Protein AF-A0AAD7BZF3-F1 (afdb_monomer_lite)

Organism: NCBI:txid1738132

Radius of gyration: 37.81 Å; chains: 1; bounding box: 89×113×113 Å

pLDDT: mean 76.36, std 22.94, range [18.62, 97.56]

Sequence (1034 aa):
MAHFSSASSSTSCSMVSWRVVAWLEWTYPSQVNQIYIYTKYPTIARFTNFLSVRDLVRHGGVQRDGRMGRGSRFVIRHLFPTRFTHDLATDRGHESFALHPSMPFNTNSIRRISLDSAGLVALADLVTVAERAALTGTSWYTDVLLLAPGLHRQQDADKVNGGELPITGAMHSGYVFRIENQATVFWLQRLGRPGHLVDMRVGLPIPGTLPHPLISACLYAAGILCTVACFILLGIIHDWWAIAVLNMLVLARAINVIVFKRRAVVGWKGALEPGVQGDLLALLSQDRWIRLRGSVDDLKRVTAGQWLRDTEPVEGFAIAVATLLVYSAAALAANASTVGGLIIAVLLLVSAGLLGLSNAMMTEQHIAGRRLYQVDAPKWYNRRLEMAEEMIREHGGRRDWAVGMGLVLAAEPDIDDKSTIASPTVPPKSPQIFTLESANSETRVNKQRVHRGPYCIPSSVADQQVDDPTLLLAKLNEIFETDYTFGFSPSLKPILQDCISRGYDLGMVYGLLRSWWPTLSHSPSLRFHFDALRRADAEVRSRMIANRMVVEPMTPPRRVWDLYSNRVLPIWAFKTEFEGAEADADRVGRLFAVSHAWMYPAQRQDILTRINGGKWPVPLPKDSSLDDIRIELLNTGAEYAWLDVLCLRQKGGAESEEALRAKEWEVDVPTIGFVYAKCQNVVIYLNGLGRPFEETDSDLLSPRHWCNRAWTMQEWCFAVNMTFVGITQDSPVLKLSGGHHRNLAASGPPEEGFGQQLAKRLANRDVHTRYILIGAAEMSKRSAEGDVDKIAGMAYNFASFDQPAFYYEVPPGMEKTELVADAWLRFVRCLSPFSRGDLLFLFPAMGEGKFKWMPSWRQLLEDAQNLTTGGRTTSIQLDGEYGPATSAEQNQEEDYSCLAVLVPDCQLTGFDEATPSPSDTSPAPVRQGLVTFQANADKALTFAALAHHSQSIPNGTYHLLANLGHYNNTCRFWVVGHMDEEDRFHKISILQSANEWDEPNEELYEALDMEGCQYKDNRDGHITSSWVSRVKLA

Foldseek 3Di:
DDDDDDDDDDDDDDDDDDDDDDDDDDDDDDDDDDDDDDDDDPPPPPPDDDDDPDPPPPDDDDDDDDDDDDDDDDDDDDDDDDDDDDDDDDDDDDDDDDDDDDDDDPPPPLVPDLLLCLLVQLQPQDCLLLLVCLQALADDLLQLLLAARNLLCVLVNLCLLVPDWWWKFFLQPLDIDTQNASSLSNVLVVPFDAQWEFEKEKDFDDPPDDLFDPLLVVLLVVLSVLSVVLCVVCVVVVFVLLVLLSVLSSVLNNLSNVLQNVQQDQDDQDDDDPPAKTWMWTATPNRTIYIYIDHPVRVSSRGPDYRGHDGDPVSVVSSVSSVVSSSVSSVSLSVTDPVSSVSSSCSRVSSSVSSNVSSVRGQWGAHSSMIMHTDDDIGGDPDLLVVLVVSCVVSVNDCSSCCVVVSDPDDDPDPDDDDDDDDDDDPQDDADKDKFADPDCPQQFPLLGIDIDQLQDYPVQLQAQDLDLVVLVVSLCNSVVHDDDCVQQVQSSVVSNVCNVVRHGSLQSNLLCVQVVVPSNPDNHVPVVVVVLVVVLVVQLVPLDDPQWRQALLAAFQWKQQLRSLAIDGLSSHDDPDDDSVRRLVSLQLEAEEAEFDDDPVQWDFAQDCRHPSAATAIFGPPADPSSLSSSCVSVVRRMYDDCSRRQHDPDHDPVSVVVNQSCLSRRLLNPLSSLQRYQHYEYYFQGRRAAQADDPCSVLDLRGRLQALLNLSNQQHHNYYHYGNYGPRHDDQPQDDDDDDASDPPDPDDPDPNVVVSVSSGPRPLQQEEVLSVLLSLLSHHDPDLLSNLSSNQVRFFDRIGRRADPDAPPPGDPLRSLQVSVVSSLQRGALQHQVCQQFQLFAFDPDPFRRGHGSVSSNVCSNLSPPDPPPDGFAAPRQQGWHADPPDPDDGWTKHWWQKAFFKWKPFQAQFFPCDDPPDRTDKTKTKIWGDLDPVDIDIFIKTDSDRDGDDGDTWMKTWTLGAALRGRFKIFTFHADPVQATRTGGIIGTDDPPSHHPVVVCVSQVVPQSHDPPPPPDDPPGPRTDIGIGD

Structure (mmCIF, N/CA/C/O backbone):
data_AF-A0AAD7BZF3-F1
#
_entry.id   AF-A0AAD7BZF3-F1
#
loop_
_atom_site.group_PDB
_atom_site.id
_atom_site.type_symbol
_atom_site.label_atom_id
_atom_site.label_alt_id
_atom_site.label_comp_id
_atom_site.label_asym_id
_atom_site.label_entity_id
_atom_site.label_seq_id
_atom_site.pdbx_PDB_ins_code
_atom_site.Cartn_x
_atom_site.Cartn_y
_atom_site.Cartn_z
_atom_site.occupancy
_atom_site.B_iso_or_equiv
_atom_site.auth_seq_id
_atom_site.auth_comp_id
_atom_site.auth_asym_id
_atom_site.auth_atom_id
_atom_site.pdbx_PDB_model_num
ATOM 1 N N . MET A 1 1 ? -23.396 -70.011 34.076 1.00 29.70 1 MET A N 1
ATOM 2 C CA . MET A 1 1 ? -22.312 -70.998 33.861 1.00 29.70 1 MET A CA 1
ATOM 3 C C . MET A 1 1 ? -21.231 -70.317 33.034 1.00 29.70 1 MET A C 1
ATOM 5 O O . MET A 1 1 ? -21.597 -69.742 32.026 1.00 29.70 1 MET A O 1
ATOM 9 N N . ALA A 1 2 ? -19.943 -70.303 33.350 1.00 24.81 2 ALA A N 1
ATOM 10 C CA . ALA A 1 2 ? -19.179 -70.706 34.525 1.00 24.81 2 ALA A CA 1
ATOM 11 C C . ALA A 1 2 ? -17.746 -70.134 34.350 1.00 24.81 2 ALA A C 1
ATOM 13 O O . ALA A 1 2 ? -17.255 -70.135 33.229 1.00 24.81 2 ALA A O 1
ATOM 14 N N . HIS A 1 3 ? -17.161 -69.624 35.447 1.00 24.27 3 HIS A N 1
ATOM 15 C CA . HIS A 1 3 ? -15.788 -69.826 35.970 1.00 24.27 3 HIS A CA 1
ATOM 16 C C . HIS A 1 3 ? -14.575 -69.966 35.008 1.00 24.27 3 HIS A C 1
ATOM 18 O O . HIS A 1 3 ? -14.649 -70.704 34.042 1.00 24.27 3 HIS A O 1
ATOM 24 N N . PHE A 1 4 ? -13.355 -69.462 35.270 1.00 25.97 4 PHE A N 1
ATOM 25 C CA . PHE A 1 4 ? -12.718 -68.647 36.330 1.00 25.97 4 PHE A CA 1
ATOM 26 C C . PHE A 1 4 ? -11.224 -68.432 35.953 1.00 25.97 4 PHE A C 1
ATOM 28 O O . PHE A 1 4 ? -10.726 -69.120 35.066 1.00 25.97 4 PHE A O 1
ATOM 35 N N . SER A 1 5 ? -10.512 -67.638 36.776 1.00 24.64 5 SER A N 1
ATOM 36 C CA . SER A 1 5 ? -9.050 -67.652 37.057 1.00 24.64 5 SER A CA 1
ATOM 37 C C . SER A 1 5 ? -8.135 -66.822 36.131 1.00 24.64 5 SER A C 1
ATOM 39 O O . SER A 1 5 ? -8.007 -67.139 34.958 1.00 24.64 5 SER A O 1
ATOM 41 N N . SER A 1 6 ? -7.572 -65.681 36.577 1.00 23.80 6 SER A N 1
ATOM 42 C CA . SER A 1 6 ? -6.396 -65.470 37.483 1.00 23.80 6 SER A CA 1
ATOM 43 C C . SER A 1 6 ? -5.047 -65.779 36.786 1.00 23.80 6 SER A C 1
ATOM 45 O O . SER A 1 6 ? -5.008 -66.685 35.970 1.00 23.80 6 SER A O 1
ATOM 47 N N . ALA A 1 7 ? -3.904 -65.105 36.981 1.00 23.30 7 ALA A N 1
ATOM 48 C CA . ALA A 1 7 ? -3.418 -64.234 38.046 1.00 23.30 7 ALA A CA 1
ATOM 49 C C . ALA A 1 7 ? -2.134 -63.466 37.607 1.00 23.30 7 ALA A C 1
ATOM 51 O O . ALA A 1 7 ? -1.354 -63.967 36.808 1.00 23.30 7 ALA A O 1
ATOM 52 N N . SER A 1 8 ? -1.914 -62.291 38.216 1.00 21.98 8 SER A N 1
ATOM 53 C CA . SER A 1 8 ? -0.686 -61.854 38.928 1.00 21.98 8 SER A CA 1
ATOM 54 C C . SER A 1 8 ? 0.697 -61.814 38.247 1.00 21.98 8 SER A C 1
ATOM 56 O O . SER A 1 8 ? 1.226 -62.850 37.870 1.00 21.98 8 SER A O 1
ATOM 58 N N . SER A 1 9 ? 1.395 -60.670 38.349 1.00 22.27 9 SER A N 1
ATOM 59 C CA . SER A 1 9 ? 2.487 -60.484 39.334 1.00 22.27 9 SER A CA 1
ATOM 60 C C . SER A 1 9 ? 3.174 -59.111 39.221 1.00 22.27 9 SER A C 1
ATOM 62 O O . SER A 1 9 ? 3.523 -58.644 38.142 1.00 22.27 9 SER A O 1
ATOM 64 N N . SER A 1 10 ? 3.362 -58.512 40.390 1.00 21.17 10 SER A N 1
ATOM 65 C CA . SER A 1 10 ? 4.044 -57.275 40.772 1.00 21.17 10 SER A CA 1
ATOM 66 C C . SER A 1 10 ? 5.585 -57.321 40.707 1.00 21.17 10 SER A C 1
ATOM 68 O O . SER A 1 10 ? 6.168 -58.354 40.396 1.00 21.17 10 SER A O 1
ATOM 70 N N . THR A 1 11 ? 6.193 -56.215 41.181 1.00 21.89 11 THR A N 1
ATOM 71 C CA . THR A 1 11 ? 7.541 -55.999 41.779 1.00 21.89 11 THR A CA 1
ATOM 72 C C . THR A 1 11 ? 8.681 -55.581 40.829 1.00 21.89 11 THR A C 1
ATOM 74 O O . THR A 1 11 ? 9.038 -56.312 39.923 1.00 21.89 11 THR A O 1
ATOM 77 N N . SER A 1 12 ? 9.161 -54.323 40.872 1.00 20.89 12 SER A N 1
ATOM 78 C CA . SER A 1 12 ? 9.992 -53.639 41.902 1.00 20.89 12 SER A CA 1
ATOM 79 C C . SER A 1 12 ? 11.496 -53.816 41.654 1.00 20.89 12 SER A C 1
ATOM 81 O O . SER A 1 12 ? 11.980 -54.927 41.807 1.00 20.89 12 SER A O 1
ATOM 83 N N . CYS A 1 13 ? 12.241 -52.732 41.379 1.00 19.45 13 CYS A N 1
ATOM 84 C CA . CYS A 1 13 ? 13.271 -52.196 42.295 1.00 19.45 13 CYS A CA 1
ATOM 85 C C . CYS A 1 13 ? 14.126 -51.063 41.679 1.00 19.45 13 CYS A C 1
ATOM 87 O O . CYS A 1 13 ? 14.775 -51.229 40.654 1.00 19.45 13 CYS A O 1
ATOM 89 N N . SER A 1 14 ? 14.119 -49.925 42.379 1.00 20.55 14 SER A N 1
ATOM 90 C CA . SER A 1 14 ? 15.250 -49.066 42.786 1.00 20.55 14 SER A CA 1
ATOM 91 C C . SER A 1 14 ? 16.505 -48.858 41.900 1.00 20.55 14 SER A C 1
ATOM 93 O O . SER A 1 14 ? 17.366 -49.724 41.816 1.00 20.55 14 SER A O 1
ATOM 95 N N . MET A 1 15 ? 16.665 -47.598 41.462 1.00 21.59 15 MET A N 1
ATOM 96 C CA . MET A 1 15 ? 17.622 -46.580 41.971 1.00 21.59 15 MET A CA 1
ATOM 97 C C . MET A 1 15 ? 19.157 -46.699 41.752 1.00 21.59 15 MET A C 1
ATOM 99 O O . MET A 1 15 ? 19.751 -47.760 41.888 1.00 21.59 15 MET A O 1
ATOM 103 N N . VAL A 1 16 ? 19.763 -45.494 41.630 1.00 21.28 16 VAL A N 1
ATOM 104 C CA . VAL A 1 16 ? 21.182 -45.055 41.814 1.00 21.28 16 VAL A CA 1
ATOM 105 C C . VAL A 1 16 ? 21.992 -44.906 40.501 1.00 21.28 16 VAL A C 1
ATOM 107 O O . VAL A 1 16 ? 22.345 -45.891 39.875 1.00 21.28 16 VAL A O 1
ATOM 110 N N . SER A 1 17 ? 22.128 -43.699 39.914 1.00 21.42 17 SER A N 1
ATOM 111 C CA . SER A 1 17 ? 23.015 -42.530 40.209 1.00 21.42 17 SER A CA 1
ATOM 112 C C . SER A 1 17 ? 24.445 -42.643 39.643 1.00 21.42 17 SER A C 1
ATOM 114 O O . SER A 1 17 ? 25.141 -43.587 39.984 1.00 21.42 17 SER A O 1
ATOM 116 N N . TRP A 1 18 ? 24.910 -41.653 38.853 1.00 20.59 18 TRP A N 1
ATOM 117 C CA . TRP A 1 18 ? 25.930 -40.632 39.216 1.00 20.59 18 TRP A CA 1
ATOM 118 C C . TRP A 1 18 ? 26.355 -39.731 38.021 1.00 20.59 18 TRP A C 1
ATOM 120 O O . TRP A 1 18 ? 26.174 -40.071 36.859 1.00 20.59 18 TRP A O 1
ATOM 130 N N . ARG A 1 19 ? 26.867 -38.540 38.381 1.00 21.78 19 ARG A N 1
ATOM 131 C CA . ARG A 1 19 ? 27.217 -37.304 37.625 1.00 21.78 19 ARG A CA 1
ATOM 132 C C . ARG A 1 19 ? 28.603 -37.312 36.948 1.00 21.78 19 ARG A C 1
ATOM 134 O O . ARG A 1 19 ? 29.463 -37.987 37.492 1.00 21.78 19 ARG A O 1
ATOM 141 N N . VAL A 1 20 ? 28.870 -36.378 36.003 1.00 18.70 20 VAL A N 1
ATOM 142 C CA . VAL A 1 20 ? 30.159 -35.627 35.816 1.00 18.70 20 VAL A CA 1
ATOM 143 C C . VAL A 1 20 ? 29.917 -34.214 35.193 1.00 18.70 20 VAL A C 1
ATOM 145 O O . VAL A 1 20 ? 28.885 -33.992 34.569 1.00 18.70 20 VAL A O 1
ATOM 148 N N . VAL A 1 21 ? 30.849 -33.268 35.429 1.00 21.31 21 VAL A N 1
ATOM 149 C CA . VAL A 1 21 ? 30.883 -31.780 35.283 1.00 21.31 21 VAL A CA 1
ATOM 150 C C . VAL A 1 21 ? 32.101 -31.315 34.434 1.00 21.31 21 VAL A C 1
ATOM 152 O O . VAL A 1 21 ? 33.089 -32.040 34.478 1.00 21.31 21 VAL A O 1
ATOM 155 N N . ALA A 1 22 ? 32.083 -30.118 33.784 1.00 19.77 22 ALA A N 1
ATOM 156 C CA . ALA A 1 22 ? 33.195 -29.113 33.588 1.00 19.77 22 ALA A CA 1
ATOM 157 C C . ALA A 1 22 ? 32.885 -28.077 32.449 1.00 19.77 22 ALA A C 1
ATOM 159 O O . ALA A 1 22 ? 32.023 -28.386 31.635 1.00 19.77 22 ALA A O 1
ATOM 160 N N . TRP A 1 23 ? 33.617 -26.967 32.174 1.00 20.94 23 TRP A N 1
ATOM 161 C CA . TRP A 1 23 ? 33.969 -25.675 32.853 1.00 20.94 23 TRP A CA 1
ATOM 162 C C . TRP A 1 23 ? 34.624 -24.689 31.808 1.00 20.94 23 TRP A C 1
ATOM 164 O O . TRP A 1 23 ? 34.995 -25.179 30.745 1.00 20.94 23 TRP A O 1
ATOM 174 N N . LEU A 1 24 ? 34.847 -23.391 32.167 1.00 19.03 24 LEU A N 1
ATOM 175 C CA . LEU A 1 24 ? 35.695 -22.283 31.570 1.00 19.03 24 LEU A CA 1
ATOM 176 C C . LEU A 1 24 ? 35.046 -21.241 30.610 1.00 19.03 24 LEU A C 1
ATOM 178 O O . LEU A 1 24 ? 34.194 -21.612 29.816 1.00 19.03 24 LEU A O 1
ATOM 182 N N . GLU A 1 25 ? 35.511 -19.983 30.440 1.00 18.62 25 GLU A N 1
ATOM 183 C CA . GLU A 1 25 ? 35.887 -18.798 31.273 1.00 18.62 25 GLU A CA 1
ATOM 184 C C . GLU A 1 25 ? 36.027 -17.565 30.305 1.00 18.62 25 GLU A C 1
ATOM 186 O O . GLU A 1 25 ? 35.935 -17.735 29.093 1.00 18.62 25 GLU A O 1
ATOM 191 N N . TRP A 1 26 ? 36.183 -16.326 30.805 1.00 23.34 26 TRP A N 1
ATOM 192 C CA . TRP A 1 26 ? 35.785 -15.019 30.197 1.00 23.34 26 TRP A CA 1
ATOM 193 C C . TRP A 1 26 ? 36.932 -14.144 29.604 1.00 23.34 26 TRP A C 1
ATOM 195 O O . TRP A 1 26 ? 38.077 -14.324 30.002 1.00 23.34 26 TRP A O 1
ATOM 205 N N . THR A 1 27 ? 36.640 -13.124 28.761 1.00 19.58 27 THR A N 1
ATOM 206 C CA . THR A 1 27 ? 37.382 -11.819 28.656 1.00 19.58 27 THR A CA 1
ATOM 207 C C . THR A 1 27 ? 36.691 -10.769 27.737 1.00 19.58 27 THR A C 1
ATOM 209 O O . THR A 1 27 ? 36.125 -11.122 26.709 1.00 19.58 27 THR A O 1
ATOM 212 N N . TYR A 1 28 ? 36.766 -9.471 28.096 1.00 21.94 28 TYR A N 1
ATOM 213 C CA . TYR A 1 28 ? 36.298 -8.255 27.368 1.00 21.94 28 TYR A CA 1
ATOM 214 C C . TYR A 1 28 ? 37.461 -7.235 27.249 1.00 21.94 28 TYR A C 1
ATOM 216 O O . TYR A 1 28 ? 38.361 -7.297 28.092 1.00 21.94 28 TYR A O 1
ATOM 224 N N . PRO A 1 29 ? 37.453 -6.273 26.287 1.00 27.27 29 PRO A N 1
ATOM 225 C CA . PRO A 1 29 ? 37.155 -4.872 26.670 1.00 27.27 29 PRO A CA 1
ATOM 226 C C . PRO A 1 29 ? 36.466 -3.961 25.603 1.00 27.27 29 PRO A C 1
ATOM 228 O O . PRO A 1 29 ? 36.718 -4.052 24.410 1.00 27.27 29 PRO A O 1
ATOM 231 N N . SER A 1 30 ? 35.615 -3.047 26.102 1.00 24.06 30 SER A N 1
ATOM 232 C CA . SER A 1 30 ? 35.281 -1.659 25.671 1.00 24.06 30 SER A CA 1
ATOM 233 C C . SER A 1 30 ? 35.307 -1.207 24.189 1.00 24.06 30 SER A C 1
ATOM 235 O O . SER A 1 30 ? 36.383 -1.048 23.629 1.00 24.06 30 SER A O 1
ATOM 237 N N . GLN A 1 31 ? 34.158 -0.750 23.657 1.00 22.92 31 GLN A N 1
ATOM 238 C CA . GLN A 1 31 ? 33.909 0.631 23.173 1.00 22.92 31 GLN A CA 1
ATOM 239 C C . GLN A 1 31 ? 32.403 0.837 22.890 1.00 22.92 31 GLN A C 1
ATOM 241 O O . GLN A 1 31 ? 31.739 -0.020 22.315 1.00 22.92 31 GLN A O 1
ATOM 246 N N . VAL A 1 32 ? 31.866 1.975 23.335 1.00 25.55 32 VAL A N 1
ATOM 247 C CA . VAL A 1 32 ? 30.470 2.409 23.170 1.00 25.55 32 VAL A CA 1
ATOM 248 C C . VAL A 1 32 ? 30.395 3.343 21.964 1.00 25.55 32 VAL A C 1
ATOM 250 O O . VAL A 1 32 ? 31.042 4.381 21.980 1.00 25.55 32 VAL A O 1
ATOM 253 N N . ASN A 1 33 ? 29.565 3.012 20.973 1.00 22.19 33 ASN A N 1
ATOM 254 C CA . ASN A 1 33 ? 28.988 3.974 20.033 1.00 22.19 33 ASN A CA 1
ATOM 255 C C . ASN A 1 33 ? 27.493 3.660 19.888 1.00 22.19 33 ASN A C 1
ATOM 257 O O . ASN A 1 33 ? 27.106 2.534 19.583 1.00 22.19 33 ASN A O 1
ATOM 261 N N . GLN A 1 34 ? 26.656 4.656 20.182 1.00 22.39 34 GLN A N 1
ATOM 262 C CA . GLN A 1 34 ? 25.201 4.587 20.074 1.00 22.39 34 GLN A CA 1
ATOM 263 C C . GLN A 1 34 ? 24.784 4.476 18.601 1.00 22.39 34 GLN A C 1
ATOM 265 O O . GLN A 1 34 ? 25.079 5.363 17.806 1.00 22.39 34 GLN A O 1
ATOM 270 N N . ILE A 1 35 ? 24.053 3.415 18.257 1.00 20.89 35 ILE A N 1
ATOM 271 C CA . ILE A 1 35 ? 23.305 3.300 17.001 1.00 20.89 35 ILE A CA 1
ATOM 272 C C . ILE A 1 35 ? 21.841 3.601 17.330 1.00 20.89 35 ILE A C 1
ATOM 274 O O . ILE A 1 35 ? 21.212 2.879 18.103 1.00 20.89 35 ILE A O 1
ATOM 278 N N . TYR A 1 36 ? 21.303 4.675 16.755 1.00 20.88 36 TYR A N 1
ATOM 279 C CA . TYR A 1 36 ? 19.867 4.938 16.730 1.00 20.88 36 TYR A CA 1
ATOM 280 C C . TYR A 1 36 ? 19.230 4.071 15.639 1.00 20.88 36 TYR A C 1
ATOM 282 O O . TYR A 1 36 ? 19.552 4.227 14.463 1.00 20.88 36 TYR A O 1
ATOM 290 N N . ILE A 1 37 ? 18.319 3.171 16.016 1.00 22.36 37 ILE A N 1
ATOM 291 C CA . ILE A 1 37 ? 17.484 2.420 15.071 1.00 22.36 37 ILE A CA 1
ATOM 292 C C . ILE A 1 37 ? 16.123 3.115 15.002 1.00 22.36 37 ILE A C 1
ATOM 294 O O . ILE A 1 37 ? 15.344 3.071 15.951 1.00 22.36 37 ILE A O 1
ATOM 298 N N . TYR A 1 38 ? 15.843 3.761 13.871 1.00 21.84 38 TYR A N 1
ATOM 299 C CA . TYR A 1 38 ? 14.499 4.202 13.505 1.00 21.84 38 TYR A CA 1
ATOM 300 C C . TYR A 1 38 ? 13.721 3.008 12.940 1.00 21.84 38 TYR A C 1
ATOM 302 O O . TYR A 1 38 ? 14.052 2.508 11.865 1.00 21.84 38 TYR A O 1
ATOM 310 N N . THR A 1 39 ? 12.673 2.557 13.628 1.00 24.47 39 THR A N 1
ATOM 311 C CA . THR A 1 39 ? 11.725 1.575 13.088 1.00 24.47 39 THR A CA 1
ATOM 312 C C . THR A 1 39 ? 10.601 2.287 12.329 1.00 24.47 39 THR A C 1
ATOM 314 O O . THR A 1 39 ? 9.785 3.020 12.885 1.00 24.47 39 THR A O 1
ATOM 317 N N . LYS A 1 40 ? 10.582 2.082 11.009 1.00 24.36 40 LYS A N 1
ATOM 318 C CA . LYS A 1 40 ? 9.463 2.372 10.099 1.00 24.36 40 LYS A CA 1
ATOM 319 C C . LYS A 1 40 ? 8.480 1.190 10.239 1.00 24.36 40 LYS A C 1
ATOM 321 O O . LYS A 1 40 ? 8.954 0.064 10.206 1.00 24.36 40 LYS A O 1
ATOM 326 N N . TYR A 1 41 ? 7.173 1.455 10.385 1.00 23.59 41 TYR A N 1
ATOM 327 C CA . TYR A 1 41 ? 6.020 0.536 10.609 1.00 23.59 41 TYR A CA 1
ATOM 328 C C . TYR A 1 41 ? 5.518 0.402 12.076 1.00 23.59 41 TYR A C 1
ATOM 330 O O . TYR A 1 41 ? 6.186 -0.221 12.897 1.00 23.59 41 TYR A O 1
ATOM 338 N N . PRO A 1 42 ? 4.309 0.915 12.418 1.00 25.98 42 PRO A N 1
ATOM 339 C CA . PRO A 1 42 ? 3.747 0.850 13.780 1.00 25.98 42 PRO A CA 1
ATOM 340 C C . PRO A 1 42 ? 3.141 -0.500 14.209 1.00 25.98 42 PRO A C 1
ATOM 342 O O . PRO A 1 42 ? 2.686 -0.614 15.344 1.00 25.98 42 PRO A O 1
ATOM 345 N N . THR A 1 43 ? 3.103 -1.527 13.357 1.00 24.30 43 THR A N 1
ATOM 346 C CA . THR A 1 43 ? 2.381 -2.780 13.669 1.00 24.30 43 THR A CA 1
ATOM 347 C C . THR A 1 43 ? 3.260 -3.879 14.281 1.00 24.30 43 THR A C 1
ATOM 349 O O . THR A 1 43 ? 2.748 -4.909 14.710 1.00 24.30 43 THR A O 1
ATOM 352 N N . ILE A 1 44 ? 4.574 -3.660 14.405 1.00 25.86 44 ILE A N 1
ATOM 353 C CA . ILE A 1 44 ? 5.521 -4.615 15.011 1.00 25.86 44 ILE A CA 1
ATOM 354 C C . ILE A 1 44 ? 6.230 -3.945 16.196 1.00 25.86 44 ILE A C 1
ATOM 356 O O . ILE A 1 44 ? 7.439 -3.755 16.220 1.00 25.86 44 ILE A O 1
ATOM 360 N N . ALA A 1 45 ? 5.441 -3.556 17.199 1.00 25.41 45 ALA A N 1
ATOM 361 C CA . ALA A 1 45 ? 5.929 -3.120 18.512 1.00 25.41 45 ALA A CA 1
ATOM 362 C C . ALA A 1 45 ? 5.346 -3.962 19.665 1.00 25.41 45 ALA A C 1
ATOM 364 O O . ALA A 1 45 ? 5.416 -3.562 20.823 1.00 25.41 45 ALA A O 1
ATOM 365 N N . ARG A 1 46 ? 4.763 -5.140 19.379 1.00 26.34 46 ARG A N 1
ATOM 366 C CA . ARG A 1 46 ? 4.107 -5.984 20.399 1.00 26.34 46 ARG A CA 1
ATOM 367 C C . ARG A 1 46 ? 4.884 -7.215 20.881 1.00 26.34 46 ARG A C 1
ATOM 369 O O . ARG A 1 46 ? 4.332 -7.938 21.704 1.00 26.34 46 ARG A O 1
ATOM 376 N N . PHE A 1 47 ? 6.143 -7.434 20.477 1.00 24.58 47 PHE A N 1
ATOM 377 C CA . PHE A 1 47 ? 6.910 -8.596 20.973 1.00 24.58 47 PHE A CA 1
ATOM 378 C C . PHE A 1 47 ? 8.407 -8.405 21.269 1.00 24.58 47 PHE A C 1
ATOM 380 O O . PHE A 1 47 ? 9.135 -9.385 21.391 1.00 24.58 47 PHE A O 1
ATOM 387 N N . THR A 1 48 ? 8.876 -7.179 21.495 1.00 26.33 48 THR A N 1
ATOM 388 C CA . THR A 1 48 ? 10.231 -6.955 22.030 1.00 26.33 48 THR A CA 1
ATOM 389 C C . THR A 1 48 ? 10.228 -5.824 23.047 1.00 26.33 48 THR A C 1
ATOM 391 O O . THR A 1 48 ? 10.481 -4.678 22.702 1.00 26.33 48 THR A O 1
ATOM 394 N N . ASN A 1 49 ? 9.915 -6.158 24.298 1.00 24.42 49 ASN A N 1
ATOM 395 C CA . ASN A 1 49 ? 10.346 -5.411 25.481 1.00 24.42 49 ASN A CA 1
ATOM 396 C C . ASN A 1 49 ? 10.310 -6.348 26.695 1.00 24.42 49 ASN A C 1
ATOM 398 O O . ASN A 1 49 ? 9.428 -6.278 27.538 1.00 24.42 49 ASN A O 1
ATOM 402 N N . PHE A 1 50 ? 11.284 -7.251 26.768 1.00 22.69 50 PHE A N 1
ATOM 403 C CA . PHE A 1 50 ? 11.761 -7.773 28.044 1.00 22.69 50 PHE A CA 1
ATOM 404 C C . PHE A 1 50 ? 13.285 -7.832 27.976 1.00 22.69 50 PHE A C 1
ATOM 406 O O . PHE A 1 50 ? 13.840 -8.357 27.015 1.00 22.69 50 PHE A O 1
ATOM 413 N N . LEU A 1 51 ? 13.912 -7.290 29.024 1.00 26.25 51 LEU A N 1
ATOM 414 C CA . LEU A 1 51 ? 15.351 -7.108 29.267 1.00 26.25 51 LEU A CA 1
ATOM 415 C C . LEU A 1 51 ? 15.946 -5.772 28.791 1.00 26.25 51 LEU A C 1
ATOM 417 O O . LEU A 1 51 ? 16.843 -5.712 27.955 1.00 26.25 51 LEU A O 1
ATOM 421 N N . SER A 1 52 ? 15.516 -4.689 29.445 1.00 23.17 52 SER A N 1
ATOM 422 C CA . SER A 1 52 ? 16.360 -3.508 29.654 1.00 23.17 52 SER A CA 1
ATOM 423 C C . SER A 1 52 ? 17.086 -3.642 30.998 1.00 23.17 52 SER A C 1
ATOM 425 O O . SER A 1 52 ? 16.470 -3.776 32.053 1.00 23.17 52 SER A O 1
ATOM 427 N N . VAL A 1 53 ? 18.417 -3.614 30.946 1.00 27.53 53 VAL A N 1
ATOM 428 C CA . VAL A 1 53 ? 19.382 -3.769 32.051 1.00 27.53 53 VAL A CA 1
ATOM 429 C C . VAL A 1 53 ? 19.485 -2.476 32.884 1.00 27.53 53 VAL A C 1
ATOM 431 O O . VAL A 1 53 ? 20.567 -1.941 33.106 1.00 27.53 53 VAL A O 1
ATOM 434 N N . ARG A 1 54 ? 18.357 -1.913 33.338 1.00 24.94 54 ARG A N 1
ATOM 435 C CA . ARG A 1 54 ? 18.357 -0.629 34.072 1.00 24.94 54 ARG A CA 1
ATOM 436 C C . ARG A 1 54 ? 17.766 -0.641 35.482 1.00 24.94 54 ARG A C 1
ATOM 438 O O . ARG A 1 54 ? 17.942 0.352 36.180 1.00 24.94 54 ARG A O 1
ATOM 445 N N . ASP A 1 55 ? 17.254 -1.780 35.948 1.00 27.89 55 ASP A N 1
ATOM 446 C CA . ASP A 1 55 ? 16.650 -1.905 37.287 1.00 27.89 55 ASP A CA 1
ATOM 447 C C . ASP A 1 55 ? 17.508 -2.657 38.325 1.00 27.89 55 ASP A C 1
ATOM 449 O O . ASP A 1 55 ? 17.025 -3.007 39.397 1.00 27.89 55 ASP A O 1
ATOM 453 N N . LEU A 1 56 ? 18.810 -2.858 38.072 1.00 26.41 56 LEU A N 1
ATOM 454 C CA . LEU A 1 56 ? 19.723 -3.512 39.032 1.00 26.41 56 LEU A CA 1
ATOM 455 C C . LEU A 1 56 ? 20.878 -2.622 39.540 1.00 26.41 56 LEU A C 1
ATOM 457 O O . LEU A 1 56 ? 21.923 -3.142 39.920 1.00 26.41 56 LEU A O 1
ATOM 461 N N . VAL A 1 57 ? 20.739 -1.286 39.535 1.00 28.64 57 VAL A N 1
ATOM 462 C CA . VAL A 1 57 ? 21.800 -0.365 40.036 1.00 28.64 57 VAL A CA 1
ATOM 463 C C . VAL A 1 57 ? 21.285 0.730 40.993 1.00 28.64 57 VAL A C 1
ATOM 465 O O . VAL A 1 57 ? 22.001 1.664 41.336 1.00 28.64 57 VAL A O 1
ATOM 468 N N . ARG A 1 58 ? 20.068 0.624 41.534 1.00 29.42 58 ARG A N 1
ATOM 469 C CA . ARG A 1 58 ? 19.602 1.546 42.589 1.00 29.42 58 ARG A CA 1
ATOM 470 C C . ARG A 1 58 ? 19.104 0.803 43.819 1.00 29.42 58 ARG A C 1
ATOM 472 O O . ARG A 1 58 ? 17.930 0.869 44.116 1.00 29.42 58 ARG A O 1
ATOM 479 N N . HIS A 1 59 ? 20.001 0.112 44.519 1.00 27.17 59 HIS A N 1
ATOM 480 C CA . HIS A 1 59 ? 19.967 -0.076 45.978 1.00 27.17 59 HIS A CA 1
ATOM 481 C C . HIS A 1 59 ? 21.256 -0.791 46.417 1.00 27.17 59 HIS A C 1
ATOM 483 O O . HIS A 1 59 ? 21.467 -1.948 46.073 1.00 27.17 59 HIS A O 1
ATOM 489 N N . GLY A 1 60 ? 22.117 -0.107 47.179 1.00 25.44 60 GLY A N 1
ATOM 490 C CA . GLY A 1 60 ? 23.269 -0.726 47.848 1.00 25.44 60 GLY A CA 1
ATOM 491 C C . GLY A 1 60 ? 24.514 0.157 47.883 1.00 25.44 60 GLY A C 1
ATOM 492 O O . GLY A 1 60 ? 25.358 0.087 46.996 1.00 25.44 60 GLY A O 1
ATOM 493 N N . GLY A 1 61 ? 24.619 0.995 48.915 1.00 24.78 61 GLY A N 1
ATOM 494 C CA . GLY A 1 61 ? 25.800 1.802 49.203 1.00 24.78 61 GLY A CA 1
ATOM 495 C C . GLY A 1 61 ? 26.989 0.987 49.736 1.00 24.78 61 GLY A C 1
ATOM 496 O O . GLY A 1 61 ? 26.827 0.043 50.498 1.00 24.78 61 GLY A O 1
ATOM 497 N N . VAL A 1 62 ? 28.175 1.400 49.286 1.00 24.80 62 VAL A N 1
ATOM 498 C CA . VAL A 1 62 ? 29.504 1.448 49.931 1.00 24.80 62 VAL A CA 1
ATOM 499 C C . VAL A 1 62 ? 29.730 0.635 51.227 1.00 24.80 62 VAL A C 1
ATOM 501 O O . VAL A 1 62 ? 29.241 1.031 52.276 1.00 24.80 62 VAL A O 1
ATOM 504 N N . GLN A 1 63 ? 30.647 -0.348 51.200 1.00 23.38 63 GLN A N 1
ATOM 505 C CA . GLN A 1 63 ? 31.921 -0.310 51.958 1.00 23.38 63 GLN A CA 1
ATOM 506 C C . GLN A 1 63 ? 32.855 -1.489 51.618 1.00 23.38 63 GLN A C 1
ATOM 508 O O . GLN A 1 63 ? 32.437 -2.635 51.484 1.00 23.38 63 GLN A O 1
ATOM 513 N N . ARG A 1 64 ? 34.146 -1.165 51.470 1.00 25.66 64 ARG A N 1
ATOM 514 C CA . ARG A 1 64 ? 35.287 -2.088 51.364 1.00 25.66 64 ARG A CA 1
ATOM 515 C C . ARG A 1 64 ? 35.517 -2.787 52.708 1.00 25.66 64 ARG A C 1
ATOM 517 O O . ARG A 1 64 ? 35.610 -2.075 53.697 1.00 25.66 64 ARG A O 1
ATOM 524 N N . ASP A 1 65 ? 35.760 -4.101 52.706 1.00 23.64 65 ASP A N 1
ATOM 525 C CA . ASP A 1 65 ? 36.976 -4.644 53.332 1.00 23.64 65 ASP A CA 1
ATOM 526 C C . ASP A 1 65 ? 37.261 -6.128 53.026 1.00 23.64 65 ASP A C 1
ATOM 528 O O . ASP A 1 65 ? 36.397 -6.994 53.080 1.00 23.64 65 ASP A O 1
ATOM 532 N N . GLY A 1 66 ? 38.533 -6.377 52.703 1.00 24.53 66 GLY A N 1
ATOM 533 C CA . GLY A 1 66 ? 39.378 -7.475 53.179 1.00 24.53 66 GLY A CA 1
ATOM 534 C C . GLY A 1 66 ? 38.903 -8.938 53.245 1.00 24.53 66 GLY A C 1
ATOM 535 O O . GLY A 1 66 ? 38.250 -9.349 54.192 1.00 24.53 66 GLY A O 1
ATOM 536 N N . ARG A 1 67 ? 39.597 -9.746 52.427 1.00 24.05 67 ARG A N 1
ATOM 537 C CA . ARG A 1 67 ? 40.150 -11.096 52.703 1.00 24.05 67 ARG A CA 1
ATOM 538 C C . ARG A 1 67 ? 39.353 -12.341 52.290 1.00 24.05 67 ARG A C 1
ATOM 540 O O . ARG A 1 67 ? 38.177 -12.531 52.560 1.00 24.05 67 ARG A O 1
ATOM 547 N N . MET A 1 68 ? 40.137 -13.224 51.666 1.00 25.34 68 MET A N 1
ATOM 548 C CA . MET A 1 68 ? 39.876 -14.607 51.276 1.00 25.34 68 MET A CA 1
ATOM 549 C C . MET A 1 68 ? 39.186 -15.446 52.359 1.00 25.34 68 MET A C 1
ATOM 551 O O . MET A 1 68 ? 39.592 -15.423 53.519 1.00 25.34 68 MET A O 1
ATOM 555 N N . GLY A 1 69 ? 38.274 -16.325 51.940 1.00 23.58 69 GLY A N 1
ATOM 556 C CA . GLY A 1 69 ? 37.780 -17.415 52.777 1.00 23.58 69 GLY A CA 1
ATOM 557 C C . GLY A 1 69 ? 36.812 -18.331 52.036 1.00 23.58 69 GLY A C 1
ATOM 558 O O . GLY A 1 69 ? 35.874 -17.877 51.399 1.00 23.58 69 GLY A O 1
ATOM 559 N N . ARG A 1 70 ? 37.079 -19.635 52.096 1.00 23.94 70 ARG A N 1
ATOM 560 C CA . ARG A 1 70 ? 36.372 -20.731 51.419 1.00 23.94 70 ARG A CA 1
ATOM 561 C C . ARG A 1 70 ? 34.879 -20.821 51.764 1.00 23.94 70 ARG A C 1
ATOM 563 O O . ARG A 1 70 ? 34.511 -20.689 52.920 1.00 23.94 70 ARG A O 1
ATOM 570 N N . GLY A 1 71 ? 34.100 -21.218 50.753 1.00 25.47 71 GLY A N 1
ATOM 571 C CA . GLY A 1 71 ? 32.961 -22.146 50.793 1.00 25.47 71 GLY A CA 1
ATOM 572 C C . GLY A 1 71 ? 31.928 -22.020 51.914 1.00 25.47 71 GLY A C 1
ATOM 573 O O . GLY A 1 71 ? 32.206 -22.374 53.051 1.00 25.47 71 GLY A O 1
ATOM 574 N N . SER A 1 72 ? 30.678 -21.714 51.554 1.00 23.42 72 SER A N 1
ATOM 575 C CA . SER A 1 72 ? 29.485 -22.184 52.276 1.00 23.42 72 SER A CA 1
ATOM 576 C C . SER A 1 72 ? 28.232 -22.094 51.402 1.00 23.42 72 SER A C 1
ATOM 578 O O . SER A 1 72 ? 28.012 -21.115 50.697 1.00 23.42 72 SER A O 1
ATOM 580 N N . ARG A 1 73 ? 27.424 -23.160 51.449 1.00 21.70 73 ARG A N 1
ATOM 581 C CA . ARG A 1 73 ? 26.066 -23.260 50.894 1.00 21.70 73 ARG A CA 1
ATOM 582 C C . ARG A 1 73 ? 25.117 -22.380 51.712 1.00 21.70 73 ARG A C 1
ATOM 584 O O . ARG A 1 73 ? 25.192 -22.431 52.935 1.00 21.70 73 ARG A O 1
ATOM 591 N N . PHE A 1 74 ? 24.159 -21.715 51.068 1.00 20.94 74 PHE A N 1
ATOM 592 C CA . PHE A 1 74 ? 22.958 -21.217 51.743 1.00 20.94 74 PHE A CA 1
ATOM 593 C C . PHE A 1 74 ? 21.691 -21.751 51.071 1.00 20.94 74 PHE A C 1
ATOM 595 O O . PHE A 1 74 ? 21.498 -21.642 49.864 1.00 20.94 74 PHE A O 1
ATOM 602 N N . VAL A 1 75 ? 20.865 -22.380 51.905 1.00 22.19 75 VAL A N 1
ATOM 603 C CA . VAL A 1 75 ? 19.497 -22.844 51.666 1.00 22.19 75 VAL A CA 1
ATOM 604 C C . VAL A 1 75 ? 18.578 -21.784 52.265 1.00 22.19 75 VAL A C 1
ATOM 606 O O . VAL A 1 75 ? 18.810 -21.388 53.405 1.00 22.19 75 VAL A O 1
ATOM 609 N N . ILE A 1 76 ? 17.522 -21.364 51.563 1.00 21.47 76 ILE A N 1
ATOM 610 C CA . ILE A 1 76 ? 16.443 -20.570 52.167 1.00 21.47 76 ILE A CA 1
ATOM 611 C C . ILE A 1 76 ? 15.103 -21.262 51.909 1.00 21.47 76 ILE A C 1
ATOM 613 O O . ILE A 1 76 ? 14.680 -21.459 50.773 1.00 21.47 76 ILE A O 1
ATOM 617 N N . ARG A 1 77 ? 14.486 -21.673 53.022 1.00 21.25 77 ARG A N 1
ATOM 618 C CA . ARG A 1 77 ? 13.115 -22.173 53.165 1.00 21.25 77 ARG A CA 1
ATOM 619 C C . ARG A 1 77 ? 12.131 -21.001 53.277 1.00 21.25 77 ARG A C 1
ATOM 621 O O . ARG A 1 77 ? 12.482 -19.941 53.780 1.00 21.25 77 ARG A O 1
ATOM 628 N N . HIS A 1 78 ? 10.898 -21.277 52.857 1.00 24.39 78 HIS A N 1
ATOM 629 C CA . HIS A 1 78 ? 9.676 -20.476 52.976 1.00 24.39 78 HIS A CA 1
ATOM 630 C C . HIS A 1 78 ? 9.420 -19.802 54.329 1.00 24.39 78 HIS A C 1
ATOM 632 O O . HIS A 1 78 ? 9.687 -20.406 55.365 1.00 24.39 78 HIS A O 1
ATOM 638 N N . LEU A 1 79 ? 8.698 -18.673 54.283 1.00 22.45 79 LEU A N 1
ATOM 639 C CA . LEU A 1 79 ? 7.753 -18.233 55.315 1.00 22.45 79 LEU A CA 1
ATOM 640 C C . LEU A 1 79 ? 6.543 -17.520 54.667 1.00 22.45 79 LEU A C 1
ATOM 642 O O . LEU A 1 79 ? 6.678 -16.427 54.131 1.00 22.45 79 LEU A O 1
ATOM 646 N N . PHE A 1 80 ? 5.368 -18.151 54.753 1.00 21.03 80 PHE A N 1
ATOM 647 C CA . PHE A 1 80 ? 4.055 -17.492 54.839 1.00 21.03 80 PHE A CA 1
ATOM 648 C C . PHE A 1 80 ? 3.630 -17.495 56.322 1.00 21.03 80 PHE A C 1
ATOM 650 O O . PHE A 1 80 ? 4.021 -18.418 57.047 1.00 21.03 80 PHE A O 1
ATOM 657 N N . PRO A 1 81 ? 2.821 -16.531 56.796 1.00 26.91 81 PRO A N 1
ATOM 658 C CA . PRO A 1 81 ? 2.294 -16.537 58.154 1.00 26.91 81 PRO A CA 1
ATOM 659 C C . PRO A 1 81 ? 0.901 -17.186 58.204 1.00 26.91 81 PRO A C 1
ATOM 661 O O . PRO A 1 81 ? 0.091 -16.983 57.305 1.00 26.91 81 PRO A O 1
ATOM 664 N N . THR A 1 82 ? 0.592 -17.927 59.272 1.00 24.30 82 THR A N 1
ATOM 665 C CA . THR A 1 82 ? -0.423 -17.571 60.297 1.00 24.30 82 THR A CA 1
ATOM 666 C C . THR A 1 82 ? -0.800 -18.772 61.181 1.00 24.30 82 THR A C 1
ATOM 668 O O . THR A 1 82 ? -0.731 -19.931 60.783 1.00 24.30 82 THR A O 1
ATOM 671 N N . ARG A 1 83 ? -1.106 -18.460 62.445 1.00 23.31 83 ARG A N 1
ATOM 672 C CA . ARG A 1 83 ? -1.362 -19.353 63.584 1.00 23.31 83 ARG A CA 1
ATOM 673 C C . ARG A 1 83 ? -2.870 -19.532 63.833 1.00 23.31 83 ARG A C 1
ATOM 675 O O . ARG A 1 83 ? -3.565 -18.532 63.749 1.00 23.31 83 ARG A O 1
ATOM 682 N N . PHE A 1 84 ? -3.236 -20.756 64.265 1.00 24.44 84 PHE A N 1
ATOM 683 C CA . PHE A 1 84 ? -4.163 -21.182 65.353 1.00 24.44 84 PHE A CA 1
ATOM 684 C C . PHE A 1 84 ? -5.597 -20.586 65.436 1.00 24.44 84 PHE A C 1
ATOM 686 O O . PHE A 1 84 ? -5.809 -19.443 65.078 1.00 24.44 84 PHE A O 1
ATOM 693 N N . THR A 1 85 ? -6.646 -21.274 65.913 1.00 25.73 85 THR A N 1
ATOM 694 C CA . THR A 1 85 ? -6.793 -22.289 66.987 1.00 25.73 85 THR A CA 1
ATOM 695 C C . THR A 1 85 ? -8.024 -23.199 66.763 1.00 25.73 85 THR A C 1
ATOM 697 O O . THR A 1 85 ? -8.964 -22.841 66.062 1.00 25.73 85 THR A O 1
ATOM 700 N N . HIS A 1 86 ? -7.997 -24.363 67.424 1.00 25.39 86 HIS A N 1
ATOM 701 C CA . HIS A 1 86 ? -9.047 -25.381 67.615 1.00 25.39 86 HIS A CA 1
ATOM 702 C C . HIS A 1 86 ? -9.669 -25.256 69.027 1.00 25.39 86 HIS A C 1
ATOM 704 O O . HIS A 1 86 ? -8.989 -24.717 69.893 1.00 25.39 86 HIS A O 1
ATOM 710 N N . ASP A 1 87 ? -10.856 -25.844 69.266 1.00 24.19 87 ASP A N 1
ATOM 711 C CA . ASP A 1 87 ? -11.279 -26.501 70.536 1.00 24.19 87 ASP A CA 1
ATOM 712 C C . ASP A 1 87 ? -12.558 -27.359 70.291 1.00 24.19 87 ASP A C 1
ATOM 714 O O . ASP A 1 87 ? -13.460 -26.896 69.600 1.00 24.19 87 ASP A O 1
ATOM 718 N N . LEU A 1 88 ? -12.531 -28.695 70.516 1.00 25.66 88 LEU A N 1
ATOM 719 C CA . LEU A 1 88 ? -13.019 -29.499 71.683 1.00 25.66 88 LEU A CA 1
ATOM 720 C C . LEU A 1 88 ? -14.544 -29.822 71.604 1.00 25.66 88 LEU A C 1
ATOM 722 O O . LEU A 1 88 ? -15.316 -28.942 71.267 1.00 25.66 88 LEU A O 1
ATOM 726 N N . ALA A 1 89 ? -15.103 -31.020 71.873 1.00 24.98 89 ALA A N 1
ATOM 727 C CA . ALA A 1 89 ? -14.655 -32.223 72.587 1.00 24.98 89 ALA A CA 1
ATOM 728 C C . ALA A 1 89 ? -15.527 -33.494 72.286 1.00 24.98 89 ALA A C 1
ATOM 730 O O . ALA A 1 89 ? -16.713 -33.376 71.998 1.00 24.98 89 ALA A O 1
ATOM 731 N N . THR A 1 90 ? -14.887 -34.678 72.387 1.00 25.88 90 THR A N 1
ATOM 732 C CA . THR A 1 90 ? -15.263 -36.000 72.997 1.00 25.88 90 THR A CA 1
ATOM 733 C C . THR A 1 90 ? -16.717 -36.533 73.051 1.00 25.88 90 THR A C 1
ATOM 735 O O . THR A 1 90 ? -17.583 -35.844 73.568 1.00 25.88 90 THR A O 1
ATOM 738 N N . ASP A 1 91 ? -16.962 -37.838 72.791 1.00 24.44 91 ASP A N 1
ATOM 739 C CA . ASP A 1 91 ? -16.815 -38.977 73.742 1.00 24.44 91 ASP A CA 1
ATOM 740 C C . ASP A 1 91 ? -17.088 -40.381 73.102 1.00 24.44 91 ASP A C 1
ATOM 742 O O . ASP A 1 91 ? -17.544 -40.486 71.966 1.00 24.44 91 ASP A O 1
ATOM 746 N N . ARG A 1 92 ? -16.715 -41.435 73.848 1.00 25.52 92 ARG A N 1
ATOM 747 C CA . ARG A 1 92 ? -16.373 -42.854 73.555 1.00 25.52 92 ARG A CA 1
ATOM 748 C C . ARG A 1 92 ? -17.511 -43.856 73.245 1.00 25.52 92 ARG A C 1
ATOM 750 O O . ARG A 1 92 ? -18.630 -43.697 73.711 1.00 25.52 92 ARG A O 1
ATOM 757 N N . GLY A 1 93 ? -17.124 -45.027 72.699 1.00 24.80 93 GLY A N 1
ATOM 758 C CA . GLY A 1 93 ? -17.724 -46.338 73.044 1.00 24.80 93 GLY A CA 1
ATOM 759 C C . GLY A 1 93 ? -17.663 -47.428 71.957 1.00 24.80 93 GLY A C 1
ATOM 760 O O . GLY A 1 93 ? -18.226 -47.250 70.891 1.00 24.80 93 GLY A O 1
ATOM 761 N N . HIS A 1 94 ? -16.982 -48.547 72.232 1.00 24.89 94 HIS A N 1
ATOM 762 C CA . HIS A 1 94 ? -16.619 -49.669 71.338 1.00 24.89 94 HIS A CA 1
ATOM 763 C C . HIS A 1 94 ? -17.756 -50.674 71.012 1.00 24.89 94 HIS A C 1
ATOM 765 O O . HIS A 1 94 ? -18.528 -50.985 71.908 1.00 24.89 94 HIS A O 1
ATOM 771 N N . GLU A 1 95 ? -17.768 -51.274 69.799 1.00 25.72 95 GLU A N 1
ATOM 772 C CA . GLU A 1 95 ? -17.520 -52.723 69.532 1.00 25.72 95 GLU A CA 1
ATOM 773 C C . GLU A 1 95 ? -17.749 -53.169 68.048 1.00 25.72 95 GLU A C 1
ATOM 775 O O . GLU A 1 95 ? -18.818 -52.996 67.476 1.00 25.72 95 GLU A O 1
ATOM 780 N N . SER A 1 96 ? -16.702 -53.786 67.469 1.00 23.12 96 SER A N 1
ATOM 781 C CA . SER A 1 96 ? -16.649 -54.983 66.584 1.00 23.12 96 SER A CA 1
ATOM 782 C C . SER A 1 96 ? -17.322 -55.089 65.185 1.00 23.12 96 SER A C 1
ATOM 784 O O . SER A 1 96 ? -18.427 -55.593 65.040 1.00 23.12 96 SER A O 1
ATOM 786 N N . PHE A 1 97 ? -16.506 -54.819 64.148 1.00 23.64 97 PHE A N 1
ATOM 787 C CA . PHE A 1 97 ? -16.261 -55.570 62.885 1.00 23.64 97 PHE A CA 1
ATOM 788 C C . PHE A 1 97 ? -17.399 -56.027 61.928 1.00 23.64 97 PHE A C 1
ATOM 790 O O . PHE A 1 97 ? -17.939 -57.122 62.054 1.00 23.64 97 PHE A O 1
ATOM 797 N N . ALA A 1 98 ? -17.531 -55.304 60.801 1.00 25.72 98 ALA A N 1
ATOM 798 C CA . ALA A 1 98 ? -17.672 -55.852 59.438 1.00 25.72 98 ALA A CA 1
ATOM 799 C C . ALA A 1 98 ? -17.162 -54.819 58.399 1.00 25.72 98 ALA A C 1
ATOM 801 O O . ALA A 1 98 ? -17.490 -53.639 58.477 1.00 25.72 98 ALA A O 1
ATOM 802 N N . LEU A 1 99 ? -16.306 -55.253 57.467 1.00 28.92 99 LEU A N 1
ATOM 803 C CA . LEU A 1 99 ? -15.526 -54.428 56.528 1.00 28.92 99 LEU A CA 1
ATOM 804 C C . LEU A 1 99 ? -16.276 -54.146 55.212 1.00 28.92 99 LEU A C 1
ATOM 806 O O . LEU A 1 99 ? -16.562 -55.092 54.485 1.00 28.92 99 LEU A O 1
ATOM 810 N N . HIS A 1 100 ? -16.498 -52.865 54.881 1.00 25.78 100 HIS A N 1
ATOM 811 C CA . HIS A 1 100 ? -16.599 -52.295 53.518 1.00 25.78 100 HIS A CA 1
ATOM 812 C C . HIS A 1 100 ? -16.704 -50.740 53.584 1.00 25.78 100 HIS A C 1
ATOM 814 O O . HIS A 1 100 ? -16.960 -50.210 54.661 1.00 25.78 100 HIS A O 1
ATOM 820 N N . PRO A 1 101 ? -16.468 -49.982 52.491 1.00 43.47 101 PRO A N 1
ATOM 821 C CA . PRO A 1 101 ? -15.180 -49.414 52.071 1.00 43.47 101 PRO A CA 1
ATOM 822 C C . PRO A 1 101 ? -15.127 -47.868 52.148 1.00 43.47 101 PRO A C 1
ATOM 824 O O . PRO A 1 101 ? -16.130 -47.226 51.879 1.00 43.47 101 PRO A O 1
ATOM 827 N N . SER A 1 102 ? -13.951 -47.268 52.393 1.00 27.17 102 SER A N 1
ATOM 828 C CA . SER A 1 102 ? -13.535 -45.943 51.862 1.00 27.17 102 SER A CA 1
ATOM 829 C C . SER A 1 102 ? -12.327 -45.392 52.630 1.00 27.17 102 SER A C 1
ATOM 831 O O . SER A 1 102 ? -12.401 -45.232 53.846 1.00 27.17 102 SER A O 1
ATOM 833 N N . MET A 1 103 ? -11.251 -45.020 51.930 1.00 26.30 103 MET A N 1
ATOM 834 C CA . MET A 1 103 ? -10.333 -43.981 52.416 1.00 26.30 103 MET A CA 1
ATOM 835 C C . MET A 1 103 ? -10.687 -42.655 51.725 1.00 26.30 103 MET A C 1
ATOM 837 O O . MET A 1 103 ? -10.826 -42.648 50.500 1.00 26.30 103 MET A O 1
ATOM 841 N N . PRO A 1 104 ? -10.826 -41.541 52.464 1.00 32.41 104 PRO A N 1
ATOM 842 C CA . PRO A 1 104 ? -11.214 -40.261 51.897 1.00 32.41 104 PRO A CA 1
ATOM 843 C C . PRO A 1 104 ? -9.978 -39.510 51.387 1.00 32.41 104 PRO A C 1
ATOM 845 O O . PRO A 1 104 ? -9.089 -39.144 52.156 1.00 32.41 104 PRO A O 1
ATOM 848 N N . PHE A 1 105 ? -9.937 -39.224 50.085 1.00 30.73 105 PHE A N 1
ATOM 849 C CA . PHE A 1 105 ? -9.144 -38.102 49.590 1.00 30.73 105 PHE A CA 1
ATOM 850 C C . PHE A 1 105 ? -9.780 -36.816 50.128 1.00 30.73 105 PHE A C 1
ATOM 852 O O . PHE A 1 105 ? -10.969 -36.573 49.939 1.00 30.73 105 PHE A O 1
ATOM 859 N N . ASN A 1 106 ? -8.997 -36.019 50.849 1.00 26.81 106 ASN A N 1
ATOM 860 C CA . ASN A 1 106 ? -9.445 -34.780 51.475 1.00 26.81 106 ASN A CA 1
ATOM 861 C C . ASN A 1 106 ? -9.822 -33.752 50.384 1.00 26.81 106 ASN A C 1
ATOM 863 O O . ASN A 1 106 ? -8.952 -33.175 49.737 1.00 26.81 106 ASN A O 1
ATOM 867 N N . THR A 1 107 ? -11.121 -33.560 50.145 1.00 31.33 107 THR A N 1
ATOM 868 C CA . THR A 1 107 ? -11.707 -32.787 49.030 1.00 31.33 107 THR A CA 1
ATOM 869 C C . THR A 1 107 ? -11.850 -31.283 49.298 1.00 31.33 107 THR A C 1
ATOM 871 O O . THR A 1 107 ? -12.302 -30.543 48.424 1.00 31.33 107 THR A O 1
ATOM 874 N N . ASN A 1 108 ? -11.435 -30.784 50.466 1.00 31.19 108 ASN A N 1
ATOM 875 C CA . ASN A 1 108 ? -11.723 -29.402 50.869 1.00 31.19 108 ASN A CA 1
ATOM 876 C C . ASN A 1 108 ? -10.679 -28.349 50.447 1.00 31.19 108 ASN A C 1
ATOM 878 O O . ASN A 1 108 ? -10.952 -27.159 50.579 1.00 31.19 108 ASN A O 1
ATOM 882 N N . SER A 1 109 ? -9.530 -28.732 49.880 1.00 34.09 109 SER A N 1
ATOM 883 C CA . SER A 1 109 ? -8.506 -27.781 49.400 1.00 34.09 109 SER A CA 1
ATOM 884 C C . SER A 1 109 ? -8.568 -27.467 47.896 1.00 34.09 109 SER A C 1
ATOM 886 O O . SER A 1 109 ? -7.867 -26.568 47.443 1.00 34.09 109 SER A O 1
ATOM 888 N N . ILE A 1 110 ? -9.426 -28.147 47.123 1.00 43.72 110 ILE A N 1
ATOM 889 C CA . ILE A 1 110 ? -9.526 -27.987 45.652 1.00 43.72 110 ILE A CA 1
ATOM 890 C C . ILE A 1 110 ? -10.767 -27.161 45.237 1.00 43.72 110 ILE A C 1
ATOM 892 O O . ILE A 1 110 ? -10.941 -26.821 44.074 1.00 43.72 110 ILE A O 1
ATOM 896 N N . ARG A 1 111 ? -11.615 -26.730 46.182 1.00 32.59 111 ARG A N 1
ATOM 897 C CA . ARG A 1 111 ? -12.856 -25.979 45.884 1.00 32.59 111 ARG A CA 1
ATOM 898 C C . ARG A 1 111 ? -12.678 -24.513 45.441 1.00 32.59 111 ARG A C 1
ATOM 900 O O . ARG A 1 111 ? -13.681 -23.862 45.178 1.00 32.59 111 ARG A O 1
ATOM 907 N N . ARG A 1 112 ? -11.453 -23.976 45.354 1.00 35.91 112 ARG A N 1
ATOM 908 C CA . ARG A 1 112 ? -11.194 -22.573 44.941 1.00 35.91 112 ARG A CA 1
ATOM 909 C C . ARG A 1 112 ? -10.623 -22.393 43.530 1.00 35.91 112 ARG A C 1
ATOM 911 O O . ARG A 1 112 ? -10.306 -21.270 43.163 1.00 35.91 112 ARG A O 1
ATOM 918 N N . ILE A 1 113 ? -10.514 -23.458 42.737 1.00 42.50 113 ILE A N 1
ATOM 919 C CA . ILE A 1 113 ? -10.129 -23.366 41.323 1.00 42.50 113 ILE A CA 1
ATOM 920 C C . ILE A 1 113 ? -11.318 -23.886 40.510 1.00 42.50 113 ILE A C 1
ATOM 922 O O . ILE A 1 113 ? -11.503 -25.098 40.412 1.00 42.50 113 ILE A O 1
ATOM 926 N N . SER A 1 114 ? -12.162 -22.999 39.971 1.00 41.06 114 SER A N 1
ATOM 927 C CA . SER A 1 114 ? -13.155 -23.417 38.975 1.00 41.06 114 SER A CA 1
ATOM 928 C C . SER A 1 114 ? -12.398 -23.840 37.714 1.00 41.06 114 SER A C 1
ATOM 930 O O . SER A 1 114 ? -11.721 -23.045 37.067 1.00 41.06 114 SER A O 1
ATOM 932 N N . LEU A 1 115 ? -12.424 -25.136 37.415 1.00 52.16 115 LEU A N 1
ATOM 933 C CA . LEU A 1 115 ? -11.624 -25.776 36.369 1.00 52.16 115 LEU A CA 1
ATOM 934 C C . LEU A 1 115 ? -12.309 -25.705 34.989 1.00 52.16 115 LEU A C 1
ATOM 936 O O . LEU A 1 115 ? -12.388 -26.704 34.284 1.00 52.16 115 LEU A O 1
ATOM 940 N N . ASP A 1 116 ? -12.705 -24.499 34.567 1.00 54.66 116 ASP A N 1
ATOM 941 C CA . ASP A 1 116 ? -12.963 -24.177 33.143 1.00 54.66 116 ASP A CA 1
ATOM 942 C C . ASP A 1 116 ? -11.668 -24.233 32.296 1.00 54.66 116 ASP A C 1
ATOM 944 O O . ASP A 1 116 ? -11.671 -24.166 31.067 1.00 54.66 116 ASP A O 1
ATOM 948 N N . SER A 1 117 ? -10.516 -24.390 32.952 1.00 58.12 117 SER A N 1
ATOM 949 C CA . SER A 1 117 ? -9.185 -24.297 32.360 1.00 58.12 117 SER A CA 1
ATOM 950 C C . SER A 1 117 ? -8.746 -25.514 31.543 1.00 58.12 117 SER A C 1
ATOM 952 O O . SER A 1 117 ? -7.895 -25.363 30.673 1.00 58.12 117 SER A O 1
ATOM 954 N N . ALA A 1 118 ? -9.310 -26.710 31.748 1.00 60.72 118 ALA A N 1
ATOM 955 C CA . ALA A 1 118 ? -8.907 -27.897 30.980 1.00 60.72 118 ALA A CA 1
ATOM 956 C C . ALA A 1 118 ? -9.269 -27.780 29.488 1.00 60.72 118 ALA A C 1
ATOM 958 O O . ALA A 1 118 ? -8.465 -28.140 28.625 1.00 60.72 118 ALA A O 1
ATOM 959 N N . GLY A 1 119 ? -10.447 -27.216 29.193 1.00 64.12 119 GLY A N 1
ATOM 960 C CA . GLY A 1 119 ? -10.862 -26.882 27.832 1.00 64.12 119 GLY A CA 1
ATOM 961 C C . GLY A 1 119 ? -9.980 -25.793 27.221 1.00 64.12 119 GLY A C 1
ATOM 962 O O . GLY A 1 119 ? -9.487 -25.962 26.110 1.00 64.12 119 GLY A O 1
ATOM 963 N N . LEU A 1 120 ? -9.680 -24.733 27.980 1.00 68.75 120 LEU A N 1
ATOM 964 C CA . LEU A 1 120 ? -8.791 -23.645 27.548 1.00 68.75 120 LEU A CA 1
ATOM 965 C C . LEU A 1 120 ? -7.361 -24.124 27.244 1.00 68.75 120 LEU A C 1
ATOM 967 O O . LEU A 1 120 ? -6.762 -23.688 26.266 1.00 68.75 120 LEU A O 1
ATOM 971 N N . VAL A 1 121 ? -6.823 -25.067 28.026 1.00 75.25 121 VAL A N 1
ATOM 972 C CA . VAL A 1 121 ? -5.502 -25.665 27.765 1.00 75.25 121 VAL A CA 1
ATOM 973 C C . VAL A 1 121 ? -5.493 -26.434 26.440 1.00 75.25 121 VAL A C 1
ATOM 975 O O . VAL A 1 121 ? -4.503 -26.366 25.717 1.00 75.25 121 VAL A O 1
ATOM 978 N N . ALA A 1 122 ? -6.579 -27.126 26.074 1.00 70.75 122 ALA A N 1
ATOM 979 C CA . ALA A 1 122 ? -6.683 -27.798 24.774 1.00 70.75 122 ALA A CA 1
ATOM 980 C C . ALA A 1 122 ? -6.725 -26.810 23.591 1.00 70.75 122 ALA A C 1
ATOM 982 O O . ALA A 1 122 ? -6.273 -27.151 22.494 1.00 70.75 122 ALA A O 1
ATOM 983 N N . LEU A 1 123 ? -7.224 -25.590 23.827 1.00 76.69 123 LEU A N 1
ATOM 984 C CA . LEU A 1 123 ? -7.262 -24.492 22.856 1.00 76.69 123 LEU A CA 1
ATOM 985 C C . LEU A 1 123 ? -5.952 -23.707 22.757 1.00 76.69 123 LEU A C 1
ATOM 987 O O . LEU A 1 123 ? -5.815 -22.897 21.843 1.00 76.69 123 LEU A O 1
ATOM 991 N N . ALA A 1 124 ? -4.990 -23.935 23.657 1.00 82.56 124 ALA A N 1
ATOM 992 C CA . ALA A 1 124 ? -3.727 -23.215 23.613 1.00 82.56 124 ALA A CA 1
ATOM 993 C C . ALA A 1 124 ? -2.978 -23.508 22.302 1.00 82.56 124 ALA A C 1
ATOM 995 O O . ALA A 1 124 ? -2.769 -24.660 21.908 1.00 82.56 124 ALA A O 1
ATOM 996 N N . ASP A 1 125 ? -2.581 -22.430 21.633 1.00 78.75 125 ASP A N 1
ATOM 997 C CA . ASP A 1 125 ? -2.099 -22.438 20.257 1.00 78.75 125 ASP A CA 1
ATOM 998 C C . ASP A 1 125 ? -0.593 -22.746 20.178 1.00 78.75 125 ASP A C 1
ATOM 1000 O O . ASP A 1 125 ? 0.236 -21.897 19.850 1.00 78.75 125 ASP A O 1
ATOM 1004 N N . LEU A 1 126 ? -0.208 -23.964 20.576 1.00 86.19 126 LEU A N 1
ATOM 1005 C CA . LEU A 1 126 ? 1.193 -24.392 20.603 1.00 86.19 126 LEU A CA 1
ATOM 1006 C C . LEU A 1 126 ? 1.630 -25.026 19.273 1.00 86.19 126 LEU A C 1
ATOM 1008 O O . LEU A 1 126 ? 0.982 -25.919 18.732 1.00 86.19 126 LEU A O 1
ATOM 1012 N N . VAL A 1 127 ? 2.811 -24.634 18.789 1.00 89.44 127 VAL A N 1
ATOM 1013 C CA . VAL A 1 127 ? 3.403 -25.143 17.534 1.00 89.44 127 VAL A CA 1
ATOM 1014 C C . VAL A 1 127 ? 4.158 -26.472 17.683 1.00 89.44 127 VAL A C 1
ATOM 1016 O O . VAL A 1 127 ? 4.559 -27.063 16.684 1.00 89.44 127 VAL A O 1
ATOM 1019 N N . THR A 1 128 ? 4.321 -26.993 18.904 1.00 90.38 128 THR A N 1
ATOM 1020 C CA . THR A 1 128 ? 5.163 -28.171 19.224 1.00 90.38 128 THR A CA 1
ATOM 1021 C C . THR A 1 128 ? 4.829 -29.417 18.396 1.00 90.38 128 THR A C 1
ATOM 1023 O O . THR A 1 128 ? 5.710 -30.196 18.016 1.00 90.38 128 THR A O 1
ATOM 1026 N N . VAL A 1 129 ? 3.549 -29.602 18.083 1.00 91.00 129 VAL A N 1
ATOM 1027 C CA . VAL A 1 129 ? 3.038 -30.679 17.231 1.00 91.00 129 VAL A CA 1
ATOM 1028 C C . VAL A 1 129 ? 3.452 -30.501 15.766 1.00 91.00 129 VAL A C 1
ATOM 1030 O O . VAL A 1 129 ? 3.861 -31.472 15.126 1.00 91.00 129 VAL A O 1
ATOM 1033 N N . ALA A 1 130 ? 3.347 -29.281 15.235 1.00 92.25 130 ALA A N 1
ATOM 1034 C CA . ALA A 1 130 ? 3.738 -28.956 13.865 1.00 92.25 130 ALA A CA 1
ATOM 1035 C C . ALA A 1 130 ? 5.263 -29.063 13.692 1.00 92.25 130 ALA A C 1
ATOM 1037 O O . ALA A 1 130 ? 5.739 -29.668 12.731 1.00 92.25 130 ALA A O 1
ATOM 1038 N N . GLU A 1 131 ? 6.033 -28.592 14.678 1.00 92.62 131 GLU A N 1
ATOM 1039 C CA . GLU A 1 131 ? 7.492 -28.753 14.723 1.00 92.62 131 GLU A CA 1
ATOM 1040 C C . GLU A 1 131 ? 7.904 -30.230 14.698 1.00 92.62 131 GLU A C 1
ATOM 1042 O O . GLU A 1 131 ? 8.804 -30.614 13.950 1.00 92.62 131 GLU A O 1
ATOM 1047 N N . ARG A 1 132 ? 7.227 -31.091 15.475 1.00 91.50 132 ARG A N 1
ATOM 1048 C CA . ARG A 1 132 ? 7.494 -32.540 15.466 1.00 91.50 132 ARG A CA 1
ATOM 1049 C C . ARG A 1 132 ? 7.292 -33.127 14.071 1.00 91.50 132 ARG A C 1
ATOM 1051 O O . ARG A 1 132 ? 8.114 -33.930 13.618 1.00 91.50 132 ARG A O 1
ATOM 1058 N N . ALA A 1 133 ? 6.212 -32.736 13.401 1.00 91.38 133 ALA A N 1
ATOM 1059 C CA . ALA A 1 133 ? 5.896 -33.198 12.057 1.00 91.38 133 ALA A CA 1
ATOM 1060 C C . ALA A 1 133 ? 6.955 -32.741 11.034 1.00 91.38 133 ALA A C 1
ATOM 1062 O O . ALA A 1 133 ? 7.377 -33.543 10.204 1.00 91.38 133 ALA A O 1
ATOM 1063 N N . ALA A 1 134 ? 7.468 -31.512 11.148 1.00 92.31 134 ALA A N 1
ATOM 1064 C CA . ALA A 1 134 ? 8.559 -31.005 10.308 1.00 92.31 134 ALA A CA 1
ATOM 1065 C C . ALA A 1 134 ? 9.913 -31.701 10.573 1.00 92.31 134 ALA A C 1
ATOM 1067 O O . ALA A 1 134 ? 10.679 -31.959 9.643 1.00 92.31 134 ALA A O 1
ATOM 1068 N N . LEU A 1 135 ? 10.217 -32.060 11.827 1.00 91.00 135 LEU A N 1
ATOM 1069 C CA . LEU A 1 135 ? 11.457 -32.771 12.188 1.00 91.00 135 LEU A CA 1
ATOM 1070 C C . LEU A 1 135 ? 11.483 -34.229 11.711 1.00 91.00 135 LEU A C 1
ATOM 1072 O O . LEU A 1 135 ? 12.554 -34.785 11.459 1.00 91.00 135 LEU A O 1
ATOM 1076 N N . THR A 1 136 ? 10.316 -34.864 11.638 1.00 87.94 136 THR A N 1
ATOM 1077 C CA . THR A 1 136 ? 10.175 -36.282 11.268 1.00 87.94 136 THR A CA 1
ATOM 1078 C C . THR A 1 136 ? 9.722 -36.490 9.824 1.00 87.94 136 THR A C 1
ATOM 1080 O O . THR A 1 136 ? 9.814 -37.610 9.317 1.00 87.94 136 THR A O 1
ATOM 1083 N N . GLY A 1 137 ? 9.226 -35.438 9.162 1.00 86.31 137 GLY A N 1
ATOM 1084 C CA . GLY A 1 137 ? 8.778 -35.443 7.769 1.00 86.31 137 GLY A CA 1
ATOM 1085 C C . GLY A 1 137 ? 7.531 -36.294 7.506 1.00 86.31 137 GLY A C 1
ATOM 1086 O O . GLY A 1 137 ? 7.131 -36.450 6.356 1.00 86.31 137 GLY A O 1
ATOM 1087 N N . THR A 1 138 ? 6.932 -36.889 8.543 1.00 84.00 138 THR A N 1
ATOM 1088 C CA . THR A 1 138 ? 5.743 -37.749 8.471 1.00 84.00 138 THR A CA 1
ATOM 1089 C C . THR A 1 138 ? 5.107 -37.896 9.862 1.00 84.00 138 THR A C 1
ATOM 1091 O O . THR A 1 138 ? 5.526 -37.256 10.821 1.00 84.00 138 THR A O 1
ATOM 1094 N N . SER A 1 139 ? 4.079 -38.733 10.002 1.00 83.62 139 SER A N 1
ATOM 1095 C CA . SER A 1 139 ? 3.469 -39.058 11.299 1.00 83.62 139 SER A CA 1
ATOM 1096 C C . SER A 1 139 ? 3.266 -40.563 11.455 1.00 83.62 139 SER A C 1
ATOM 1098 O O . SER A 1 139 ? 2.987 -41.284 10.491 1.00 83.62 139 SER A O 1
ATOM 1100 N N . TRP A 1 140 ? 3.404 -41.073 12.674 1.00 84.81 140 TRP A N 1
ATOM 1101 C CA . TRP A 1 140 ? 3.135 -42.474 12.999 1.00 84.81 140 TRP A CA 1
ATOM 1102 C C . TRP A 1 140 ? 1.685 -42.632 13.465 1.00 84.81 140 TRP A C 1
ATOM 1104 O O . TRP A 1 140 ? 1.075 -41.703 13.979 1.00 84.81 140 TRP A O 1
ATOM 1114 N N . TYR A 1 141 ? 1.088 -43.813 13.276 1.00 85.06 141 TYR A N 1
ATOM 1115 C CA . TYR A 1 141 ? -0.298 -44.036 13.725 1.00 85.06 141 TYR A CA 1
ATOM 1116 C C . TYR A 1 141 ? -0.434 -44.000 15.254 1.00 85.06 141 TYR A C 1
ATOM 1118 O O . TYR A 1 141 ? -1.508 -43.739 15.779 1.00 85.06 141 TYR A O 1
ATOM 1126 N N . THR A 1 142 ? 0.667 -44.204 15.974 1.00 85.81 142 THR A N 1
ATOM 1127 C CA . THR A 1 142 ? 0.740 -44.041 17.429 1.00 85.81 142 THR A CA 1
ATOM 1128 C C . THR A 1 142 ? 0.616 -42.581 17.877 1.00 85.81 142 THR A C 1
ATOM 1130 O O . THR A 1 142 ? 0.282 -42.333 19.031 1.00 85.81 142 THR A O 1
ATOM 1133 N N . ASP A 1 143 ? 0.813 -41.611 16.973 1.00 87.81 143 ASP A N 1
ATOM 1134 C CA . ASP A 1 143 ? 0.739 -40.166 17.256 1.00 87.81 143 ASP A CA 1
ATOM 1135 C C . ASP A 1 143 ? -0.689 -39.716 17.595 1.00 87.81 143 ASP A C 1
ATOM 1137 O O . ASP A 1 143 ? -0.889 -38.620 18.119 1.00 87.81 143 ASP A O 1
ATOM 1141 N N . VAL A 1 144 ? -1.672 -40.581 17.322 1.00 93.12 144 VAL A N 1
ATOM 1142 C CA . VAL A 1 144 ? -3.080 -40.433 17.705 1.00 93.12 144 VAL A CA 1
ATOM 1143 C C . VAL A 1 144 ? -3.255 -40.360 19.223 1.00 93.12 144 VAL A C 1
ATOM 1145 O O . VAL A 1 144 ? -4.136 -39.656 19.706 1.00 93.12 144 VAL A O 1
ATOM 1148 N N . LEU A 1 145 ? -2.388 -41.042 19.977 1.00 92.81 145 LEU A N 1
ATOM 1149 C CA . LEU A 1 145 ? -2.418 -41.051 21.440 1.00 92.81 145 LEU A CA 1
ATOM 1150 C C . LEU A 1 145 ? -1.498 -40.003 22.071 1.00 92.81 145 LEU A C 1
ATOM 1152 O O . LEU A 1 145 ? -1.510 -39.855 23.289 1.00 92.81 145 LEU A O 1
ATOM 1156 N N . LEU A 1 146 ? -0.709 -39.267 21.286 1.00 91.88 146 LEU A N 1
ATOM 1157 C CA . LEU A 1 146 ? 0.098 -38.174 21.815 1.00 91.88 146 LEU A CA 1
ATOM 1158 C C . LEU A 1 146 ? -0.685 -36.863 21.711 1.00 91.88 146 LEU A C 1
ATOM 1160 O O . LEU A 1 146 ? -0.673 -36.191 20.678 1.00 91.88 146 LEU A O 1
ATOM 1164 N N . LEU A 1 147 ? -1.384 -36.527 22.793 1.00 92.62 147 LEU A N 1
ATOM 1165 C CA . LEU A 1 147 ? -2.221 -35.336 22.878 1.00 92.62 147 LEU A CA 1
ATOM 1166 C C . LEU A 1 147 ? -1.427 -34.182 23.478 1.00 92.62 147 LEU A C 1
ATOM 1168 O O . LEU A 1 147 ? -0.956 -34.273 24.603 1.00 92.62 147 LEU A O 1
ATOM 1172 N N . ALA A 1 148 ? -1.315 -33.082 22.747 1.00 91.06 148 ALA A N 1
ATOM 1173 C CA . ALA A 1 148 ? -0.751 -31.834 23.240 1.00 91.06 148 ALA A CA 1
ATOM 1174 C C . ALA A 1 148 ? -1.628 -30.666 22.760 1.00 91.06 148 ALA A C 1
ATOM 1176 O O . ALA A 1 148 ? -2.314 -30.808 21.741 1.00 91.06 148 ALA A O 1
ATOM 1177 N N . PRO A 1 149 ? -1.625 -29.519 23.456 1.00 88.88 149 PRO A N 1
ATOM 1178 C CA . PRO A 1 149 ? -2.224 -28.294 22.945 1.00 88.88 149 PRO A CA 1
ATOM 1179 C C . PRO A 1 149 ? -1.712 -27.964 21.539 1.00 88.88 149 PRO A C 1
ATOM 1181 O O . PRO A 1 149 ? -0.572 -28.285 21.198 1.00 88.88 149 PRO A O 1
ATOM 1184 N N . GLY A 1 150 ? -2.569 -27.370 20.710 1.00 83.88 150 GLY A N 1
ATOM 1185 C CA . GLY A 1 150 ? -2.263 -27.129 19.298 1.00 83.88 150 GLY A CA 1
ATOM 1186 C C . GLY A 1 150 ? -2.330 -28.384 18.418 1.00 83.88 150 GLY A C 1
ATOM 1187 O O . GLY A 1 150 ? -1.813 -28.386 17.304 1.00 83.88 150 GLY A O 1
ATOM 1188 N N . LEU A 1 151 ? -2.993 -29.466 18.857 1.00 87.06 151 LEU A N 1
ATOM 1189 C CA . LEU A 1 151 ? -3.125 -30.699 18.059 1.00 87.06 151 LEU A CA 1
ATOM 1190 C C . LEU A 1 151 ? -3.779 -30.495 16.680 1.00 87.06 151 LEU A C 1
ATOM 1192 O O . LEU A 1 151 ? -3.526 -31.291 15.775 1.00 87.06 151 LEU A O 1
ATOM 1196 N N . HIS A 1 152 ? -4.583 -29.437 16.522 1.00 82.44 152 HIS A N 1
ATOM 1197 C CA . HIS A 1 152 ? -5.217 -29.037 15.263 1.00 82.44 152 HIS A CA 1
ATOM 1198 C C . HIS A 1 152 ? -4.252 -28.294 14.317 1.00 82.44 152 HIS A C 1
ATOM 1200 O O . HIS A 1 152 ? -4.467 -28.288 13.108 1.00 82.44 152 HIS A O 1
ATOM 1206 N N . ARG A 1 153 ? -3.135 -27.754 14.831 1.00 83.12 153 ARG A N 1
ATOM 1207 C CA . ARG A 1 153 ? -2.090 -27.079 14.043 1.00 83.12 153 ARG A CA 1
ATOM 1208 C C . ARG A 1 153 ? -1.162 -28.024 13.281 1.00 83.12 153 ARG A C 1
ATOM 1210 O O . ARG A 1 153 ? -0.281 -27.562 12.568 1.00 83.12 153 ARG A O 1
ATOM 1217 N N . GLN A 1 154 ? -1.316 -29.345 13.399 1.00 88.81 154 GLN A N 1
ATOM 1218 C CA . GLN A 1 154 ? -0.438 -30.300 12.702 1.00 88.81 154 GLN A CA 1
ATOM 1219 C C . GLN A 1 154 ? -0.369 -30.050 11.185 1.00 88.81 154 GLN A C 1
ATOM 1221 O O . GLN A 1 154 ? 0.657 -30.313 10.563 1.00 88.81 154 GLN A O 1
ATOM 1226 N N . GLN A 1 155 ? -1.451 -29.531 10.598 1.00 89.88 155 GLN A N 1
ATOM 1227 C CA . GLN A 1 155 ? -1.532 -29.223 9.170 1.00 89.88 155 GLN A CA 1
ATOM 1228 C C . GLN A 1 155 ? -0.758 -27.969 8.753 1.00 89.88 155 GLN A C 1
ATOM 1230 O O . GLN A 1 155 ? -0.499 -27.840 7.561 1.00 89.88 155 GLN A O 1
ATOM 1235 N N . ASP A 1 156 ? -0.372 -27.110 9.706 1.00 89.06 156 ASP A N 1
ATOM 1236 C CA . ASP A 1 156 ? 0.445 -25.903 9.505 1.00 89.06 156 ASP A CA 1
ATOM 1237 C C . ASP A 1 156 ? 1.958 -26.200 9.560 1.00 89.06 156 ASP A C 1
ATOM 1239 O O . ASP A 1 156 ? 2.778 -25.295 9.724 1.00 89.06 156 ASP A O 1
ATOM 1243 N N . ALA A 1 157 ? 2.369 -27.470 9.466 1.00 90.38 157 ALA A N 1
ATOM 1244 C CA . ALA A 1 157 ? 3.786 -27.836 9.467 1.00 90.38 157 ALA A CA 1
ATOM 1245 C C . ALA A 1 157 ? 4.557 -27.234 8.274 1.00 90.38 157 ALA A C 1
ATOM 1247 O O . ALA A 1 157 ? 5.771 -27.096 8.328 1.00 90.38 157 ALA A O 1
ATOM 1248 N N . ASP A 1 158 ? 3.880 -26.846 7.199 1.00 87.69 158 ASP A N 1
ATOM 1249 C CA . ASP A 1 158 ? 4.453 -26.097 6.078 1.00 87.69 158 ASP A CA 1
ATOM 1250 C C . ASP A 1 158 ? 4.809 -24.641 6.431 1.00 87.69 158 ASP A C 1
ATOM 1252 O O . ASP A 1 158 ? 5.618 -24.038 5.734 1.00 87.69 158 ASP A O 1
ATOM 1256 N N . LYS A 1 159 ? 4.275 -24.092 7.530 1.00 90.00 159 LYS A N 1
ATOM 1257 C CA . LYS A 1 159 ? 4.504 -22.704 7.974 1.00 90.00 159 LYS A CA 1
ATOM 1258 C C . LYS A 1 159 ? 5.609 -22.558 9.025 1.00 90.00 159 LYS A C 1
ATOM 1260 O O . LYS A 1 159 ? 5.928 -21.435 9.416 1.00 90.00 159 LYS A O 1
ATOM 1265 N N . VAL A 1 160 ? 6.213 -23.657 9.496 1.00 90.19 160 VAL A N 1
ATOM 1266 C CA . VAL A 1 160 ? 7.187 -23.611 10.610 1.00 90.19 160 VAL A CA 1
ATOM 1267 C C . VAL A 1 160 ? 8.478 -22.851 10.282 1.00 90.19 160 VAL A C 1
ATOM 1269 O O . VAL A 1 160 ? 9.191 -22.451 11.194 1.00 90.19 160 VAL A O 1
ATOM 1272 N N . ASN A 1 161 ? 8.776 -22.611 9.002 1.00 91.62 161 ASN A N 1
ATOM 1273 C CA . ASN A 1 161 ? 9.930 -21.821 8.561 1.00 91.62 161 ASN A CA 1
ATOM 1274 C C . ASN A 1 161 ? 9.719 -20.299 8.667 1.00 91.62 161 ASN A C 1
ATOM 1276 O O . ASN A 1 161 ? 10.631 -19.540 8.331 1.00 91.62 161 ASN A O 1
ATOM 1280 N N . GLY A 1 162 ? 8.525 -19.832 9.054 1.00 88.81 162 GLY A N 1
ATOM 1281 C CA . GLY A 1 162 ? 8.212 -18.402 9.147 1.00 88.81 162 GLY A CA 1
ATOM 1282 C C . GLY A 1 162 ? 8.252 -17.667 7.802 1.00 88.81 162 GLY A C 1
ATOM 1283 O O . GLY A 1 162 ? 8.466 -16.459 7.781 1.00 88.81 162 GLY A O 1
ATOM 1284 N N . GLY A 1 163 ? 8.094 -18.388 6.683 1.00 88.94 163 GLY A N 1
ATOM 1285 C CA . GLY A 1 163 ? 8.148 -17.826 5.328 1.00 88.94 163 GLY A CA 1
ATOM 1286 C C . GLY A 1 163 ? 9.557 -17.615 4.759 1.00 88.94 163 GLY A C 1
ATOM 1287 O O . GLY A 1 163 ? 9.690 -17.132 3.639 1.00 88.94 163 GLY A O 1
ATOM 1288 N N . GLU A 1 164 ? 10.616 -17.990 5.483 1.00 92.31 164 GLU A N 1
ATOM 1289 C CA . GLU A 1 164 ? 11.991 -17.863 4.993 1.00 92.31 164 GLU A CA 1
ATOM 1290 C C . GLU A 1 164 ? 12.307 -18.907 3.904 1.00 92.31 164 GLU A C 1
ATOM 1292 O O . GLU A 1 164 ? 12.039 -20.097 4.083 1.00 92.31 164 GLU A O 1
ATOM 1297 N N . LEU A 1 165 ? 12.920 -18.470 2.797 1.00 93.19 165 LEU A N 1
ATOM 1298 C CA . LEU A 1 165 ? 13.393 -19.318 1.693 1.00 93.19 165 LEU A CA 1
ATOM 1299 C C . LEU A 1 165 ? 14.871 -18.990 1.377 1.00 93.19 165 LEU A C 1
ATOM 1301 O O . LEU A 1 165 ? 15.140 -18.111 0.552 1.00 93.19 165 LEU A O 1
ATOM 1305 N N . PRO A 1 166 ? 15.837 -19.655 2.044 1.00 94.50 166 PRO A N 1
ATOM 1306 C CA . PRO A 1 166 ? 17.263 -19.325 1.982 1.00 94.50 166 PRO A CA 1
ATOM 1307 C C . PRO A 1 166 ? 17.841 -19.393 0.567 1.00 94.50 166 PRO A C 1
ATOM 1309 O O . PRO A 1 166 ? 17.690 -20.408 -0.124 1.00 94.50 166 PRO A O 1
ATOM 1312 N N . ILE A 1 167 ? 18.566 -18.346 0.162 1.00 93.94 167 ILE A N 1
ATOM 1313 C CA . ILE A 1 167 ? 19.362 -18.366 -1.071 1.00 93.94 167 ILE A CA 1
ATOM 1314 C C . ILE A 1 167 ? 20.510 -19.360 -0.909 1.00 93.94 167 ILE A C 1
ATOM 1316 O O . ILE A 1 167 ? 21.194 -19.386 0.115 1.00 93.94 167 ILE A O 1
ATOM 1320 N N . THR A 1 168 ? 20.695 -20.205 -1.914 1.00 95.06 168 THR A N 1
ATOM 1321 C CA . THR A 1 168 ? 21.615 -21.334 -1.878 1.00 95.06 168 THR A CA 1
ATOM 1322 C C . THR A 1 168 ? 22.400 -21.419 -3.174 1.00 95.06 168 THR A C 1
ATOM 1324 O O . THR A 1 168 ? 21.819 -21.505 -4.253 1.00 95.06 168 THR A O 1
ATOM 1327 N N . GLY A 1 169 ? 23.724 -21.402 -3.066 1.00 94.25 169 GLY A N 1
ATOM 1328 C CA . GLY A 1 169 ? 24.638 -21.561 -4.190 1.00 94.25 169 GLY A CA 1
ATOM 1329 C C . GLY A 1 169 ? 25.229 -22.959 -4.208 1.00 94.25 169 GLY A C 1
ATOM 1330 O O . GLY A 1 169 ? 25.773 -23.428 -3.208 1.00 94.25 169 GLY A O 1
ATOM 1331 N N . ALA A 1 170 ? 25.144 -23.625 -5.353 1.00 93.12 170 ALA A N 1
ATOM 1332 C CA . ALA A 1 170 ? 25.848 -24.868 -5.612 1.00 93.12 170 ALA A CA 1
ATOM 1333 C C . ALA A 1 170 ? 27.299 -24.559 -5.995 1.00 93.12 170 ALA A C 1
ATOM 1335 O O . ALA A 1 170 ? 27.585 -24.140 -7.119 1.00 93.12 170 ALA A O 1
ATOM 1336 N N . MET A 1 171 ? 28.226 -24.796 -5.067 1.00 91.44 171 MET A N 1
ATOM 1337 C CA . MET A 1 171 ? 29.624 -24.370 -5.202 1.00 91.44 171 MET A CA 1
ATOM 1338 C C . MET A 1 171 ? 30.369 -25.107 -6.328 1.00 91.44 171 MET A C 1
ATOM 1340 O O . MET A 1 171 ? 31.319 -24.581 -6.901 1.00 91.44 171 MET A O 1
ATOM 1344 N N . HIS A 1 172 ? 29.900 -26.300 -6.710 1.00 86.38 172 HIS A N 1
ATOM 1345 C CA . HIS A 1 172 ? 30.466 -27.065 -7.824 1.00 86.38 172 HIS A CA 1
ATOM 1346 C C . HIS A 1 172 ? 29.931 -26.681 -9.204 1.00 86.38 172 HIS A C 1
ATOM 1348 O O . HIS A 1 172 ? 30.664 -26.851 -10.176 1.00 86.38 172 HIS A O 1
ATOM 1354 N N . SER A 1 173 ? 28.687 -26.207 -9.323 1.00 83.94 173 SER A N 1
ATOM 1355 C CA . SER A 1 173 ? 28.053 -25.939 -10.625 1.00 83.94 173 SER A CA 1
ATOM 1356 C C . SER A 1 173 ? 27.885 -24.455 -10.941 1.00 83.94 173 SER A C 1
ATOM 1358 O O . SER A 1 173 ? 27.719 -24.121 -12.112 1.00 83.94 173 SER A O 1
ATOM 1360 N N . GLY A 1 174 ? 27.946 -23.576 -9.937 1.00 83.94 174 GLY A N 1
ATOM 1361 C CA . GLY A 1 174 ? 27.671 -22.145 -10.090 1.00 83.94 174 GLY A CA 1
ATOM 1362 C C . GLY A 1 174 ? 26.188 -21.781 -9.969 1.00 83.94 174 GLY A C 1
ATOM 1363 O O . GLY A 1 174 ? 25.847 -20.602 -9.954 1.00 83.94 174 GLY A O 1
ATOM 1364 N N . TYR A 1 175 ? 25.290 -22.770 -9.888 1.00 86.75 175 TYR A N 1
ATOM 1365 C CA . TYR A 1 175 ? 23.846 -22.537 -9.887 1.00 86.75 175 TYR A CA 1
ATOM 1366 C C . TYR A 1 175 ? 23.365 -21.981 -8.544 1.00 86.75 175 TYR A C 1
ATOM 1368 O O . TYR A 1 175 ? 23.708 -22.518 -7.491 1.00 86.75 175 TYR A O 1
ATOM 1376 N N . VAL A 1 176 ? 22.538 -20.937 -8.579 1.00 90.69 176 VAL A N 1
ATOM 1377 C CA . VAL A 1 176 ? 21.962 -20.303 -7.387 1.00 90.69 176 VAL A CA 1
ATOM 1378 C C . VAL A 1 176 ? 20.445 -20.468 -7.414 1.00 90.69 176 VAL A C 1
ATOM 1380 O O . VAL A 1 176 ? 19.801 -20.179 -8.419 1.00 90.69 176 VAL A O 1
ATOM 1383 N N . PHE A 1 177 ? 19.877 -20.956 -6.315 1.00 92.75 177 PHE A N 1
ATOM 1384 C CA . PHE A 1 177 ? 18.449 -21.241 -6.159 1.00 92.75 177 PHE A CA 1
ATOM 1385 C C . PHE A 1 177 ? 18.008 -21.028 -4.707 1.00 92.75 177 PHE A C 1
ATOM 1387 O O . PHE A 1 177 ? 18.819 -20.677 -3.853 1.00 92.75 177 PHE A O 1
ATOM 1394 N N . ARG A 1 178 ? 16.721 -21.215 -4.403 1.00 93.56 178 ARG A N 1
ATOM 1395 C CA . ARG A 1 178 ? 16.194 -21.139 -3.031 1.00 93.56 178 ARG A CA 1
ATOM 1396 C C . ARG A 1 178 ? 15.828 -22.527 -2.515 1.00 93.56 178 ARG A C 1
ATOM 1398 O O . ARG A 1 178 ? 15.335 -23.356 -3.275 1.00 93.56 178 ARG A O 1
ATOM 1405 N N . ILE A 1 179 ? 16.055 -22.782 -1.227 1.00 94.06 179 ILE A N 1
ATOM 1406 C CA . ILE A 1 179 ? 15.550 -24.001 -0.578 1.00 94.06 179 ILE A CA 1
ATOM 1407 C C . ILE A 1 179 ? 14.051 -23.817 -0.340 1.00 94.06 179 ILE A C 1
ATOM 1409 O O . ILE A 1 179 ? 13.650 -23.017 0.500 1.00 94.06 179 ILE A O 1
ATOM 1413 N N . GLU A 1 180 ? 13.236 -24.558 -1.087 1.00 90.75 180 GLU A N 1
ATOM 1414 C CA . GLU A 1 180 ? 11.769 -24.473 -1.053 1.00 90.75 180 GLU A CA 1
ATOM 1415 C C . GLU A 1 180 ? 11.142 -25.383 0.007 1.00 90.75 180 GLU A C 1
ATOM 1417 O O . GLU A 1 180 ? 10.016 -25.155 0.444 1.00 90.75 180 GLU A O 1
ATOM 1422 N N . ASN A 1 181 ? 11.864 -26.418 0.439 1.00 92.81 181 ASN A N 1
ATOM 1423 C CA . ASN A 1 181 ? 11.376 -27.343 1.452 1.00 92.81 181 ASN A CA 1
ATOM 1424 C C . ASN A 1 181 ? 11.356 -26.680 2.841 1.00 92.81 181 ASN A C 1
ATOM 1426 O O . ASN A 1 181 ? 12.381 -26.587 3.521 1.00 92.81 181 ASN A O 1
ATOM 1430 N N . GLN A 1 182 ? 10.166 -26.273 3.283 1.00 93.31 182 GLN A N 1
ATOM 1431 C CA . GLN A 1 182 ? 9.958 -25.509 4.514 1.00 93.31 182 GLN A CA 1
ATOM 1432 C C . GLN A 1 182 ? 10.404 -26.258 5.776 1.00 93.31 182 GLN A C 1
ATOM 1434 O O . GLN A 1 182 ? 10.990 -25.657 6.674 1.00 93.31 182 GLN A O 1
ATOM 1439 N N . ALA A 1 183 ? 10.198 -27.575 5.848 1.00 93.38 183 ALA A N 1
ATOM 1440 C CA . ALA A 1 183 ? 10.668 -28.359 6.987 1.00 93.38 183 ALA A CA 1
ATOM 1441 C C . ALA A 1 183 ? 12.200 -28.407 7.045 1.00 93.38 183 ALA A C 1
ATOM 1443 O O . ALA A 1 183 ? 12.776 -28.313 8.130 1.00 93.38 183 ALA A O 1
ATOM 1444 N N . THR A 1 184 ? 12.876 -28.508 5.898 1.00 94.62 184 THR A N 1
ATOM 1445 C CA . THR A 1 184 ? 14.340 -28.409 5.845 1.00 94.62 184 THR A CA 1
ATOM 1446 C C . THR A 1 184 ? 14.800 -27.032 6.306 1.00 94.62 184 THR A C 1
ATOM 1448 O O . THR A 1 184 ? 15.669 -26.954 7.167 1.00 94.62 184 THR A O 1
ATOM 1451 N N . VAL A 1 185 ? 14.180 -25.945 5.833 1.00 95.19 185 VAL A N 1
ATOM 1452 C CA . VAL A 1 185 ? 14.523 -24.584 6.288 1.00 95.19 185 VAL A CA 1
ATOM 1453 C C . VAL A 1 185 ? 14.369 -24.436 7.803 1.00 95.19 185 VAL A C 1
ATOM 1455 O O . VAL A 1 185 ? 15.283 -23.927 8.448 1.00 95.19 185 VAL A O 1
ATOM 1458 N N . PHE A 1 186 ? 13.282 -24.945 8.390 1.00 95.00 186 PHE A N 1
ATOM 1459 C CA . PHE A 1 186 ? 13.083 -24.942 9.844 1.00 95.00 186 PHE A CA 1
ATOM 1460 C C . PHE A 1 186 ? 14.231 -25.633 10.599 1.00 95.00 186 PHE A C 1
ATOM 1462 O O . PHE A 1 186 ? 14.727 -25.130 11.610 1.00 95.00 186 PHE A O 1
ATOM 1469 N N . TRP A 1 187 ? 14.714 -26.766 10.086 1.00 94.56 187 TRP A N 1
ATOM 1470 C CA . TRP A 1 187 ? 15.863 -27.458 10.668 1.00 94.56 187 TRP A CA 1
ATOM 1471 C C . TRP A 1 187 ? 17.166 -26.656 10.541 1.00 94.56 187 TRP A C 1
ATOM 1473 O O . TRP A 1 187 ? 17.927 -26.558 11.506 1.00 94.56 187 TRP A O 1
ATOM 1483 N N . LEU A 1 188 ? 17.397 -26.019 9.390 1.00 95.19 188 LEU A N 1
ATOM 1484 C CA . LEU A 1 188 ? 18.556 -25.148 9.163 1.00 95.19 188 LEU A CA 1
ATOM 1485 C C . LEU A 1 188 ? 18.536 -23.919 10.086 1.00 95.19 188 LEU A C 1
ATOM 1487 O O . LEU A 1 188 ? 19.562 -23.581 10.675 1.00 95.19 188 LEU A O 1
ATOM 1491 N N . GLN A 1 189 ? 17.373 -23.287 10.277 1.00 94.62 189 GLN A N 1
ATOM 1492 C CA . GLN A 1 189 ? 17.190 -22.162 11.204 1.00 94.62 189 GLN A CA 1
ATOM 1493 C C . GLN A 1 189 ? 17.541 -22.560 12.638 1.00 94.62 189 GLN A C 1
ATOM 1495 O O . GLN A 1 189 ? 18.174 -21.790 13.362 1.00 94.62 189 GLN A O 1
ATOM 1500 N N . ARG A 1 190 ? 17.153 -23.770 13.044 1.00 91.62 190 ARG A N 1
ATOM 1501 C CA . ARG A 1 190 ? 17.411 -24.286 14.387 1.00 91.62 190 ARG A CA 1
ATOM 1502 C C . ARG A 1 190 ? 18.894 -24.553 14.660 1.00 91.62 190 ARG A C 1
ATOM 1504 O O . ARG A 1 190 ? 19.333 -24.390 15.796 1.00 91.62 190 ARG A O 1
ATOM 1511 N N . LEU A 1 191 ? 19.652 -24.982 13.654 1.00 90.81 191 LEU A N 1
ATOM 1512 C CA . LEU A 1 191 ? 21.084 -25.271 13.796 1.00 90.81 191 LEU A CA 1
ATOM 1513 C C . LEU A 1 191 ? 21.972 -24.045 13.558 1.00 90.81 191 LEU A C 1
ATOM 1515 O O . LEU A 1 191 ? 23.051 -23.944 14.147 1.00 90.81 191 LEU A O 1
ATOM 1519 N N . GLY A 1 192 ? 21.529 -23.118 12.708 1.00 89.69 192 GLY A N 1
ATOM 1520 C CA . GLY A 1 192 ? 22.286 -21.931 12.337 1.00 89.69 192 GLY A CA 1
ATOM 1521 C C . GLY A 1 192 ? 22.577 -21.023 13.531 1.00 89.69 192 GLY A C 1
ATOM 1522 O O . GLY A 1 192 ? 21.690 -20.695 14.319 1.00 89.69 192 GLY A O 1
ATOM 1523 N N . ARG A 1 193 ? 23.826 -20.563 13.632 1.00 91.06 193 ARG A N 1
ATOM 1524 C CA . ARG A 1 193 ? 24.266 -19.568 14.620 1.00 91.06 193 ARG A CA 1
ATOM 1525 C C . ARG A 1 193 ? 24.800 -18.336 13.891 1.00 91.06 193 ARG A C 1
ATOM 1527 O O . ARG A 1 193 ? 25.547 -18.520 12.930 1.00 91.06 193 ARG A O 1
ATOM 1534 N N . PRO A 1 194 ? 24.440 -17.109 14.306 1.00 91.75 194 PRO A N 1
ATOM 1535 C CA . PRO A 1 194 ? 24.932 -15.898 13.655 1.00 91.75 194 PRO A CA 1
ATOM 1536 C C . PRO A 1 194 ? 26.463 -15.882 13.569 1.00 91.75 194 PRO A C 1
ATOM 1538 O O . PRO A 1 194 ? 27.147 -16.207 14.545 1.00 91.75 194 PRO A O 1
ATOM 1541 N N . GLY A 1 195 ? 26.998 -15.558 12.392 1.00 90.56 195 GLY A N 1
ATOM 1542 C CA . GLY A 1 195 ? 28.438 -15.494 12.119 1.00 90.56 195 GLY A CA 1
ATOM 1543 C C . GLY A 1 195 ? 29.169 -16.842 12.127 1.00 90.56 195 GLY A C 1
ATOM 1544 O O . GLY A 1 195 ? 30.399 -16.858 12.166 1.00 90.56 195 GLY A O 1
ATOM 1545 N N . HIS A 1 196 ? 28.448 -17.969 12.130 1.00 94.06 196 HIS A N 1
ATOM 1546 C CA . HIS A 1 196 ? 29.046 -19.300 12.046 1.00 94.06 196 HIS A CA 1
ATOM 1547 C C . HIS A 1 196 ? 28.620 -20.029 10.769 1.00 94.06 196 HIS A C 1
ATOM 1549 O O . HIS A 1 196 ? 27.459 -19.965 10.363 1.00 94.06 196 HIS A O 1
ATOM 1555 N N . LEU A 1 197 ? 29.557 -20.787 10.197 1.00 96.00 197 LEU A N 1
ATOM 1556 C CA . LEU A 1 197 ? 29.301 -21.804 9.185 1.00 96.00 197 LEU A CA 1
ATOM 1557 C C . LEU A 1 197 ? 29.047 -23.149 9.874 1.00 96.00 197 LEU A C 1
ATOM 1559 O O . LEU A 1 197 ? 29.891 -23.633 10.632 1.00 96.00 197 LEU A O 1
ATOM 1563 N N . VAL A 1 198 ? 27.884 -23.748 9.628 1.00 95.94 198 VAL A N 1
ATOM 1564 C CA . VAL A 1 198 ? 27.539 -25.086 10.127 1.00 95.94 198 VAL A CA 1
ATOM 1565 C C . VAL A 1 198 ? 27.630 -26.093 8.988 1.00 95.94 198 VAL A C 1
ATOM 1567 O O . VAL A 1 198 ? 26.936 -25.960 7.982 1.00 95.94 198 VAL A O 1
ATOM 1570 N N . ASP A 1 199 ? 28.440 -27.131 9.178 1.00 94.38 199 ASP A N 1
ATOM 1571 C CA . ASP A 1 199 ? 28.620 -28.202 8.201 1.00 94.38 199 ASP A CA 1
ATOM 1572 C C . ASP A 1 199 ? 27.638 -29.353 8.443 1.00 94.38 199 ASP A C 1
ATOM 1574 O O . ASP A 1 199 ? 27.610 -29.984 9.507 1.00 94.38 199 ASP A O 1
ATOM 1578 N N . MET A 1 200 ? 26.855 -29.668 7.415 1.00 93.94 200 MET A N 1
ATOM 1579 C CA . MET A 1 200 ? 25.802 -30.675 7.454 1.00 93.94 200 MET A CA 1
ATOM 1580 C C . MET A 1 200 ? 25.922 -31.675 6.305 1.00 93.94 200 MET A C 1
ATOM 1582 O O . MET A 1 200 ? 26.380 -31.352 5.205 1.00 93.94 200 MET A O 1
ATOM 1586 N N . ARG A 1 201 ? 25.474 -32.910 6.555 1.00 94.00 201 ARG A N 1
ATOM 1587 C CA . ARG A 1 201 ? 25.393 -33.967 5.542 1.00 94.00 201 ARG A CA 1
ATOM 1588 C C . ARG A 1 201 ? 23.982 -34.499 5.375 1.00 94.00 201 ARG A C 1
ATOM 1590 O O . ARG A 1 201 ? 23.242 -34.659 6.346 1.00 94.00 201 ARG A O 1
ATOM 1597 N N . VAL A 1 202 ? 23.656 -34.814 4.126 1.00 94.06 202 VAL A N 1
ATOM 1598 C CA . VAL A 1 202 ? 22.431 -35.497 3.716 1.00 94.06 202 VAL A CA 1
ATOM 1599 C C . VAL A 1 202 ? 22.785 -36.913 3.292 1.00 94.06 202 VAL A C 1
ATOM 1601 O O . VAL A 1 202 ? 23.707 -37.123 2.503 1.00 94.06 202 VAL A O 1
ATOM 1604 N N . GLY A 1 203 ? 22.058 -37.897 3.812 1.00 90.44 203 GLY A N 1
ATOM 1605 C CA . GLY A 1 203 ? 22.287 -39.287 3.438 1.00 90.44 203 GLY A CA 1
ATOM 1606 C C . GLY A 1 203 ? 21.112 -40.205 3.725 1.00 90.44 203 GLY A C 1
ATOM 1607 O O . GLY A 1 203 ? 20.051 -39.790 4.201 1.00 90.44 203 GLY A O 1
ATOM 1608 N N . LEU A 1 204 ? 21.317 -41.486 3.428 1.00 85.75 204 LEU A N 1
ATOM 1609 C CA . LEU A 1 204 ? 20.363 -42.535 3.759 1.00 85.75 204 LEU A CA 1
ATOM 1610 C C . LEU A 1 204 ? 20.308 -42.769 5.281 1.00 85.75 204 LEU A C 1
ATOM 1612 O O . LEU A 1 204 ? 21.330 -42.603 5.963 1.00 85.75 204 LEU A O 1
ATOM 1616 N N . PRO A 1 205 ? 19.139 -43.161 5.822 1.00 78.81 205 PRO A N 1
ATOM 1617 C CA . PRO A 1 205 ? 19.035 -43.618 7.203 1.00 78.81 205 PRO A CA 1
ATOM 1618 C C . PRO A 1 205 ? 19.928 -44.847 7.416 1.00 78.81 205 PRO A C 1
ATOM 1620 O O . PRO A 1 205 ? 20.027 -45.694 6.527 1.00 78.81 205 PRO A O 1
ATOM 1623 N N . ILE A 1 206 ? 20.559 -44.970 8.586 1.00 74.44 206 ILE A N 1
ATOM 1624 C CA . ILE A 1 206 ? 21.337 -46.170 8.922 1.00 74.44 206 ILE A CA 1
ATOM 1625 C C . ILE A 1 206 ? 20.353 -47.311 9.244 1.00 74.44 206 ILE A C 1
ATOM 1627 O O . ILE A 1 206 ? 19.522 -47.159 10.144 1.00 74.44 206 ILE A O 1
ATOM 1631 N N . PRO A 1 207 ? 20.417 -48.459 8.543 1.00 57.25 207 PRO A N 1
ATOM 1632 C CA . PRO A 1 207 ? 19.575 -49.608 8.858 1.00 57.25 207 PRO A CA 1
ATOM 1633 C C . PRO A 1 207 ? 19.873 -50.137 10.269 1.00 57.25 207 PRO A C 1
ATOM 1635 O O . PRO A 1 207 ? 21.023 -50.410 10.601 1.00 57.25 207 PRO A O 1
ATOM 1638 N N . GLY A 1 208 ? 18.838 -50.313 11.095 1.00 54.44 208 GLY A N 1
ATOM 1639 C CA . GLY A 1 208 ? 18.947 -50.961 12.411 1.00 54.44 208 GLY A CA 1
ATOM 1640 C C . GLY A 1 208 ? 19.266 -50.044 13.599 1.00 54.44 208 GLY A C 1
ATOM 1641 O O . GLY A 1 208 ? 19.215 -50.506 14.736 1.00 54.44 208 GLY A O 1
ATOM 1642 N N . THR A 1 209 ? 19.531 -48.753 13.386 1.00 56.62 209 THR A N 1
ATOM 1643 C CA . THR A 1 209 ? 19.632 -47.767 14.476 1.00 56.62 209 THR A CA 1
ATOM 1644 C C . THR A 1 209 ? 18.296 -47.069 14.694 1.00 56.62 209 THR A C 1
ATOM 1646 O O . THR A 1 209 ? 17.633 -46.692 13.726 1.00 56.62 209 THR A O 1
ATOM 1649 N N . LEU A 1 210 ? 17.907 -46.860 15.957 1.00 57.00 210 LEU A N 1
ATOM 1650 C CA . LEU A 1 210 ? 16.767 -46.001 16.277 1.00 57.00 210 LEU A CA 1
ATOM 1651 C C . LEU A 1 210 ? 17.012 -44.613 15.651 1.00 57.00 210 LEU A C 1
ATOM 1653 O O . LEU A 1 210 ? 18.064 -44.028 15.902 1.00 57.00 210 LEU A O 1
ATOM 1657 N N . PRO A 1 211 ? 16.069 -44.071 14.859 1.00 54.31 211 PRO A N 1
ATOM 1658 C CA . PRO A 1 211 ? 16.241 -42.804 14.134 1.00 54.31 211 PRO A CA 1
ATOM 1659 C C . PRO A 1 211 ? 16.329 -41.575 15.056 1.00 54.31 211 PRO A C 1
ATOM 1661 O O . PRO A 1 211 ? 16.484 -40.446 14.595 1.00 54.31 211 PRO A O 1
ATOM 1664 N N . HIS A 1 212 ? 16.200 -41.775 16.368 1.00 64.56 212 HIS A N 1
ATOM 1665 C CA . HIS A 1 212 ? 16.202 -40.732 17.380 1.00 64.56 212 HIS A CA 1
ATOM 1666 C C . HIS A 1 212 ? 17.105 -41.141 18.546 1.00 64.56 212 HIS A C 1
ATOM 1668 O O . HIS A 1 212 ? 17.185 -42.334 18.862 1.00 64.56 212 HIS A O 1
ATOM 1674 N N . PRO A 1 213 ? 17.724 -40.177 19.249 1.00 73.12 213 PRO A N 1
ATOM 1675 C CA . PRO A 1 213 ? 18.390 -40.451 20.514 1.00 73.12 213 PRO A CA 1
ATOM 1676 C C . PRO A 1 213 ? 17.442 -41.193 21.463 1.00 73.12 213 PRO A C 1
ATOM 1678 O O . PRO A 1 213 ? 16.271 -40.823 21.572 1.00 73.12 213 PRO A O 1
ATOM 1681 N N . LEU A 1 214 ? 17.942 -42.213 22.173 1.00 77.31 214 LEU A N 1
ATOM 1682 C CA . LEU A 1 214 ? 17.141 -43.062 23.071 1.00 77.31 214 LEU A CA 1
ATOM 1683 C C . LEU A 1 214 ? 16.264 -42.232 24.024 1.00 77.31 214 LEU A C 1
ATOM 1685 O O . LEU A 1 214 ? 15.101 -42.550 24.244 1.00 77.31 214 LEU A O 1
ATOM 1689 N N . ILE A 1 215 ? 16.799 -41.115 24.522 1.00 80.75 215 ILE A N 1
ATOM 1690 C CA . ILE A 1 215 ? 16.092 -40.177 25.400 1.00 80.75 215 ILE A CA 1
ATOM 1691 C C . ILE A 1 215 ? 14.881 -39.544 24.696 1.00 80.75 215 ILE A C 1
ATOM 1693 O O . ILE A 1 215 ? 13.797 -39.508 25.273 1.00 80.75 215 ILE A O 1
ATOM 1697 N N . SER A 1 216 ? 15.030 -39.088 23.446 1.00 84.56 216 SER A N 1
ATOM 1698 C CA . SER A 1 216 ? 13.931 -38.506 22.659 1.00 84.56 216 SER A CA 1
ATOM 1699 C C . SER A 1 216 ? 12.813 -39.529 22.431 1.00 84.56 216 SER A C 1
ATOM 1701 O O . SER A 1 216 ? 11.638 -39.196 22.607 1.00 84.56 216 SER A O 1
ATOM 1703 N N . ALA A 1 217 ? 13.173 -40.786 22.139 1.00 83.75 217 ALA A N 1
ATOM 1704 C CA . ALA A 1 217 ? 12.225 -41.889 21.981 1.00 83.75 217 ALA A CA 1
ATOM 1705 C C . ALA A 1 217 ? 11.509 -42.250 23.298 1.00 83.75 217 ALA A C 1
ATOM 1707 O O . ALA A 1 217 ? 10.294 -42.445 23.296 1.00 83.75 217 ALA A O 1
ATOM 1708 N N . CYS A 1 218 ? 12.223 -42.279 24.428 1.00 88.38 218 CYS A N 1
ATOM 1709 C CA . CYS A 1 218 ? 11.634 -42.530 25.747 1.00 88.38 218 CYS A CA 1
ATOM 1710 C C . CYS A 1 218 ? 10.651 -41.428 26.165 1.00 88.38 218 CYS A C 1
ATOM 1712 O O . CYS A 1 218 ? 9.564 -41.739 26.642 1.00 88.38 218 CYS A O 1
ATOM 1714 N N . LEU A 1 219 ? 11.001 -40.152 25.960 1.00 89.31 219 LEU A N 1
ATOM 1715 C CA . LEU A 1 219 ? 10.111 -39.016 26.242 1.00 89.31 219 LEU A CA 1
ATOM 1716 C C . LEU A 1 219 ? 8.842 -39.070 25.383 1.00 89.31 219 LEU A C 1
ATOM 1718 O O . LEU A 1 219 ? 7.743 -38.821 25.875 1.00 89.31 219 LEU A O 1
ATOM 1722 N N . TYR A 1 220 ? 8.993 -39.451 24.113 1.00 87.44 220 TYR A N 1
ATOM 1723 C CA . TYR A 1 220 ? 7.878 -39.631 23.189 1.00 87.44 220 TYR A CA 1
ATOM 1724 C C . TYR A 1 220 ? 6.940 -40.765 23.627 1.00 87.44 220 TYR A C 1
ATOM 1726 O O . TYR A 1 220 ? 5.726 -40.580 23.727 1.00 87.44 220 TYR A O 1
ATOM 1734 N N . ALA A 1 221 ? 7.508 -41.931 23.953 1.00 89.81 221 ALA A N 1
ATOM 1735 C CA . ALA A 1 221 ? 6.758 -43.078 24.455 1.00 89.81 221 ALA A CA 1
ATOM 1736 C C . ALA A 1 221 ? 6.063 -42.773 25.791 1.00 89.81 221 ALA A C 1
ATOM 1738 O O . ALA A 1 221 ? 4.922 -43.185 25.990 1.00 89.81 221 ALA A O 1
ATOM 1739 N N . ALA A 1 222 ? 6.706 -42.006 26.678 1.00 92.94 222 ALA A N 1
ATOM 1740 C CA . ALA A 1 222 ? 6.111 -41.570 27.937 1.00 92.94 222 ALA A CA 1
ATOM 1741 C C . ALA A 1 222 ? 4.834 -40.744 27.713 1.00 92.94 222 ALA A C 1
ATOM 1743 O O . ALA A 1 222 ? 3.838 -41.003 28.379 1.00 92.94 222 ALA A O 1
ATOM 1744 N N . GLY A 1 223 ? 4.819 -39.828 26.736 1.00 92.44 223 GLY A N 1
ATOM 1745 C CA . GLY A 1 223 ? 3.618 -39.054 26.397 1.00 92.44 223 GLY A CA 1
ATOM 1746 C C . GLY A 1 223 ? 2.444 -39.928 25.935 1.00 92.44 223 GLY A C 1
ATOM 1747 O O . GLY A 1 223 ? 1.317 -39.742 26.387 1.00 92.44 223 GLY A O 1
ATOM 1748 N N . ILE A 1 224 ? 2.708 -40.950 25.113 1.00 93.31 224 ILE A N 1
ATOM 1749 C CA . ILE A 1 224 ? 1.684 -41.928 24.694 1.00 93.31 224 ILE A CA 1
ATOM 1750 C C . ILE A 1 224 ? 1.150 -42.712 25.902 1.00 93.31 224 ILE A C 1
ATOM 1752 O O . ILE A 1 224 ? -0.062 -42.881 26.058 1.00 93.31 224 ILE A O 1
ATOM 1756 N N . LEU A 1 225 ? 2.048 -43.178 26.776 1.00 94.56 225 LEU A N 1
ATOM 1757 C CA . LEU A 1 225 ? 1.678 -43.916 27.985 1.00 94.56 225 LEU A CA 1
ATOM 1758 C C . LEU A 1 225 ? 0.869 -43.053 28.963 1.00 94.56 225 LEU A C 1
ATOM 1760 O O . LEU A 1 225 ? -0.045 -43.574 29.601 1.00 94.56 225 LEU A O 1
ATOM 1764 N N . CYS A 1 226 ? 1.139 -41.746 29.049 1.00 94.69 226 CYS A N 1
ATOM 1765 C CA . CYS A 1 226 ? 0.351 -40.813 29.856 1.00 94.69 226 CYS A CA 1
ATOM 1766 C C . CYS A 1 226 ? -1.117 -40.769 29.410 1.00 94.69 226 CYS A C 1
ATOM 1768 O O . CYS A 1 226 ? -2.003 -40.821 30.263 1.00 94.69 226 CYS A O 1
ATOM 1770 N N . THR A 1 227 ? -1.399 -40.744 28.104 1.00 95.12 227 THR A N 1
ATOM 1771 C CA . THR A 1 227 ? -2.781 -40.759 27.590 1.00 95.12 227 THR A CA 1
ATOM 1772 C C . THR A 1 227 ? -3.500 -42.057 27.946 1.00 95.12 227 THR A C 1
ATOM 1774 O O . THR A 1 227 ? -4.641 -42.027 28.409 1.00 95.12 227 THR A O 1
ATOM 1777 N N . VAL A 1 228 ? -2.824 -43.204 27.806 1.00 95.31 228 VAL A N 1
ATOM 1778 C CA . VAL A 1 228 ? -3.376 -44.514 28.198 1.00 95.31 228 VAL A CA 1
ATOM 1779 C C . VAL A 1 228 ? -3.655 -44.561 29.703 1.00 95.31 228 VAL A C 1
ATOM 1781 O O . VAL A 1 228 ? -4.730 -44.993 30.118 1.00 95.31 228 VAL A O 1
ATOM 1784 N N . ALA A 1 229 ? -2.727 -44.065 30.526 1.00 94.88 229 ALA A N 1
ATOM 1785 C CA . ALA A 1 229 ? -2.914 -43.972 31.970 1.00 94.88 229 ALA A CA 1
ATOM 1786 C C . ALA A 1 229 ? -4.113 -43.080 32.336 1.00 94.88 229 ALA A C 1
ATOM 1788 O O . ALA A 1 229 ? -4.878 -43.432 33.230 1.00 94.88 229 ALA A O 1
ATOM 1789 N N . CYS A 1 230 ? -4.331 -41.975 31.616 1.00 95.31 230 CYS A N 1
ATOM 1790 C CA . CYS A 1 230 ? -5.484 -41.103 31.839 1.00 95.31 230 CYS A CA 1
ATOM 1791 C C . CYS A 1 230 ? -6.811 -41.794 31.510 1.00 95.31 230 CYS A C 1
ATOM 1793 O O . CYS A 1 230 ? -7.737 -41.688 32.306 1.00 95.31 230 CYS A O 1
ATOM 1795 N N . PHE A 1 231 ? -6.908 -42.570 30.423 1.00 96.38 231 PHE A N 1
ATOM 1796 C CA . PHE A 1 231 ? -8.109 -43.377 30.153 1.00 96.38 231 PHE A CA 1
ATOM 1797 C C . PHE A 1 231 ? -8.423 -44.355 31.292 1.00 96.38 231 PHE A C 1
ATOM 1799 O O . PHE A 1 231 ? -9.578 -44.476 31.697 1.00 96.38 231 PHE A O 1
ATOM 1806 N N . ILE A 1 232 ? -7.398 -45.022 31.836 1.00 95.06 232 ILE A N 1
ATOM 1807 C CA . ILE A 1 232 ? -7.557 -45.953 32.962 1.00 95.06 232 ILE A CA 1
ATOM 1808 C C . ILE A 1 232 ? -8.036 -45.203 34.212 1.00 95.06 232 ILE A C 1
ATOM 1810 O O . ILE A 1 232 ? -9.007 -45.620 34.839 1.00 95.06 232 ILE A O 1
ATOM 1814 N N . LEU A 1 233 ? -7.397 -44.081 34.556 1.00 93.38 233 LEU A N 1
ATOM 1815 C CA . LEU A 1 233 ? -7.755 -43.275 35.727 1.00 93.38 233 LEU A CA 1
ATOM 1816 C C . LEU A 1 233 ? -9.178 -42.712 35.628 1.00 93.38 233 LEU A C 1
ATOM 1818 O O . LEU A 1 233 ? -9.936 -42.827 36.588 1.00 93.38 233 LEU A O 1
ATOM 1822 N N . LEU A 1 234 ? -9.557 -42.162 34.469 1.00 94.88 234 LEU A N 1
ATOM 1823 C CA . LEU A 1 234 ? -10.902 -41.638 34.219 1.00 94.88 234 LEU A CA 1
ATOM 1824 C C . LEU A 1 234 ? -11.970 -42.744 34.271 1.00 94.88 234 LEU A C 1
ATOM 1826 O O . LEU A 1 234 ? -13.059 -42.528 34.799 1.00 94.88 234 LEU A O 1
ATOM 1830 N N . GLY A 1 235 ? -11.639 -43.947 33.786 1.00 92.50 235 GLY A N 1
ATOM 1831 C CA . GLY A 1 235 ? -12.497 -45.129 33.889 1.00 92.50 235 GLY A CA 1
ATOM 1832 C C . GLY A 1 235 ? -12.719 -45.589 35.331 1.00 92.50 235 GLY A C 1
ATOM 1833 O O . GLY A 1 235 ? -13.843 -45.929 35.689 1.00 92.50 235 GLY A O 1
ATOM 1834 N N . ILE A 1 236 ? -11.677 -45.545 36.171 1.00 94.38 236 ILE A N 1
ATOM 1835 C CA . ILE A 1 236 ? -11.758 -45.906 37.598 1.00 94.38 236 ILE A CA 1
ATOM 1836 C C . ILE A 1 236 ? -12.645 -44.925 38.375 1.00 94.38 236 ILE A C 1
ATOM 1838 O O . ILE A 1 236 ? -13.403 -45.352 39.241 1.00 94.38 236 ILE A O 1
ATOM 1842 N N . ILE A 1 237 ? -12.575 -43.622 38.075 1.00 91.75 237 ILE A N 1
ATOM 1843 C CA . ILE A 1 237 ? -13.432 -42.611 38.723 1.00 91.75 237 ILE A CA 1
ATOM 1844 C C . ILE A 1 237 ? -14.838 -42.520 38.104 1.00 91.75 237 ILE A C 1
ATOM 1846 O O . ILE A 1 237 ? -15.649 -41.727 38.573 1.00 91.75 237 ILE A O 1
ATOM 1850 N N . HIS A 1 238 ? -15.126 -43.321 37.070 1.00 92.19 238 HIS A N 1
ATOM 1851 C CA . HIS A 1 238 ? -16.395 -43.344 36.336 1.00 92.19 238 HIS A CA 1
ATOM 1852 C C . HIS A 1 238 ? -16.835 -41.973 35.776 1.00 92.19 238 HIS A C 1
ATOM 1854 O O . HIS A 1 238 ? -18.030 -41.689 35.677 1.00 92.19 238 HIS A O 1
ATOM 1860 N N . ASP A 1 239 ? -15.881 -41.127 35.373 1.00 92.06 239 ASP A N 1
ATOM 1861 C CA . ASP A 1 239 ? -16.164 -39.817 34.773 1.00 92.06 239 ASP A CA 1
ATOM 1862 C C . ASP A 1 239 ? -16.344 -39.938 33.252 1.00 92.06 239 ASP A C 1
ATOM 1864 O O . ASP A 1 239 ? -15.416 -39.757 32.458 1.00 92.06 239 ASP A O 1
ATOM 1868 N N . TRP A 1 240 ? -17.564 -40.285 32.837 1.00 92.88 240 TRP A N 1
ATOM 1869 C CA . TRP A 1 240 ? -17.905 -40.506 31.429 1.00 92.88 240 TRP A CA 1
ATOM 1870 C C . TRP A 1 240 ? -17.800 -39.245 30.567 1.00 92.88 240 TRP A C 1
ATOM 1872 O O . TRP A 1 240 ? -17.467 -39.353 29.386 1.00 92.88 240 TRP A O 1
ATOM 1882 N N . TRP A 1 241 ? -18.029 -38.059 31.142 1.00 92.38 241 TRP A N 1
ATOM 1883 C CA . TRP A 1 241 ? -17.866 -36.790 30.431 1.00 92.38 241 TRP A CA 1
ATOM 1884 C C . TRP A 1 241 ? -16.393 -36.519 30.126 1.00 92.38 241 TRP A C 1
ATOM 1886 O O . TRP A 1 241 ? -16.056 -36.233 28.977 1.00 92.38 241 TRP A O 1
ATOM 1896 N N . ALA A 1 242 ? -15.495 -36.712 31.098 1.00 91.12 242 ALA A N 1
ATOM 1897 C CA . ALA A 1 242 ? -14.054 -36.611 30.864 1.00 91.12 242 ALA A CA 1
ATOM 1898 C C . ALA A 1 242 ? -13.563 -37.640 29.826 1.00 91.12 242 ALA A C 1
ATOM 1900 O O . ALA A 1 242 ? -12.759 -37.309 28.953 1.00 91.12 242 ALA A O 1
ATOM 1901 N N . ILE A 1 243 ? -14.076 -38.877 29.864 1.00 94.81 243 ILE A N 1
ATOM 1902 C CA . ILE A 1 243 ? -13.765 -39.902 28.851 1.00 94.81 243 ILE A CA 1
ATOM 1903 C C . ILE A 1 243 ? -14.253 -39.470 27.462 1.00 94.81 243 ILE A C 1
ATOM 1905 O O . ILE A 1 243 ? -13.531 -39.660 26.482 1.00 94.81 243 ILE A O 1
ATOM 1909 N N . ALA A 1 244 ? -15.452 -38.892 27.349 1.00 93.25 244 ALA A N 1
ATOM 1910 C CA . ALA A 1 244 ? -15.985 -38.401 26.079 1.00 93.25 244 ALA A CA 1
ATOM 1911 C C . ALA A 1 244 ? -15.122 -37.266 25.505 1.00 93.25 244 ALA A C 1
ATOM 1913 O O . ALA A 1 244 ? -14.727 -37.332 24.340 1.00 93.25 244 ALA A O 1
ATOM 1914 N N . VAL A 1 245 ? -14.748 -36.286 26.334 1.00 93.06 245 VAL A N 1
ATOM 1915 C CA . VAL A 1 245 ? -13.838 -35.187 25.965 1.00 93.06 245 VAL A CA 1
ATOM 1916 C C . VAL A 1 245 ? -12.488 -35.733 25.494 1.00 93.06 245 VAL A C 1
ATOM 1918 O O . VAL A 1 245 ? -12.006 -35.357 24.425 1.00 93.06 245 VAL A O 1
ATOM 1921 N N . LEU A 1 246 ? -11.900 -36.681 26.230 1.00 94.38 246 LEU A N 1
ATOM 1922 C CA . LEU A 1 246 ? -10.629 -37.299 25.849 1.00 94.38 246 LEU A CA 1
ATOM 1923 C C . LEU A 1 246 ? -10.736 -38.056 24.512 1.00 94.38 246 LEU A C 1
ATOM 1925 O O . LEU A 1 246 ? -9.851 -37.930 23.667 1.00 94.38 246 LEU A O 1
ATOM 1929 N N . ASN A 1 247 ? -11.835 -38.781 24.269 1.00 95.06 247 ASN A N 1
ATOM 1930 C CA . ASN A 1 247 ? -12.090 -39.440 22.982 1.00 95.06 247 ASN A CA 1
ATOM 1931 C C . ASN A 1 247 ? -12.239 -38.442 21.825 1.00 95.06 247 ASN A C 1
ATOM 1933 O O . ASN A 1 247 ? -11.739 -38.717 20.736 1.00 95.06 247 ASN A O 1
ATOM 1937 N N . MET A 1 248 ? -12.874 -37.284 22.039 1.00 94.69 248 MET A N 1
ATOM 1938 C CA . MET A 1 248 ? -12.967 -36.236 21.014 1.00 94.69 248 MET A CA 1
ATOM 1939 C C . MET A 1 248 ? -11.585 -35.705 20.623 1.00 94.69 248 MET A C 1
ATOM 1941 O O . MET A 1 248 ? -11.302 -35.574 19.432 1.00 94.69 248 MET A O 1
ATOM 1945 N N . LEU A 1 249 ? -10.698 -35.471 21.597 1.00 94.31 249 LEU A N 1
ATOM 1946 C CA . LEU A 1 249 ? -9.320 -35.037 21.335 1.00 94.31 249 LEU A CA 1
ATOM 1947 C C . LEU A 1 249 ? -8.516 -36.111 20.582 1.00 94.31 249 LEU A C 1
ATOM 1949 O O . LEU A 1 249 ? -7.804 -35.789 19.631 1.00 94.31 249 LEU A O 1
ATOM 1953 N N . VAL A 1 250 ? -8.668 -37.389 20.952 1.00 96.00 250 VAL A N 1
ATOM 1954 C CA . VAL A 1 250 ? -8.048 -38.524 20.241 1.00 96.00 250 VAL A CA 1
ATOM 1955 C C . VAL A 1 250 ? -8.587 -38.652 18.815 1.00 96.00 250 VAL A C 1
ATOM 1957 O O . VAL A 1 250 ? -7.808 -38.856 17.886 1.00 96.00 250 VAL A O 1
ATOM 1960 N N . LEU A 1 251 ? -9.894 -38.489 18.602 1.00 95.38 251 LEU A N 1
ATOM 1961 C CA . LEU A 1 251 ? -10.502 -38.541 17.272 1.00 95.38 251 LEU A CA 1
ATOM 1962 C C . LEU A 1 251 ? -10.038 -37.372 16.393 1.00 95.38 251 LEU A C 1
ATOM 1964 O O . LEU A 1 251 ? -9.638 -37.586 15.248 1.00 95.38 251 LEU A O 1
ATOM 1968 N N . ALA A 1 252 ? -10.015 -36.152 16.935 1.00 94.38 252 ALA A N 1
ATOM 1969 C CA . ALA A 1 252 ? -9.470 -34.981 16.252 1.00 94.38 252 ALA A CA 1
ATOM 1970 C C . ALA A 1 252 ? -7.996 -35.191 15.867 1.00 94.38 252 ALA A C 1
ATOM 1972 O O . ALA A 1 252 ? -7.574 -34.852 14.756 1.00 94.38 252 ALA A O 1
ATOM 1973 N N . ARG A 1 253 ? -7.210 -35.814 16.756 1.00 93.75 253 ARG A N 1
ATOM 1974 C CA . ARG A 1 253 ? -5.821 -36.195 16.486 1.00 93.75 253 ARG A CA 1
ATOM 1975 C C . ARG A 1 253 ? -5.723 -37.265 15.397 1.00 93.75 253 ARG A C 1
ATOM 1977 O O . ARG A 1 253 ? -4.883 -37.139 14.511 1.00 93.75 253 ARG A O 1
ATOM 1984 N N . ALA A 1 254 ? -6.589 -38.276 15.418 1.00 94.62 254 ALA A N 1
ATOM 1985 C CA . ALA A 1 254 ? -6.638 -39.333 14.411 1.00 94.62 254 ALA A CA 1
ATOM 1986 C C . ALA A 1 254 ? -6.900 -38.785 13.008 1.00 94.62 254 ALA A C 1
ATOM 1988 O O . ALA A 1 254 ? -6.157 -39.109 12.081 1.00 94.62 254 ALA A O 1
ATOM 1989 N N . ILE A 1 255 ? -7.900 -37.912 12.861 1.00 94.19 255 ILE A N 1
ATOM 1990 C CA . ILE A 1 255 ? -8.223 -37.275 11.579 1.00 94.19 255 ILE A CA 1
ATOM 1991 C C . ILE A 1 255 ? -7.018 -36.476 11.070 1.00 94.19 255 ILE A C 1
ATOM 1993 O O . ILE A 1 255 ? -6.591 -36.674 9.931 1.00 94.19 255 ILE A O 1
ATOM 1997 N N . ASN A 1 256 ? -6.413 -35.644 11.925 1.00 93.12 256 ASN A N 1
ATOM 1998 C CA . ASN A 1 256 ? -5.237 -34.856 11.556 1.00 93.12 256 ASN A CA 1
ATOM 1999 C C . ASN A 1 256 ? -4.040 -35.728 11.149 1.00 93.12 256 ASN A C 1
ATOM 2001 O O . ASN A 1 256 ? -3.429 -35.463 10.117 1.00 93.12 256 ASN A O 1
ATOM 2005 N N . VAL A 1 257 ? -3.738 -36.802 11.885 1.00 93.00 257 VAL A N 1
ATOM 2006 C CA . VAL A 1 257 ? -2.651 -37.738 11.546 1.00 93.00 257 VAL A CA 1
ATOM 2007 C C . VAL A 1 257 ? -2.912 -38.434 10.208 1.00 93.00 257 VAL A C 1
ATOM 2009 O O . VAL A 1 257 ? -1.997 -38.555 9.394 1.00 93.00 257 VAL A O 1
ATOM 2012 N N . ILE A 1 258 ? -4.147 -38.873 9.947 1.00 92.50 258 ILE A N 1
ATOM 2013 C CA . ILE A 1 258 ? -4.512 -39.544 8.690 1.00 92.50 258 ILE A CA 1
ATOM 2014 C C . ILE A 1 258 ? -4.366 -38.586 7.503 1.00 92.50 258 ILE A C 1
ATOM 2016 O O . ILE A 1 258 ? -3.710 -38.937 6.521 1.00 92.50 258 ILE A O 1
ATOM 2020 N N . VAL A 1 259 ? -4.932 -37.379 7.597 1.00 92.44 259 VAL A N 1
ATOM 2021 C CA . VAL A 1 259 ? -4.837 -36.366 6.532 1.00 92.44 259 VAL A CA 1
ATOM 2022 C C . VAL A 1 259 ? -3.384 -35.948 6.315 1.00 92.44 259 VAL A C 1
ATOM 2024 O O . VAL A 1 259 ? -2.914 -35.916 5.179 1.00 92.44 259 VAL A O 1
ATOM 2027 N N . PHE A 1 260 ? -2.629 -35.730 7.394 1.00 92.06 260 PHE A N 1
ATOM 2028 C CA . PHE A 1 260 ? -1.219 -35.358 7.305 1.00 92.06 260 PHE A CA 1
ATOM 2029 C C . PHE A 1 260 ? -0.393 -36.421 6.568 1.00 92.06 260 PHE A C 1
ATOM 2031 O O . PHE A 1 260 ? 0.361 -36.096 5.654 1.00 92.06 260 PHE A O 1
ATOM 2038 N N . LYS A 1 261 ? -0.580 -37.709 6.891 1.00 90.88 261 LYS A N 1
ATOM 2039 C CA . LYS A 1 261 ? 0.114 -38.806 6.192 1.00 90.88 261 LYS A CA 1
ATOM 2040 C C . LYS A 1 261 ? -0.246 -38.891 4.709 1.00 90.88 261 LYS A C 1
ATOM 2042 O O . LYS A 1 261 ? 0.622 -39.242 3.917 1.00 90.88 261 LYS A O 1
ATOM 2047 N N . ARG A 1 262 ? -1.487 -38.572 4.320 1.00 90.00 262 ARG A N 1
ATOM 2048 C CA . ARG A 1 262 ? -1.898 -38.520 2.903 1.00 90.00 262 ARG A CA 1
ATOM 2049 C C . ARG A 1 262 ? -1.260 -37.352 2.148 1.00 90.00 262 ARG A C 1
ATOM 2051 O O . ARG A 1 262 ? -1.001 -37.477 0.953 1.00 90.00 262 ARG A O 1
ATOM 2058 N N . ARG A 1 263 ? -0.995 -36.236 2.832 1.00 91.38 263 ARG A N 1
ATOM 2059 C CA . ARG A 1 263 ? -0.345 -35.044 2.263 1.00 91.38 263 ARG A CA 1
ATOM 2060 C C . ARG A 1 263 ? 1.183 -35.151 2.217 1.00 91.38 263 ARG A C 1
ATOM 2062 O O . ARG A 1 263 ? 1.793 -34.592 1.309 1.00 91.38 263 ARG A O 1
ATOM 2069 N N . ALA A 1 264 ? 1.797 -35.865 3.162 1.00 87.62 264 ALA A N 1
ATOM 2070 C CA . ALA A 1 264 ? 3.248 -36.032 3.298 1.00 87.62 264 ALA A CA 1
ATOM 2071 C C . ALA A 1 264 ? 3.824 -37.068 2.307 1.00 87.62 264 ALA A C 1
ATOM 2073 O O . ALA A 1 264 ? 4.466 -38.047 2.696 1.00 87.62 264 ALA A O 1
ATOM 2074 N N . VAL A 1 265 ? 3.564 -36.869 1.013 1.00 81.81 265 VAL A N 1
ATOM 2075 C CA . VAL A 1 265 ? 4.061 -37.710 -0.084 1.00 81.81 265 VAL A CA 1
ATOM 2076 C C . VAL A 1 265 ? 5.204 -37.021 -0.823 1.00 81.81 265 VAL A C 1
ATOM 2078 O O . VAL A 1 265 ? 5.181 -35.816 -1.066 1.00 81.81 265 VAL A O 1
ATOM 2081 N N . VAL A 1 266 ? 6.219 -37.795 -1.209 1.00 77.81 266 VAL A N 1
ATOM 2082 C CA . VAL A 1 266 ? 7.356 -37.268 -1.974 1.00 77.81 266 VAL A CA 1
ATOM 2083 C C . VAL A 1 266 ? 6.923 -37.078 -3.428 1.00 77.81 266 VAL A C 1
ATOM 2085 O O . VAL A 1 266 ? 6.787 -38.048 -4.169 1.00 77.81 266 VAL A O 1
ATOM 2088 N N . GLY A 1 267 ? 6.684 -35.824 -3.814 1.00 76.00 267 GLY A N 1
ATOM 2089 C CA . GLY A 1 267 ? 6.412 -35.436 -5.199 1.00 76.00 267 GLY A CA 1
ATOM 2090 C C . GLY A 1 267 ? 7.658 -35.463 -6.093 1.00 76.00 267 GLY A C 1
ATOM 2091 O O . GLY A 1 267 ? 8.717 -35.963 -5.715 1.00 76.00 267 GLY A O 1
ATOM 2092 N N . TRP A 1 268 ? 7.542 -34.893 -7.292 1.00 79.31 268 TRP A N 1
ATOM 2093 C CA . TRP A 1 268 ? 8.669 -34.735 -8.215 1.00 79.31 268 TRP A CA 1
ATOM 2094 C C . TRP A 1 268 ? 9.728 -33.761 -7.660 1.00 79.31 268 TRP A C 1
ATOM 2096 O O . TRP A 1 268 ? 9.380 -32.737 -7.075 1.00 79.31 268 TRP A O 1
ATOM 2106 N N . LYS A 1 269 ? 11.020 -34.087 -7.825 1.00 82.06 269 LYS A N 1
ATOM 2107 C CA . LYS A 1 269 ? 12.169 -33.343 -7.255 1.00 82.06 269 LYS A CA 1
ATOM 2108 C C . LYS A 1 269 ? 13.263 -33.037 -8.293 1.00 82.06 269 LYS A C 1
ATOM 2110 O O . LYS A 1 269 ? 14.434 -32.911 -7.949 1.00 82.06 269 LYS A O 1
ATOM 2115 N N . GLY A 1 270 ? 12.884 -32.935 -9.568 1.00 79.44 270 GLY A N 1
ATOM 2116 C CA . GLY A 1 270 ? 13.813 -32.738 -10.686 1.00 79.44 270 GLY A CA 1
ATOM 2117 C C . GLY A 1 270 ? 14.277 -34.041 -11.347 1.00 79.44 270 GLY A C 1
ATOM 2118 O O . GLY A 1 270 ? 13.848 -35.136 -10.981 1.00 79.44 270 GLY A O 1
ATOM 2119 N N . ALA A 1 271 ? 15.138 -33.912 -12.362 1.00 81.25 271 ALA A N 1
ATOM 2120 C CA . ALA A 1 271 ? 15.755 -35.047 -13.049 1.00 81.25 271 ALA A CA 1
ATOM 2121 C C . ALA A 1 271 ? 16.783 -35.754 -12.147 1.00 81.25 271 ALA A C 1
ATOM 2123 O O . ALA A 1 271 ? 17.486 -35.091 -11.377 1.00 81.25 271 ALA A O 1
ATOM 2124 N N . LEU A 1 272 ? 16.854 -37.086 -12.257 1.00 83.62 272 LEU A N 1
ATOM 2125 C CA . LEU A 1 272 ? 17.814 -37.918 -11.526 1.00 83.62 272 LEU A CA 1
ATOM 2126 C C . LEU A 1 272 ? 19.232 -37.706 -12.068 1.00 83.62 272 LEU A C 1
ATOM 2128 O O . LEU A 1 272 ? 19.452 -37.776 -13.276 1.00 83.62 272 LEU A O 1
ATOM 2132 N N . GLU A 1 273 ? 20.185 -37.505 -11.164 1.00 85.44 273 GLU A N 1
ATOM 2133 C CA . GLU A 1 273 ? 21.612 -37.323 -11.443 1.00 85.44 273 GLU A CA 1
ATOM 2134 C C . GLU A 1 273 ? 22.443 -38.299 -10.586 1.00 85.44 273 GLU A C 1
ATOM 2136 O O . GLU A 1 273 ? 23.125 -37.900 -9.632 1.00 85.44 273 GLU A O 1
ATOM 2141 N N . PRO A 1 274 ? 22.385 -39.607 -10.896 1.0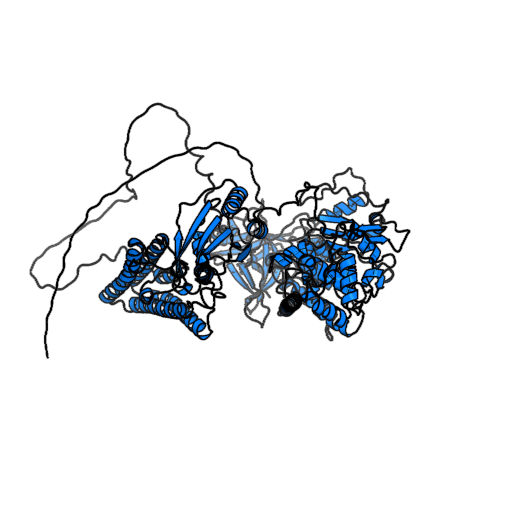0 81.62 274 PRO A N 1
ATOM 2142 C CA . PRO A 1 274 ? 22.970 -40.635 -10.050 1.00 81.62 274 PRO A CA 1
ATOM 2143 C C . PRO A 1 274 ? 24.497 -40.513 -9.979 1.00 81.62 274 PRO A C 1
ATOM 2145 O O . PRO A 1 274 ? 25.183 -40.409 -10.994 1.00 81.62 274 PRO A O 1
ATOM 2148 N N . GLY A 1 275 ? 25.039 -40.583 -8.761 1.00 80.62 275 GLY A N 1
ATOM 2149 C CA . GLY A 1 275 ? 26.485 -40.612 -8.505 1.00 80.62 275 GLY A CA 1
ATOM 2150 C C . GLY A 1 275 ? 27.168 -39.245 -8.399 1.00 80.62 275 GLY A C 1
ATOM 2151 O O . GLY A 1 275 ? 28.338 -39.195 -8.021 1.00 80.62 275 GLY A O 1
ATOM 2152 N N . VAL A 1 276 ? 26.463 -38.139 -8.655 1.00 88.62 276 VAL A N 1
ATOM 2153 C CA . VAL A 1 276 ? 27.020 -36.783 -8.523 1.00 88.62 276 VAL A CA 1
ATOM 2154 C C . VAL A 1 276 ? 26.975 -36.335 -7.059 1.00 88.62 276 VAL A C 1
ATOM 2156 O O . VAL A 1 276 ? 25.943 -36.461 -6.398 1.00 88.62 276 VAL A O 1
ATOM 2159 N N . GLN A 1 277 ? 28.088 -35.812 -6.538 1.00 91.81 277 GLN A N 1
ATOM 2160 C CA . GLN A 1 277 ? 28.139 -35.180 -5.214 1.00 91.81 277 GLN A CA 1
ATOM 2161 C C . GLN A 1 277 ? 27.868 -33.680 -5.341 1.00 91.81 277 GLN A C 1
ATOM 2163 O O . GLN A 1 277 ? 28.411 -33.018 -6.223 1.00 91.81 277 GLN A O 1
ATOM 2168 N N . GLY A 1 278 ? 27.019 -33.157 -4.464 1.00 91.12 278 GLY A N 1
ATOM 2169 C CA . GLY A 1 278 ? 26.713 -31.740 -4.355 1.00 91.12 278 GLY A CA 1
ATOM 2170 C C . GLY A 1 278 ? 27.278 -31.146 -3.069 1.00 91.12 278 GLY A C 1
ATOM 2171 O O . GLY A 1 278 ? 27.321 -31.800 -2.023 1.00 91.12 278 GLY A O 1
ATOM 2172 N N . ASP A 1 279 ? 27.675 -29.883 -3.169 1.00 94.88 279 ASP A N 1
ATOM 2173 C CA . ASP A 1 279 ? 28.085 -29.045 -2.048 1.00 94.88 279 ASP A CA 1
ATOM 2174 C C . ASP A 1 279 ? 27.381 -27.694 -2.201 1.00 94.88 279 ASP A C 1
ATOM 2176 O O . ASP A 1 279 ? 27.547 -26.997 -3.210 1.00 94.88 279 ASP A O 1
ATOM 2180 N N . LEU A 1 280 ? 26.496 -27.395 -1.255 1.00 96.25 280 LEU A N 1
ATOM 2181 C CA . LEU A 1 280 ? 25.603 -26.246 -1.290 1.00 96.25 280 LEU A CA 1
ATOM 2182 C C . LEU A 1 280 ? 25.916 -25.324 -0.116 1.00 96.25 280 LEU A C 1
ATOM 2184 O O . LEU A 1 280 ? 25.949 -25.784 1.024 1.00 96.25 280 LEU A O 1
ATOM 2188 N N . LEU A 1 281 ? 26.053 -24.026 -0.370 1.00 96.56 281 LEU A N 1
ATOM 2189 C CA . LEU A 1 281 ? 26.085 -23.011 0.679 1.00 96.56 281 LEU A CA 1
ATOM 2190 C C . LEU A 1 281 ? 24.732 -22.304 0.738 1.00 96.56 281 LEU A C 1
ATOM 2192 O O . LEU A 1 281 ? 24.349 -21.661 -0.233 1.00 96.56 281 LEU A O 1
ATOM 2196 N N . ALA A 1 282 ? 24.033 -22.402 1.866 1.00 96.50 282 ALA A N 1
ATOM 2197 C CA . ALA A 1 282 ? 22.764 -21.732 2.128 1.00 96.50 282 ALA A CA 1
ATOM 2198 C C . ALA A 1 282 ? 22.955 -20.554 3.097 1.00 96.50 282 ALA A C 1
ATOM 2200 O O . ALA A 1 282 ? 23.550 -20.710 4.169 1.00 96.50 282 ALA A O 1
ATOM 2201 N N . LEU A 1 283 ? 22.422 -19.384 2.735 1.00 95.50 283 LEU A N 1
ATOM 2202 C CA . LEU A 1 283 ? 22.427 -18.181 3.570 1.00 95.50 283 LEU A CA 1
ATOM 2203 C C . LEU A 1 283 ? 21.041 -17.968 4.171 1.00 95.50 283 LEU A C 1
ATOM 2205 O O . LEU A 1 283 ? 20.071 -17.734 3.448 1.00 95.50 283 LEU A O 1
ATOM 2209 N N . LEU A 1 284 ? 20.972 -18.028 5.495 1.00 94.69 284 LEU A N 1
ATOM 2210 C CA . LEU A 1 284 ? 19.770 -17.748 6.261 1.00 94.69 284 LEU A CA 1
ATOM 2211 C C . LEU A 1 284 ? 19.808 -16.329 6.842 1.00 94.69 284 LEU A C 1
ATOM 2213 O O . LEU A 1 284 ? 20.859 -15.691 6.966 1.00 94.69 284 LEU A O 1
ATOM 2217 N N . SER A 1 285 ? 18.637 -15.858 7.255 1.00 91.06 285 SER A N 1
ATOM 2218 C CA . SER A 1 285 ? 18.428 -14.643 8.029 1.00 91.06 285 SER A CA 1
ATOM 2219 C C . SER A 1 285 ? 19.348 -14.596 9.257 1.00 91.06 285 SER A C 1
ATOM 2221 O O . SER A 1 285 ? 19.690 -15.627 9.843 1.00 91.06 285 SER A O 1
ATOM 2223 N N . GLN A 1 286 ? 19.724 -13.381 9.672 1.00 90.25 286 GLN A N 1
ATOM 2224 C CA . GLN A 1 286 ? 20.625 -13.129 10.810 1.00 90.25 286 GLN A CA 1
ATOM 2225 C C . GLN A 1 286 ? 22.066 -13.644 10.617 1.00 90.25 286 GLN A C 1
ATOM 2227 O O . GLN A 1 286 ? 22.709 -14.049 11.583 1.00 90.25 286 GLN A O 1
ATOM 2232 N N . ASP A 1 287 ? 22.581 -13.635 9.381 1.00 89.31 287 ASP A N 1
ATOM 2233 C CA . ASP A 1 287 ? 23.964 -14.043 9.074 1.00 89.31 287 ASP A CA 1
ATOM 2234 C C . ASP A 1 287 ? 24.308 -15.466 9.546 1.00 89.31 287 ASP A C 1
ATOM 2236 O O . ASP A 1 287 ? 25.393 -15.745 10.058 1.00 89.31 287 ASP A O 1
ATOM 2240 N N . ARG A 1 288 ? 23.354 -16.386 9.385 1.00 94.50 288 ARG A N 1
ATOM 2241 C CA . ARG A 1 288 ? 23.532 -17.814 9.662 1.00 94.50 288 ARG A CA 1
ATOM 2242 C C . ARG A 1 288 ? 23.872 -18.527 8.357 1.00 94.50 288 ARG A C 1
ATOM 2244 O O . ARG A 1 288 ? 23.121 -18.410 7.389 1.00 94.50 288 ARG A O 1
ATOM 2251 N N . TRP A 1 289 ? 24.974 -19.271 8.317 1.00 95.88 289 TRP A N 1
ATOM 2252 C CA . TRP A 1 289 ? 25.431 -19.925 7.088 1.00 95.88 289 TRP A CA 1
ATOM 2253 C C . TRP A 1 289 ? 25.500 -21.434 7.279 1.00 95.88 289 TRP A C 1
ATOM 2255 O O . TRP A 1 289 ? 26.032 -21.920 8.279 1.00 95.88 289 TRP A O 1
ATOM 2265 N N . ILE A 1 290 ? 24.964 -22.184 6.320 1.00 96.62 290 ILE A N 1
ATOM 2266 C CA . ILE A 1 290 ? 24.953 -23.646 6.372 1.00 96.62 290 ILE A CA 1
ATOM 2267 C C . ILE A 1 290 ? 25.566 -24.208 5.098 1.00 96.62 290 ILE A C 1
ATOM 2269 O O . ILE A 1 290 ? 25.170 -23.829 3.998 1.00 96.62 290 ILE A O 1
ATOM 2273 N N . ARG A 1 291 ? 26.479 -25.164 5.249 1.00 95.75 291 ARG A N 1
ATOM 2274 C CA . ARG A 1 291 ? 27.019 -25.957 4.148 1.00 95.75 291 ARG A CA 1
ATOM 2275 C C . ARG A 1 291 ? 26.367 -27.336 4.140 1.00 95.75 291 ARG A C 1
ATOM 2277 O O . ARG A 1 291 ? 26.515 -28.101 5.093 1.00 95.75 291 ARG A O 1
ATOM 2284 N N . LEU A 1 292 ? 25.645 -27.666 3.075 1.00 95.56 292 LEU A N 1
ATOM 2285 C CA . LEU A 1 292 ? 24.951 -28.942 2.896 1.00 95.56 292 LEU A CA 1
ATOM 2286 C C . LEU A 1 292 ? 25.677 -29.803 1.861 1.00 95.56 292 LEU A C 1
ATOM 2288 O O . LEU A 1 292 ? 25.755 -29.443 0.688 1.00 95.56 292 LEU A O 1
ATOM 2292 N N . ARG A 1 293 ? 26.155 -30.974 2.295 1.00 94.44 293 ARG A N 1
ATOM 2293 C CA . ARG A 1 293 ? 26.886 -31.940 1.459 1.00 94.44 293 ARG A CA 1
ATOM 2294 C C . ARG A 1 293 ? 26.131 -33.257 1.319 1.00 94.44 293 ARG A C 1
ATOM 2296 O O . ARG A 1 293 ? 25.542 -33.745 2.282 1.00 94.44 293 ARG A O 1
ATOM 2303 N N . GLY A 1 294 ? 26.188 -33.875 0.148 1.00 94.00 294 GLY A N 1
ATOM 2304 C CA . GLY A 1 294 ? 25.583 -35.187 -0.099 1.00 94.00 294 GLY A CA 1
ATOM 2305 C C . GLY A 1 294 ? 25.500 -35.504 -1.586 1.00 94.00 294 GLY A C 1
ATOM 2306 O O . GLY A 1 294 ? 26.007 -34.749 -2.411 1.00 94.00 294 GLY A O 1
ATOM 2307 N N . SER A 1 295 ? 24.832 -36.598 -1.951 1.00 92.88 295 SER A N 1
ATOM 2308 C CA . SER A 1 295 ? 24.522 -36.826 -3.366 1.00 92.88 295 SER A CA 1
ATOM 2309 C C . SER A 1 295 ? 23.535 -35.762 -3.866 1.00 92.88 295 SER A C 1
ATOM 2311 O O . SER A 1 295 ? 22.661 -35.324 -3.115 1.00 92.88 295 SER A O 1
ATOM 2313 N N . VAL A 1 296 ? 23.654 -35.337 -5.126 1.00 91.12 296 VAL A N 1
ATOM 2314 C CA . VAL A 1 296 ? 22.768 -34.316 -5.717 1.00 91.12 296 VAL A CA 1
ATOM 2315 C C . VAL A 1 296 ? 21.303 -34.748 -5.645 1.00 91.12 296 VAL A C 1
ATOM 2317 O O . VAL A 1 296 ? 20.444 -33.933 -5.317 1.00 91.12 296 VAL A O 1
ATOM 2320 N N . ASP A 1 297 ? 21.012 -36.031 -5.863 1.00 89.19 297 ASP A N 1
ATOM 2321 C CA . ASP A 1 297 ? 19.655 -36.576 -5.751 1.00 89.19 297 ASP A CA 1
ATOM 2322 C C . ASP A 1 297 ? 19.105 -36.505 -4.320 1.00 89.19 297 ASP A C 1
ATOM 2324 O O . ASP A 1 297 ? 17.929 -36.188 -4.117 1.00 89.19 297 ASP A O 1
ATOM 2328 N N . ASP A 1 298 ? 19.938 -36.774 -3.313 1.00 91.94 298 ASP A N 1
ATOM 2329 C CA . ASP A 1 298 ? 19.520 -36.679 -1.914 1.00 91.94 298 ASP A CA 1
ATOM 2330 C C . ASP A 1 298 ? 19.341 -35.219 -1.490 1.00 91.94 298 ASP A C 1
ATOM 2332 O O . ASP A 1 298 ? 18.367 -34.905 -0.806 1.00 91.94 298 ASP A O 1
ATOM 2336 N N . LEU A 1 299 ? 20.223 -34.324 -1.948 1.00 93.06 299 LEU A N 1
ATOM 2337 C CA . LEU A 1 299 ? 20.102 -32.883 -1.738 1.00 93.06 299 LEU A CA 1
ATOM 2338 C C . LEU A 1 299 ? 18.805 -32.358 -2.358 1.00 93.06 299 LEU A C 1
ATOM 2340 O O . LEU A 1 299 ? 18.005 -31.764 -1.645 1.00 93.06 299 LEU A O 1
ATOM 2344 N N . LYS A 1 300 ? 18.523 -32.667 -3.630 1.00 91.00 300 LYS A N 1
ATOM 2345 C CA . LYS A 1 300 ? 17.269 -32.291 -4.306 1.00 91.00 300 LYS A CA 1
ATOM 2346 C C . LYS A 1 300 ? 16.031 -32.775 -3.556 1.00 91.00 300 LYS A C 1
ATOM 2348 O O . LYS A 1 300 ? 15.072 -32.023 -3.415 1.00 91.00 300 LYS A O 1
ATOM 2353 N N . ARG A 1 301 ? 16.036 -34.007 -3.030 1.00 89.56 301 ARG A N 1
ATOM 2354 C CA . ARG A 1 301 ? 14.899 -34.544 -2.255 1.00 89.56 301 ARG A CA 1
ATOM 2355 C C . ARG A 1 301 ? 14.598 -33.734 -1.002 1.00 89.56 301 ARG A C 1
ATOM 2357 O O . ARG A 1 301 ? 13.428 -33.613 -0.640 1.00 89.56 301 ARG A O 1
ATOM 2364 N N . VAL A 1 302 ? 15.631 -33.217 -0.339 1.00 92.38 302 VAL A N 1
ATOM 2365 C CA . VAL A 1 302 ? 15.473 -32.468 0.910 1.00 92.38 302 VAL A CA 1
ATOM 2366 C C . VAL A 1 302 ? 15.388 -30.961 0.691 1.00 92.38 302 VAL A C 1
ATOM 2368 O O . VAL A 1 302 ? 14.859 -30.290 1.565 1.00 92.38 302 VAL A O 1
ATOM 2371 N N . THR A 1 303 ? 15.831 -30.409 -0.442 1.00 92.56 303 THR A N 1
ATOM 2372 C CA . THR A 1 303 ? 15.821 -28.954 -0.676 1.00 92.56 303 THR A CA 1
ATOM 2373 C C . THR A 1 303 ? 14.778 -28.466 -1.679 1.00 92.56 303 THR A C 1
ATOM 2375 O O . THR A 1 303 ? 14.274 -27.357 -1.507 1.00 92.56 303 THR A O 1
ATOM 2378 N N . ALA A 1 304 ? 14.436 -29.254 -2.703 1.00 87.94 304 ALA A N 1
ATOM 2379 C CA . ALA A 1 304 ? 13.596 -28.802 -3.812 1.00 87.94 304 ALA A CA 1
ATOM 2380 C C . ALA A 1 304 ? 12.104 -29.058 -3.566 1.00 87.94 304 ALA A C 1
ATOM 2382 O O . ALA A 1 304 ? 11.737 -30.120 -3.055 1.00 87.94 304 ALA A O 1
ATOM 2383 N N . GLY A 1 305 ? 11.240 -28.141 -4.013 1.00 82.94 305 GLY A N 1
ATOM 2384 C CA . GLY A 1 305 ? 9.784 -28.263 -3.988 1.00 82.94 305 GLY A CA 1
ATOM 2385 C C . GLY A 1 305 ? 9.161 -28.347 -2.593 1.00 82.94 305 GLY A C 1
ATOM 2386 O O . GLY A 1 305 ? 9.818 -28.614 -1.585 1.00 82.94 305 GLY A O 1
ATOM 2387 N N . GLN A 1 306 ? 7.836 -28.239 -2.553 1.00 80.12 306 GLN A N 1
ATOM 2388 C CA . GLN A 1 306 ? 7.059 -28.459 -1.334 1.00 80.12 306 GLN A CA 1
ATOM 2389 C C . GLN A 1 306 ? 7.229 -29.901 -0.816 1.00 80.12 306 GLN A C 1
ATOM 2391 O O . GLN A 1 306 ? 7.299 -30.864 -1.591 1.00 80.12 306 GLN A O 1
ATOM 2396 N N . TRP A 1 307 ? 7.332 -30.060 0.504 1.00 87.56 307 TRP A N 1
ATOM 2397 C CA . TRP A 1 307 ? 7.425 -31.372 1.166 1.00 87.56 307 TRP A CA 1
ATOM 2398 C C . TRP A 1 307 ? 6.068 -31.902 1.644 1.00 87.56 307 TRP A C 1
ATOM 2400 O O . TRP A 1 307 ? 5.916 -33.107 1.843 1.00 87.56 307 TRP A O 1
ATOM 2410 N N . LEU A 1 308 ? 5.095 -31.004 1.803 1.00 89.56 308 LEU A N 1
ATOM 2411 C CA . LEU A 1 308 ? 3.718 -31.293 2.169 1.00 89.56 308 LEU A CA 1
ATOM 2412 C C . LEU A 1 308 ? 2.816 -30.765 1.051 1.00 89.56 308 LEU A C 1
ATOM 2414 O O . LEU A 1 308 ? 2.896 -29.591 0.706 1.00 89.56 308 LEU A O 1
ATOM 2418 N N . ARG A 1 309 ? 1.987 -31.632 0.465 1.00 89.69 309 ARG A N 1
ATOM 2419 C CA . ARG A 1 309 ? 1.061 -31.260 -0.616 1.00 89.69 309 ARG A CA 1
ATOM 2420 C C . ARG A 1 309 ? -0.037 -30.318 -0.104 1.00 89.69 309 ARG A C 1
ATOM 2422 O O . ARG A 1 309 ? -0.484 -30.470 1.037 1.00 89.69 309 ARG A O 1
ATOM 2429 N N . ASP A 1 310 ? -0.528 -29.419 -0.954 1.00 87.69 310 ASP A N 1
ATOM 2430 C CA . ASP A 1 310 ? -1.731 -28.621 -0.677 1.00 87.69 310 ASP A CA 1
ATOM 2431 C C . ASP A 1 310 ? -2.942 -29.504 -0.347 1.00 87.69 310 ASP A C 1
ATOM 2433 O O . ASP A 1 310 ? -3.067 -30.628 -0.831 1.00 87.69 310 ASP A O 1
ATOM 2437 N N . THR A 1 311 ? -3.833 -29.012 0.505 1.00 88.31 311 THR A N 1
ATOM 2438 C CA . THR A 1 311 ? -4.996 -29.758 1.006 1.00 88.31 311 THR A CA 1
ATOM 2439 C C . THR A 1 311 ? -6.095 -29.871 -0.061 1.00 88.31 311 THR A C 1
ATOM 2441 O O . THR A 1 311 ? -6.497 -28.863 -0.636 1.00 88.31 311 THR A O 1
ATOM 2444 N N . GLU A 1 312 ? -6.642 -31.071 -0.306 1.00 91.06 312 GLU A N 1
ATOM 2445 C CA . GLU A 1 312 ? -7.835 -31.223 -1.167 1.00 91.06 312 GLU A CA 1
ATOM 2446 C C . GLU A 1 312 ? -9.116 -30.776 -0.443 1.00 91.06 312 GLU A C 1
ATOM 2448 O O . GLU A 1 312 ? -9.176 -30.860 0.782 1.00 91.06 312 GLU A O 1
ATOM 2453 N N . PRO A 1 313 ? -10.202 -30.404 -1.147 1.00 90.50 313 PRO A N 1
ATOM 2454 C CA . PRO A 1 313 ? -11.441 -29.957 -0.500 1.00 90.50 313 PRO A CA 1
ATOM 2455 C C . PRO A 1 313 ? -12.010 -30.932 0.548 1.00 90.50 313 PRO A C 1
ATOM 2457 O O . PRO A 1 313 ? -12.431 -30.511 1.624 1.00 90.50 313 PRO A O 1
ATOM 2460 N N . VAL A 1 314 ? -11.975 -32.245 0.277 1.00 90.56 314 VAL A N 1
ATOM 2461 C CA . VAL A 1 314 ? -12.455 -33.281 1.216 1.00 90.56 314 VAL A CA 1
ATOM 2462 C C . VAL A 1 314 ? -11.555 -33.379 2.449 1.00 90.56 314 VAL A C 1
ATOM 2464 O O . VAL A 1 314 ? -12.034 -33.541 3.571 1.00 90.56 314 VAL A O 1
ATOM 2467 N N . GLU A 1 315 ? -10.243 -33.257 2.252 1.00 91.50 315 GLU A N 1
ATOM 2468 C CA . GLU A 1 315 ? -9.266 -33.229 3.340 1.00 91.50 315 GLU A CA 1
ATOM 2469 C C . GLU A 1 315 ? -9.427 -31.952 4.177 1.00 91.50 315 GLU A C 1
ATOM 2471 O O . GLU A 1 315 ? -9.375 -32.018 5.402 1.00 91.50 315 GLU A O 1
ATOM 2476 N N . GLY A 1 316 ? -9.714 -30.815 3.536 1.00 91.38 316 GLY A N 1
ATOM 2477 C CA . GLY A 1 316 ? -10.007 -29.540 4.188 1.00 91.38 316 GLY A CA 1
ATOM 2478 C C . GLY A 1 316 ? -11.256 -29.613 5.062 1.00 91.38 316 GLY A C 1
ATOM 2479 O O . GLY A 1 316 ? -11.225 -29.171 6.209 1.00 91.38 316 GLY A O 1
ATOM 2480 N N . PHE A 1 317 ? -12.321 -30.258 4.576 1.00 91.50 317 PHE A N 1
ATOM 2481 C CA . PHE A 1 317 ? -13.512 -30.529 5.382 1.00 91.50 317 PHE A CA 1
ATOM 2482 C C . PHE A 1 317 ? -13.194 -31.423 6.589 1.00 91.50 317 PHE A C 1
ATOM 2484 O O . PHE A 1 317 ? -13.609 -31.119 7.705 1.00 91.50 317 PHE A O 1
ATOM 2491 N N . ALA A 1 318 ? -12.410 -32.490 6.403 1.00 92.06 318 ALA A N 1
ATOM 2492 C CA . ALA A 1 318 ? -11.999 -33.361 7.506 1.00 92.06 318 ALA A CA 1
ATOM 2493 C C . ALA A 1 318 ? -11.164 -32.610 8.563 1.00 92.06 318 ALA A C 1
ATOM 2495 O O . ALA A 1 318 ? -11.377 -32.803 9.760 1.00 92.06 318 ALA A O 1
ATOM 2496 N N . ILE A 1 319 ? -10.261 -31.719 8.139 1.00 93.00 319 ILE A N 1
ATOM 2497 C CA . ILE A 1 319 ? -9.489 -30.852 9.043 1.00 93.00 319 ILE A CA 1
ATOM 2498 C C . ILE A 1 319 ? -10.422 -29.906 9.806 1.00 93.00 319 ILE A C 1
ATOM 2500 O O . ILE A 1 319 ? -10.302 -29.801 11.024 1.00 93.00 319 ILE A O 1
ATOM 2504 N N . ALA A 1 320 ? -11.388 -29.275 9.132 1.00 92.88 320 ALA A N 1
ATOM 2505 C CA . ALA A 1 320 ? -12.370 -28.410 9.785 1.00 92.88 320 ALA A CA 1
ATOM 2506 C C . ALA A 1 320 ? -13.199 -29.172 10.835 1.00 92.88 320 ALA A C 1
ATOM 2508 O O . ALA A 1 320 ? -13.365 -28.686 11.953 1.00 92.88 320 ALA A O 1
ATOM 2509 N N . VAL A 1 321 ? -13.640 -30.398 10.526 1.00 94.06 321 VAL A N 1
ATOM 2510 C CA . VAL A 1 321 ? -14.322 -31.286 11.485 1.00 94.06 321 VAL A CA 1
ATOM 2511 C C . VAL A 1 321 ? -13.421 -31.605 12.680 1.00 94.06 321 VAL A C 1
ATOM 2513 O O . VAL A 1 321 ? -13.874 -31.535 13.820 1.00 94.06 321 VAL A O 1
ATOM 2516 N N . ALA A 1 322 ? -12.143 -31.914 12.452 1.00 93.25 322 ALA A N 1
ATOM 2517 C CA . ALA A 1 322 ? -11.195 -32.170 13.533 1.00 93.25 322 ALA A CA 1
ATOM 2518 C C . ALA A 1 322 ? -11.007 -30.944 14.441 1.00 93.25 322 ALA A C 1
ATOM 2520 O O . ALA A 1 322 ? -10.973 -31.088 15.660 1.00 93.25 322 ALA A O 1
ATOM 2521 N N . THR A 1 323 ? -10.935 -29.739 13.874 1.00 92.06 323 THR A N 1
ATOM 2522 C CA . THR A 1 323 ? -10.837 -28.489 14.641 1.00 92.06 323 THR A CA 1
ATOM 2523 C C . THR A 1 323 ? -12.117 -28.215 15.439 1.00 92.06 323 THR A C 1
ATOM 2525 O O . THR A 1 323 ? -12.045 -27.911 16.629 1.00 92.06 323 THR A O 1
ATOM 2528 N N . LEU A 1 324 ? -13.295 -28.417 14.838 1.00 93.25 324 LEU A N 1
ATOM 2529 C CA . LEU A 1 324 ? -14.583 -28.310 15.534 1.00 93.25 324 LEU A CA 1
ATOM 2530 C C . LEU A 1 324 ? -14.709 -29.315 16.686 1.00 93.25 324 LEU A C 1
ATOM 2532 O O . LEU A 1 324 ? -15.269 -28.970 17.726 1.00 93.25 324 LEU A O 1
ATOM 2536 N N . LEU A 1 325 ? -14.161 -30.528 16.547 1.00 92.88 325 LEU A N 1
ATOM 2537 C CA . LEU A 1 325 ? -14.104 -31.511 17.635 1.00 92.88 325 LEU A CA 1
ATOM 2538 C C . LEU A 1 325 ? -13.258 -31.017 18.816 1.00 92.88 325 LEU A C 1
ATOM 2540 O O . LEU A 1 325 ? -13.634 -31.270 19.957 1.00 92.88 325 LEU A O 1
ATOM 2544 N N . VAL A 1 326 ? -12.163 -30.285 18.577 1.00 91.38 326 VAL A N 1
ATOM 2545 C CA . VAL A 1 326 ? -11.356 -29.683 19.657 1.00 91.38 326 VAL A CA 1
ATOM 2546 C C . VAL A 1 326 ? -12.138 -28.586 20.381 1.00 91.38 326 VAL A C 1
ATOM 2548 O O . VAL A 1 326 ? -12.179 -28.588 21.611 1.00 91.38 326 VAL A O 1
ATOM 2551 N N . TYR A 1 327 ? -12.811 -27.693 19.648 1.00 90.19 327 TYR A N 1
ATOM 2552 C CA . TYR A 1 327 ? -13.662 -26.662 20.259 1.00 90.19 327 TYR A CA 1
ATOM 2553 C C . TYR A 1 327 ? -14.840 -27.270 21.029 1.00 90.19 327 TYR A C 1
ATOM 2555 O O . TYR A 1 327 ? -15.138 -26.849 22.145 1.00 90.19 327 TYR A O 1
ATOM 2563 N N . SER A 1 328 ? -15.461 -28.315 20.478 1.00 88.75 328 SER A N 1
ATOM 2564 C CA . SER A 1 328 ? -16.544 -29.049 21.142 1.00 88.75 328 SER A CA 1
ATOM 2565 C C . SER A 1 328 ? -16.056 -29.748 22.412 1.00 88.75 328 SER A C 1
ATOM 2567 O O . SER A 1 328 ? -16.741 -29.713 23.431 1.00 88.75 328 SER A O 1
ATOM 2569 N N . ALA A 1 329 ? -14.855 -30.336 22.386 1.00 89.88 329 ALA A N 1
ATOM 2570 C CA . ALA A 1 329 ? -14.229 -30.944 23.557 1.00 89.88 329 ALA A CA 1
ATOM 2571 C C . ALA A 1 329 ? -13.975 -29.908 24.663 1.00 89.88 329 ALA A C 1
ATOM 2573 O O . ALA A 1 329 ? -14.229 -30.196 25.830 1.00 89.88 329 ALA A O 1
ATOM 2574 N N . ALA A 1 330 ? -13.535 -28.696 24.305 1.00 88.00 330 ALA A N 1
ATOM 2575 C CA . ALA A 1 330 ? -13.351 -27.606 25.259 1.00 88.00 330 ALA A CA 1
ATOM 2576 C C . ALA A 1 330 ? -14.682 -27.144 25.878 1.00 88.00 330 ALA A C 1
ATOM 2578 O O . ALA A 1 330 ? -14.757 -26.992 27.093 1.00 88.00 330 ALA A O 1
ATOM 2579 N N . ALA A 1 331 ? -15.739 -26.998 25.073 1.00 86.06 331 ALA A N 1
ATOM 2580 C CA . ALA A 1 331 ? -17.068 -26.614 25.557 1.00 86.06 331 ALA A CA 1
ATOM 2581 C C . ALA A 1 331 ? -17.700 -27.683 26.468 1.00 86.06 331 ALA A C 1
ATOM 2583 O O . ALA A 1 331 ? -18.314 -27.366 27.484 1.00 86.06 331 ALA A O 1
ATOM 2584 N N . LEU A 1 332 ? -17.531 -28.966 26.133 1.00 85.50 332 LEU A N 1
ATOM 2585 C CA . LEU A 1 332 ? -18.075 -30.078 26.917 1.00 85.50 332 LEU A CA 1
ATOM 2586 C C . LEU A 1 332 ? -17.242 -30.411 28.162 1.00 85.50 332 LEU A C 1
ATOM 2588 O O . LEU A 1 332 ? -17.747 -31.109 29.043 1.00 85.50 332 LEU A O 1
ATOM 2592 N N . ALA A 1 333 ? -16.010 -29.899 28.269 1.00 85.56 333 ALA A N 1
ATOM 2593 C CA . ALA A 1 333 ? -15.144 -30.108 29.429 1.00 85.56 333 ALA A CA 1
ATOM 2594 C C . ALA A 1 333 ? -15.746 -29.563 30.734 1.00 85.56 333 ALA A C 1
ATOM 2596 O O . ALA A 1 333 ? -15.484 -30.138 31.787 1.00 85.56 333 ALA A O 1
ATOM 2597 N N . ALA A 1 334 ? -16.606 -28.539 30.670 1.00 81.00 334 ALA A N 1
ATOM 2598 C CA . ALA A 1 334 ? -17.312 -28.000 31.837 1.00 81.00 334 ALA A CA 1
ATOM 2599 C C . ALA A 1 334 ? -18.269 -29.015 32.502 1.00 81.00 334 ALA A C 1
ATOM 2601 O O . ALA A 1 334 ? -18.582 -28.886 33.683 1.00 81.00 334 ALA A O 1
ATOM 2602 N N . ASN A 1 335 ? -18.710 -30.048 31.768 1.00 84.56 335 ASN A N 1
ATOM 2603 C CA . ASN A 1 335 ? -19.556 -31.120 32.308 1.00 84.56 335 ASN A CA 1
ATOM 2604 C C . ASN A 1 335 ? -18.753 -32.239 32.997 1.00 84.56 335 ASN A C 1
ATOM 2606 O O . ASN A 1 335 ? -19.341 -33.094 33.663 1.00 84.56 335 ASN A O 1
ATOM 2610 N N . ALA A 1 336 ? -17.429 -32.274 32.818 1.00 86.56 336 ALA A N 1
ATOM 2611 C CA . ALA A 1 336 ? -16.565 -33.238 33.488 1.00 86.56 336 ALA A CA 1
ATOM 2612 C C . ALA A 1 336 ? -16.404 -32.889 34.974 1.00 86.56 336 ALA A C 1
ATOM 2614 O O . ALA A 1 336 ? -16.503 -31.730 35.383 1.00 86.56 336 ALA A O 1
ATOM 2615 N N . SER A 1 337 ? -16.110 -33.889 35.806 1.00 87.19 337 SER A N 1
ATOM 2616 C CA . SER A 1 337 ? -15.792 -33.617 37.207 1.00 87.19 337 SER A CA 1
ATOM 2617 C C . SER A 1 337 ? -14.520 -32.772 37.314 1.00 87.19 337 SER A C 1
ATOM 2619 O O . SER A 1 337 ? -13.623 -32.856 36.476 1.00 87.19 337 SER A O 1
ATOM 2621 N N . THR A 1 338 ? -14.380 -32.003 38.397 1.00 85.25 338 THR A N 1
ATOM 2622 C CA . THR A 1 338 ? -13.165 -31.211 38.667 1.00 85.25 338 THR A CA 1
ATOM 2623 C C . THR A 1 338 ? -11.896 -32.072 38.629 1.00 85.25 338 THR A C 1
ATOM 2625 O O . THR A 1 338 ? -10.860 -31.638 38.130 1.00 85.25 338 THR A O 1
ATOM 2628 N N . VAL A 1 339 ? -11.980 -33.314 39.121 1.00 86.25 339 VAL A N 1
ATOM 2629 C CA . VAL A 1 339 ? -10.867 -34.275 39.096 1.00 86.25 339 VAL A CA 1
ATOM 2630 C C . VAL A 1 339 ? -10.584 -34.743 37.666 1.00 86.25 339 VAL A C 1
ATOM 2632 O O . VAL A 1 339 ? -9.424 -34.772 37.261 1.00 86.25 339 VAL A O 1
ATOM 2635 N N . GLY A 1 340 ? -11.619 -35.058 36.883 1.00 87.69 340 GLY A N 1
ATOM 2636 C CA . GLY A 1 340 ? -11.484 -35.463 35.482 1.00 87.69 340 GLY A CA 1
ATOM 2637 C C . GLY A 1 340 ? -10.903 -34.361 34.594 1.00 87.69 340 GLY A C 1
ATOM 2638 O O . GLY A 1 340 ? -9.956 -34.608 33.845 1.00 87.69 340 GLY A O 1
ATOM 2639 N N . GLY A 1 341 ? -11.389 -33.126 34.742 1.00 88.00 341 GLY A N 1
ATOM 2640 C CA . GLY A 1 341 ? -10.837 -31.947 34.070 1.00 88.00 341 GLY A CA 1
ATOM 2641 C C . GLY A 1 341 ? -9.368 -31.707 34.429 1.00 88.00 341 GLY A C 1
ATOM 2642 O O . GLY A 1 341 ? -8.546 -31.492 33.538 1.00 88.00 341 GLY A O 1
ATOM 2643 N N . LEU A 1 342 ? -8.998 -31.834 35.711 1.00 88.88 342 LEU A N 1
ATOM 2644 C CA . LEU A 1 342 ? -7.603 -31.711 36.150 1.00 88.88 342 LEU A CA 1
ATOM 2645 C C . LEU A 1 342 ? -6.704 -32.787 35.519 1.00 88.88 342 LEU A C 1
ATOM 2647 O O . LEU A 1 342 ? -5.603 -32.468 35.075 1.00 88.88 342 LEU A O 1
ATOM 2651 N N . ILE A 1 343 ? -7.164 -34.041 35.441 1.00 91.69 343 ILE A N 1
ATOM 2652 C CA . ILE A 1 343 ? -6.418 -35.137 34.799 1.00 91.69 343 ILE A CA 1
ATOM 2653 C C . ILE A 1 343 ? -6.134 -34.805 33.326 1.00 91.69 343 ILE A C 1
ATOM 2655 O O . ILE A 1 343 ? -4.994 -34.947 32.883 1.00 91.69 343 ILE A O 1
ATOM 2659 N N . ILE A 1 344 ? -7.131 -34.311 32.582 1.00 91.75 344 ILE A N 1
ATOM 2660 C CA . ILE A 1 344 ? -6.970 -33.925 31.168 1.00 91.75 344 ILE A CA 1
ATOM 2661 C C . ILE A 1 344 ? -6.033 -32.718 31.025 1.00 91.75 344 ILE A C 1
ATOM 2663 O O . ILE A 1 344 ? -5.138 -32.736 30.180 1.00 91.75 344 ILE A O 1
ATOM 2667 N N . ALA A 1 345 ? -6.181 -31.689 31.863 1.00 90.31 345 ALA A N 1
ATOM 2668 C CA . ALA A 1 345 ? -5.308 -30.514 31.834 1.00 90.31 345 ALA A CA 1
ATOM 2669 C C . ALA A 1 345 ? -3.839 -30.889 32.098 1.00 90.31 345 ALA A C 1
ATOM 2671 O O . ALA A 1 345 ? -2.943 -30.474 31.361 1.00 90.31 345 ALA A O 1
ATOM 2672 N N . VAL A 1 346 ? -3.589 -31.724 33.114 1.00 91.75 346 VAL A N 1
ATOM 2673 C CA . VAL A 1 346 ? -2.247 -32.225 33.440 1.00 91.75 346 VAL A CA 1
ATOM 2674 C C . VAL A 1 346 ? -1.697 -33.078 32.301 1.00 91.75 346 VAL A C 1
ATOM 2676 O O . VAL A 1 346 ? -0.539 -32.895 31.932 1.00 91.75 346 VAL A O 1
ATOM 2679 N N . LEU A 1 347 ? -2.510 -33.956 31.701 1.00 93.88 347 LEU A N 1
ATOM 2680 C CA . LEU A 1 347 ? -2.106 -34.745 30.537 1.00 93.88 347 LEU A CA 1
ATOM 2681 C C . LEU A 1 347 ? -1.607 -33.850 29.401 1.00 93.88 347 LEU A C 1
ATOM 2683 O O . LEU A 1 347 ? -0.520 -34.094 28.879 1.00 93.88 347 LEU A O 1
ATOM 2687 N N . LEU A 1 348 ? -2.378 -32.824 29.031 1.00 92.62 348 LEU A N 1
ATOM 2688 C CA . LEU A 1 348 ? -2.041 -31.926 27.927 1.00 92.62 348 LEU A CA 1
ATOM 2689 C C . LEU A 1 348 ? -0.767 -31.123 28.218 1.00 92.62 348 LEU A C 1
ATOM 2691 O O . LEU A 1 348 ? 0.117 -31.064 27.365 1.00 92.62 348 LEU A O 1
ATOM 2695 N N . LEU A 1 349 ? -0.623 -30.564 29.424 1.00 91.00 349 LEU A N 1
ATOM 2696 C CA . LEU A 1 349 ? 0.566 -29.794 29.813 1.00 91.00 349 LEU A CA 1
ATOM 2697 C C . LEU A 1 349 ? 1.827 -30.665 29.890 1.00 91.00 349 LEU A C 1
ATOM 2699 O O . LEU A 1 349 ? 2.874 -30.293 29.356 1.00 91.00 349 LEU A O 1
ATOM 2703 N N . VAL A 1 350 ? 1.734 -31.841 30.519 1.00 93.38 350 VAL A N 1
ATOM 2704 C CA . VAL A 1 350 ? 2.860 -32.779 30.631 1.00 93.38 350 VAL A CA 1
ATOM 2705 C C . VAL A 1 350 ? 3.255 -33.291 29.251 1.00 93.38 350 VAL A C 1
ATOM 2707 O O . VAL A 1 350 ? 4.438 -33.288 28.920 1.00 93.38 350 VAL A O 1
ATOM 2710 N N . SER A 1 351 ? 2.288 -33.660 28.411 1.00 93.56 351 SER A N 1
ATOM 2711 C CA . SER A 1 351 ? 2.560 -34.131 27.051 1.00 93.56 351 SER A CA 1
ATOM 2712 C C . SER A 1 351 ? 3.164 -33.037 26.171 1.00 93.56 351 SER A C 1
ATOM 2714 O O . SER A 1 351 ? 4.081 -33.329 25.406 1.00 93.56 351 SER A O 1
ATOM 2716 N N . ALA A 1 352 ? 2.739 -31.775 26.318 1.00 92.19 352 ALA A N 1
ATOM 2717 C CA . ALA A 1 352 ? 3.361 -30.636 25.642 1.00 92.19 352 ALA A CA 1
ATOM 2718 C C . ALA A 1 352 ? 4.835 -30.472 26.038 1.00 92.19 352 ALA A C 1
ATOM 2720 O O . ALA A 1 352 ? 5.694 -30.320 25.169 1.00 92.19 352 ALA A O 1
ATOM 2721 N N . GLY A 1 353 ? 5.135 -30.554 27.339 1.00 92.12 353 GLY A N 1
ATOM 2722 C CA . GLY A 1 353 ? 6.501 -30.480 27.860 1.00 92.12 353 GLY A CA 1
ATOM 2723 C C . GLY A 1 353 ? 7.373 -31.654 27.408 1.00 92.12 353 GLY A C 1
ATOM 2724 O O . GLY A 1 353 ? 8.500 -31.447 26.958 1.00 92.12 353 GLY A O 1
ATOM 2725 N N . LEU A 1 354 ? 6.846 -32.883 27.463 1.00 93.19 354 LEU A N 1
ATOM 2726 C CA . LEU A 1 354 ? 7.534 -34.090 26.993 1.00 93.19 354 LEU A CA 1
ATOM 2727 C C . LEU A 1 354 ? 7.811 -34.034 25.487 1.00 93.19 354 LEU A C 1
ATOM 2729 O O . LEU A 1 354 ? 8.921 -34.357 25.063 1.00 93.19 354 LEU A O 1
ATOM 2733 N N . LEU A 1 355 ? 6.837 -33.593 24.684 1.00 92.38 355 LEU A N 1
ATOM 2734 C CA . LEU A 1 355 ? 6.986 -33.443 23.238 1.00 92.38 355 LEU A CA 1
ATOM 2735 C C . LEU A 1 355 ? 7.970 -32.322 22.887 1.00 92.38 355 LEU A C 1
ATOM 2737 O O . LEU A 1 355 ? 8.856 -32.537 22.065 1.00 92.38 355 LEU A O 1
ATOM 2741 N N . GLY A 1 356 ? 7.876 -31.163 23.543 1.00 91.19 356 GLY A N 1
ATOM 2742 C CA . GLY A 1 356 ? 8.817 -30.056 23.362 1.00 91.19 356 GLY A CA 1
ATOM 2743 C C . GLY A 1 356 ? 10.254 -30.453 23.712 1.00 91.19 356 GLY A C 1
ATOM 2744 O O . GLY A 1 356 ? 11.173 -30.206 22.931 1.00 91.19 356 GLY A O 1
ATOM 2745 N N . LEU A 1 357 ? 10.457 -31.159 24.830 1.00 91.19 357 LEU A N 1
ATOM 2746 C CA . LEU A 1 357 ? 11.773 -31.676 25.213 1.00 91.19 357 LEU A CA 1
ATOM 2747 C C . LEU A 1 357 ? 12.259 -32.767 24.246 1.00 91.19 357 LEU A C 1
ATOM 2749 O O . LEU A 1 357 ? 13.424 -32.766 23.853 1.00 91.19 357 LEU A O 1
ATOM 2753 N N . SER A 1 358 ? 11.373 -33.666 23.808 1.00 90.62 358 SER A N 1
ATOM 2754 C CA . SER A 1 358 ? 11.684 -34.683 22.796 1.00 90.62 358 SER A CA 1
ATOM 2755 C C . SER A 1 358 ? 12.128 -34.044 21.476 1.00 90.62 358 SER A C 1
ATOM 2757 O O . SER A 1 358 ? 13.139 -34.471 20.912 1.00 90.62 358 SER A O 1
ATOM 2759 N N . ASN A 1 359 ? 11.439 -32.985 21.029 1.00 92.06 359 ASN A N 1
ATOM 2760 C CA . ASN A 1 359 ? 11.804 -32.183 19.862 1.00 92.06 359 ASN A CA 1
ATOM 2761 C C . ASN A 1 359 ? 13.158 -31.506 20.064 1.00 92.06 359 ASN A C 1
ATOM 2763 O O . ASN A 1 359 ? 13.992 -31.573 19.165 1.00 92.06 359 ASN A O 1
ATOM 2767 N N . ALA A 1 360 ? 13.407 -30.880 21.219 1.00 89.12 360 ALA A N 1
ATOM 2768 C CA . ALA A 1 360 ? 14.663 -30.193 21.542 1.00 89.12 360 ALA A CA 1
ATOM 2769 C C . ALA A 1 360 ? 15.882 -31.136 21.545 1.00 89.12 360 ALA A C 1
ATOM 2771 O O . ALA A 1 360 ? 16.982 -30.729 21.179 1.00 89.12 360 ALA A O 1
ATOM 2772 N N . MET A 1 361 ? 15.676 -32.409 21.888 1.00 86.75 361 MET A N 1
ATOM 2773 C CA . MET A 1 361 ? 16.723 -33.436 21.902 1.00 86.75 361 MET A CA 1
ATOM 2774 C C . MET A 1 361 ? 16.973 -34.096 20.536 1.00 86.75 361 MET A C 1
ATOM 2776 O O . MET A 1 361 ? 17.861 -34.937 20.430 1.00 86.75 361 MET A O 1
ATOM 2780 N N . MET A 1 362 ? 16.212 -33.758 19.490 1.00 85.31 362 MET A N 1
ATOM 2781 C CA . MET A 1 362 ? 16.471 -34.255 18.134 1.00 85.31 362 MET A CA 1
ATOM 2782 C C . MET A 1 362 ? 17.802 -33.707 17.604 1.00 85.31 362 MET A C 1
ATOM 2784 O O . MET A 1 362 ? 17.988 -32.493 17.541 1.00 85.31 362 MET A O 1
ATOM 2788 N N . THR A 1 363 ? 18.704 -34.607 17.203 1.00 84.50 363 THR A N 1
ATOM 2789 C CA . THR A 1 363 ? 20.020 -34.289 16.614 1.00 84.50 363 THR A CA 1
ATOM 2790 C C . THR A 1 363 ? 20.064 -34.477 15.099 1.00 84.50 363 THR A C 1
ATOM 2792 O O . THR A 1 363 ? 21.003 -34.026 14.451 1.00 84.50 363 THR A O 1
ATOM 2795 N N . GLU A 1 364 ? 19.056 -35.141 14.532 1.00 88.50 364 GLU A N 1
ATOM 2796 C CA . GLU A 1 364 ? 18.931 -35.402 13.100 1.00 88.50 364 GLU A CA 1
ATOM 2797 C C . GLU A 1 364 ? 17.492 -35.119 12.655 1.00 88.50 364 GLU A C 1
ATOM 2799 O O . GLU A 1 364 ? 16.537 -35.515 13.333 1.00 88.50 364 GLU A O 1
ATOM 2804 N N . GLN A 1 365 ? 17.330 -34.484 11.495 1.00 91.75 365 GLN A N 1
ATOM 2805 C CA . GLN A 1 365 ? 16.036 -34.379 10.824 1.00 91.75 365 GLN A CA 1
ATOM 2806 C C . GLN A 1 365 ? 15.868 -35.539 9.853 1.00 91.75 365 GLN A C 1
ATOM 2808 O O . GLN A 1 365 ? 16.801 -35.889 9.133 1.00 91.75 365 GLN A O 1
ATOM 2813 N N . HIS A 1 366 ? 14.660 -36.090 9.789 1.00 89.31 366 HIS A N 1
ATOM 2814 C CA . HIS A 1 366 ? 14.289 -37.094 8.802 1.00 89.31 366 HIS A CA 1
ATOM 2815 C C . HIS A 1 366 ? 13.233 -36.511 7.864 1.00 89.31 366 HIS A C 1
ATOM 2817 O O . HIS A 1 366 ? 12.178 -36.087 8.316 1.00 89.31 366 HIS A O 1
ATOM 2823 N N . ILE A 1 367 ? 13.505 -36.472 6.560 1.00 89.75 367 ILE A N 1
ATOM 2824 C CA . ILE A 1 367 ? 12.569 -35.937 5.563 1.00 89.75 367 ILE A CA 1
ATOM 2825 C C . ILE A 1 367 ? 12.765 -36.616 4.210 1.00 89.75 367 ILE A C 1
ATOM 2827 O O . ILE A 1 367 ? 13.887 -36.938 3.826 1.00 89.75 367 ILE A O 1
ATOM 2831 N N . ALA A 1 368 ? 11.669 -36.895 3.496 1.00 86.06 368 ALA A N 1
ATOM 2832 C CA . ALA A 1 368 ? 11.683 -37.560 2.185 1.00 86.06 368 ALA A CA 1
ATOM 2833 C C . ALA A 1 368 ? 12.521 -38.866 2.132 1.00 86.06 368 ALA A C 1
ATOM 2835 O O . ALA A 1 368 ? 13.137 -39.199 1.115 1.00 86.06 368 ALA A O 1
ATOM 2836 N N . GLY A 1 369 ? 12.567 -39.614 3.243 1.00 85.25 369 GLY A N 1
ATOM 2837 C CA . GLY A 1 369 ? 13.365 -40.841 3.367 1.00 85.25 369 GLY A CA 1
ATOM 2838 C C . GLY A 1 369 ? 14.881 -40.606 3.423 1.00 85.25 369 GLY A C 1
ATOM 2839 O O . GLY A 1 369 ? 15.650 -41.500 3.060 1.00 85.25 369 GLY A O 1
ATOM 2840 N N . ARG A 1 370 ? 15.313 -39.407 3.824 1.00 90.62 370 ARG A N 1
ATOM 2841 C CA . ARG A 1 370 ? 16.705 -38.999 4.046 1.00 90.62 370 ARG A CA 1
ATOM 2842 C C . ARG A 1 370 ? 16.879 -38.452 5.448 1.00 90.62 370 ARG A C 1
ATOM 2844 O O . ARG A 1 370 ? 15.913 -38.000 6.058 1.00 90.62 370 ARG A O 1
ATOM 2851 N N . ARG A 1 371 ? 18.116 -38.486 5.934 1.00 91.06 371 ARG A N 1
ATOM 2852 C CA . ARG A 1 371 ? 18.510 -37.853 7.192 1.00 91.06 371 ARG A CA 1
ATOM 2853 C C . ARG A 1 371 ? 19.436 -36.669 6.939 1.00 91.06 371 ARG A C 1
ATOM 2855 O O . ARG A 1 371 ? 20.316 -36.759 6.082 1.00 91.06 371 ARG A O 1
ATOM 2862 N N . LEU A 1 372 ? 19.237 -35.594 7.697 1.00 93.00 372 LEU A N 1
ATOM 2863 C CA . LEU A 1 372 ? 20.110 -34.426 7.754 1.00 93.00 372 LEU A CA 1
ATOM 2864 C C . LEU A 1 372 ? 20.713 -34.336 9.151 1.00 93.00 372 LEU A C 1
ATOM 2866 O O . LEU A 1 372 ? 19.980 -34.244 10.138 1.00 93.00 372 LEU A O 1
ATOM 2870 N N . TYR A 1 373 ? 22.038 -34.319 9.231 1.00 91.12 373 TYR A N 1
ATOM 2871 C CA . TYR A 1 373 ? 22.760 -34.269 10.499 1.00 91.12 373 TYR A CA 1
ATOM 2872 C C . TYR A 1 373 ? 23.990 -33.366 10.399 1.00 91.12 373 TYR A C 1
ATOM 2874 O O . TYR A 1 373 ? 24.585 -33.205 9.329 1.00 91.12 373 TYR A O 1
ATOM 2882 N N . GLN A 1 374 ? 24.350 -32.756 11.524 1.00 91.19 374 GLN A N 1
ATOM 2883 C CA . GLN A 1 374 ? 25.549 -31.935 11.647 1.00 91.19 374 GLN A CA 1
ATOM 2884 C C . GLN A 1 374 ? 26.786 -32.835 11.758 1.00 91.19 374 GLN A C 1
ATOM 2886 O O . GLN A 1 374 ? 26.767 -33.822 12.493 1.00 91.19 374 GLN A O 1
ATOM 2891 N N . VAL A 1 375 ? 27.845 -32.508 11.017 1.00 87.25 375 VAL A N 1
ATOM 2892 C CA . VAL A 1 375 ? 29.091 -33.297 10.997 1.00 87.25 375 VAL A CA 1
ATOM 2893 C C . VAL A 1 375 ? 30.123 -32.709 11.945 1.00 87.25 375 VAL A C 1
ATOM 2895 O O . VAL A 1 375 ? 30.670 -33.428 12.776 1.00 87.25 375 VAL A O 1
ATOM 2898 N N . ASP A 1 376 ? 30.343 -31.401 11.834 1.00 84.50 376 ASP A N 1
ATOM 2899 C CA . ASP A 1 376 ? 31.419 -30.693 12.518 1.00 84.50 376 ASP A CA 1
ATOM 2900 C C . ASP A 1 376 ? 30.861 -29.585 13.416 1.00 84.50 376 ASP A C 1
ATOM 2902 O O . ASP A 1 376 ? 29.730 -29.117 13.242 1.00 84.50 376 ASP A O 1
ATOM 2906 N N . ALA A 1 377 ? 31.648 -29.157 14.405 1.00 86.62 377 ALA A N 1
ATOM 2907 C CA . ALA A 1 377 ? 31.278 -28.025 15.248 1.00 86.62 377 ALA A CA 1
ATOM 2908 C C . ALA A 1 377 ? 31.153 -26.737 14.403 1.00 86.62 377 ALA A C 1
ATOM 2910 O O . ALA A 1 377 ? 31.926 -26.563 13.460 1.00 86.62 377 ALA A O 1
ATOM 2911 N N . PRO A 1 378 ? 30.219 -25.816 14.725 1.00 93.25 378 PRO A N 1
ATOM 2912 C CA . PRO A 1 378 ? 30.053 -24.581 13.963 1.00 93.25 378 PRO A CA 1
ATOM 2913 C C . PRO A 1 378 ? 31.346 -23.762 13.956 1.00 93.25 378 PRO A C 1
ATOM 2915 O O . PRO A 1 378 ? 31.896 -23.472 15.021 1.00 93.25 378 PRO A O 1
ATOM 2918 N N . LYS A 1 379 ? 31.811 -23.362 12.773 1.00 95.00 379 LYS A N 1
ATOM 2919 C CA . LYS A 1 379 ? 33.033 -22.572 12.607 1.00 95.00 379 LYS A CA 1
ATOM 2920 C C . LYS A 1 379 ? 32.702 -21.085 12.558 1.00 95.00 379 LYS A C 1
ATOM 2922 O O . LYS A 1 379 ? 31.900 -20.665 11.733 1.00 95.00 379 LYS A O 1
ATOM 2927 N N . TRP A 1 380 ? 33.308 -20.297 13.439 1.00 94.19 380 TRP A N 1
ATOM 2928 C CA . TRP A 1 380 ? 33.087 -18.852 13.517 1.00 94.19 380 TRP A CA 1
ATOM 2929 C C . TRP A 1 380 ? 33.956 -18.065 12.526 1.00 94.19 380 TRP A C 1
ATOM 2931 O O . TRP A 1 380 ? 35.106 -18.440 12.291 1.00 94.19 380 TRP A O 1
ATOM 2941 N N . TYR A 1 381 ? 33.427 -16.953 12.007 1.00 93.00 381 TYR A N 1
ATOM 2942 C CA . TYR A 1 381 ? 34.146 -16.003 11.151 1.00 93.00 381 TYR A CA 1
ATOM 2943 C C . TYR A 1 381 ? 33.910 -14.557 11.597 1.00 93.00 381 TYR A C 1
ATOM 2945 O O . TYR A 1 381 ? 32.801 -14.200 11.997 1.00 93.00 381 TYR A O 1
ATOM 2953 N N . ASN A 1 382 ? 34.922 -13.695 11.443 1.00 87.12 382 ASN A N 1
ATOM 2954 C CA . ASN A 1 382 ? 34.777 -12.264 11.740 1.00 87.12 382 ASN A CA 1
ATOM 2955 C C . ASN A 1 382 ? 33.899 -11.553 10.706 1.00 87.12 382 ASN A C 1
ATOM 2957 O O . ASN A 1 382 ? 33.189 -10.600 11.026 1.00 87.12 382 ASN A O 1
ATOM 2961 N N . ARG A 1 383 ? 34.005 -11.969 9.439 1.00 85.50 383 ARG A N 1
ATOM 2962 C CA . ARG A 1 383 ? 33.349 -11.328 8.296 1.00 85.50 383 ARG A CA 1
ATOM 2963 C C . ARG A 1 383 ? 32.763 -12.373 7.359 1.00 85.50 383 ARG A C 1
ATOM 2965 O O . ARG A 1 383 ? 33.393 -13.390 7.084 1.00 85.50 383 ARG A O 1
ATOM 2972 N N . ARG A 1 384 ? 31.603 -12.059 6.773 1.00 88.25 384 ARG A N 1
ATOM 2973 C CA . ARG A 1 384 ? 30.971 -12.875 5.720 1.00 88.25 384 ARG A CA 1
ATOM 2974 C C . ARG A 1 384 ? 31.910 -13.114 4.528 1.00 88.25 384 ARG A C 1
ATOM 2976 O O . ARG A 1 384 ? 31.922 -14.205 3.969 1.00 88.25 384 ARG A O 1
ATOM 2983 N N . LEU A 1 385 ? 32.724 -12.110 4.186 1.00 90.25 385 LEU A N 1
ATOM 2984 C CA . LEU A 1 385 ? 33.709 -12.191 3.105 1.00 90.25 385 LEU A CA 1
ATOM 2985 C C . LEU A 1 385 ? 34.785 -13.260 3.366 1.00 90.25 385 LEU A C 1
ATOM 2987 O O . LEU A 1 385 ? 35.112 -14.005 2.454 1.00 90.25 385 LEU A O 1
ATOM 2991 N N . GLU A 1 386 ? 35.281 -13.390 4.601 1.00 91.56 386 GLU A N 1
ATOM 2992 C CA . GLU A 1 386 ? 36.305 -14.392 4.953 1.00 91.56 386 GLU A CA 1
ATOM 2993 C C . GLU A 1 386 ? 35.781 -15.821 4.756 1.00 91.56 386 GLU A C 1
ATOM 2995 O O . GLU A 1 386 ? 36.485 -16.680 4.224 1.00 91.56 386 GLU A O 1
ATOM 3000 N N . MET A 1 387 ? 34.521 -16.060 5.139 1.00 94.19 387 MET A N 1
ATOM 3001 C CA . MET A 1 387 ? 33.845 -17.337 4.905 1.00 94.19 387 MET A CA 1
ATOM 3002 C C . MET A 1 387 ? 33.708 -17.621 3.407 1.00 94.19 387 MET A C 1
ATOM 3004 O O . MET A 1 387 ? 34.071 -18.705 2.950 1.00 94.19 387 MET A O 1
ATOM 3008 N N . ALA A 1 388 ? 33.257 -16.635 2.626 1.00 92.56 388 ALA A N 1
ATOM 3009 C CA . ALA A 1 388 ? 33.120 -16.780 1.181 1.00 92.56 388 ALA A CA 1
ATOM 3010 C C . ALA A 1 388 ? 34.471 -17.056 0.495 1.00 92.56 388 ALA A C 1
ATOM 3012 O O . ALA A 1 388 ? 34.563 -17.962 -0.329 1.00 92.56 388 ALA A O 1
ATOM 3013 N N . GLU A 1 389 ? 35.532 -16.330 0.855 1.00 92.00 389 GLU A N 1
ATOM 3014 C CA . GLU A 1 389 ? 36.884 -16.524 0.316 1.00 92.00 389 GLU A CA 1
ATOM 3015 C C . GLU A 1 389 ? 37.464 -17.901 0.648 1.00 92.00 389 GLU A C 1
ATOM 3017 O O . GLU A 1 389 ? 38.131 -18.506 -0.194 1.00 92.00 389 GLU A O 1
ATOM 3022 N N . GLU A 1 390 ? 37.207 -18.420 1.851 1.00 93.38 390 GLU A N 1
ATOM 3023 C CA . GLU A 1 390 ? 37.589 -19.784 2.212 1.00 93.38 390 GLU A CA 1
ATOM 3024 C C . GLU A 1 390 ? 36.860 -20.816 1.348 1.00 93.38 390 GLU A C 1
ATOM 3026 O O . GLU A 1 390 ? 37.512 -21.677 0.757 1.00 93.38 390 GLU A O 1
ATOM 3031 N N . MET A 1 391 ? 35.540 -20.687 1.197 1.00 94.31 391 MET A N 1
ATOM 3032 C CA . MET A 1 391 ? 34.746 -21.594 0.364 1.00 94.31 391 MET A CA 1
ATOM 3033 C C . MET A 1 391 ? 35.156 -21.530 -1.115 1.00 94.31 391 MET A C 1
ATOM 3035 O O . MET A 1 391 ? 35.249 -22.565 -1.772 1.00 94.31 391 MET A O 1
ATOM 3039 N N . ILE A 1 392 ? 35.479 -20.343 -1.640 1.00 92.38 392 ILE A N 1
ATOM 3040 C CA . ILE A 1 392 ? 36.022 -20.169 -2.998 1.00 92.38 392 ILE A CA 1
ATOM 3041 C C . ILE A 1 392 ? 37.352 -20.920 -3.147 1.00 92.38 392 ILE A C 1
ATOM 3043 O O . ILE A 1 392 ? 37.573 -21.606 -4.148 1.00 92.38 392 ILE A O 1
ATOM 3047 N N . ARG A 1 393 ? 38.240 -20.811 -2.152 1.00 91.44 393 ARG A N 1
ATOM 3048 C CA . ARG A 1 393 ? 39.550 -21.479 -2.159 1.00 91.44 393 ARG A CA 1
ATOM 3049 C C . ARG A 1 393 ? 39.409 -23.000 -2.157 1.00 91.44 393 ARG A C 1
ATOM 3051 O O . ARG A 1 393 ? 40.126 -23.669 -2.895 1.00 91.44 393 ARG A O 1
ATOM 3058 N N . GLU A 1 394 ? 38.472 -23.536 -1.377 1.00 90.56 394 GLU A N 1
ATOM 3059 C CA . GLU A 1 394 ? 38.195 -24.977 -1.325 1.00 90.56 394 GLU A CA 1
ATOM 3060 C C . GLU A 1 394 ? 37.644 -25.540 -2.644 1.00 90.56 394 GLU A C 1
ATOM 3062 O O . GLU A 1 394 ? 37.890 -26.702 -2.960 1.00 90.56 394 GLU A O 1
ATOM 3067 N N . HIS A 1 395 ? 36.958 -24.721 -3.447 1.00 89.88 395 HIS A N 1
ATOM 3068 C CA . HIS A 1 395 ? 36.350 -25.130 -4.720 1.00 89.88 395 HIS A CA 1
ATOM 3069 C C . HIS A 1 395 ? 37.165 -24.679 -5.943 1.00 89.88 395 HIS A C 1
ATOM 3071 O O . HIS A 1 395 ? 36.611 -24.328 -6.986 1.00 89.88 395 HIS A O 1
ATOM 3077 N N . GLY A 1 396 ? 38.497 -24.680 -5.829 1.00 82.50 396 GLY A N 1
ATOM 3078 C CA . GLY A 1 396 ? 39.402 -24.438 -6.960 1.00 82.50 396 GLY A CA 1
ATOM 3079 C C . GLY A 1 396 ? 39.399 -22.998 -7.480 1.00 82.50 396 GLY A C 1
ATOM 3080 O O . GLY A 1 396 ? 39.700 -22.773 -8.648 1.00 82.50 396 GLY A O 1
ATOM 3081 N N . GLY A 1 397 ? 39.035 -22.023 -6.640 1.00 83.25 397 GLY A N 1
ATOM 3082 C CA . GLY A 1 397 ? 38.994 -20.605 -7.010 1.00 83.25 397 GLY A CA 1
ATOM 3083 C C . GLY A 1 397 ? 37.730 -20.189 -7.766 1.00 83.25 397 GLY A C 1
ATOM 3084 O O . GLY A 1 397 ? 37.633 -19.047 -8.211 1.00 83.25 397 GLY A O 1
ATOM 3085 N N . ARG A 1 398 ? 36.747 -21.085 -7.906 1.00 83.88 398 ARG A N 1
ATOM 3086 C CA . ARG A 1 398 ? 35.485 -20.800 -8.591 1.00 83.88 398 ARG A CA 1
ATOM 3087 C C . ARG A 1 398 ? 34.646 -19.787 -7.796 1.00 83.88 398 ARG A C 1
ATOM 3089 O O . ARG A 1 398 ? 34.343 -20.014 -6.626 1.00 83.88 398 ARG A O 1
ATOM 3096 N N . ARG A 1 399 ? 34.270 -18.673 -8.440 1.00 87.56 399 ARG A N 1
ATOM 3097 C CA . ARG A 1 399 ? 33.611 -17.506 -7.810 1.00 87.56 399 ARG A CA 1
ATOM 3098 C C . ARG A 1 399 ? 32.186 -17.217 -8.290 1.00 87.56 399 ARG A C 1
ATOM 3100 O O . ARG A 1 399 ? 31.515 -16.390 -7.687 1.00 87.56 399 ARG A O 1
ATOM 3107 N N . ASP A 1 400 ? 31.723 -17.874 -9.347 1.00 87.38 400 ASP A N 1
ATOM 3108 C CA . ASP A 1 400 ? 30.422 -17.619 -9.987 1.00 87.38 400 ASP A CA 1
ATOM 3109 C C . ASP A 1 400 ? 29.228 -17.767 -9.029 1.00 87.38 400 ASP A C 1
ATOM 3111 O O . ASP A 1 400 ? 28.389 -16.870 -8.956 1.00 87.38 400 ASP A O 1
ATOM 3115 N N . TRP A 1 401 ? 29.192 -18.833 -8.226 1.00 91.00 401 TRP A N 1
ATOM 3116 C CA . TRP A 1 401 ? 28.168 -19.030 -7.195 1.00 91.00 401 TRP A CA 1
ATOM 3117 C C . TRP A 1 401 ? 28.210 -17.920 -6.132 1.00 91.00 401 TRP A C 1
ATOM 3119 O O . TRP A 1 401 ? 27.166 -17.439 -5.702 1.00 91.00 401 TRP A O 1
ATOM 3129 N N . ALA A 1 402 ? 29.403 -17.470 -5.731 1.00 88.81 402 ALA A N 1
ATOM 3130 C CA . ALA A 1 402 ? 29.572 -16.450 -4.699 1.00 88.81 402 ALA A CA 1
ATOM 3131 C C . ALA A 1 402 ? 29.155 -15.059 -5.204 1.00 88.81 402 ALA A C 1
ATOM 3133 O O . ALA A 1 402 ? 28.540 -14.300 -4.456 1.00 88.81 402 ALA A O 1
ATOM 3134 N N . VAL A 1 403 ? 29.428 -14.743 -6.476 1.00 88.75 403 VAL A N 1
ATOM 3135 C CA . VAL A 1 403 ? 28.938 -13.523 -7.140 1.00 88.75 403 VAL A CA 1
ATOM 3136 C C . VAL A 1 403 ? 27.415 -13.569 -7.278 1.00 88.75 403 VAL A C 1
ATOM 3138 O O . VAL A 1 403 ? 26.742 -12.619 -6.888 1.00 88.75 403 VAL A O 1
ATOM 3141 N N . GLY A 1 404 ? 26.852 -14.689 -7.749 1.00 84.00 404 GLY A N 1
ATOM 3142 C CA . GLY A 1 404 ? 25.400 -14.861 -7.894 1.00 84.00 404 GLY A CA 1
ATOM 3143 C C . GLY A 1 404 ? 24.629 -14.803 -6.569 1.00 84.00 404 GLY A C 1
ATOM 3144 O O . GLY A 1 404 ? 23.460 -14.431 -6.551 1.00 84.00 404 GLY A O 1
ATOM 3145 N N . MET A 1 405 ? 25.285 -15.127 -5.451 1.00 86.88 405 MET A N 1
ATOM 3146 C CA . MET A 1 405 ? 24.739 -14.980 -4.097 1.00 86.88 405 MET A CA 1
ATOM 3147 C C . MET A 1 405 ? 25.002 -13.604 -3.458 1.00 86.88 405 MET A C 1
ATOM 3149 O O . MET A 1 405 ? 24.583 -13.382 -2.323 1.00 86.88 405 MET A O 1
ATOM 3153 N N . GLY A 1 406 ? 25.719 -12.697 -4.132 1.00 86.25 406 GLY A N 1
ATOM 3154 C CA . GLY A 1 406 ? 26.088 -11.384 -3.588 1.00 86.25 406 GLY A CA 1
ATOM 3155 C C . GLY A 1 406 ? 27.097 -11.439 -2.431 1.00 86.25 406 GLY A C 1
ATOM 3156 O O . GLY A 1 406 ? 27.118 -10.545 -1.587 1.00 86.25 406 GLY A O 1
ATOM 3157 N N . LEU A 1 407 ? 27.910 -12.498 -2.347 1.00 85.94 407 LEU A N 1
ATOM 3158 C CA . LEU A 1 407 ? 28.931 -12.681 -1.306 1.00 85.94 407 LEU A CA 1
ATOM 3159 C C . LEU A 1 407 ? 30.257 -11.989 -1.638 1.00 85.94 407 LEU A C 1
ATOM 3161 O O . LEU A 1 407 ? 30.977 -11.580 -0.728 1.00 85.94 407 LEU A O 1
ATOM 3165 N N . VAL A 1 408 ? 30.580 -11.874 -2.927 1.00 86.94 408 VAL A N 1
ATOM 3166 C CA . VAL A 1 408 ? 31.792 -11.225 -3.445 1.00 86.94 408 VAL A CA 1
ATOM 3167 C C . VAL A 1 408 ? 31.447 -10.397 -4.680 1.00 86.94 408 VAL A C 1
ATOM 3169 O O . VAL A 1 408 ? 30.513 -10.727 -5.410 1.00 86.94 408 VAL A O 1
ATOM 3172 N N . LEU A 1 409 ? 32.206 -9.329 -4.926 1.00 79.06 409 LEU A N 1
ATOM 3173 C CA . LEU A 1 409 ? 32.086 -8.558 -6.162 1.00 79.06 409 LEU A CA 1
ATOM 3174 C C . LEU A 1 409 ? 32.621 -9.376 -7.344 1.00 79.06 409 LEU A C 1
ATOM 3176 O O . LEU A 1 409 ? 33.545 -10.182 -7.188 1.00 79.06 409 LEU A O 1
ATOM 3180 N N . ALA A 1 410 ? 32.046 -9.159 -8.529 1.00 72.50 410 ALA A N 1
ATOM 3181 C CA . ALA A 1 410 ? 32.662 -9.629 -9.762 1.00 72.50 410 ALA A CA 1
ATOM 3182 C C . ALA A 1 410 ? 34.068 -9.020 -9.858 1.00 72.50 410 ALA A C 1
ATOM 3184 O O . ALA A 1 410 ? 34.250 -7.843 -9.548 1.00 72.50 410 ALA A O 1
ATOM 3185 N N . ALA A 1 411 ? 35.063 -9.828 -10.226 1.00 58.81 411 ALA A N 1
ATOM 3186 C CA . ALA A 1 411 ? 36.405 -9.304 -10.434 1.00 58.81 411 ALA A CA 1
ATOM 3187 C C . ALA A 1 411 ? 36.350 -8.231 -11.532 1.00 58.81 411 ALA A C 1
ATOM 3189 O O . ALA A 1 411 ? 35.778 -8.477 -12.598 1.00 58.81 411 ALA A O 1
ATOM 3190 N N . GLU A 1 412 ? 36.921 -7.056 -11.266 1.00 43.12 412 GLU A N 1
ATOM 3191 C CA . GLU A 1 412 ? 37.252 -6.116 -12.334 1.00 43.12 412 GLU A CA 1
ATOM 3192 C C . GLU A 1 412 ? 38.192 -6.838 -13.313 1.00 43.12 412 GLU A C 1
ATOM 3194 O O . GLU A 1 412 ? 39.041 -7.618 -12.871 1.00 43.12 412 GLU A O 1
ATOM 3199 N N . PRO A 1 413 ? 38.030 -6.663 -14.635 1.00 40.66 413 PRO A N 1
ATOM 3200 C CA . PRO A 1 413 ? 38.973 -7.237 -15.579 1.00 40.66 413 PRO A CA 1
ATOM 3201 C C . PRO A 1 413 ? 40.354 -6.635 -15.300 1.00 40.66 413 PRO A C 1
ATOM 3203 O O . PRO A 1 413 ? 40.527 -5.424 -15.429 1.00 40.66 413 PRO A O 1
ATOM 3206 N N . ASP A 1 414 ? 41.309 -7.478 -14.898 1.00 34.47 414 ASP A N 1
ATOM 3207 C CA . ASP A 1 414 ? 42.699 -7.085 -14.670 1.00 34.47 414 ASP A CA 1
ATOM 3208 C C . ASP A 1 414 ? 43.240 -6.379 -15.922 1.00 34.47 414 ASP A C 1
ATOM 3210 O O . ASP A 1 414 ? 43.434 -6.974 -16.987 1.00 34.47 414 ASP A O 1
ATOM 3214 N N . ILE A 1 415 ? 43.464 -5.073 -15.785 1.00 38.47 415 ILE A N 1
ATOM 3215 C CA . ILE A 1 415 ? 44.194 -4.245 -16.738 1.00 38.47 415 ILE A CA 1
ATOM 3216 C C . ILE A 1 415 ? 45.674 -4.512 -16.479 1.00 38.47 415 ILE A C 1
ATOM 3218 O O . ILE A 1 415 ? 46.309 -3.728 -15.793 1.00 38.47 415 ILE A O 1
ATOM 3222 N N . ASP A 1 416 ? 46.193 -5.643 -16.953 1.00 36.81 416 ASP A N 1
ATOM 3223 C CA . ASP A 1 416 ? 47.621 -5.843 -17.231 1.00 36.81 416 ASP A CA 1
ATOM 3224 C C . ASP A 1 416 ? 47.860 -7.258 -17.777 1.00 36.81 416 ASP A C 1
ATOM 3226 O O . ASP A 1 416 ? 48.278 -8.159 -17.060 1.00 36.81 416 ASP A O 1
ATOM 3230 N N . ASP A 1 417 ? 47.646 -7.457 -19.081 1.00 32.34 417 ASP A N 1
ATOM 3231 C CA . ASP A 1 417 ? 48.605 -8.259 -19.846 1.00 32.34 417 ASP A CA 1
ATOM 3232 C C . ASP A 1 417 ? 48.571 -7.906 -21.341 1.00 32.34 417 ASP A C 1
ATOM 3234 O O . ASP A 1 417 ? 47.656 -8.241 -22.100 1.00 32.34 417 ASP A O 1
ATOM 3238 N N . LYS A 1 418 ? 49.598 -7.178 -21.782 1.00 40.34 418 LYS A N 1
ATOM 3239 C CA . LYS A 1 418 ? 49.902 -6.974 -23.198 1.00 40.34 418 LYS A CA 1
ATOM 3240 C C . LYS A 1 418 ? 50.710 -8.174 -23.683 1.00 40.34 418 LYS A C 1
ATOM 3242 O O . LYS A 1 418 ? 51.932 -8.109 -23.651 1.00 40.34 418 LYS A O 1
ATOM 3247 N N . SER A 1 419 ? 50.067 -9.204 -24.233 1.00 32.44 419 SER A N 1
ATOM 3248 C CA . SER A 1 419 ? 50.596 -9.911 -25.415 1.00 32.44 419 SER A CA 1
ATOM 3249 C C . SER A 1 419 ? 49.649 -10.991 -25.961 1.00 32.44 419 SER A C 1
ATOM 3251 O O . SER A 1 419 ? 49.345 -11.977 -25.311 1.00 32.44 419 SER A O 1
ATOM 3253 N N . THR A 1 420 ? 49.281 -10.809 -27.232 1.00 32.69 420 THR A N 1
ATOM 3254 C CA . THR A 1 420 ? 49.027 -11.852 -28.246 1.00 32.69 420 THR A CA 1
ATOM 3255 C C . THR A 1 420 ? 47.955 -12.919 -27.960 1.00 32.69 420 THR A C 1
ATOM 3257 O O . THR A 1 420 ? 48.212 -13.921 -27.312 1.00 32.69 420 THR A O 1
ATOM 3260 N N . ILE A 1 421 ? 46.798 -12.806 -28.623 1.00 32.72 421 ILE A N 1
ATOM 3261 C CA . ILE A 1 421 ? 46.396 -13.630 -29.785 1.00 32.72 421 ILE A CA 1
ATOM 3262 C C . ILE A 1 421 ? 45.091 -13.041 -30.343 1.00 32.72 421 ILE A C 1
ATOM 3264 O O . ILE A 1 421 ? 44.147 -12.745 -29.618 1.00 32.72 421 ILE A O 1
ATOM 3268 N N . ALA A 1 422 ? 45.078 -12.817 -31.654 1.00 35.19 422 ALA A N 1
ATOM 3269 C CA . ALA A 1 422 ? 44.004 -12.158 -32.374 1.00 35.19 422 ALA A CA 1
ATOM 3270 C C . ALA A 1 422 ? 42.673 -12.928 -32.300 1.00 35.19 422 ALA A C 1
ATOM 3272 O O . ALA A 1 422 ? 42.571 -14.081 -32.712 1.00 35.19 422 ALA A O 1
ATOM 3273 N N . SER A 1 423 ? 41.628 -12.234 -31.864 1.00 27.05 423 SER A N 1
ATOM 3274 C CA . SER A 1 423 ? 40.236 -12.434 -32.275 1.00 27.05 423 SER A CA 1
ATOM 3275 C C . SER A 1 423 ? 39.582 -11.045 -32.264 1.00 27.05 423 SER A C 1
ATOM 3277 O O . SER A 1 423 ? 39.873 -10.264 -31.359 1.00 27.05 423 SER A O 1
ATOM 3279 N N . PRO A 1 424 ? 38.816 -10.650 -33.294 1.00 35.25 424 PRO A N 1
ATOM 3280 C CA . PRO A 1 424 ? 38.544 -9.242 -33.555 1.00 35.25 424 PRO A CA 1
ATOM 3281 C C . PRO A 1 424 ? 37.450 -8.717 -32.619 1.00 35.25 424 PRO A C 1
ATOM 3283 O O . PRO A 1 424 ? 36.268 -8.791 -32.934 1.00 35.25 424 PRO A O 1
ATOM 3286 N N . THR A 1 425 ? 37.830 -8.162 -31.472 1.00 34.47 425 THR A N 1
ATOM 3287 C CA . THR A 1 425 ? 36.936 -7.328 -30.661 1.00 34.47 425 THR A CA 1
ATOM 3288 C C . THR A 1 425 ? 37.009 -5.889 -31.152 1.00 34.47 425 THR A C 1
ATOM 3290 O O . THR A 1 425 ? 38.030 -5.212 -31.024 1.00 34.47 425 THR A O 1
ATOM 3293 N N . VAL A 1 426 ? 35.903 -5.447 -31.748 1.00 32.91 426 VAL A N 1
ATOM 3294 C CA . VAL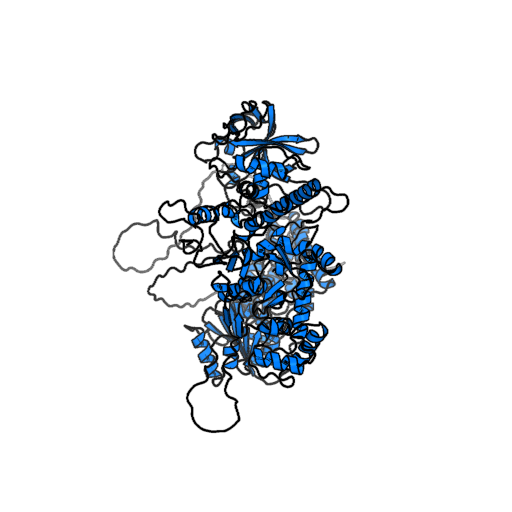 A 1 426 ? 35.582 -4.044 -32.026 1.00 32.91 426 VAL A CA 1
ATOM 3295 C C . VAL A 1 426 ? 35.750 -3.238 -30.723 1.00 32.91 426 VAL A C 1
ATOM 3297 O O . VAL A 1 426 ? 35.320 -3.719 -29.674 1.00 32.91 426 VAL A O 1
ATOM 3300 N N . PRO A 1 427 ? 36.384 -2.050 -30.740 1.00 34.53 427 PRO A N 1
ATOM 3301 C CA . PRO A 1 427 ? 36.539 -1.238 -29.534 1.00 34.53 427 PRO A CA 1
ATOM 3302 C C . PRO A 1 427 ? 35.162 -0.842 -28.966 1.00 34.53 427 PRO A C 1
ATOM 3304 O O . PRO A 1 427 ? 34.242 -0.603 -29.757 1.00 34.53 427 PRO A O 1
ATOM 3307 N N . PRO A 1 428 ? 34.998 -0.747 -27.630 1.00 42.34 428 PRO A N 1
ATOM 3308 C CA . PRO A 1 428 ? 33.747 -0.293 -27.033 1.00 42.34 428 PRO A CA 1
ATOM 3309 C C . PRO A 1 428 ? 33.435 1.111 -27.555 1.00 42.34 428 PRO A C 1
ATOM 3311 O O . PRO A 1 428 ? 34.262 2.022 -27.464 1.00 42.34 428 PRO A O 1
ATOM 3314 N N . LYS A 1 429 ? 32.264 1.267 -28.180 1.00 55.06 429 LYS A N 1
ATOM 3315 C CA . LYS A 1 429 ? 31.791 2.566 -28.664 1.00 55.06 429 LYS A CA 1
ATOM 3316 C C . LYS A 1 429 ? 31.582 3.477 -27.452 1.00 55.06 429 LYS A C 1
ATOM 3318 O O . LYS A 1 429 ? 30.986 3.054 -26.470 1.00 55.06 429 LYS A O 1
ATOM 3323 N N . SER A 1 430 ? 32.087 4.710 -27.513 1.00 55.75 430 SER A N 1
ATOM 3324 C CA . SER A 1 430 ? 31.756 5.736 -26.519 1.00 55.75 430 SER A CA 1
ATOM 3325 C C . SER A 1 430 ? 30.245 5.971 -26.503 1.00 55.75 430 SER A C 1
ATOM 3327 O O . SER A 1 430 ? 29.658 6.003 -27.591 1.00 55.75 430 SER A O 1
ATOM 3329 N N . PRO A 1 431 ? 29.634 6.189 -25.326 1.00 65.81 431 PRO A N 1
ATOM 3330 C CA . PRO A 1 431 ? 28.193 6.222 -25.253 1.00 65.81 431 PRO A CA 1
ATOM 3331 C C . PRO A 1 431 ? 27.571 7.374 -26.035 1.00 65.81 431 PRO A C 1
ATOM 3333 O O . PRO A 1 431 ? 28.069 8.506 -26.002 1.00 65.81 431 PRO A O 1
ATOM 3336 N N . GLN A 1 432 ? 26.488 7.091 -26.759 1.00 81.50 432 GLN A N 1
ATOM 3337 C CA . GLN A 1 432 ? 25.774 8.079 -27.558 1.00 81.50 432 GLN A CA 1
ATOM 3338 C C . GLN A 1 432 ? 25.062 9.059 -26.623 1.00 81.50 432 GLN A C 1
ATOM 3340 O O . GLN A 1 432 ? 24.089 8.730 -25.945 1.00 81.50 432 GLN A O 1
ATOM 3345 N N . ILE A 1 433 ? 25.539 10.304 -26.606 1.00 87.94 433 ILE A N 1
ATOM 3346 C CA . ILE A 1 433 ? 24.916 11.383 -25.837 1.00 87.94 433 ILE A CA 1
ATOM 3347 C C . ILE A 1 433 ? 23.828 12.029 -26.691 1.00 87.94 433 ILE A C 1
ATOM 3349 O O . ILE A 1 433 ? 24.110 12.622 -27.735 1.00 87.94 433 ILE A O 1
ATOM 3353 N N . PHE A 1 434 ? 22.587 11.966 -26.220 1.00 91.06 434 PHE A N 1
ATOM 3354 C CA . PHE A 1 434 ? 21.475 12.684 -26.830 1.00 91.06 434 PHE A CA 1
ATOM 3355 C C . PHE A 1 434 ? 21.388 14.100 -26.255 1.00 91.06 434 PHE A C 1
ATOM 3357 O O . PHE A 1 434 ? 21.618 14.318 -25.064 1.00 91.06 434 PHE A O 1
ATOM 3364 N N . THR A 1 435 ? 21.068 15.072 -27.112 1.00 93.06 435 THR A N 1
ATOM 3365 C CA . THR A 1 435 ? 20.816 16.463 -26.712 1.00 93.06 435 THR A CA 1
ATOM 3366 C C . THR A 1 435 ? 19.345 16.779 -26.949 1.00 93.06 435 THR A C 1
ATOM 3368 O O . THR A 1 435 ? 18.841 16.593 -28.055 1.00 93.06 435 THR A O 1
ATOM 3371 N N . LEU A 1 436 ? 18.669 17.235 -25.899 1.00 94.50 436 LEU A N 1
ATOM 3372 C CA . LEU A 1 436 ? 17.302 17.742 -25.933 1.00 94.50 436 LEU A CA 1
ATOM 3373 C C . LEU A 1 436 ? 17.369 19.255 -25.757 1.00 94.50 436 LEU A C 1
ATOM 3375 O O . LEU A 1 436 ? 18.009 19.719 -24.815 1.00 94.50 436 LEU A O 1
ATOM 3379 N N . GLU A 1 437 ? 16.725 20.007 -26.639 1.00 91.88 437 GLU A N 1
ATOM 3380 C CA . GLU A 1 437 ? 16.698 21.469 -26.598 1.00 91.88 437 GLU A CA 1
ATOM 3381 C C . GLU A 1 437 ? 15.254 21.948 -26.524 1.00 91.88 437 GLU A C 1
ATOM 3383 O O . GLU A 1 437 ? 14.358 21.330 -27.106 1.00 91.88 437 GLU A O 1
ATOM 3388 N N . SER A 1 438 ? 15.037 23.038 -25.791 1.00 87.19 438 SER A N 1
ATOM 3389 C CA . SER A 1 438 ? 13.727 23.675 -25.713 1.00 87.19 438 SER A CA 1
ATOM 3390 C C . SER A 1 438 ? 13.263 24.110 -27.100 1.00 87.19 438 SER A C 1
ATOM 3392 O O . SER A 1 438 ? 14.027 24.702 -27.867 1.00 87.19 438 SER A O 1
ATOM 3394 N N . ALA A 1 439 ? 11.982 23.889 -27.394 1.00 75.94 439 ALA A N 1
ATOM 3395 C CA . ALA A 1 439 ? 11.355 24.458 -28.586 1.00 75.94 439 ALA A CA 1
ATOM 3396 C C . ALA A 1 439 ? 11.246 25.994 -28.498 1.00 75.94 439 ALA A C 1
ATOM 3398 O O . ALA A 1 439 ? 11.108 26.666 -29.520 1.00 75.94 439 ALA A O 1
ATOM 3399 N N . ASN A 1 440 ? 11.328 26.550 -27.284 1.00 79.50 440 ASN A N 1
ATOM 3400 C CA . ASN A 1 440 ? 11.343 27.977 -27.018 1.00 79.50 440 ASN A CA 1
ATOM 3401 C C . ASN A 1 440 ? 12.761 28.439 -26.643 1.00 79.50 440 ASN A C 1
ATOM 3403 O O . ASN A 1 440 ? 13.159 28.427 -25.475 1.00 79.50 440 ASN A O 1
ATOM 3407 N N . SER A 1 441 ? 13.514 28.923 -27.633 1.00 68.00 441 SER A N 1
ATOM 3408 C CA . SER A 1 441 ? 14.872 29.452 -27.434 1.00 68.00 441 SER A CA 1
ATOM 3409 C C . SER A 1 441 ? 14.947 30.639 -26.463 1.00 68.00 441 SER A C 1
ATOM 3411 O O . SER A 1 441 ? 16.029 30.957 -25.973 1.00 68.00 441 SER A O 1
ATOM 3413 N N . GLU A 1 442 ? 13.817 31.287 -26.167 1.00 75.50 442 GLU A N 1
ATOM 3414 C CA . GLU A 1 442 ? 13.706 32.422 -25.246 1.00 75.50 442 GLU A CA 1
ATOM 3415 C C . GLU A 1 442 ? 13.221 32.014 -23.843 1.00 75.50 442 GLU A C 1
ATOM 3417 O O . GLU A 1 442 ? 12.887 32.879 -23.030 1.00 75.50 442 GLU A O 1
ATOM 3422 N N . THR A 1 443 ? 13.180 30.713 -23.512 1.00 82.94 443 THR A N 1
ATOM 3423 C CA . THR A 1 443 ? 12.724 30.287 -22.182 1.00 82.94 443 THR A CA 1
ATOM 3424 C C . THR A 1 443 ? 13.553 30.923 -21.055 1.00 82.94 443 THR A C 1
ATOM 3426 O O . THR A 1 443 ? 14.791 30.835 -20.980 1.00 82.94 443 THR A O 1
ATOM 3429 N N . ARG A 1 444 ? 12.834 31.582 -20.138 1.00 85.19 444 ARG A N 1
ATOM 3430 C CA . ARG A 1 444 ? 13.392 32.223 -18.938 1.00 85.19 444 ARG A CA 1
ATOM 3431 C C . ARG A 1 444 ? 13.746 31.204 -17.852 1.00 85.19 444 ARG A C 1
ATOM 3433 O O . ARG A 1 444 ? 14.537 31.520 -16.965 1.00 85.19 444 ARG A O 1
ATOM 3440 N N . VAL A 1 445 ? 13.206 29.985 -17.930 1.00 89.19 445 VAL A N 1
ATOM 3441 C CA . VAL A 1 445 ? 13.473 28.910 -16.969 1.00 89.19 445 VAL A CA 1
ATOM 3442 C C . VAL A 1 445 ? 14.786 28.224 -17.327 1.00 89.19 445 VAL A C 1
ATOM 3444 O O . VAL A 1 445 ? 14.907 27.534 -18.339 1.00 89.19 445 VAL A O 1
ATOM 3447 N N . ASN A 1 446 ? 15.797 28.388 -16.474 1.00 85.88 446 ASN A N 1
ATOM 3448 C CA . ASN A 1 446 ? 17.168 27.976 -16.794 1.00 85.88 446 ASN A CA 1
ATOM 3449 C C . ASN A 1 446 ? 17.288 26.467 -17.064 1.00 85.88 446 ASN A C 1
ATOM 3451 O O . ASN A 1 446 ? 18.007 26.056 -17.974 1.00 85.88 446 ASN A O 1
ATOM 3455 N N . LYS A 1 447 ? 16.565 25.644 -16.294 1.00 90.62 447 LYS A N 1
ATOM 3456 C CA . LYS A 1 447 ? 16.602 24.180 -16.410 1.00 90.62 447 LYS A CA 1
ATOM 3457 C C . LYS A 1 447 ? 15.793 23.617 -17.581 1.00 90.62 447 LYS A C 1
ATOM 3459 O O . LYS A 1 447 ? 15.930 22.429 -17.834 1.00 90.62 447 LYS A O 1
ATOM 3464 N N . GLN A 1 448 ? 15.014 24.426 -18.301 1.00 93.69 448 GLN A N 1
ATOM 3465 C CA . GLN A 1 448 ? 14.248 23.981 -19.476 1.00 93.69 448 GLN A CA 1
ATOM 3466 C C . GLN A 1 448 ? 15.046 24.058 -20.785 1.00 93.69 448 GLN A C 1
ATOM 3468 O O . GLN A 1 448 ? 14.638 23.479 -21.781 1.00 93.69 448 GLN A O 1
ATOM 3473 N N . ARG A 1 449 ? 16.185 24.763 -20.809 1.00 90.81 449 ARG A N 1
ATOM 3474 C CA . ARG A 1 449 ? 16.882 25.118 -22.059 1.00 90.81 449 ARG A CA 1
ATOM 3475 C C . ARG A 1 449 ? 17.469 23.926 -22.804 1.00 90.81 449 ARG A C 1
ATOM 3477 O O . ARG A 1 449 ? 17.292 23.808 -24.012 1.00 90.81 449 ARG A O 1
ATOM 3484 N N . VAL A 1 450 ? 18.227 23.095 -22.095 1.00 93.81 450 VAL A N 1
ATOM 3485 C CA . VAL A 1 450 ? 18.958 21.978 -22.692 1.00 93.81 450 VAL A CA 1
ATOM 3486 C C . VAL A 1 450 ? 19.165 20.866 -21.674 1.00 93.81 450 VAL A C 1
ATOM 3488 O O . VAL A 1 450 ? 19.458 21.128 -20.507 1.00 93.81 450 VAL A O 1
ATOM 3491 N N . HIS A 1 451 ? 19.053 19.622 -22.122 1.00 95.19 451 HIS A N 1
ATOM 3492 C CA . HIS A 1 451 ? 19.494 18.445 -21.383 1.00 95.19 451 HIS A CA 1
ATOM 3493 C C . HIS A 1 451 ? 20.412 17.599 -22.265 1.00 95.19 451 HIS A C 1
ATOM 3495 O O . HIS A 1 451 ? 20.164 17.427 -23.459 1.00 95.19 451 HIS A O 1
ATOM 3501 N N . ARG A 1 452 ? 21.481 17.067 -21.669 1.00 94.00 452 ARG A N 1
ATOM 3502 C CA . ARG A 1 452 ? 22.419 16.153 -22.324 1.00 94.00 452 ARG A CA 1
ATOM 3503 C C . ARG A 1 452 ? 22.593 14.925 -21.455 1.00 94.00 452 ARG A C 1
ATOM 3505 O O . ARG A 1 452 ? 23.076 15.041 -20.332 1.00 94.00 452 ARG A O 1
ATOM 3512 N N . GLY A 1 453 ? 22.226 13.770 -21.989 1.00 89.81 453 GLY A N 1
ATOM 3513 C CA . GLY A 1 453 ? 22.290 12.514 -21.258 1.00 89.81 453 GLY A CA 1
ATOM 3514 C C . GLY A 1 453 ? 22.378 11.320 -22.202 1.00 89.81 453 GLY A C 1
ATOM 3515 O O . GLY A 1 453 ? 21.861 11.385 -23.324 1.00 89.81 453 GLY A O 1
ATOM 3516 N N . PRO A 1 454 ? 23.049 10.234 -21.786 1.00 89.19 454 PRO A N 1
ATOM 3517 C CA . PRO A 1 454 ? 22.970 8.978 -22.512 1.00 89.19 454 PRO A CA 1
ATOM 3518 C C . PRO A 1 454 ? 21.537 8.441 -22.433 1.00 89.19 454 PRO A C 1
ATOM 3520 O O . PRO A 1 454 ? 20.824 8.697 -21.463 1.00 89.19 454 PRO A O 1
ATOM 3523 N N . TYR A 1 455 ? 21.109 7.700 -23.453 1.00 90.69 455 TYR A N 1
ATOM 3524 C CA . TYR A 1 455 ? 19.812 7.008 -23.494 1.00 90.69 455 TYR A CA 1
ATOM 3525 C C . TYR A 1 455 ? 18.540 7.900 -23.506 1.00 90.69 455 TYR A C 1
ATOM 3527 O O . TYR A 1 455 ? 17.450 7.399 -23.774 1.00 90.69 455 TYR A O 1
ATOM 3535 N N . CYS A 1 456 ? 18.642 9.215 -23.286 1.00 93.75 456 CYS A N 1
ATOM 3536 C CA . CYS A 1 456 ? 17.519 10.163 -23.327 1.00 93.75 456 CYS A CA 1
ATOM 3537 C C . CYS A 1 456 ? 17.101 10.509 -24.769 1.00 93.75 456 CYS A C 1
ATOM 3539 O O . CYS A 1 456 ? 17.460 11.565 -25.293 1.00 93.75 456 CYS A O 1
ATOM 3541 N N . ILE A 1 457 ? 16.332 9.640 -25.428 1.00 95.06 457 ILE A N 1
ATOM 3542 C CA . ILE A 1 457 ? 16.011 9.811 -26.852 1.00 95.06 457 ILE A CA 1
ATOM 3543 C C . ILE A 1 457 ? 15.155 11.073 -27.132 1.00 95.06 457 ILE A C 1
ATOM 3545 O O . ILE A 1 457 ? 14.192 11.354 -26.404 1.00 95.06 457 ILE A O 1
ATOM 3549 N N . PRO A 1 458 ? 15.453 11.848 -28.196 1.00 94.75 458 PRO A N 1
ATOM 3550 C CA . PRO A 1 458 ? 14.620 12.972 -28.627 1.00 94.75 458 PRO A CA 1
ATOM 3551 C C . PRO A 1 458 ? 13.211 12.543 -29.040 1.00 94.75 458 PRO A C 1
ATOM 3553 O O . PRO A 1 458 ? 13.018 11.428 -29.525 1.00 94.75 458 PRO A O 1
ATOM 3556 N N . SER A 1 459 ? 12.231 13.446 -28.929 1.00 93.31 459 SER A N 1
ATOM 3557 C CA . SER A 1 459 ? 10.837 13.176 -29.325 1.00 93.31 459 SER A CA 1
ATOM 3558 C C . SER A 1 459 ? 10.732 12.740 -30.794 1.00 93.31 459 SER A C 1
ATOM 3560 O O . SER A 1 459 ? 10.033 11.783 -31.102 1.00 93.31 459 SER A O 1
ATOM 3562 N N . SER A 1 460 ? 11.540 13.321 -31.690 1.00 93.50 460 SER A N 1
ATOM 3563 C CA . SER A 1 460 ? 11.625 12.915 -33.104 1.00 93.50 460 SER A CA 1
ATOM 3564 C C . SER A 1 460 ? 12.142 11.487 -33.331 1.00 93.50 460 SER A C 1
ATOM 3566 O O . SER A 1 460 ? 11.864 10.893 -34.372 1.00 93.50 460 SER A O 1
ATOM 3568 N N . VAL A 1 461 ? 12.900 10.930 -32.382 1.00 94.81 461 VAL A N 1
ATOM 3569 C CA . VAL A 1 461 ? 13.357 9.533 -32.398 1.00 94.81 461 VAL A CA 1
ATOM 3570 C C . VAL A 1 461 ? 12.298 8.631 -31.772 1.00 94.81 461 VAL A C 1
ATOM 3572 O O . VAL A 1 461 ? 11.931 7.625 -32.373 1.00 94.81 461 VAL A O 1
ATOM 3575 N N . ALA A 1 462 ? 11.757 9.018 -30.614 1.00 96.06 462 ALA A N 1
ATOM 3576 C CA . ALA A 1 462 ? 10.697 8.283 -29.925 1.00 96.06 462 ALA A CA 1
ATOM 3577 C C . ALA A 1 462 ? 9.446 8.092 -30.803 1.00 96.06 462 ALA A C 1
ATOM 3579 O O . ALA A 1 462 ? 8.843 7.023 -30.805 1.00 96.06 462 ALA A O 1
ATOM 3580 N N . ASP A 1 463 ? 9.092 9.104 -31.595 1.00 96.31 463 ASP A N 1
ATOM 3581 C CA . ASP A 1 463 ? 7.897 9.137 -32.441 1.00 96.31 463 ASP A CA 1
ATOM 3582 C C . ASP A 1 463 ? 7.995 8.279 -33.717 1.00 96.31 463 ASP A C 1
ATOM 3584 O O . ASP A 1 463 ? 7.024 8.209 -34.479 1.00 96.31 463 ASP A O 1
ATOM 3588 N N . GLN A 1 464 ? 9.142 7.647 -33.984 1.00 96.25 464 GLN A N 1
ATOM 3589 C CA . GLN A 1 464 ? 9.343 6.826 -35.178 1.00 96.25 464 GLN A CA 1
ATOM 3590 C C . GLN A 1 464 ? 8.547 5.524 -35.093 1.00 96.25 464 GLN A C 1
ATOM 3592 O O . GLN A 1 464 ? 8.679 4.766 -34.134 1.00 96.25 464 GLN A O 1
ATOM 3597 N N . GLN A 1 465 ? 7.775 5.231 -36.138 1.00 95.31 465 GLN A N 1
ATOM 3598 C CA . GLN A 1 465 ? 7.183 3.910 -36.343 1.00 95.31 465 GLN A CA 1
ATOM 3599 C C . GLN A 1 465 ? 8.173 3.012 -37.085 1.00 95.31 465 GLN A C 1
ATOM 3601 O O . GLN A 1 465 ? 8.828 3.451 -38.034 1.00 95.31 465 GLN A O 1
ATOM 3606 N N . VAL A 1 466 ? 8.316 1.771 -36.623 1.00 95.00 466 VAL A N 1
ATOM 3607 C CA . VAL A 1 466 ? 9.270 0.804 -37.176 1.00 95.00 466 VAL A CA 1
ATOM 3608 C C . VAL A 1 466 ? 8.581 -0.548 -37.303 1.00 95.00 466 VAL A C 1
ATOM 3610 O O . VAL A 1 466 ? 8.460 -1.279 -36.325 1.00 95.00 466 VAL A O 1
ATOM 3613 N N . ASP A 1 467 ? 8.163 -0.888 -38.520 1.00 93.75 467 ASP A N 1
ATOM 3614 C CA . ASP A 1 467 ? 7.340 -2.078 -38.782 1.00 93.75 467 ASP A CA 1
ATOM 3615 C C . ASP A 1 467 ? 8.155 -3.363 -39.018 1.00 93.75 467 ASP A C 1
ATOM 3617 O O . ASP A 1 467 ? 7.592 -4.454 -39.116 1.00 93.75 467 ASP A O 1
ATOM 3621 N N . ASP A 1 468 ? 9.486 -3.258 -39.102 1.00 94.88 468 ASP A N 1
ATOM 3622 C CA . ASP A 1 468 ? 10.380 -4.407 -39.254 1.00 94.88 468 ASP A CA 1
ATOM 3623 C C . ASP A 1 468 ? 11.096 -4.732 -37.927 1.00 94.88 468 ASP A C 1
ATOM 3625 O O . ASP A 1 468 ? 11.813 -3.883 -37.387 1.00 94.88 468 ASP A O 1
ATOM 3629 N N . PRO A 1 469 ? 10.966 -5.963 -37.391 1.00 93.88 469 PRO A N 1
ATOM 3630 C CA . PRO A 1 469 ? 11.556 -6.327 -36.105 1.00 93.88 469 PRO A CA 1
ATOM 3631 C C . PRO A 1 469 ? 13.090 -6.317 -36.121 1.00 93.88 469 PRO A C 1
ATOM 3633 O O . PRO A 1 469 ? 13.701 -6.082 -35.080 1.00 93.88 469 PRO A O 1
ATOM 3636 N N . THR A 1 470 ? 13.728 -6.559 -37.269 1.00 94.38 470 THR A N 1
ATOM 3637 C CA . THR A 1 470 ? 15.195 -6.538 -37.401 1.00 94.38 470 THR A CA 1
ATOM 3638 C C . THR A 1 470 ? 15.713 -5.106 -37.347 1.00 94.38 470 THR A C 1
ATOM 3640 O O . THR A 1 470 ? 16.667 -4.825 -36.623 1.00 94.38 470 THR A O 1
ATOM 3643 N N . LEU A 1 471 ? 15.053 -4.185 -38.053 1.00 95.00 471 LEU A N 1
ATOM 3644 C CA . LEU A 1 471 ? 15.351 -2.755 -38.007 1.00 95.00 471 LEU A CA 1
ATOM 3645 C C . LEU A 1 471 ? 15.072 -2.167 -36.619 1.00 95.00 471 LEU A C 1
ATOM 3647 O O . LEU A 1 471 ? 15.856 -1.357 -36.126 1.00 95.00 471 LEU A O 1
ATOM 3651 N N . LEU A 1 472 ? 13.987 -2.598 -35.972 1.00 95.94 472 LEU A N 1
ATOM 3652 C CA . LEU A 1 472 ? 13.655 -2.200 -34.606 1.00 95.94 472 LEU A CA 1
ATOM 3653 C C . LEU A 1 472 ? 14.728 -2.666 -33.616 1.00 95.94 472 LEU A C 1
ATOM 3655 O O . LEU A 1 472 ? 15.202 -1.862 -32.817 1.00 95.94 472 LEU A O 1
ATOM 3659 N N . LEU A 1 473 ? 15.175 -3.924 -33.708 1.00 94.88 473 LEU A N 1
ATOM 3660 C CA . LEU A 1 473 ? 16.284 -4.426 -32.895 1.00 94.88 473 LEU A CA 1
ATOM 3661 C C . LEU A 1 473 ? 17.575 -3.643 -33.156 1.00 94.88 473 LEU A C 1
ATOM 3663 O O . LEU A 1 473 ? 18.261 -3.291 -32.204 1.00 94.88 473 LEU A O 1
ATOM 3667 N N . ALA A 1 474 ? 17.888 -3.327 -34.415 1.00 94.38 474 ALA A N 1
ATOM 3668 C CA . ALA A 1 474 ? 19.074 -2.545 -34.761 1.00 94.38 474 ALA A CA 1
ATOM 3669 C C . ALA A 1 474 ? 19.048 -1.142 -34.132 1.00 94.38 474 ALA A C 1
ATOM 3671 O O . ALA A 1 474 ? 20.048 -0.716 -33.563 1.00 94.38 474 ALA A O 1
ATOM 3672 N N . LYS A 1 475 ? 17.897 -0.459 -34.163 1.00 94.69 475 LYS A N 1
ATOM 3673 C CA . LYS A 1 475 ? 17.709 0.847 -33.508 1.00 94.69 475 LYS A CA 1
ATOM 3674 C C . LYS A 1 475 ? 17.823 0.758 -31.987 1.00 94.69 475 LYS A C 1
ATOM 3676 O O . LYS A 1 475 ? 18.441 1.617 -31.373 1.00 94.69 475 LYS A O 1
ATOM 3681 N N . LEU A 1 476 ? 17.252 -0.276 -31.368 1.00 94.38 476 LEU A N 1
ATOM 3682 C CA . LEU A 1 476 ? 17.376 -0.483 -29.921 1.00 94.38 476 LEU A CA 1
ATOM 3683 C C . LEU A 1 476 ? 18.825 -0.793 -29.527 1.00 94.38 476 LEU A C 1
ATOM 3685 O O . LEU A 1 476 ? 19.326 -0.217 -28.571 1.00 94.38 476 LEU A O 1
ATOM 3689 N N . ASN A 1 477 ? 19.514 -1.639 -30.290 1.00 92.50 477 ASN A N 1
ATOM 3690 C CA . ASN A 1 477 ? 20.937 -1.925 -30.121 1.00 92.50 477 ASN A CA 1
ATOM 3691 C C . ASN A 1 477 ? 21.804 -0.670 -30.263 1.00 92.50 477 ASN A C 1
ATOM 3693 O O . ASN A 1 477 ? 22.766 -0.521 -29.520 1.00 92.50 477 ASN A O 1
ATOM 3697 N N . GLU A 1 478 ? 21.464 0.230 -31.189 1.00 91.75 478 GLU A N 1
ATOM 3698 C CA . GLU A 1 478 ? 22.128 1.528 -31.333 1.00 91.75 478 GLU A CA 1
ATOM 3699 C C . GLU A 1 478 ? 21.935 2.390 -30.080 1.00 91.75 478 GLU A C 1
ATOM 3701 O O . GLU A 1 478 ? 22.920 2.861 -29.523 1.00 91.75 478 GLU A O 1
ATOM 3706 N N . ILE A 1 479 ? 20.695 2.520 -29.591 1.00 91.94 479 ILE A N 1
ATOM 3707 C CA . ILE A 1 479 ? 20.378 3.325 -28.401 1.00 91.94 479 ILE A CA 1
ATOM 3708 C C . ILE A 1 479 ? 21.018 2.740 -27.135 1.00 91.94 479 ILE A C 1
ATOM 3710 O O . ILE A 1 479 ? 21.556 3.489 -26.329 1.00 91.94 479 ILE A O 1
ATOM 3714 N N . PHE A 1 480 ? 20.929 1.423 -26.929 1.00 90.81 480 PHE A N 1
ATOM 3715 C CA . PHE A 1 480 ? 21.455 0.734 -25.744 1.00 90.81 480 PHE A CA 1
ATOM 3716 C C . PHE A 1 480 ? 22.930 0.346 -25.856 1.00 90.81 480 PHE A C 1
ATOM 3718 O O . PHE A 1 480 ? 23.465 -0.228 -24.913 1.00 90.81 480 PHE A O 1
ATOM 3725 N N . GLU A 1 481 ? 23.557 0.595 -27.005 1.00 88.69 481 GLU A N 1
ATOM 3726 C CA . GLU A 1 481 ? 24.951 0.239 -27.290 1.00 88.69 481 GLU A CA 1
ATOM 3727 C C . GLU A 1 481 ? 25.240 -1.257 -27.102 1.00 88.69 481 GLU A C 1
ATOM 3729 O O . GLU A 1 481 ? 26.252 -1.672 -26.541 1.00 88.69 481 GLU A O 1
ATOM 3734 N N . THR A 1 482 ? 24.328 -2.086 -27.603 1.00 89.31 482 THR A N 1
ATOM 3735 C CA . THR A 1 482 ? 24.407 -3.553 -27.536 1.00 89.31 482 THR A CA 1
ATOM 3736 C C . THR A 1 482 ? 24.454 -4.158 -28.935 1.00 89.31 482 THR A C 1
ATOM 3738 O O . THR A 1 482 ? 24.229 -3.483 -29.937 1.00 89.31 482 THR A O 1
ATOM 3741 N N . ASP A 1 483 ? 24.765 -5.445 -29.026 1.00 87.69 483 ASP A N 1
ATOM 3742 C CA . ASP A 1 483 ? 24.893 -6.198 -30.276 1.00 87.69 483 ASP A CA 1
ATOM 3743 C C . ASP A 1 483 ? 23.962 -7.419 -30.312 1.00 87.69 483 ASP A C 1
ATOM 3745 O O . ASP A 1 483 ? 24.235 -8.412 -30.992 1.00 87.69 483 ASP A O 1
ATOM 3749 N N . TYR A 1 484 ? 22.827 -7.352 -29.603 1.00 87.19 484 TYR A N 1
ATOM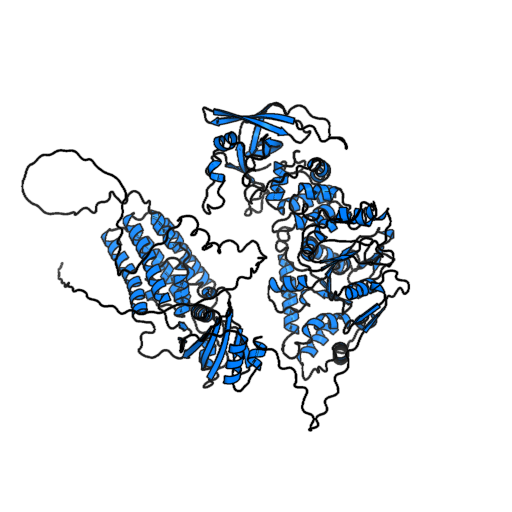 3750 C CA . TYR A 1 484 ? 21.893 -8.468 -29.546 1.00 87.19 484 TYR A CA 1
ATOM 3751 C C . TYR A 1 484 ? 21.431 -8.886 -30.939 1.00 87.19 484 TYR A C 1
ATOM 3753 O O . TYR A 1 484 ? 21.050 -8.073 -31.782 1.00 87.19 484 TYR A O 1
ATOM 3761 N N . THR A 1 485 ? 21.397 -10.195 -31.156 1.00 88.38 485 THR A N 1
ATOM 3762 C CA . THR A 1 485 ? 20.849 -10.804 -32.365 1.00 88.38 485 THR A CA 1
ATOM 3763 C C . THR A 1 485 ? 19.725 -11.754 -31.987 1.00 88.38 485 THR A C 1
ATOM 3765 O O . THR A 1 485 ? 19.700 -12.310 -30.889 1.00 88.38 485 THR A O 1
ATOM 3768 N N . PHE A 1 486 ? 18.809 -12.016 -32.920 1.00 87.81 486 PHE A N 1
ATOM 3769 C CA . PHE A 1 486 ? 17.769 -13.026 -32.703 1.00 87.81 486 PHE A CA 1
ATOM 3770 C C . PHE A 1 486 ? 18.320 -14.452 -32.556 1.00 87.81 486 PHE A C 1
ATOM 3772 O O . PHE A 1 486 ? 17.600 -15.322 -32.075 1.00 87.81 486 PHE A O 1
ATOM 3779 N N . GLY A 1 487 ? 19.570 -14.702 -32.963 1.00 79.69 487 GLY A N 1
ATOM 3780 C CA . GLY A 1 487 ? 20.238 -15.984 -32.738 1.00 79.69 487 GLY A CA 1
ATOM 3781 C C . GLY A 1 487 ? 20.675 -16.166 -31.284 1.00 79.69 487 GLY A C 1
ATOM 3782 O O . GLY A 1 487 ? 20.460 -17.231 -30.716 1.00 79.69 487 GLY A O 1
ATOM 3783 N N . PHE A 1 488 ? 21.246 -15.120 -30.678 1.00 76.56 488 PHE A N 1
ATOM 3784 C CA . PHE A 1 488 ? 21.706 -15.144 -29.285 1.00 76.56 488 PHE A CA 1
ATOM 3785 C C . PHE A 1 488 ? 20.562 -14.950 -28.277 1.00 76.56 488 PHE A C 1
ATOM 3787 O O . PHE A 1 488 ? 20.544 -15.599 -27.235 1.00 76.56 488 PHE A O 1
ATOM 3794 N N . SER A 1 489 ? 19.565 -14.130 -28.625 1.00 76.56 489 SER A N 1
ATOM 3795 C CA . SER A 1 489 ? 18.393 -13.837 -27.787 1.00 76.56 489 SER A CA 1
ATOM 3796 C C . SER A 1 489 ? 17.083 -14.131 -28.541 1.00 76.56 489 SER A C 1
ATOM 3798 O O . SER A 1 489 ? 16.388 -13.200 -28.967 1.00 76.56 489 SER A O 1
ATOM 3800 N N . PRO A 1 490 ? 16.692 -15.412 -28.716 1.00 78.88 490 PRO A N 1
ATOM 3801 C CA . PRO A 1 490 ? 15.515 -15.789 -29.510 1.00 78.88 490 PRO A CA 1
ATOM 3802 C C . PRO A 1 490 ? 14.188 -15.220 -28.990 1.00 78.88 490 PRO A C 1
ATOM 3804 O O . PRO A 1 490 ? 13.250 -15.025 -29.763 1.00 78.88 490 PRO A O 1
ATOM 3807 N N . SER A 1 491 ? 14.107 -14.918 -27.690 1.00 76.38 491 SER A N 1
ATOM 3808 C CA . SER A 1 491 ? 12.925 -14.347 -27.033 1.00 76.38 491 SER A CA 1
ATOM 3809 C C . SER A 1 491 ? 12.602 -12.917 -27.483 1.00 76.38 491 SER A C 1
ATOM 3811 O O . SER A 1 491 ? 11.448 -12.503 -27.376 1.00 76.38 491 SER A O 1
ATOM 3813 N N . LEU A 1 492 ? 13.568 -12.175 -28.039 1.00 85.12 492 LEU A N 1
ATOM 3814 C CA . LEU A 1 492 ? 13.363 -10.797 -28.497 1.00 85.12 492 LEU A CA 1
ATOM 3815 C C . LEU A 1 492 ? 12.462 -10.709 -29.727 1.00 85.12 492 LEU A C 1
ATOM 3817 O O . LEU A 1 492 ? 11.605 -9.832 -29.796 1.00 85.12 492 LEU A O 1
ATOM 3821 N N . LYS A 1 493 ? 12.608 -11.628 -30.686 1.00 87.75 493 LYS A N 1
ATOM 3822 C CA . LYS A 1 493 ? 11.837 -11.597 -31.936 1.00 87.75 493 LYS A CA 1
ATOM 3823 C C . LYS A 1 493 ? 10.317 -11.580 -31.709 1.00 87.75 493 LYS A C 1
ATOM 3825 O O . LYS A 1 493 ? 9.676 -10.663 -32.221 1.00 87.75 493 LYS A O 1
ATOM 3830 N N . PRO A 1 494 ? 9.724 -12.509 -30.932 1.00 87.12 494 PRO A N 1
ATOM 3831 C CA . PRO A 1 494 ? 8.285 -12.486 -30.688 1.00 87.12 494 PRO A CA 1
ATOM 3832 C C . PRO A 1 494 ? 7.830 -11.270 -29.870 1.00 87.12 494 PRO A C 1
ATOM 3834 O O . PRO A 1 494 ? 6.692 -10.845 -30.034 1.00 87.12 494 PRO A O 1
ATOM 3837 N N . ILE A 1 495 ? 8.682 -10.694 -29.012 1.00 88.12 495 ILE A N 1
ATOM 3838 C CA . ILE A 1 495 ? 8.354 -9.480 -28.243 1.00 88.12 495 ILE A CA 1
ATOM 3839 C C . ILE A 1 495 ? 8.274 -8.268 -29.168 1.00 88.12 495 ILE A C 1
ATOM 3841 O O . ILE A 1 495 ? 7.285 -7.542 -29.140 1.00 88.12 495 ILE A O 1
ATOM 3845 N N . LEU A 1 496 ? 9.283 -8.075 -30.019 1.00 92.12 496 LEU A N 1
ATOM 3846 C CA . LEU A 1 496 ? 9.300 -6.970 -30.975 1.00 92.12 496 LEU A CA 1
ATOM 3847 C C . LEU A 1 496 ? 8.145 -7.087 -31.978 1.00 92.12 496 LEU A C 1
ATOM 3849 O O . LEU A 1 496 ? 7.498 -6.091 -32.277 1.00 92.12 496 LEU A O 1
ATOM 3853 N N . GLN A 1 497 ? 7.820 -8.303 -32.426 1.00 92.44 497 GLN A N 1
ATOM 3854 C CA . GLN A 1 497 ? 6.641 -8.549 -33.264 1.00 92.44 497 GLN A CA 1
ATOM 3855 C C . GLN A 1 497 ? 5.322 -8.219 -32.545 1.00 92.44 497 GLN A C 1
ATOM 3857 O O . GLN A 1 497 ? 4.434 -7.629 -33.157 1.00 92.44 497 GLN A O 1
ATOM 3862 N N . ASP A 1 498 ? 5.189 -8.561 -31.257 1.00 89.56 498 ASP A N 1
ATOM 3863 C CA . ASP A 1 498 ? 4.013 -8.204 -30.450 1.00 89.56 498 ASP A CA 1
ATOM 3864 C C . ASP A 1 498 ? 3.875 -6.678 -30.330 1.00 89.56 498 ASP A C 1
ATOM 3866 O O . ASP A 1 498 ? 2.796 -6.141 -30.575 1.00 89.56 498 ASP A O 1
ATOM 3870 N N . CYS A 1 499 ? 4.972 -5.966 -30.057 1.00 91.81 499 CYS A N 1
ATOM 3871 C CA . CYS A 1 499 ? 4.999 -4.503 -30.015 1.00 91.81 499 CYS A CA 1
ATOM 3872 C C . CYS A 1 499 ? 4.566 -3.864 -31.344 1.00 91.81 499 CYS A C 1
ATOM 3874 O O . CYS A 1 499 ? 3.704 -2.985 -31.341 1.00 91.81 499 CYS A O 1
ATOM 3876 N N . ILE A 1 500 ? 5.104 -4.342 -32.470 1.00 94.44 500 ILE A N 1
ATOM 3877 C CA . ILE A 1 500 ? 4.739 -3.864 -33.814 1.00 94.44 500 ILE A CA 1
ATOM 3878 C C . ILE A 1 500 ? 3.250 -4.107 -34.080 1.00 94.44 500 ILE A C 1
ATOM 3880 O O . ILE A 1 500 ? 2.540 -3.203 -34.509 1.00 94.44 500 ILE A O 1
ATOM 3884 N N . SER A 1 501 ? 2.735 -5.295 -33.742 1.00 94.06 501 SER A N 1
ATOM 3885 C CA . SER A 1 501 ? 1.313 -5.621 -33.934 1.00 94.06 501 SER A CA 1
ATOM 3886 C C . SER A 1 501 ? 0.361 -4.726 -33.129 1.00 94.06 501 SER A C 1
ATOM 3888 O O . SER A 1 501 ? -0.796 -4.555 -33.508 1.00 94.06 501 SER A O 1
ATOM 3890 N N . ARG A 1 502 ? 0.847 -4.134 -32.031 1.00 90.44 502 ARG A N 1
ATOM 3891 C CA . ARG A 1 502 ? 0.109 -3.175 -31.194 1.00 90.44 502 ARG A CA 1
ATOM 3892 C C . ARG A 1 502 ? 0.261 -1.724 -31.662 1.00 90.44 502 ARG A C 1
ATOM 3894 O O . ARG A 1 502 ? -0.303 -0.838 -31.024 1.00 90.44 502 ARG A O 1
ATOM 3901 N N . GLY A 1 503 ? 1.015 -1.478 -32.735 1.00 93.00 503 GLY A N 1
ATOM 3902 C CA . GLY A 1 503 ? 1.287 -0.142 -33.268 1.00 93.00 503 GLY A CA 1
ATOM 3903 C C . GLY A 1 503 ? 2.182 0.709 -32.364 1.00 93.00 503 GLY A C 1
ATOM 3904 O O . GLY A 1 503 ? 2.072 1.936 -32.374 1.00 93.00 503 GLY A O 1
ATOM 3905 N N . TYR A 1 504 ? 3.017 0.079 -31.532 1.00 94.94 504 TYR A N 1
ATOM 3906 C CA . TYR A 1 504 ? 3.919 0.801 -30.637 1.00 94.94 504 TYR A CA 1
ATOM 3907 C C . TYR A 1 504 ? 5.047 1.466 -31.424 1.00 94.94 504 TYR A C 1
ATOM 3909 O O . TYR A 1 504 ? 5.781 0.799 -32.148 1.00 94.94 504 TYR A O 1
ATOM 3917 N N . ASP A 1 505 ? 5.204 2.773 -31.220 1.00 96.62 505 ASP A N 1
ATOM 3918 C CA . ASP A 1 505 ? 6.356 3.513 -31.724 1.00 96.62 505 ASP A CA 1
ATOM 3919 C C . ASP A 1 505 ? 7.652 3.140 -30.985 1.00 96.62 505 ASP A C 1
ATOM 3921 O O . ASP A 1 505 ? 7.644 2.468 -29.946 1.00 96.62 505 ASP A O 1
ATOM 3925 N N . LEU A 1 506 ? 8.787 3.582 -31.532 1.00 97.25 506 LEU A N 1
ATOM 3926 C CA . LEU A 1 506 ? 10.112 3.282 -30.996 1.00 97.25 506 LEU A CA 1
ATOM 3927 C C . LEU A 1 506 ? 10.240 3.692 -29.527 1.00 97.25 506 LEU A C 1
ATOM 3929 O O . LEU A 1 506 ? 10.812 2.935 -28.747 1.00 97.25 506 LEU A O 1
ATOM 3933 N N . GLY A 1 507 ? 9.691 4.846 -29.141 1.00 96.94 507 GLY A N 1
ATOM 3934 C CA . GLY A 1 507 ? 9.701 5.325 -27.762 1.00 96.94 507 GLY A CA 1
ATOM 3935 C C . GLY A 1 507 ? 8.996 4.359 -26.819 1.00 96.94 507 GLY A C 1
ATOM 3936 O O . GLY A 1 507 ? 9.552 3.990 -25.787 1.00 96.94 507 GLY A O 1
ATOM 3937 N N . MET A 1 508 ? 7.807 3.881 -27.188 1.00 96.56 508 MET A N 1
ATOM 3938 C CA . MET A 1 508 ? 7.039 2.953 -26.358 1.00 96.56 508 MET A CA 1
ATOM 3939 C C . MET A 1 508 ? 7.766 1.614 -26.202 1.00 96.56 508 MET A C 1
ATOM 3941 O O . MET A 1 508 ? 7.837 1.072 -25.098 1.00 96.56 508 MET A O 1
ATOM 3945 N N . VAL A 1 509 ? 8.355 1.093 -27.283 1.00 95.69 509 VAL A N 1
ATOM 3946 C CA . VAL A 1 509 ? 9.141 -0.150 -27.235 1.00 95.69 509 VAL A CA 1
ATOM 3947 C C . VAL A 1 509 ? 10.403 0.024 -26.393 1.00 95.69 509 VAL A C 1
ATOM 3949 O O . VAL A 1 509 ? 10.686 -0.810 -25.532 1.00 95.69 509 VAL A O 1
ATOM 3952 N N . TYR A 1 510 ? 11.135 1.115 -26.613 1.00 95.75 510 TYR A N 1
ATOM 3953 C CA . TYR A 1 510 ? 12.334 1.458 -25.861 1.00 95.75 510 TYR A CA 1
ATOM 3954 C C . TYR A 1 510 ? 12.028 1.578 -24.362 1.00 95.75 510 TYR A C 1
ATOM 3956 O O . TYR A 1 510 ? 12.669 0.901 -23.562 1.00 95.75 510 TYR A O 1
ATOM 3964 N N . GLY A 1 511 ? 10.998 2.339 -23.981 1.00 94.62 511 GLY A N 1
ATOM 3965 C CA . GLY A 1 511 ? 10.593 2.524 -22.585 1.00 94.62 511 GLY A CA 1
ATOM 3966 C C . GLY A 1 511 ? 10.180 1.220 -21.896 1.00 94.62 511 GLY A C 1
ATOM 3967 O O . GLY A 1 511 ? 10.638 0.938 -20.790 1.00 94.62 511 GLY A O 1
ATOM 3968 N N . LEU A 1 512 ? 9.382 0.372 -22.562 1.00 92.31 512 LEU A N 1
ATOM 3969 C CA . LEU A 1 512 ? 8.968 -0.931 -22.019 1.00 92.31 512 LEU A CA 1
ATOM 3970 C C . LEU A 1 512 ? 10.146 -1.882 -21.774 1.00 92.31 512 LEU A C 1
ATOM 3972 O O . LEU A 1 512 ? 10.095 -2.699 -20.855 1.00 92.31 512 LEU A O 1
ATOM 3976 N N . LEU A 1 513 ? 11.186 -1.813 -22.606 1.00 91.12 513 LEU A N 1
ATOM 3977 C CA . LEU A 1 513 ? 12.325 -2.724 -22.532 1.00 91.12 513 LEU A CA 1
ATOM 3978 C C . LEU A 1 513 ? 13.506 -2.153 -21.741 1.00 91.12 513 LEU A C 1
ATOM 3980 O O . LEU A 1 513 ? 14.329 -2.941 -21.280 1.00 91.12 513 LEU A O 1
ATOM 3984 N N . ARG A 1 514 ? 13.577 -0.835 -21.515 1.00 91.00 514 ARG A N 1
ATOM 3985 C CA . ARG A 1 514 ? 14.721 -0.134 -20.902 1.00 91.00 514 ARG A CA 1
ATOM 3986 C C . ARG A 1 514 ? 15.206 -0.764 -19.607 1.00 91.00 514 ARG A C 1
ATOM 3988 O O . ARG A 1 514 ? 16.375 -1.126 -19.509 1.00 91.00 514 ARG A O 1
ATOM 3995 N N . SER A 1 515 ? 14.323 -0.966 -18.632 1.00 87.44 515 SER A N 1
ATOM 3996 C CA . SER A 1 515 ? 14.721 -1.552 -17.344 1.00 87.44 515 SER A CA 1
ATOM 3997 C C . SER A 1 515 ? 15.020 -3.055 -17.411 1.00 87.44 515 SER A C 1
ATOM 3999 O O . SER A 1 515 ? 15.601 -3.616 -16.485 1.00 87.44 515 SER A O 1
ATOM 4001 N N . TRP A 1 516 ? 14.607 -3.729 -18.485 1.00 85.81 516 TRP A N 1
ATOM 4002 C CA . TRP A 1 516 ? 14.748 -5.177 -18.670 1.00 85.81 516 TRP A CA 1
ATOM 4003 C C . TRP A 1 516 ? 15.933 -5.547 -19.565 1.00 85.81 516 TRP A C 1
ATOM 4005 O O . TRP A 1 516 ? 16.426 -6.676 -19.477 1.00 85.81 516 TRP A O 1
ATOM 4015 N N . TRP A 1 517 ? 16.407 -4.595 -20.377 1.00 87.00 517 TRP A N 1
ATOM 4016 C CA . TRP A 1 517 ? 17.410 -4.773 -21.426 1.00 87.00 517 TRP A CA 1
ATOM 4017 C C . TRP A 1 517 ? 18.703 -5.463 -20.962 1.00 87.00 517 TRP A C 1
ATOM 4019 O O . TRP A 1 517 ? 19.136 -6.406 -21.633 1.00 87.00 517 TRP A O 1
ATOM 4029 N N . PRO A 1 518 ? 19.283 -5.118 -19.790 1.00 81.50 518 PRO A N 1
ATOM 4030 C CA . PRO A 1 518 ? 20.509 -5.765 -19.310 1.00 81.50 518 PRO A CA 1
ATOM 4031 C C . PRO A 1 518 ? 20.342 -7.249 -18.951 1.00 81.50 518 PRO A C 1
ATOM 4033 O O . PRO A 1 518 ? 21.322 -7.971 -18.837 1.00 81.50 518 PRO A O 1
ATOM 4036 N N . THR A 1 519 ? 19.107 -7.723 -18.753 1.00 74.31 519 THR A N 1
ATOM 4037 C CA . THR A 1 519 ? 18.819 -9.093 -18.282 1.00 74.31 519 THR A CA 1
ATOM 4038 C C . THR A 1 519 ? 18.200 -10.008 -19.333 1.00 74.31 519 THR A C 1
ATOM 4040 O O . THR A 1 519 ? 17.775 -11.122 -19.023 1.00 74.31 519 THR A O 1
ATOM 4043 N N . LEU A 1 520 ? 18.157 -9.559 -20.587 1.00 70.94 520 LEU A N 1
ATOM 4044 C CA . LEU A 1 520 ? 17.553 -10.302 -21.693 1.00 70.94 520 LEU A CA 1
ATOM 4045 C C . LEU A 1 520 ? 18.303 -11.592 -22.052 1.00 70.94 520 LEU A C 1
ATOM 4047 O O . LEU A 1 520 ? 17.666 -12.550 -22.482 1.00 70.94 520 LEU A O 1
ATOM 4051 N N . SER A 1 521 ? 19.616 -11.652 -21.819 1.00 57.16 521 SER A N 1
ATOM 4052 C CA . SER A 1 521 ? 20.459 -12.834 -22.064 1.00 57.16 521 SER A CA 1
ATOM 4053 C C . SER A 1 521 ? 20.144 -14.031 -21.152 1.00 57.16 521 SER A C 1
ATOM 4055 O O . SER A 1 521 ? 20.516 -15.158 -21.473 1.00 57.16 521 SER A O 1
ATOM 4057 N N . HIS A 1 522 ? 19.443 -13.815 -20.031 1.00 53.44 522 HIS A N 1
ATOM 4058 C CA . HIS A 1 522 ? 19.215 -14.826 -18.988 1.00 53.44 522 HIS A CA 1
ATOM 4059 C C . HIS A 1 522 ? 17.741 -15.211 -18.778 1.00 53.44 522 HIS A C 1
ATOM 4061 O O . HIS A 1 522 ? 17.453 -16.046 -17.923 1.00 53.44 522 HIS A O 1
ATOM 4067 N N . SER A 1 523 ? 16.794 -14.629 -19.528 1.00 53.28 523 SER A N 1
ATOM 4068 C CA . SER A 1 523 ? 15.353 -14.826 -19.301 1.00 53.28 523 SER A CA 1
ATOM 4069 C C . SER A 1 523 ? 14.656 -15.476 -20.506 1.00 53.28 523 SER A C 1
ATOM 4071 O O . SER A 1 523 ? 14.351 -14.793 -21.491 1.00 53.28 523 SER A O 1
ATOM 4073 N N . PRO A 1 524 ? 14.343 -16.789 -20.456 1.00 50.91 524 PRO A N 1
ATOM 4074 C CA . PRO A 1 524 ? 13.765 -17.504 -21.596 1.00 50.91 524 PRO A CA 1
ATOM 4075 C C . PRO A 1 524 ? 12.324 -17.106 -21.974 1.00 50.91 524 PRO A C 1
ATOM 4077 O O . PRO A 1 524 ? 11.790 -17.658 -22.932 1.00 50.91 524 PRO A O 1
ATOM 4080 N N . SER A 1 525 ? 11.649 -16.187 -21.262 1.00 67.81 525 SER A N 1
ATOM 4081 C CA . SER A 1 525 ? 10.222 -15.906 -21.524 1.00 67.81 525 SER A CA 1
ATOM 4082 C C . SER A 1 525 ? 9.700 -14.516 -21.104 1.00 67.81 525 SER A C 1
ATOM 4084 O O . SER A 1 525 ? 8.583 -14.396 -20.602 1.00 67.81 525 SER A O 1
ATOM 4086 N N . LEU A 1 526 ? 10.440 -13.429 -21.369 1.00 73.25 526 LEU A N 1
ATOM 4087 C CA . LEU A 1 526 ? 10.016 -12.058 -21.004 1.00 73.25 526 LEU A CA 1
ATOM 4088 C C . LEU A 1 526 ? 8.608 -11.668 -21.518 1.00 73.25 526 LEU A C 1
ATOM 4090 O O . LEU A 1 526 ? 7.874 -10.968 -20.824 1.00 73.25 526 LEU A O 1
ATOM 4094 N N . ARG A 1 527 ? 8.172 -12.184 -22.678 1.00 76.81 527 ARG A N 1
ATOM 4095 C CA . ARG A 1 527 ? 6.795 -11.992 -23.179 1.00 76.81 527 ARG A CA 1
ATOM 4096 C C . ARG A 1 527 ? 5.735 -12.518 -22.204 1.00 76.81 527 ARG A C 1
ATOM 4098 O O . ARG A 1 527 ? 4.809 -11.795 -21.853 1.00 76.81 527 ARG A O 1
ATOM 4105 N N . PHE A 1 528 ? 5.898 -13.759 -21.740 1.00 79.06 528 PHE A N 1
ATOM 4106 C CA . PHE A 1 528 ? 4.984 -14.373 -20.775 1.00 79.06 528 PHE A CA 1
ATOM 4107 C C . PHE A 1 528 ? 5.002 -13.627 -19.442 1.00 79.06 528 PHE A C 1
ATOM 4109 O O . PHE A 1 528 ? 3.962 -13.488 -18.801 1.00 79.06 528 PHE A O 1
ATOM 4116 N N . HIS A 1 529 ? 6.166 -13.103 -19.053 1.00 80.56 529 HIS A N 1
ATOM 4117 C CA . HIS A 1 529 ? 6.298 -12.274 -17.863 1.00 80.56 529 HIS A CA 1
ATOM 4118 C C . HIS A 1 529 ? 5.511 -10.959 -17.984 1.00 80.56 529 HIS A C 1
ATOM 4120 O O . HIS A 1 529 ? 4.733 -10.638 -17.090 1.00 80.56 529 HIS A O 1
ATOM 4126 N N . PHE A 1 530 ? 5.612 -10.238 -19.106 1.00 84.75 530 PHE A N 1
ATOM 4127 C CA . PHE A 1 530 ? 4.806 -9.032 -19.347 1.00 84.75 530 PHE A CA 1
ATOM 4128 C C . PHE A 1 530 ? 3.302 -9.326 -19.359 1.00 84.75 530 PHE A C 1
ATOM 4130 O O . PHE A 1 530 ? 2.519 -8.558 -18.802 1.00 84.75 530 PHE A O 1
ATOM 4137 N N . ASP A 1 531 ? 2.883 -10.451 -19.941 1.00 84.62 531 ASP A N 1
ATOM 4138 C CA . ASP A 1 531 ? 1.477 -10.863 -19.923 1.00 84.62 531 ASP A CA 1
ATOM 4139 C C . ASP A 1 531 ? 0.997 -11.263 -18.520 1.00 84.62 531 ASP A C 1
ATOM 4141 O O . ASP A 1 531 ? -0.173 -11.062 -18.189 1.00 84.62 531 ASP A O 1
ATOM 4145 N N . ALA A 1 532 ? 1.870 -11.824 -17.680 1.00 85.06 532 ALA A N 1
ATOM 4146 C CA . ALA A 1 532 ? 1.572 -12.097 -16.277 1.00 85.06 532 ALA A CA 1
ATOM 4147 C C . ALA A 1 532 ? 1.439 -10.797 -15.469 1.00 85.06 532 ALA A C 1
ATOM 4149 O O . ALA A 1 532 ? 0.434 -10.617 -14.790 1.00 85.06 532 ALA A O 1
ATOM 4150 N N . LEU A 1 533 ? 2.385 -9.863 -15.613 1.00 85.69 533 LEU A N 1
ATOM 4151 C CA . LEU A 1 533 ? 2.351 -8.555 -14.950 1.00 85.69 533 LEU A CA 1
ATOM 4152 C C . LEU A 1 533 ? 1.109 -7.743 -15.336 1.00 85.69 533 LEU A C 1
ATOM 4154 O O . LEU A 1 533 ? 0.443 -7.180 -14.472 1.00 85.69 533 LEU A O 1
ATOM 4158 N N . ARG A 1 534 ? 0.753 -7.730 -16.627 1.00 88.00 534 ARG A N 1
ATOM 4159 C CA . ARG A 1 534 ? -0.453 -7.048 -17.115 1.00 88.00 534 ARG A CA 1
ATOM 4160 C C . ARG A 1 534 ? -1.729 -7.651 -16.530 1.00 88.00 534 ARG A C 1
ATOM 4162 O O . ARG A 1 534 ? -2.643 -6.906 -16.192 1.00 88.00 534 ARG A O 1
ATOM 4169 N N . ARG A 1 535 ? -1.804 -8.984 -16.432 1.00 87.81 535 ARG A N 1
ATOM 4170 C CA . ARG A 1 535 ? -2.949 -9.674 -15.818 1.00 87.81 535 ARG A CA 1
ATOM 4171 C C . ARG A 1 535 ? -3.033 -9.399 -14.322 1.00 87.81 535 ARG A C 1
ATOM 4173 O O . ARG A 1 535 ? -4.121 -9.097 -13.856 1.00 87.81 535 ARG A O 1
ATOM 4180 N N . ALA A 1 536 ? -1.906 -9.437 -13.615 1.00 85.81 536 ALA A N 1
ATOM 4181 C CA . ALA A 1 536 ? -1.849 -9.148 -12.187 1.00 85.81 536 ALA A CA 1
ATOM 4182 C C . ALA A 1 536 ? -2.304 -7.712 -11.875 1.00 85.81 536 ALA A C 1
ATOM 4184 O O . ALA A 1 536 ? -3.158 -7.523 -11.016 1.00 85.81 536 ALA A O 1
ATOM 4185 N N . ASP A 1 537 ? -1.811 -6.710 -12.616 1.00 88.12 537 ASP A N 1
ATOM 4186 C CA . ASP A 1 537 ? -2.264 -5.320 -12.453 1.00 88.12 537 ASP A CA 1
ATOM 4187 C C . ASP A 1 537 ? -3.766 -5.184 -12.757 1.00 88.12 537 ASP A C 1
ATOM 4189 O O . ASP A 1 537 ? -4.504 -4.598 -11.969 1.00 88.12 537 ASP A O 1
ATOM 4193 N N . ALA A 1 538 ? -4.257 -5.792 -13.843 1.00 87.75 538 ALA A N 1
ATOM 4194 C CA . ALA A 1 538 ? -5.682 -5.763 -14.176 1.00 87.75 538 ALA A CA 1
ATOM 4195 C C . ALA A 1 538 ? -6.564 -6.427 -13.100 1.00 87.75 538 ALA A C 1
ATOM 4197 O O . ALA A 1 538 ? -7.623 -5.893 -12.767 1.00 87.75 538 ALA A O 1
ATOM 4198 N N . GLU A 1 539 ? -6.127 -7.559 -12.544 1.00 88.62 539 GLU A N 1
ATOM 4199 C CA . GLU A 1 539 ? -6.829 -8.282 -11.483 1.00 88.62 539 GLU A CA 1
ATOM 4200 C C . GLU A 1 539 ? -6.914 -7.444 -10.207 1.00 88.62 539 GLU A C 1
ATOM 4202 O O . GLU A 1 539 ? -8.018 -7.253 -9.692 1.00 88.62 539 GLU A O 1
ATOM 4207 N N . VAL A 1 540 ? -5.792 -6.863 -9.760 1.00 84.62 540 VAL A N 1
ATOM 4208 C CA . VAL A 1 540 ? -5.761 -5.952 -8.605 1.00 84.62 540 VAL A CA 1
ATOM 4209 C C . VAL A 1 540 ? -6.758 -4.816 -8.820 1.00 84.62 540 VAL A C 1
ATOM 4211 O O . VAL A 1 540 ? -7.676 -4.656 -8.022 1.00 84.62 540 VAL A O 1
ATOM 4214 N N . ARG A 1 541 ? -6.695 -4.096 -9.949 1.00 87.19 541 ARG A N 1
ATOM 4215 C CA . ARG A 1 541 ? -7.630 -2.982 -10.217 1.00 87.19 541 ARG A CA 1
ATOM 4216 C C . ARG A 1 541 ? -9.091 -3.411 -10.284 1.00 87.19 541 ARG A C 1
ATOM 4218 O O . ARG A 1 541 ? -9.956 -2.612 -9.945 1.00 87.19 541 ARG A O 1
ATOM 4225 N N . SER A 1 542 ? -9.376 -4.638 -10.718 1.00 84.56 542 SER A N 1
ATOM 4226 C CA . SER A 1 542 ? -10.752 -5.136 -10.828 1.00 84.56 542 SER A CA 1
ATOM 4227 C C . SER A 1 542 ? -11.408 -5.431 -9.477 1.00 84.56 542 SER A C 1
ATOM 4229 O O . SER A 1 542 ? -12.624 -5.307 -9.363 1.00 84.56 542 SER A O 1
ATOM 4231 N N . ARG A 1 543 ? -10.619 -5.777 -8.452 1.00 85.25 543 ARG A N 1
ATOM 4232 C CA . ARG A 1 543 ? -11.112 -6.088 -7.098 1.00 85.25 543 ARG A CA 1
ATOM 4233 C C . ARG A 1 543 ? -11.003 -4.919 -6.113 1.00 85.25 543 ARG A C 1
ATOM 4235 O O . ARG A 1 543 ? -11.453 -5.044 -4.981 1.00 85.25 543 ARG A O 1
ATOM 4242 N N . MET A 1 544 ? -10.419 -3.794 -6.535 1.00 83.94 544 MET A N 1
ATOM 4243 C CA . MET A 1 544 ? -10.190 -2.626 -5.676 1.00 83.94 544 MET A CA 1
ATOM 4244 C C . MET A 1 544 ? -11.467 -1.937 -5.210 1.00 83.94 544 MET A C 1
ATOM 4246 O O . MET A 1 544 ? -11.434 -1.293 -4.166 1.00 83.94 544 MET A O 1
ATOM 4250 N N . ILE A 1 545 ? -12.561 -2.034 -5.968 1.00 81.62 545 ILE A N 1
ATOM 4251 C CA . ILE A 1 545 ? -13.822 -1.379 -5.621 1.00 81.62 545 ILE A CA 1
ATOM 4252 C C . ILE A 1 545 ? -14.785 -2.409 -5.041 1.00 81.62 545 ILE A C 1
ATOM 4254 O O . ILE A 1 545 ? -15.240 -3.312 -5.742 1.00 81.62 545 ILE A O 1
ATOM 4258 N N . ALA A 1 546 ? -15.171 -2.211 -3.785 1.00 78.50 546 ALA A N 1
ATOM 4259 C CA . ALA A 1 546 ? -16.268 -2.926 -3.146 1.00 78.50 546 ALA A CA 1
ATOM 4260 C C . ALA A 1 546 ? -17.249 -1.904 -2.568 1.00 78.50 546 ALA A C 1
ATOM 4262 O O . ALA A 1 546 ? -16.848 -0.983 -1.862 1.00 78.50 546 ALA A O 1
ATOM 4263 N N . ASN A 1 547 ? -18.541 -2.029 -2.889 1.00 74.44 547 ASN A N 1
ATOM 4264 C CA . ASN A 1 547 ? -19.587 -1.123 -2.395 1.00 74.44 547 ASN A CA 1
ATOM 4265 C C . ASN A 1 547 ? -19.273 0.378 -2.604 1.00 74.44 547 ASN A C 1
ATOM 4267 O O . ASN A 1 547 ? -19.611 1.208 -1.760 1.00 74.44 547 ASN A O 1
ATOM 4271 N N . ARG A 1 548 ? -18.636 0.730 -3.736 1.00 78.56 548 ARG A N 1
ATOM 4272 C CA . ARG A 1 548 ? -18.175 2.099 -4.066 1.00 78.56 548 ARG A CA 1
ATOM 4273 C C . ARG A 1 548 ? -17.160 2.676 -3.060 1.00 78.56 548 ARG A C 1
ATOM 4275 O O . ARG A 1 548 ? -17.138 3.880 -2.805 1.00 78.56 548 ARG A O 1
ATOM 4282 N N . MET A 1 549 ? -16.326 1.818 -2.488 1.00 83.88 549 MET A N 1
ATOM 4283 C CA . MET A 1 549 ? -15.151 2.184 -1.701 1.00 83.88 549 MET A CA 1
ATOM 4284 C C . MET A 1 549 ? -13.934 1.476 -2.283 1.00 83.88 549 MET A C 1
ATOM 4286 O O . MET A 1 549 ? -14.037 0.344 -2.759 1.00 83.88 549 MET A O 1
ATOM 4290 N N . VAL A 1 550 ? -12.790 2.147 -2.239 1.00 85.31 550 VAL A N 1
ATOM 4291 C CA . VAL A 1 550 ? -11.499 1.573 -2.598 1.00 85.31 550 VAL A CA 1
ATOM 4292 C C . VAL A 1 550 ? -10.930 0.864 -1.370 1.00 85.31 550 VAL A C 1
ATOM 4294 O O . VAL A 1 550 ? -10.491 1.531 -0.435 1.00 85.31 550 VAL A O 1
ATOM 4297 N N . VAL A 1 551 ? -10.939 -0.472 -1.384 1.00 84.00 551 VAL A N 1
ATOM 4298 C CA . VAL A 1 551 ? -10.522 -1.327 -0.249 1.00 84.00 551 VAL A CA 1
ATOM 4299 C C . VAL A 1 551 ? -9.027 -1.672 -0.241 1.00 84.00 551 VAL A C 1
ATOM 4301 O O . VAL A 1 551 ? -8.498 -2.173 0.745 1.00 84.00 551 VAL A O 1
ATOM 4304 N N . GLU A 1 552 ? -8.310 -1.377 -1.330 1.00 80.81 552 GLU A N 1
ATOM 4305 C CA . GLU A 1 552 ? -6.845 -1.512 -1.417 1.00 80.81 552 GLU A CA 1
ATOM 4306 C C . GLU A 1 552 ? -6.189 -0.155 -1.770 1.00 80.81 552 GLU A C 1
ATOM 4308 O O . GLU A 1 552 ? -5.581 -0.008 -2.834 1.00 80.81 552 GLU A O 1
ATOM 4313 N N . PRO A 1 553 ? -6.281 0.887 -0.917 1.00 78.06 553 PRO A N 1
ATOM 4314 C CA . PRO A 1 553 ? -5.855 2.246 -1.283 1.00 78.06 553 PRO A CA 1
ATOM 4315 C C . PRO A 1 553 ? -4.336 2.438 -1.397 1.00 78.06 553 PRO A C 1
ATOM 4317 O O . PRO A 1 553 ? -3.879 3.496 -1.820 1.00 78.06 553 PRO A O 1
ATOM 4320 N N . MET A 1 554 ? -3.550 1.418 -1.043 1.00 80.38 554 MET A N 1
ATOM 4321 C CA . MET A 1 554 ? -2.084 1.411 -1.132 1.00 80.38 554 MET A CA 1
ATOM 4322 C C . MET A 1 554 ? -1.577 0.906 -2.493 1.00 80.38 554 MET A C 1
ATOM 4324 O O . MET A 1 554 ? -0.464 0.394 -2.597 1.00 80.38 554 MET A O 1
ATOM 4328 N N . THR A 1 555 ? -2.406 1.010 -3.530 1.00 83.38 555 THR A N 1
ATOM 4329 C CA . THR A 1 555 ? -2.074 0.558 -4.884 1.00 83.38 555 THR A CA 1
ATOM 4330 C C . THR A 1 555 ? -1.251 1.630 -5.610 1.00 83.38 555 THR A C 1
ATOM 4332 O O . THR A 1 555 ? -1.604 2.811 -5.557 1.00 83.38 555 THR A O 1
ATOM 4335 N N . PRO A 1 556 ? -0.165 1.267 -6.317 1.00 88.31 556 PRO A N 1
ATOM 4336 C CA . PRO A 1 556 ? 0.655 2.226 -7.056 1.00 88.31 556 PRO A CA 1
ATOM 4337 C C . PRO A 1 556 ? -0.112 2.874 -8.229 1.00 88.31 556 PRO A C 1
ATOM 4339 O O . PRO A 1 556 ? -1.137 2.348 -8.681 1.00 88.31 556 PRO A O 1
ATOM 4342 N N . PRO A 1 557 ? 0.372 3.998 -8.794 1.00 92.38 557 PRO A N 1
ATOM 4343 C CA . PRO A 1 557 ? -0.307 4.647 -9.914 1.00 92.38 557 PRO A CA 1
ATOM 4344 C C . PRO A 1 557 ? -0.399 3.708 -11.122 1.00 92.38 557 PRO A C 1
ATOM 4346 O O . PRO A 1 557 ? 0.491 2.902 -11.355 1.00 92.38 557 PRO A O 1
ATOM 4349 N N . ARG A 1 558 ? -1.466 3.812 -11.928 1.00 93.00 558 ARG A N 1
ATOM 4350 C CA . ARG A 1 558 ? -1.647 2.952 -13.122 1.00 93.00 558 ARG A CA 1
ATOM 4351 C C . ARG A 1 558 ? -0.536 3.139 -14.151 1.00 93.00 558 ARG A C 1
ATOM 4353 O O . ARG A 1 558 ? -0.139 2.212 -14.856 1.00 93.00 558 ARG A O 1
ATOM 4360 N N . ARG A 1 559 ? -0.108 4.388 -14.284 1.00 94.50 559 ARG A N 1
ATOM 4361 C CA . ARG A 1 559 ? 0.707 4.906 -15.374 1.00 94.50 559 ARG A CA 1
ATOM 4362 C C . ARG A 1 559 ? 1.707 5.909 -14.843 1.00 94.50 559 ARG A C 1
ATOM 4364 O O . ARG A 1 559 ? 1.449 6.570 -13.840 1.00 94.50 559 ARG A O 1
ATOM 4371 N N . VAL A 1 560 ? 2.813 6.016 -15.554 1.00 95.75 560 VAL A N 1
ATOM 4372 C CA . VAL A 1 560 ? 3.990 6.799 -15.191 1.00 95.75 560 VAL A CA 1
ATOM 4373 C C . VAL A 1 560 ? 4.660 7.288 -16.461 1.00 95.75 560 VAL A C 1
ATOM 4375 O O . VAL A 1 560 ? 4.675 6.589 -17.471 1.00 95.75 560 VAL A O 1
ATOM 4378 N N . TRP A 1 561 ? 5.200 8.495 -16.429 1.00 97.44 561 TRP A N 1
ATOM 4379 C CA . TRP A 1 561 ? 5.917 9.077 -17.550 1.00 97.44 561 TRP A CA 1
ATOM 4380 C C . TRP A 1 561 ? 7.395 8.712 -17.453 1.00 97.44 561 TRP A C 1
ATOM 4382 O O . TRP A 1 561 ? 8.091 9.155 -16.540 1.00 97.44 561 TRP A O 1
ATOM 4392 N N . ASP A 1 562 ? 7.873 7.895 -18.387 1.00 97.06 562 ASP A N 1
ATOM 4393 C CA . ASP A 1 562 ? 9.300 7.644 -18.555 1.00 97.06 562 ASP A CA 1
ATOM 4394 C C . ASP A 1 562 ? 9.918 8.784 -19.364 1.00 97.06 562 ASP A C 1
ATOM 4396 O O . ASP A 1 562 ? 9.664 8.946 -20.563 1.00 97.06 562 ASP A O 1
ATOM 4400 N N . LEU A 1 563 ? 10.732 9.592 -18.687 1.00 97.19 563 LEU A N 1
ATOM 4401 C CA . LEU A 1 563 ? 11.350 10.779 -19.265 1.00 97.19 563 LEU A CA 1
ATOM 4402 C C . LEU A 1 563 ? 12.446 10.408 -20.267 1.00 97.19 563 LEU A C 1
ATOM 4404 O O . LEU A 1 563 ? 12.815 11.242 -21.087 1.00 97.19 563 LEU A O 1
ATOM 4408 N N . TYR A 1 564 ? 12.947 9.171 -20.263 1.00 96.00 564 TYR A N 1
ATOM 4409 C CA . TYR A 1 564 ? 13.965 8.729 -21.218 1.00 96.00 564 TYR A CA 1
ATOM 4410 C C . TYR A 1 564 ? 13.336 8.403 -22.571 1.00 96.00 564 TYR A C 1
ATOM 4412 O O . TYR A 1 564 ? 13.820 8.880 -23.594 1.00 96.00 564 TYR A O 1
ATOM 4420 N N . SER A 1 565 ? 12.221 7.667 -22.580 1.00 96.00 565 SER A N 1
ATOM 4421 C CA . SER A 1 565 ? 11.463 7.345 -23.799 1.00 96.00 565 SER A CA 1
ATOM 4422 C C . SER A 1 565 ? 10.490 8.431 -24.260 1.00 96.00 565 SER A C 1
ATOM 4424 O O . SER A 1 565 ? 10.016 8.386 -25.394 1.00 96.00 565 SER A O 1
ATOM 4426 N N . ASN A 1 566 ? 10.170 9.391 -23.391 1.00 96.81 566 ASN A N 1
ATOM 4427 C CA . ASN A 1 566 ? 9.066 10.334 -23.563 1.00 96.81 566 ASN A CA 1
ATOM 4428 C C . ASN A 1 566 ? 7.708 9.646 -23.777 1.00 96.81 566 ASN A C 1
ATOM 4430 O O . ASN A 1 566 ? 6.930 10.038 -24.654 1.00 96.81 566 ASN A O 1
ATOM 4434 N N . ARG A 1 567 ? 7.426 8.589 -23.009 1.00 97.56 567 ARG A N 1
ATOM 4435 C CA . ARG A 1 567 ? 6.164 7.843 -23.091 1.00 97.56 567 ARG A CA 1
ATOM 4436 C C . ARG A 1 567 ? 5.562 7.567 -21.728 1.00 97.56 567 ARG A C 1
ATOM 4438 O O . ARG A 1 567 ? 6.261 7.374 -20.737 1.00 97.56 567 ARG A O 1
ATOM 4445 N N . VAL A 1 568 ? 4.236 7.528 -21.697 1.00 97.50 568 VAL A N 1
ATOM 4446 C CA . VAL A 1 568 ? 3.473 7.040 -20.554 1.00 97.50 568 VAL A CA 1
ATOM 4447 C C . VAL A 1 568 ? 3.458 5.518 -20.598 1.00 97.50 568 VAL A C 1
ATOM 4449 O O . VAL A 1 568 ? 2.849 4.909 -21.479 1.00 97.50 568 VAL A O 1
ATOM 4452 N N . LEU A 1 569 ? 4.113 4.909 -19.620 1.00 95.69 569 LEU A N 1
ATOM 4453 C CA . LEU A 1 569 ? 4.209 3.470 -19.447 1.00 95.69 569 LEU A CA 1
ATOM 4454 C C . LEU A 1 569 ? 3.261 3.004 -18.335 1.00 95.69 569 LEU A C 1
ATOM 4456 O O . LEU A 1 569 ? 2.947 3.774 -17.423 1.00 95.69 569 LEU A O 1
ATOM 4460 N N . PRO A 1 570 ? 2.795 1.747 -18.371 1.00 93.81 570 PRO A N 1
ATOM 4461 C CA . PRO A 1 570 ? 2.171 1.139 -17.205 1.00 93.81 570 PRO A CA 1
ATOM 4462 C C . PRO A 1 570 ? 3.210 0.929 -16.095 1.00 93.81 570 PRO A C 1
ATOM 4464 O O . PRO A 1 570 ? 4.364 0.611 -16.378 1.00 93.81 570 PRO A O 1
ATOM 4467 N N . ILE A 1 571 ? 2.805 1.046 -14.829 1.00 90.19 571 ILE A N 1
ATOM 4468 C CA . ILE A 1 571 ? 3.742 0.982 -13.690 1.00 90.19 571 ILE A CA 1
ATOM 4469 C C . ILE A 1 571 ? 4.521 -0.335 -13.609 1.00 90.19 571 ILE A C 1
ATOM 4471 O O . ILE A 1 571 ? 5.690 -0.352 -13.231 1.00 90.19 571 ILE A O 1
ATOM 4475 N N . TRP A 1 572 ? 3.911 -1.448 -14.025 1.00 88.12 572 TRP A N 1
ATOM 4476 C CA . TRP A 1 572 ? 4.566 -2.754 -14.014 1.00 88.12 572 TRP A CA 1
ATOM 4477 C C . TRP A 1 572 ? 5.723 -2.864 -15.013 1.00 88.12 572 TRP A C 1
ATOM 4479 O O . TRP A 1 572 ? 6.530 -3.785 -14.891 1.00 88.12 572 TRP A O 1
ATOM 4489 N N . ALA A 1 573 ? 5.845 -1.934 -15.973 1.00 87.88 573 ALA A N 1
ATOM 4490 C CA . ALA A 1 573 ? 6.995 -1.876 -16.873 1.00 87.88 573 ALA A CA 1
ATOM 4491 C C . ALA A 1 573 ? 8.302 -1.615 -16.110 1.00 87.88 573 ALA A C 1
ATOM 4493 O O . ALA A 1 573 ? 9.375 -1.922 -16.618 1.00 87.88 573 ALA A O 1
ATOM 4494 N N . PHE A 1 574 ? 8.217 -1.108 -14.876 1.00 83.38 574 PHE A N 1
ATOM 4495 C CA . PHE A 1 574 ? 9.363 -0.805 -14.038 1.00 83.38 574 PHE A CA 1
ATOM 4496 C C . PHE A 1 574 ? 9.861 -2.100 -13.409 1.00 83.38 574 PHE A C 1
ATOM 4498 O O . PHE A 1 574 ? 9.195 -2.696 -12.549 1.00 83.38 574 PHE A O 1
ATOM 4505 N N . LYS A 1 575 ? 11.039 -2.546 -13.848 1.00 78.12 575 LYS A N 1
ATOM 4506 C CA . LYS A 1 575 ? 11.692 -3.706 -13.248 1.00 78.12 575 LYS A CA 1
ATOM 4507 C C . LYS A 1 575 ? 12.060 -3.409 -11.792 1.00 78.12 575 LYS A C 1
ATOM 4509 O O . LYS A 1 575 ? 12.638 -2.368 -11.489 1.00 78.12 575 LYS A O 1
ATOM 4514 N N . THR A 1 576 ? 11.761 -4.359 -10.919 1.00 72.00 576 THR A N 1
ATOM 4515 C CA . THR A 1 576 ? 12.135 -4.353 -9.505 1.00 72.00 576 THR A CA 1
ATOM 4516 C C . THR A 1 576 ? 12.644 -5.741 -9.126 1.00 72.00 576 THR A C 1
ATOM 4518 O O . THR A 1 576 ? 12.311 -6.729 -9.782 1.00 72.00 576 THR A O 1
ATOM 4521 N N . GLU A 1 577 ? 13.531 -5.792 -8.138 1.00 65.31 577 GLU A N 1
ATOM 4522 C CA . GLU A 1 577 ? 14.134 -7.031 -7.628 1.00 65.31 577 GLU A CA 1
ATOM 4523 C C . GLU A 1 577 ? 13.286 -7.668 -6.515 1.00 65.31 577 GLU A C 1
ATOM 4525 O O . GLU A 1 577 ? 13.558 -8.791 -6.092 1.00 65.31 577 GLU A O 1
ATOM 4530 N N . PHE A 1 578 ? 12.251 -6.954 -6.061 1.00 66.12 578 PHE A N 1
ATOM 4531 C CA . PHE A 1 578 ? 11.333 -7.358 -5.002 1.00 66.12 578 PHE A CA 1
ATOM 4532 C C . PHE A 1 578 ? 10.016 -7.895 -5.583 1.00 66.12 578 PHE A C 1
ATOM 4534 O O . PHE A 1 578 ? 9.660 -7.617 -6.729 1.00 66.12 578 PHE A O 1
ATOM 4541 N N . GLU A 1 579 ? 9.261 -8.642 -4.778 1.00 60.56 579 GLU A N 1
ATOM 4542 C CA . GLU A 1 579 ? 7.937 -9.167 -5.135 1.00 60.56 579 GLU A CA 1
ATOM 4543 C C . GLU A 1 579 ? 6.867 -8.647 -4.158 1.00 60.56 579 GLU A C 1
ATOM 4545 O O . GLU A 1 579 ? 7.161 -8.288 -3.017 1.00 60.56 579 GLU A O 1
ATOM 4550 N N . GLY A 1 580 ? 5.607 -8.586 -4.600 1.00 66.38 580 GLY A N 1
ATOM 4551 C CA . GLY A 1 580 ? 4.483 -8.146 -3.764 1.00 66.38 580 GLY A CA 1
ATOM 4552 C C . GLY A 1 580 ? 4.548 -6.668 -3.351 1.00 66.38 580 GLY A C 1
ATOM 4553 O O . GLY A 1 580 ? 4.976 -5.814 -4.120 1.00 66.38 580 GLY A O 1
ATOM 4554 N N . ALA A 1 581 ? 4.116 -6.349 -2.127 1.00 62.44 581 ALA A N 1
ATOM 4555 C CA . ALA A 1 581 ? 3.996 -4.964 -1.651 1.00 62.44 581 ALA A CA 1
ATOM 4556 C C . ALA A 1 581 ? 5.338 -4.202 -1.575 1.00 62.44 581 ALA A C 1
ATOM 4558 O O . ALA A 1 581 ? 5.366 -2.975 -1.684 1.00 62.44 581 ALA A O 1
ATOM 4559 N N . GLU A 1 582 ? 6.457 -4.913 -1.408 1.00 68.81 582 GLU A N 1
ATOM 4560 C CA . GLU A 1 582 ? 7.798 -4.313 -1.419 1.00 68.81 582 GLU A CA 1
ATOM 4561 C C . GLU A 1 582 ? 8.193 -3.834 -2.822 1.00 68.81 582 GLU A C 1
ATOM 4563 O O . GLU A 1 582 ? 8.807 -2.777 -2.962 1.00 68.81 582 GLU A O 1
ATOM 4568 N N . ALA A 1 583 ? 7.762 -4.562 -3.856 1.00 71.69 583 ALA A N 1
ATOM 4569 C CA . ALA A 1 583 ? 7.947 -4.203 -5.259 1.00 71.69 583 ALA A CA 1
ATOM 4570 C C . ALA A 1 583 ? 7.265 -2.867 -5.591 1.00 71.69 583 ALA A C 1
ATOM 4572 O O . ALA A 1 583 ? 7.848 -1.996 -6.237 1.00 71.69 583 ALA A O 1
ATOM 4573 N N . ASP A 1 584 ? 6.034 -2.681 -5.113 1.00 74.44 584 ASP A N 1
ATOM 4574 C CA . ASP A 1 584 ? 5.265 -1.461 -5.358 1.00 74.44 584 ASP A CA 1
ATOM 4575 C C . ASP A 1 584 ? 5.822 -0.270 -4.574 1.00 74.44 584 ASP A C 1
ATOM 4577 O O . ASP A 1 584 ? 5.926 0.834 -5.113 1.00 74.44 584 ASP A O 1
ATOM 4581 N N . ALA A 1 585 ? 6.265 -0.489 -3.333 1.00 75.88 585 ALA A N 1
ATOM 4582 C CA . ALA A 1 585 ? 6.932 0.543 -2.544 1.00 75.88 585 ALA A CA 1
ATOM 4583 C C . ALA A 1 585 ? 8.266 0.989 -3.172 1.00 75.88 585 ALA A C 1
ATOM 4585 O O . ALA A 1 585 ? 8.547 2.189 -3.208 1.00 75.88 585 ALA A O 1
ATOM 4586 N N . ASP A 1 586 ? 9.068 0.054 -3.691 1.00 80.56 586 ASP A N 1
ATOM 4587 C CA . ASP A 1 586 ? 10.312 0.347 -4.414 1.00 80.56 586 ASP A CA 1
ATOM 4588 C C . ASP A 1 586 ? 10.039 1.140 -5.701 1.00 80.56 586 ASP A C 1
ATOM 4590 O O . ASP A 1 586 ? 10.645 2.192 -5.918 1.00 80.56 586 ASP A O 1
ATOM 4594 N N . ARG A 1 587 ? 9.068 0.704 -6.515 1.00 83.38 587 ARG A N 1
ATOM 4595 C CA . ARG A 1 587 ? 8.672 1.409 -7.747 1.00 83.38 587 ARG A CA 1
ATOM 4596 C C . ARG A 1 587 ? 8.246 2.844 -7.472 1.00 83.38 587 ARG A C 1
ATOM 4598 O O . ARG A 1 587 ? 8.755 3.755 -8.119 1.00 83.38 587 ARG A O 1
ATOM 4605 N N . VAL A 1 588 ? 7.344 3.055 -6.512 1.00 84.06 588 VAL A N 1
ATOM 4606 C CA . VAL A 1 588 ? 6.843 4.398 -6.180 1.00 84.06 588 VAL A CA 1
ATOM 4607 C C . VAL A 1 588 ? 7.929 5.250 -5.522 1.00 84.06 588 VAL A C 1
ATOM 4609 O O . VAL A 1 588 ? 8.014 6.445 -5.788 1.00 84.06 588 VAL A O 1
ATOM 4612 N N . GLY A 1 589 ? 8.826 4.648 -4.737 1.00 83.50 589 GLY A N 1
ATOM 4613 C CA . GLY A 1 589 ? 9.960 5.349 -4.135 1.00 83.50 589 GLY A CA 1
ATOM 4614 C C . GLY A 1 589 ? 10.909 5.991 -5.157 1.00 83.50 589 GLY A C 1
ATOM 4615 O O . GLY A 1 589 ? 11.509 7.019 -4.848 1.00 83.50 589 GLY A O 1
ATOM 4616 N N . ARG A 1 590 ? 11.008 5.429 -6.370 1.00 86.38 590 ARG A N 1
ATOM 4617 C CA . ARG A 1 590 ? 11.838 5.940 -7.480 1.00 86.38 590 ARG A CA 1
ATOM 4618 C C . ARG A 1 590 ? 11.142 7.003 -8.341 1.00 86.38 590 ARG A C 1
ATOM 4620 O O . ARG A 1 590 ? 11.788 7.592 -9.205 1.00 86.38 590 ARG A O 1
ATOM 4627 N N . LEU A 1 591 ? 9.845 7.249 -8.136 1.00 91.56 591 LEU A N 1
ATOM 4628 C CA . LEU A 1 591 ? 9.086 8.241 -8.896 1.00 91.56 591 LEU A CA 1
ATOM 4629 C C . LEU A 1 591 ? 9.323 9.661 -8.380 1.00 91.56 591 LEU A C 1
ATOM 4631 O O . LEU A 1 591 ? 9.423 9.911 -7.176 1.00 91.56 591 LEU A O 1
ATOM 4635 N N . PHE A 1 592 ? 9.316 10.606 -9.315 1.00 94.06 592 PHE A N 1
ATOM 4636 C CA . PHE A 1 592 ? 9.164 12.025 -9.027 1.00 94.06 592 PHE A CA 1
ATOM 4637 C C . PHE A 1 592 ? 7.694 12.394 -9.211 1.00 94.06 592 PHE A C 1
ATOM 4639 O O . PHE A 1 592 ? 7.187 12.393 -10.333 1.00 94.06 592 PHE A O 1
ATOM 4646 N N . ALA A 1 593 ? 6.982 12.694 -8.126 1.00 94.38 593 ALA A N 1
ATOM 4647 C CA . ALA A 1 593 ? 5.616 13.197 -8.254 1.00 94.38 593 ALA A CA 1
ATOM 4648 C C . ALA A 1 593 ? 5.650 14.692 -8.591 1.00 94.38 593 ALA A C 1
ATOM 4650 O O . ALA A 1 593 ? 6.352 15.468 -7.942 1.00 94.38 593 ALA A O 1
ATOM 4651 N N . VAL A 1 594 ? 4.896 15.100 -9.607 1.00 95.25 594 VAL A N 1
ATOM 4652 C CA . VAL A 1 594 ? 4.794 16.499 -10.023 1.00 95.25 594 VAL A CA 1
ATOM 4653 C C . VAL A 1 594 ? 3.520 17.079 -9.433 1.00 95.25 594 VAL A C 1
ATOM 4655 O O . VAL A 1 594 ? 2.429 16.574 -9.667 1.00 95.25 594 VAL A O 1
ATOM 4658 N N . SER A 1 595 ? 3.658 18.134 -8.645 1.00 92.81 595 SER A N 1
ATOM 4659 C CA . SER A 1 595 ? 2.553 18.926 -8.119 1.00 92.81 595 SER A CA 1
ATOM 4660 C C . SER A 1 595 ? 2.612 20.311 -8.753 1.00 92.81 595 SER A C 1
ATOM 4662 O O . SER A 1 595 ? 3.689 20.888 -8.923 1.00 92.81 595 SER A O 1
ATOM 4664 N N . HIS A 1 596 ? 1.471 20.853 -9.161 1.00 92.50 596 HIS A N 1
ATOM 4665 C CA . HIS A 1 596 ? 1.460 22.118 -9.883 1.00 92.50 596 HIS A CA 1
ATOM 4666 C C . HIS A 1 596 ? 0.205 22.944 -9.617 1.00 92.50 596 HIS A C 1
ATOM 4668 O O . HIS A 1 596 ? -0.872 22.430 -9.307 1.00 92.50 596 HIS A O 1
ATOM 4674 N N . ALA A 1 597 ? 0.347 24.260 -9.753 1.00 89.56 597 ALA A N 1
ATOM 4675 C CA . ALA A 1 597 ? -0.791 25.152 -9.872 1.00 89.56 597 ALA A CA 1
ATOM 4676 C C . ALA A 1 597 ? -1.532 24.910 -11.192 1.00 89.56 597 ALA A C 1
ATOM 4678 O O . ALA A 1 597 ? -0.960 24.530 -12.219 1.00 89.56 597 ALA A O 1
ATOM 4679 N N . TRP A 1 598 ? -2.837 25.135 -11.152 1.00 85.50 598 TRP A N 1
ATOM 4680 C CA . TRP A 1 598 ? -3.699 25.107 -12.324 1.00 85.50 598 TRP A CA 1
ATOM 4681 C C . TRP A 1 598 ? -3.888 26.507 -12.907 1.00 85.50 598 TRP A C 1
ATOM 4683 O O . TRP A 1 598 ? -3.779 27.507 -12.209 1.00 85.50 598 TRP A O 1
ATOM 4693 N N . MET A 1 599 ? -4.212 26.584 -14.193 1.00 87.81 599 MET A N 1
ATOM 4694 C CA . MET A 1 599 ? -4.429 27.856 -14.884 1.00 87.81 599 MET A CA 1
ATOM 4695 C C . MET A 1 599 ? -5.919 28.089 -15.145 1.00 87.81 599 MET A C 1
ATOM 4697 O O . MET A 1 599 ? -6.713 27.145 -15.172 1.00 87.81 599 MET A O 1
ATOM 4701 N N . TYR A 1 600 ? -6.321 29.342 -15.364 1.00 87.25 600 TYR A N 1
ATOM 4702 C CA . TYR A 1 600 ? -7.683 29.638 -15.815 1.00 87.25 600 TYR A CA 1
ATOM 4703 C C . TYR A 1 600 ? -7.973 28.937 -17.153 1.00 87.25 600 TYR A C 1
ATOM 4705 O O . TYR A 1 600 ? -7.064 28.831 -17.977 1.00 87.25 600 TYR A O 1
ATOM 4713 N N . PRO A 1 601 ? -9.219 28.492 -17.427 1.00 88.81 601 PRO A N 1
ATOM 4714 C CA . PRO A 1 601 ? -9.578 27.877 -18.711 1.00 88.81 601 PRO A CA 1
ATOM 4715 C C . PRO A 1 601 ? -9.089 28.668 -19.937 1.00 88.81 601 PRO A C 1
ATOM 4717 O O . PRO A 1 601 ? -8.536 28.085 -20.859 1.00 88.81 601 PRO A O 1
ATOM 4720 N N . ALA A 1 602 ? -9.182 30.003 -19.911 1.00 90.44 602 ALA A N 1
ATOM 4721 C CA . ALA A 1 602 ? -8.731 30.870 -21.006 1.00 90.44 602 ALA A CA 1
ATOM 4722 C C . ALA A 1 602 ? -7.207 30.842 -21.263 1.00 90.44 602 ALA A C 1
ATOM 4724 O O . ALA A 1 602 ? -6.761 31.184 -22.361 1.00 90.44 602 ALA A O 1
ATOM 4725 N N . GLN A 1 603 ? -6.413 30.438 -20.270 1.00 89.88 603 GLN A N 1
ATOM 4726 C CA . GLN A 1 603 ? -4.950 30.328 -20.325 1.00 89.88 603 GLN A CA 1
ATOM 4727 C C . GLN A 1 603 ? -4.477 28.878 -20.496 1.00 89.88 603 GLN A C 1
ATOM 4729 O O . GLN A 1 603 ? -3.273 28.630 -20.524 1.00 89.88 603 GLN A O 1
ATOM 4734 N N . ARG A 1 604 ? -5.411 27.927 -20.614 1.00 91.19 604 ARG A N 1
ATOM 4735 C CA . ARG A 1 604 ? -5.132 26.515 -20.875 1.00 91.19 604 ARG A CA 1
ATOM 4736 C C . ARG A 1 604 ? -5.388 26.162 -22.336 1.00 91.19 604 ARG A C 1
ATOM 4738 O O . ARG A 1 604 ? -6.156 26.831 -23.028 1.00 91.19 604 ARG A O 1
ATOM 4745 N N . GLN A 1 605 ? -4.732 25.105 -22.780 1.00 93.56 605 GLN A N 1
ATOM 4746 C CA . GLN A 1 605 ? -4.977 24.420 -24.037 1.00 93.56 605 GLN A CA 1
ATOM 4747 C C . GLN A 1 605 ? -4.924 22.912 -23.806 1.00 93.56 605 GLN A C 1
ATOM 4749 O O . GLN A 1 605 ? -4.119 22.432 -23.010 1.00 93.56 605 GLN A O 1
ATOM 4754 N N . ASP A 1 606 ? -5.775 22.184 -24.516 1.00 93.44 606 ASP A N 1
ATOM 4755 C CA . ASP A 1 606 ? -5.857 20.730 -24.461 1.00 93.44 606 ASP A CA 1
ATOM 4756 C C . ASP A 1 606 ? -5.083 20.152 -25.650 1.00 93.44 606 ASP A C 1
ATOM 4758 O O . ASP A 1 606 ? -5.483 20.321 -26.803 1.00 93.44 606 ASP A O 1
ATOM 4762 N N . ILE A 1 607 ? -3.942 19.510 -25.386 1.00 93.62 607 ILE A N 1
ATOM 4763 C CA . ILE A 1 607 ? -3.022 19.042 -26.433 1.00 93.62 607 ILE A CA 1
ATOM 4764 C C . ILE A 1 607 ? -3.115 17.527 -26.590 1.00 93.62 607 ILE A C 1
ATOM 4766 O O . ILE A 1 607 ? -2.845 16.777 -25.653 1.00 93.62 607 ILE A O 1
ATOM 4770 N N . LEU A 1 608 ? -3.428 17.059 -27.799 1.00 94.44 608 LEU A N 1
ATOM 4771 C CA . LEU A 1 608 ? -3.283 15.648 -28.147 1.00 94.44 608 LEU A CA 1
ATOM 4772 C C . LEU A 1 608 ? -1.808 15.339 -28.435 1.00 94.44 608 LEU A C 1
ATOM 4774 O O . LEU A 1 608 ? -1.196 15.978 -29.288 1.00 94.44 608 LEU A O 1
ATOM 4778 N N . THR A 1 609 ? -1.233 14.361 -27.738 1.00 94.44 609 THR A N 1
ATOM 4779 C CA . THR A 1 609 ? 0.207 14.070 -27.798 1.00 94.44 609 THR A CA 1
ATOM 4780 C C . THR A 1 609 ? 0.487 12.585 -27.999 1.00 94.44 609 THR A C 1
ATOM 4782 O O . THR A 1 609 ? -0.257 11.733 -27.526 1.00 94.44 609 THR A O 1
ATOM 4785 N N . ARG A 1 610 ? 1.600 12.246 -28.661 1.00 95.00 610 ARG A N 1
ATOM 4786 C CA . ARG A 1 610 ? 2.071 10.852 -28.765 1.00 95.00 610 ARG A CA 1
ATOM 4787 C C . ARG A 1 610 ? 2.609 10.308 -27.441 1.00 95.00 610 ARG A C 1
ATOM 4789 O O . ARG A 1 610 ? 2.664 9.095 -27.274 1.00 95.00 610 ARG A O 1
ATOM 4796 N N . ILE A 1 611 ? 2.920 11.177 -26.475 1.00 97.00 611 ILE A N 1
ATOM 4797 C CA . ILE A 1 611 ? 3.471 10.787 -25.169 1.00 97.00 611 ILE A CA 1
ATOM 4798 C C . ILE A 1 611 ? 2.536 9.812 -24.432 1.00 97.00 611 ILE A C 1
ATOM 4800 O O . ILE A 1 611 ? 3.000 8.821 -23.875 1.00 97.00 611 ILE A O 1
ATOM 4804 N N . ASN A 1 612 ? 1.218 10.026 -24.486 1.00 95.19 612 ASN A N 1
ATOM 4805 C CA . ASN A 1 612 ? 0.210 9.109 -23.934 1.00 95.19 612 ASN A CA 1
ATOM 4806 C C . ASN A 1 612 ? -0.460 8.220 -25.006 1.00 95.19 612 ASN A C 1
ATOM 4808 O O . ASN A 1 612 ? -1.535 7.657 -24.778 1.00 95.19 612 ASN A O 1
ATOM 4812 N N . GLY A 1 613 ? 0.161 8.105 -26.183 1.00 92.38 613 GLY A N 1
ATOM 4813 C CA . GLY A 1 613 ? -0.365 7.372 -27.334 1.00 92.38 613 GLY A CA 1
ATOM 4814 C C . GLY A 1 613 ? -1.540 8.052 -28.044 1.00 92.38 613 GLY A C 1
ATOM 4815 O O . GLY A 1 613 ? -2.261 7.374 -28.767 1.00 92.38 613 GLY A O 1
ATOM 4816 N N . GLY A 1 614 ? -1.774 9.351 -27.827 1.00 91.69 614 GLY A N 1
ATOM 4817 C CA . GLY A 1 614 ? -2.869 10.096 -28.458 1.00 91.69 614 GLY A CA 1
ATOM 4818 C C . GLY A 1 614 ? -4.256 9.682 -27.967 1.00 91.69 614 GLY A C 1
ATOM 4819 O O . GLY A 1 614 ? -5.229 9.817 -28.702 1.00 91.69 614 GLY A O 1
ATOM 4820 N N . LYS A 1 615 ? -4.349 9.132 -26.751 1.00 91.81 615 LYS A N 1
ATOM 4821 C CA . LYS A 1 615 ? -5.591 8.545 -26.223 1.00 91.81 615 LYS A CA 1
ATOM 4822 C C . LYS A 1 615 ? -6.507 9.556 -25.534 1.00 91.81 615 LYS A C 1
ATOM 4824 O O . LYS A 1 615 ? -7.721 9.425 -25.612 1.00 91.81 615 LYS A O 1
ATOM 4829 N N . TRP A 1 616 ? -5.940 10.555 -24.864 1.00 94.50 616 TRP A N 1
ATOM 4830 C CA . TRP A 1 616 ? -6.677 11.670 -24.258 1.00 94.50 616 TRP A CA 1
ATOM 4831 C C . TRP A 1 616 ? -5.875 12.966 -24.431 1.00 94.50 616 TRP A C 1
ATOM 4833 O O . TRP A 1 616 ? -4.643 12.908 -24.519 1.00 94.50 616 TRP A O 1
ATOM 4843 N N . PRO A 1 617 ? -6.528 14.134 -24.506 1.00 94.75 617 PRO A N 1
ATOM 4844 C CA . PRO A 1 617 ? -5.820 15.404 -24.541 1.00 94.75 617 PRO A CA 1
ATOM 4845 C C . PRO A 1 617 ? -5.217 15.739 -23.169 1.00 94.75 617 PRO A C 1
ATOM 4847 O O . PRO A 1 617 ? -5.737 15.334 -22.133 1.00 94.75 617 PRO A O 1
ATOM 4850 N N . VAL A 1 618 ? -4.112 16.481 -23.156 1.00 95.12 618 VAL A N 1
ATOM 4851 C CA . VAL A 1 618 ? -3.407 16.895 -21.936 1.00 95.12 618 VAL A CA 1
ATOM 4852 C C . VAL A 1 618 ? -3.626 18.396 -21.719 1.00 95.12 618 VAL A C 1
ATOM 4854 O O . VAL A 1 618 ? -3.196 19.180 -22.571 1.00 95.12 618 VAL A O 1
ATOM 4857 N N . PRO A 1 619 ? -4.265 18.818 -20.613 1.00 93.56 619 PRO A N 1
ATOM 4858 C CA . PRO A 1 619 ? -4.476 20.226 -20.305 1.00 93.56 619 PRO A CA 1
ATOM 4859 C C . PRO A 1 619 ? -3.167 20.876 -19.846 1.00 93.56 619 PRO A C 1
ATOM 4861 O O . PRO A 1 619 ? -2.604 20.509 -18.813 1.00 93.56 619 PRO A O 1
ATOM 4864 N N . LEU A 1 620 ? -2.697 21.879 -20.585 1.00 94.12 620 LEU A N 1
ATOM 4865 C CA . LEU A 1 620 ? -1.448 22.599 -20.318 1.00 94.12 620 LEU A CA 1
ATOM 4866 C C . LEU A 1 620 ? -1.654 24.112 -20.379 1.00 94.12 620 LEU A C 1
ATOM 4868 O O . LEU A 1 620 ? -2.559 24.583 -21.072 1.00 94.12 620 LEU A O 1
ATOM 4872 N N . PRO A 1 621 ? -0.816 24.909 -19.697 1.00 93.50 621 PRO A N 1
ATOM 4873 C CA . PRO A 1 621 ? -0.729 26.336 -19.979 1.00 93.50 621 PRO A CA 1
ATOM 4874 C C . PRO A 1 621 ? -0.367 26.591 -21.450 1.00 93.50 621 PRO A C 1
ATOM 4876 O O . PRO A 1 621 ? 0.408 25.846 -22.049 1.00 93.50 621 PRO A O 1
ATOM 4879 N N . LYS A 1 622 ? -0.928 27.649 -22.045 1.00 91.56 622 LYS A N 1
ATOM 4880 C CA . LYS A 1 622 ? -0.660 28.024 -23.449 1.00 91.56 622 LYS A CA 1
ATOM 4881 C C . LYS A 1 622 ? 0.804 28.377 -23.721 1.00 91.56 622 LYS A C 1
ATOM 4883 O O . LYS A 1 622 ? 1.265 28.248 -24.847 1.00 91.56 622 LYS A O 1
ATOM 4888 N N . ASP A 1 623 ? 1.499 28.836 -22.690 1.00 88.94 623 ASP A N 1
ATOM 4889 C CA . ASP A 1 623 ? 2.897 29.254 -22.681 1.00 88.94 623 ASP A CA 1
ATOM 4890 C C . ASP A 1 623 ? 3.856 28.144 -22.211 1.00 88.94 623 ASP A C 1
ATOM 4892 O O . ASP A 1 623 ? 5.007 28.432 -21.895 1.00 88.94 623 ASP A O 1
ATOM 4896 N N . SER A 1 624 ? 3.408 26.884 -22.155 1.00 90.62 624 SER A N 1
ATOM 4897 C CA . SER A 1 624 ? 4.224 25.745 -21.721 1.00 90.62 624 SER A CA 1
ATOM 4898 C C . SER A 1 624 ? 4.127 24.555 -22.680 1.00 90.62 624 SER A C 1
ATOM 4900 O O . SER A 1 624 ? 3.146 24.399 -23.412 1.00 90.62 624 SER A O 1
ATOM 4902 N N . SER A 1 625 ? 5.146 23.692 -22.662 1.00 92.44 625 SER A N 1
ATOM 4903 C CA . SER A 1 625 ? 5.211 22.469 -23.459 1.00 92.44 625 SER A CA 1
ATOM 4904 C C . SER A 1 625 ? 5.682 21.273 -22.624 1.00 92.44 625 SER A C 1
ATOM 4906 O O . SER A 1 625 ? 6.452 21.417 -21.673 1.00 92.44 625 SER A O 1
ATOM 4908 N N . LEU A 1 626 ? 5.235 20.065 -22.991 1.00 95.25 626 LEU A N 1
ATOM 4909 C CA . LEU A 1 626 ? 5.682 18.832 -22.328 1.00 95.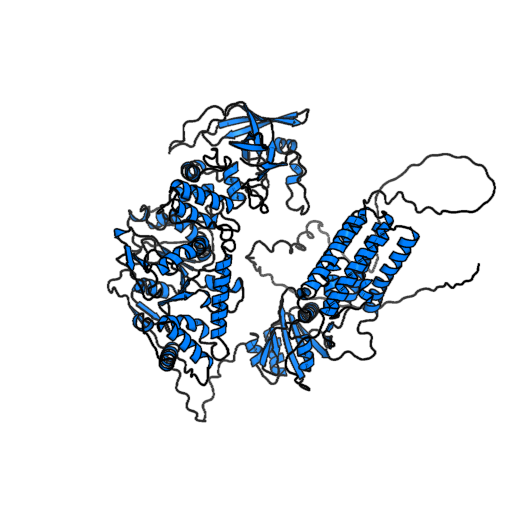25 626 LEU A CA 1
ATOM 4910 C C . LEU A 1 626 ? 7.172 18.557 -22.553 1.00 95.25 626 LEU A C 1
ATOM 4912 O O . LEU A 1 626 ? 7.802 17.976 -21.676 1.00 95.25 626 LEU A O 1
ATOM 4916 N N . ASP A 1 627 ? 7.743 18.981 -23.682 1.00 94.31 627 ASP A N 1
ATOM 4917 C CA . ASP A 1 627 ? 9.173 18.802 -23.944 1.00 94.31 627 ASP A CA 1
ATOM 4918 C C . ASP A 1 627 ? 10.023 19.691 -23.020 1.00 94.31 627 ASP A C 1
ATOM 4920 O O . ASP A 1 627 ? 11.003 19.211 -22.450 1.00 94.31 627 ASP A O 1
ATOM 4924 N N . ASP A 1 628 ? 9.607 20.936 -22.764 1.00 94.25 628 ASP A N 1
ATOM 4925 C CA . ASP A 1 628 ? 10.304 21.822 -21.820 1.00 94.25 628 ASP A CA 1
ATOM 4926 C C . ASP A 1 628 ? 10.203 21.294 -20.383 1.00 94.25 628 ASP A C 1
ATOM 4928 O O . ASP A 1 628 ? 11.205 21.216 -19.667 1.00 94.25 628 ASP A O 1
ATOM 4932 N N . ILE A 1 629 ? 9.006 20.849 -19.977 1.00 96.00 629 ILE A N 1
ATOM 4933 C CA . ILE A 1 629 ? 8.781 20.216 -18.668 1.00 96.00 629 ILE A CA 1
ATOM 4934 C C . ILE A 1 629 ? 9.657 18.964 -18.527 1.00 96.00 629 ILE A C 1
ATOM 4936 O O . ILE A 1 629 ? 10.294 18.766 -17.494 1.00 96.00 629 ILE A O 1
ATOM 4940 N N . ARG A 1 630 ? 9.737 18.127 -19.569 1.00 97.00 630 ARG A N 1
ATOM 4941 C CA . ARG A 1 630 ? 10.588 16.930 -19.593 1.00 97.00 630 ARG A CA 1
ATOM 4942 C C . ARG A 1 630 ? 12.057 17.285 -19.384 1.00 97.00 630 ARG A C 1
ATOM 4944 O O . ARG A 1 630 ? 12.712 16.645 -18.564 1.00 97.00 630 ARG A O 1
ATOM 4951 N N . ILE A 1 631 ? 12.572 18.282 -20.107 1.00 96.81 631 ILE A N 1
ATOM 4952 C CA . ILE A 1 631 ? 13.965 18.742 -19.987 1.00 96.81 631 ILE A CA 1
ATOM 4953 C C . ILE A 1 631 ? 14.246 19.212 -18.558 1.00 96.81 631 ILE A C 1
ATOM 4955 O O . ILE A 1 631 ? 15.259 18.833 -17.966 1.00 96.81 631 ILE A O 1
ATOM 4959 N N . GLU A 1 632 ? 13.333 19.986 -17.974 1.00 96.12 632 GLU A N 1
ATOM 4960 C CA . GLU A 1 632 ? 13.475 20.463 -16.602 1.00 96.12 632 GLU A CA 1
ATOM 4961 C C . GLU A 1 632 ? 13.488 19.324 -15.581 1.00 96.12 632 GLU A C 1
ATOM 4963 O O . GLU A 1 632 ? 14.365 19.310 -14.717 1.00 96.12 632 GLU A O 1
ATOM 4968 N N . LEU A 1 633 ? 12.583 18.348 -15.704 1.00 97.06 633 LEU A N 1
ATOM 4969 C CA . LEU A 1 633 ? 12.539 17.171 -14.831 1.00 97.06 633 LEU A CA 1
ATOM 4970 C C . LEU A 1 633 ? 13.797 16.295 -14.973 1.00 97.06 633 LEU A C 1
ATOM 4972 O O . LEU A 1 633 ? 14.368 15.861 -13.974 1.00 97.06 633 LEU A O 1
ATOM 4976 N N . LEU A 1 634 ? 14.304 16.086 -16.190 1.00 96.81 634 LEU A N 1
ATOM 4977 C CA . LEU A 1 634 ? 15.578 15.385 -16.400 1.00 96.81 634 LEU A CA 1
ATOM 4978 C C . LEU A 1 634 ? 16.742 16.131 -15.721 1.00 96.81 634 LEU A C 1
ATOM 4980 O O . LEU A 1 634 ? 17.590 15.526 -15.067 1.00 96.81 634 LEU A O 1
ATOM 4984 N N . ASN A 1 635 ? 16.745 17.465 -15.787 1.00 95.56 635 ASN A N 1
ATOM 4985 C CA . ASN A 1 635 ? 17.732 18.328 -15.128 1.00 95.56 635 ASN A CA 1
ATOM 4986 C C . ASN A 1 635 ? 17.533 18.471 -13.601 1.00 95.56 635 ASN A C 1
ATOM 4988 O O . ASN A 1 635 ? 18.351 19.108 -12.919 1.00 95.56 635 ASN A O 1
ATOM 4992 N N . THR A 1 636 ? 16.465 17.910 -13.026 1.00 91.75 636 THR A N 1
ATOM 4993 C CA . THR A 1 636 ? 16.331 17.692 -11.573 1.00 91.75 636 THR A CA 1
ATOM 4994 C C . THR A 1 636 ? 16.739 16.281 -11.147 1.00 91.75 636 THR A C 1
ATOM 4996 O O . THR A 1 636 ? 16.770 16.009 -9.949 1.00 91.75 636 THR A O 1
ATOM 4999 N N . GLY A 1 637 ? 17.132 15.422 -12.094 1.00 92.50 637 GLY A N 1
ATOM 5000 C CA . GLY A 1 637 ? 17.554 14.043 -11.847 1.00 92.50 637 GLY A CA 1
ATOM 5001 C C . GLY A 1 637 ? 16.417 13.024 -11.915 1.00 92.50 637 GLY A C 1
ATOM 5002 O O . GLY A 1 637 ? 16.617 11.874 -11.530 1.00 92.50 637 GLY A O 1
ATOM 5003 N N . ALA A 1 638 ? 15.229 13.418 -12.383 1.00 94.31 638 ALA A N 1
ATOM 5004 C CA . ALA A 1 638 ? 14.128 12.487 -12.568 1.00 94.31 638 ALA A CA 1
ATOM 5005 C C . ALA A 1 638 ? 14.372 11.603 -13.799 1.00 94.31 638 ALA A C 1
ATOM 5007 O O . ALA A 1 638 ? 14.643 12.102 -14.888 1.00 94.31 638 ALA A O 1
ATOM 5008 N N . GLU A 1 639 ? 14.202 10.291 -13.651 1.00 93.38 639 GLU A N 1
ATOM 5009 C CA . GLU A 1 639 ? 14.059 9.375 -14.794 1.00 93.38 639 GLU A CA 1
ATOM 5010 C C . GLU A 1 639 ? 12.591 9.082 -15.103 1.00 93.38 639 GLU A C 1
ATOM 5012 O O . GLU A 1 639 ? 12.193 8.949 -16.259 1.00 93.38 639 GLU A O 1
ATOM 5017 N N . TYR A 1 640 ? 11.785 8.998 -14.047 1.00 94.94 640 TYR A N 1
ATOM 5018 C CA . TYR A 1 640 ? 10.376 8.661 -14.103 1.00 94.94 640 TYR A CA 1
ATOM 5019 C C . TYR A 1 640 ? 9.579 9.680 -13.302 1.00 94.94 640 TYR A C 1
ATOM 5021 O O . TYR A 1 640 ? 9.889 9.951 -12.139 1.00 94.94 640 TYR A O 1
ATOM 5029 N N . ALA A 1 641 ? 8.527 10.211 -13.911 1.00 96.44 641 ALA A N 1
ATOM 5030 C CA . ALA A 1 641 ? 7.654 11.188 -13.288 1.00 96.44 641 ALA A CA 1
ATOM 5031 C C . ALA A 1 641 ? 6.210 10.687 -13.236 1.00 96.44 641 ALA A C 1
ATOM 5033 O O . ALA A 1 641 ? 5.720 10.032 -14.156 1.00 96.44 641 ALA A O 1
ATOM 5034 N N . TRP A 1 642 ? 5.501 11.036 -12.169 1.00 96.88 642 TRP A N 1
ATOM 5035 C CA . TRP A 1 642 ? 4.049 10.958 -12.134 1.00 96.88 642 TRP A CA 1
ATOM 5036 C C . TRP A 1 642 ? 3.484 12.371 -12.239 1.00 96.88 642 TRP A C 1
ATOM 5038 O O . TRP A 1 642 ? 3.653 13.185 -11.333 1.00 96.88 642 TRP A O 1
ATOM 5048 N N . LEU A 1 643 ? 2.850 12.655 -13.374 1.00 96.69 643 LEU A N 1
ATOM 5049 C CA . LEU A 1 643 ? 2.171 13.913 -13.668 1.00 96.69 643 LEU A CA 1
ATOM 5050 C C . LEU A 1 643 ? 0.698 13.588 -13.905 1.00 96.69 643 LEU A C 1
ATOM 5052 O O . LEU A 1 643 ? 0.386 12.907 -14.880 1.00 96.69 643 LEU A O 1
ATOM 5056 N N . ASP A 1 644 ? -0.188 14.037 -13.022 1.00 94.00 644 ASP A N 1
ATOM 5057 C CA . ASP A 1 644 ? -1.621 13.713 -13.012 1.00 94.00 644 ASP A CA 1
ATOM 5058 C C . ASP A 1 644 ? -2.309 13.975 -14.363 1.00 94.00 644 ASP A C 1
ATOM 5060 O O . ASP A 1 644 ? -2.945 13.074 -14.913 1.00 94.00 644 ASP A O 1
ATOM 5064 N N . VAL A 1 645 ? -2.095 15.149 -14.963 1.00 93.75 645 VAL A N 1
ATOM 5065 C CA . VAL A 1 645 ? -2.684 15.545 -16.255 1.00 93.75 645 VAL A CA 1
ATOM 5066 C C . VAL A 1 645 ? -2.234 14.667 -17.427 1.00 93.75 645 VAL A C 1
ATOM 5068 O O . VAL A 1 645 ? -2.900 14.624 -18.460 1.00 93.75 645 VAL A O 1
ATOM 5071 N N . LEU A 1 646 ? -1.124 13.940 -17.271 1.00 95.38 646 LEU A N 1
ATOM 5072 C CA . LEU A 1 646 ? -0.564 13.057 -18.293 1.00 95.38 646 LEU A CA 1
ATOM 5073 C C . LEU A 1 646 ? -0.789 11.570 -17.979 1.00 95.38 646 LEU A C 1
ATOM 5075 O O . LEU A 1 646 ? -1.031 10.781 -18.889 1.00 95.38 646 LEU A O 1
ATOM 5079 N N . CYS A 1 647 ? -0.718 11.180 -16.706 1.00 96.44 647 CYS A N 1
ATOM 5080 C CA . CYS A 1 647 ? -0.786 9.795 -16.238 1.00 96.44 647 CYS A CA 1
ATOM 5081 C C . CYS A 1 647 ? -2.217 9.342 -15.914 1.00 96.44 647 CYS A C 1
ATOM 5083 O O . CYS A 1 647 ? -2.477 8.139 -15.909 1.00 96.44 647 CYS A O 1
ATOM 5085 N N . LEU A 1 648 ? -3.152 10.266 -15.678 1.00 94.88 648 LEU A N 1
ATOM 5086 C CA . LEU A 1 648 ? -4.586 9.986 -15.577 1.00 94.88 648 LEU A CA 1
ATOM 5087 C C . LEU A 1 648 ? -5.274 10.367 -16.886 1.00 94.88 648 LEU A C 1
ATOM 5089 O O . LEU A 1 648 ? -4.908 11.363 -17.514 1.00 94.88 648 LEU A O 1
ATOM 5093 N N . ARG A 1 649 ? -6.290 9.595 -17.296 1.00 93.19 649 ARG A N 1
ATOM 5094 C CA . ARG A 1 649 ? -7.117 9.991 -18.448 1.00 93.19 649 ARG A CA 1
ATOM 5095 C C . ARG A 1 649 ? -7.818 11.298 -18.135 1.00 93.19 649 ARG A C 1
ATOM 5097 O O . ARG A 1 649 ? -8.418 11.424 -17.074 1.00 93.19 649 ARG A O 1
ATOM 5104 N N . GLN A 1 650 ? -7.742 12.234 -19.064 1.00 91.75 650 GLN A N 1
ATOM 5105 C CA . GLN A 1 650 ? -8.395 13.531 -18.962 1.00 91.75 650 GLN A CA 1
ATOM 5106 C C . GLN A 1 650 ? -9.646 13.549 -19.823 1.00 91.75 650 GLN A C 1
ATOM 5108 O O . GLN A 1 650 ? -9.810 12.699 -20.695 1.00 91.75 650 GLN A O 1
ATOM 5113 N N . LYS A 1 651 ? -10.519 14.518 -19.557 1.00 87.62 651 LYS A N 1
ATOM 5114 C CA . LYS A 1 651 ? -11.734 14.719 -20.337 1.00 87.62 651 LYS A CA 1
ATOM 5115 C C . LYS A 1 651 ? -11.390 15.125 -21.776 1.00 87.62 651 LYS A C 1
ATOM 5117 O O . LYS A 1 651 ? -10.592 16.032 -21.989 1.00 87.62 651 LYS A O 1
ATOM 5122 N N . GLY A 1 652 ? -12.058 14.506 -22.739 1.00 83.38 652 GLY A N 1
ATOM 5123 C CA . GLY A 1 652 ? -11.880 14.680 -24.176 1.00 83.38 652 GLY A CA 1
ATOM 5124 C C . GLY A 1 652 ? -11.232 13.462 -24.847 1.00 83.38 652 GLY A C 1
ATOM 5125 O O . GLY A 1 652 ? -10.661 12.587 -24.207 1.00 83.38 652 GLY A O 1
ATOM 5126 N N . GLY A 1 653 ? -11.284 13.426 -26.179 1.00 81.19 653 GLY A N 1
ATOM 5127 C CA . GLY A 1 653 ? -10.775 12.308 -26.980 1.00 81.19 653 GLY A CA 1
ATOM 5128 C C . GLY A 1 653 ? -11.894 11.469 -27.593 1.00 81.19 653 GLY A C 1
ATOM 5129 O O . GLY A 1 653 ? -13.007 11.954 -27.794 1.00 81.19 653 GLY A O 1
ATOM 5130 N N . ALA A 1 654 ? -11.581 10.221 -27.946 1.00 85.94 654 ALA A N 1
ATOM 5131 C CA . ALA A 1 654 ? -12.560 9.300 -28.517 1.00 85.94 654 ALA A CA 1
ATOM 5132 C C . ALA A 1 654 ? -13.583 8.851 -27.459 1.00 85.94 654 ALA A C 1
ATOM 5134 O O . ALA A 1 654 ? -13.238 8.657 -26.296 1.00 85.94 654 ALA A O 1
ATOM 5135 N N . GLU A 1 655 ? -14.828 8.607 -27.870 1.00 85.44 655 GLU A N 1
ATOM 5136 C CA . GLU A 1 655 ? -15.921 8.189 -26.973 1.00 85.44 655 GLU A CA 1
ATOM 5137 C C . GLU A 1 655 ? -15.580 6.922 -26.162 1.00 85.44 655 GLU A C 1
ATOM 5139 O O . GLU A 1 655 ? -15.897 6.818 -24.977 1.00 85.44 655 GLU A O 1
ATOM 5144 N N . SER A 1 656 ? -14.846 5.984 -26.769 1.00 86.38 656 SER A N 1
ATOM 5145 C CA . SER A 1 656 ? -14.358 4.778 -26.092 1.00 86.38 656 SER A CA 1
ATOM 5146 C C . SER A 1 656 ? -13.381 5.074 -24.950 1.00 86.38 656 SER A C 1
ATOM 5148 O O . SER A 1 656 ? -13.347 4.337 -23.968 1.00 86.38 656 SER A O 1
ATOM 5150 N N . GLU A 1 657 ? -12.581 6.135 -25.067 1.00 88.44 657 GLU A N 1
ATOM 5151 C CA . GLU A 1 657 ? -11.610 6.545 -24.047 1.00 88.44 657 GLU A CA 1
ATOM 5152 C C . GLU A 1 657 ? -12.298 7.298 -22.900 1.00 88.44 657 GLU A C 1
ATOM 5154 O O . GLU A 1 657 ? -11.950 7.095 -21.735 1.00 88.44 657 GLU A O 1
ATOM 5159 N N . GLU A 1 658 ? -13.345 8.070 -23.202 1.00 85.38 658 GLU A N 1
ATOM 5160 C CA . GLU A 1 658 ? -14.200 8.711 -22.195 1.00 85.38 658 GLU A CA 1
ATOM 5161 C C . GLU A 1 658 ? -14.936 7.695 -21.314 1.00 85.38 658 GLU A C 1
ATOM 5163 O O . GLU A 1 658 ? -14.950 7.826 -20.089 1.00 85.38 658 GLU A O 1
ATOM 5168 N N . ALA A 1 659 ? -15.474 6.624 -21.905 1.00 86.06 659 ALA A N 1
ATOM 5169 C CA . ALA A 1 659 ? -16.114 5.552 -21.140 1.00 86.06 659 ALA A CA 1
ATOM 5170 C C . ALA A 1 659 ? -15.136 4.834 -20.186 1.00 86.06 659 ALA A C 1
ATOM 5172 O O . ALA A 1 659 ? -15.533 4.353 -19.120 1.00 86.06 659 ALA A O 1
ATOM 5173 N N . LEU A 1 660 ? -13.850 4.755 -20.552 1.00 89.44 660 LEU A N 1
ATOM 5174 C CA . LEU A 1 660 ? -12.799 4.204 -19.694 1.00 89.44 660 LEU A CA 1
ATOM 5175 C C . LEU A 1 660 ? -12.367 5.186 -18.604 1.00 89.44 660 LEU A C 1
ATOM 5177 O O . LEU A 1 660 ? -12.062 4.744 -17.498 1.00 89.44 660 LEU A O 1
ATOM 5181 N N . ARG A 1 661 ? -12.363 6.495 -18.884 1.00 90.62 661 ARG A N 1
ATOM 5182 C CA . ARG A 1 661 ? -11.981 7.535 -17.919 1.00 90.62 661 ARG A CA 1
ATOM 5183 C C . ARG A 1 661 ? -12.797 7.435 -16.637 1.00 90.62 661 ARG A C 1
ATOM 5185 O O . ARG A 1 661 ? -12.197 7.382 -15.572 1.00 90.62 661 ARG A O 1
ATOM 5192 N N . ALA A 1 662 ? -14.124 7.357 -16.736 1.00 83.19 662 ALA A N 1
ATOM 5193 C CA . ALA A 1 662 ? -14.991 7.264 -15.560 1.00 83.19 662 ALA A CA 1
ATOM 5194 C C . ALA A 1 662 ? -14.638 6.048 -14.683 1.00 83.19 662 ALA A C 1
ATOM 5196 O O . ALA A 1 662 ? -14.415 6.196 -13.486 1.00 83.19 662 ALA A O 1
ATOM 5197 N N . LYS A 1 663 ? -14.477 4.867 -15.297 1.00 85.25 663 LYS A N 1
ATOM 5198 C CA . LYS A 1 663 ? -14.108 3.626 -14.593 1.00 85.25 663 LYS A CA 1
ATOM 5199 C C . LYS A 1 663 ? -12.721 3.689 -13.960 1.00 85.25 663 LYS A C 1
ATOM 5201 O O . LYS A 1 663 ? -12.511 3.176 -12.869 1.00 85.25 663 LYS A O 1
ATOM 5206 N N . GLU A 1 664 ? -11.754 4.281 -14.657 1.00 90.44 664 GLU A N 1
ATOM 5207 C CA . GLU A 1 664 ? -10.409 4.446 -14.110 1.00 90.44 664 GLU A CA 1
ATOM 5208 C C . GLU A 1 664 ? -10.390 5.473 -12.977 1.00 90.44 664 GLU A C 1
ATOM 5210 O O . GLU A 1 664 ? -9.683 5.258 -12.002 1.00 90.44 664 GLU A O 1
ATOM 5215 N N . TRP A 1 665 ? -11.175 6.550 -13.062 1.00 88.94 665 TRP A N 1
ATOM 5216 C CA . TRP A 1 665 ? -11.239 7.583 -12.026 1.00 88.94 665 TRP A CA 1
ATOM 5217 C C . TRP A 1 665 ? -11.837 7.087 -10.714 1.00 88.94 665 TRP A C 1
ATOM 5219 O O . TRP A 1 665 ? -11.365 7.512 -9.664 1.00 88.94 665 TRP A O 1
ATOM 5229 N N . GLU A 1 666 ? -12.794 6.155 -10.755 1.00 84.31 666 GLU A N 1
ATOM 5230 C CA . GLU A 1 666 ? -13.338 5.520 -9.543 1.00 84.31 666 GLU A CA 1
ATOM 5231 C C . GLU A 1 666 ? -12.251 4.833 -8.693 1.00 84.31 666 GLU A C 1
ATOM 5233 O O . GLU A 1 666 ? -12.408 4.714 -7.480 1.00 84.31 666 GLU A O 1
ATOM 5238 N N . VAL A 1 667 ? -11.143 4.411 -9.316 1.00 86.62 667 VAL A N 1
ATOM 5239 C CA . VAL A 1 667 ? -10.005 3.757 -8.650 1.00 86.62 667 VAL A CA 1
ATOM 5240 C C . VAL A 1 667 ? -8.835 4.719 -8.464 1.00 86.62 667 VAL A C 1
ATOM 5242 O O . VAL A 1 667 ? -8.308 4.878 -7.367 1.00 86.62 667 VAL A O 1
ATOM 5245 N N . ASP A 1 668 ? -8.396 5.343 -9.553 1.00 89.56 668 ASP A N 1
ATOM 5246 C CA . ASP A 1 668 ? -7.098 5.998 -9.624 1.00 89.56 668 ASP A CA 1
ATOM 5247 C C . ASP A 1 668 ? -7.119 7.361 -8.898 1.00 89.56 668 ASP A C 1
ATOM 5249 O O . ASP A 1 668 ? -6.126 7.717 -8.263 1.00 89.56 668 ASP A O 1
ATOM 5253 N N . VAL A 1 669 ? -8.241 8.100 -8.915 1.00 89.00 669 VAL A N 1
ATOM 5254 C CA . VAL A 1 669 ? -8.343 9.424 -8.265 1.00 89.00 669 VAL A CA 1
ATOM 5255 C C . VAL A 1 669 ? -8.317 9.329 -6.728 1.00 89.00 669 VAL A C 1
ATOM 5257 O O . VAL A 1 669 ? -7.515 10.043 -6.119 1.00 89.00 669 VAL A O 1
ATOM 5260 N N . PRO A 1 670 ? -9.075 8.422 -6.074 1.00 87.44 670 PRO A N 1
ATOM 5261 C CA . PRO A 1 670 ? -8.969 8.214 -4.624 1.00 87.44 670 PRO A CA 1
ATOM 5262 C C . PRO A 1 670 ? -7.570 7.795 -4.141 1.00 87.44 670 PRO A C 1
ATOM 5264 O O . PRO A 1 670 ? -7.225 8.005 -2.981 1.00 87.44 670 PRO A O 1
ATOM 5267 N N . THR A 1 671 ? -6.742 7.223 -5.023 1.00 87.38 671 THR A N 1
ATOM 5268 C CA . THR A 1 671 ? -5.379 6.764 -4.688 1.00 87.38 671 THR A CA 1
ATOM 5269 C C . THR A 1 671 ? -4.276 7.797 -4.942 1.00 87.38 671 THR A C 1
ATOM 5271 O O . THR A 1 671 ? -3.114 7.524 -4.648 1.00 87.38 671 THR A O 1
ATOM 5274 N N . ILE A 1 672 ? -4.592 9.005 -5.433 1.00 88.44 672 ILE A N 1
ATOM 5275 C CA . ILE A 1 672 ? -3.579 10.038 -5.743 1.00 88.44 672 ILE A CA 1
ATOM 5276 C C . ILE A 1 672 ? -2.706 10.365 -4.527 1.00 88.44 672 ILE A C 1
ATOM 5278 O O . ILE A 1 672 ? -1.484 10.472 -4.653 1.00 88.44 672 ILE A O 1
ATOM 5282 N N . GLY A 1 673 ? -3.308 10.485 -3.340 1.00 86.25 673 GLY A N 1
ATOM 5283 C CA . GLY A 1 673 ? -2.566 10.790 -2.118 1.00 86.25 673 GLY A CA 1
ATOM 5284 C C . GLY A 1 673 ? -1.482 9.753 -1.791 1.00 86.25 673 GLY A C 1
ATOM 5285 O O . GLY A 1 673 ? -0.428 10.121 -1.273 1.00 86.25 673 GLY A O 1
ATOM 5286 N N . PHE A 1 674 ? -1.666 8.485 -2.186 1.00 85.69 674 PHE A N 1
ATOM 5287 C CA . PHE A 1 674 ? -0.664 7.431 -1.996 1.00 85.69 674 PHE A CA 1
ATOM 5288 C C . PHE A 1 674 ? 0.619 7.705 -2.783 1.00 85.69 674 PHE A C 1
ATOM 5290 O O . PHE A 1 674 ? 1.715 7.481 -2.264 1.00 85.69 674 PHE A O 1
ATOM 5297 N N . VAL A 1 675 ? 0.496 8.252 -3.997 1.00 88.88 675 VAL A N 1
ATOM 5298 C CA . VAL A 1 675 ? 1.644 8.621 -4.835 1.00 88.88 675 VAL A CA 1
ATOM 5299 C C . VAL A 1 675 ? 2.512 9.638 -4.094 1.00 88.88 675 VAL A C 1
ATOM 5301 O O . VAL A 1 675 ? 3.678 9.370 -3.814 1.00 88.88 675 VAL A O 1
ATOM 5304 N N . TYR A 1 676 ? 1.933 10.763 -3.669 1.00 87.06 676 TYR A N 1
ATOM 5305 C CA . TYR A 1 676 ? 2.669 11.802 -2.938 1.00 87.06 676 TYR A CA 1
ATOM 5306 C C . TYR A 1 676 ? 3.154 11.341 -1.558 1.00 87.06 676 TYR A C 1
ATOM 5308 O O . TYR A 1 676 ? 4.169 11.834 -1.067 1.00 87.06 676 TYR A O 1
ATOM 5316 N N . ALA A 1 677 ? 2.469 10.375 -0.941 1.00 81.69 677 ALA A N 1
ATOM 5317 C CA . ALA A 1 677 ? 2.860 9.825 0.350 1.00 81.69 677 ALA A CA 1
ATOM 5318 C C . ALA A 1 677 ? 4.042 8.858 0.316 1.00 81.69 677 ALA A C 1
ATOM 5320 O O . ALA A 1 677 ? 4.698 8.662 1.345 1.00 81.69 677 ALA A O 1
ATOM 5321 N N . LYS A 1 678 ? 4.303 8.222 -0.829 1.00 84.06 678 LYS A N 1
ATOM 5322 C CA . LYS A 1 678 ? 5.365 7.218 -0.973 1.00 84.06 678 LYS A CA 1
ATOM 5323 C C . LYS A 1 678 ? 6.510 7.657 -1.878 1.00 84.06 678 LYS A C 1
ATOM 5325 O O . LYS A 1 678 ? 7.611 7.132 -1.710 1.00 84.06 678 LYS A O 1
ATOM 5330 N N . CYS A 1 679 ? 6.295 8.622 -2.770 1.00 86.62 679 CYS A N 1
ATOM 5331 C CA . CYS A 1 679 ? 7.375 9.215 -3.550 1.00 86.62 679 CYS A CA 1
ATOM 5332 C C . CYS A 1 679 ? 8.404 9.883 -2.630 1.00 86.62 679 CYS A C 1
ATOM 5334 O O . CYS A 1 679 ? 8.066 10.637 -1.715 1.00 86.62 679 CYS A O 1
ATOM 5336 N N . GLN A 1 680 ? 9.687 9.634 -2.893 1.00 82.38 680 GLN A N 1
ATOM 5337 C CA . GLN A 1 680 ? 10.765 10.288 -2.149 1.00 82.38 680 GLN A CA 1
ATOM 5338 C C . GLN A 1 680 ? 10.942 11.747 -2.580 1.00 82.38 680 GLN A C 1
ATOM 5340 O O . GLN A 1 680 ? 11.309 12.583 -1.756 1.00 82.38 680 GLN A O 1
ATOM 5345 N N . ASN A 1 681 ? 10.648 12.051 -3.849 1.00 87.38 681 ASN A N 1
ATOM 5346 C CA . ASN A 1 681 ? 10.857 13.361 -4.453 1.00 87.38 681 ASN A CA 1
ATOM 5347 C C . ASN A 1 681 ? 9.538 13.921 -5.000 1.00 87.38 681 ASN A C 1
ATOM 5349 O O . ASN A 1 681 ? 8.856 13.269 -5.795 1.00 87.38 681 ASN A O 1
ATOM 5353 N N . VAL A 1 682 ? 9.200 15.147 -4.597 1.00 89.50 682 VAL A N 1
ATOM 5354 C CA . VAL A 1 682 ? 8.073 15.914 -5.141 1.00 89.50 682 VAL A CA 1
ATOM 5355 C C . VAL A 1 682 ? 8.589 17.205 -5.762 1.00 89.50 682 VAL A C 1
ATOM 5357 O O . VAL A 1 682 ? 9.315 17.975 -5.131 1.00 89.50 682 VAL A O 1
ATOM 5360 N N . VAL A 1 683 ? 8.208 17.432 -7.013 1.00 91.88 683 VAL A N 1
ATOM 5361 C CA . VAL A 1 683 ? 8.568 18.609 -7.803 1.00 91.88 683 VAL A CA 1
ATOM 5362 C C . VAL A 1 683 ? 7.367 19.545 -7.874 1.00 91.88 683 VAL A C 1
ATOM 5364 O O . VAL A 1 683 ? 6.264 19.089 -8.161 1.00 91.88 683 VAL A O 1
ATOM 5367 N N . ILE A 1 684 ? 7.566 20.837 -7.598 1.00 91.06 684 ILE A N 1
ATOM 5368 C CA . ILE A 1 684 ? 6.470 21.794 -7.391 1.00 91.06 684 ILE A CA 1
ATOM 5369 C C . ILE A 1 684 ? 6.576 22.998 -8.323 1.00 91.06 684 ILE A C 1
ATOM 5371 O O . ILE A 1 684 ? 7.511 23.793 -8.216 1.00 91.06 684 ILE A O 1
ATOM 5375 N N . TYR A 1 685 ? 5.556 23.171 -9.166 1.00 91.69 685 TYR A N 1
ATOM 5376 C CA . TYR A 1 685 ? 5.328 24.382 -9.957 1.00 91.69 685 TYR A CA 1
ATOM 5377 C C . TYR A 1 685 ? 4.307 25.300 -9.270 1.00 91.69 685 TYR A C 1
ATOM 5379 O O . TYR A 1 685 ? 3.111 24.997 -9.238 1.00 91.69 685 TYR A O 1
ATOM 5387 N N . LEU A 1 686 ? 4.757 26.444 -8.749 1.00 87.69 686 LEU A N 1
ATOM 5388 C CA . LEU A 1 686 ? 3.919 27.349 -7.948 1.00 87.69 686 LEU A CA 1
ATOM 5389 C C . LEU A 1 686 ? 2.946 28.213 -8.775 1.00 87.69 686 LEU A C 1
ATOM 5391 O O . LEU A 1 686 ? 1.812 28.421 -8.341 1.00 87.69 686 LEU A O 1
ATOM 5395 N N . ASN A 1 687 ? 3.355 28.645 -9.977 1.00 85.31 687 ASN A N 1
ATOM 5396 C CA . ASN A 1 687 ? 2.619 29.620 -10.808 1.00 85.31 687 ASN A CA 1
ATOM 5397 C C . ASN A 1 687 ? 1.947 28.992 -12.051 1.00 85.31 687 ASN A C 1
ATOM 5399 O O . ASN A 1 687 ? 1.381 29.690 -12.897 1.00 85.31 687 ASN A O 1
ATOM 5403 N N . GLY A 1 688 ? 2.034 27.668 -12.182 1.00 89.94 688 GLY A N 1
ATOM 5404 C CA . GLY A 1 688 ? 1.473 26.881 -13.279 1.00 89.94 688 GLY A CA 1
ATOM 5405 C C . GLY A 1 688 ? 2.484 25.874 -13.816 1.00 89.94 688 GLY A C 1
ATOM 5406 O O . GLY A 1 688 ? 3.686 26.128 -13.801 1.00 89.94 688 GLY A O 1
ATOM 5407 N N . LEU A 1 689 ? 2.000 24.721 -14.275 1.00 93.81 689 LEU A N 1
ATOM 5408 C CA . LEU A 1 689 ? 2.840 23.638 -14.791 1.00 93.81 689 LEU A CA 1
ATOM 5409 C C . LEU A 1 689 ? 3.796 24.131 -15.894 1.00 93.81 689 LEU A C 1
ATOM 5411 O O . LEU A 1 689 ? 3.347 24.659 -16.905 1.00 93.81 689 LEU A O 1
ATOM 5415 N N . GLY A 1 690 ? 5.105 23.970 -15.684 1.00 91.94 690 GLY A N 1
ATOM 5416 C CA . GLY A 1 690 ? 6.140 24.378 -16.639 1.00 91.94 690 GLY A CA 1
ATOM 5417 C C . GLY A 1 690 ? 6.336 25.891 -16.800 1.00 91.94 690 GLY A C 1
ATOM 5418 O O . GLY A 1 690 ? 7.112 26.292 -17.664 1.00 91.94 690 GLY A O 1
ATOM 5419 N N . ARG A 1 691 ? 5.665 26.734 -16.001 1.00 90.56 691 ARG A N 1
ATOM 5420 C CA . ARG A 1 691 ? 5.797 28.199 -16.061 1.00 90.56 691 ARG A CA 1
ATOM 5421 C C . ARG A 1 691 ? 6.915 28.713 -15.144 1.00 90.56 691 ARG A C 1
ATOM 5423 O O . ARG A 1 691 ? 7.214 28.069 -14.135 1.00 90.56 691 ARG A O 1
ATOM 5430 N N . PRO A 1 692 ? 7.493 29.888 -15.451 1.00 89.25 692 PRO A N 1
ATOM 5431 C CA . PRO A 1 692 ? 8.401 30.591 -14.554 1.00 89.25 692 PRO A CA 1
ATOM 5432 C C . PRO A 1 692 ? 7.835 30.806 -13.145 1.00 89.25 692 PRO A C 1
ATOM 5434 O O . PRO A 1 692 ? 6.664 31.154 -12.977 1.00 89.25 692 PRO A O 1
ATOM 5437 N N . PHE A 1 693 ? 8.686 30.643 -12.136 1.00 86.25 693 PHE A N 1
ATOM 5438 C CA . PHE A 1 693 ? 8.414 31.031 -10.759 1.00 86.25 693 PHE A CA 1
ATOM 5439 C C . PHE A 1 693 ? 8.840 32.486 -10.554 1.00 86.25 693 PHE A C 1
ATOM 5441 O O . PHE A 1 693 ? 10.029 32.783 -10.419 1.00 86.25 693 PHE A O 1
ATOM 5448 N N . GLU A 1 694 ? 7.865 33.390 -10.554 1.00 76.56 694 GLU A N 1
ATOM 5449 C CA . GLU A 1 694 ? 8.079 34.838 -10.475 1.00 76.56 694 GLU A CA 1
ATOM 5450 C C . GLU A 1 694 ? 7.232 35.451 -9.356 1.00 76.56 694 GLU A C 1
ATOM 5452 O O . GLU A 1 694 ? 6.153 34.953 -9.023 1.00 76.56 694 GLU A O 1
ATOM 5457 N N . GLU A 1 695 ? 7.754 36.524 -8.760 1.00 70.00 695 GLU A N 1
ATOM 5458 C CA . GLU A 1 695 ? 7.082 37.301 -7.723 1.00 70.00 695 GLU A CA 1
ATOM 5459 C C . GLU A 1 695 ? 6.078 38.250 -8.373 1.00 70.00 695 GLU A C 1
ATOM 5461 O O . GLU A 1 695 ? 6.443 39.270 -8.954 1.00 70.00 695 GLU A O 1
ATOM 5466 N N . THR A 1 696 ? 4.794 37.917 -8.272 1.00 64.75 696 THR A N 1
ATOM 5467 C CA . THR A 1 696 ? 3.738 38.917 -8.401 1.00 64.75 696 THR A CA 1
ATOM 5468 C C . THR A 1 696 ? 2.861 38.850 -7.156 1.00 64.75 696 THR A C 1
ATOM 5470 O O . THR A 1 696 ? 2.429 37.771 -6.744 1.00 64.75 696 THR A O 1
ATOM 5473 N N . ASP A 1 697 ? 2.588 39.996 -6.531 1.00 54.72 697 ASP A N 1
ATOM 5474 C CA . ASP A 1 697 ? 1.761 40.063 -5.314 1.00 54.72 697 ASP A CA 1
ATOM 5475 C C . ASP A 1 697 ? 0.341 39.509 -5.541 1.00 54.72 697 ASP A C 1
ATOM 5477 O O . ASP A 1 697 ? -0.294 38.975 -4.628 1.00 54.72 697 ASP A O 1
ATOM 5481 N N . SER A 1 698 ? -0.144 39.559 -6.787 1.00 59.41 698 SER A N 1
ATOM 5482 C CA . SER A 1 698 ? -1.397 38.932 -7.209 1.00 59.41 698 SER A CA 1
ATOM 5483 C C . SER A 1 698 ? -1.363 37.403 -7.188 1.00 59.41 698 SER A C 1
ATOM 5485 O O . SER A 1 698 ? -2.412 36.784 -6.993 1.00 59.41 698 SER A O 1
ATOM 5487 N N . ASP A 1 699 ? -0.197 36.774 -7.373 1.00 68.12 699 ASP A N 1
ATOM 5488 C CA . ASP A 1 699 ? -0.112 35.321 -7.498 1.00 68.12 699 ASP A CA 1
ATOM 5489 C C . ASP A 1 699 ? -0.329 34.625 -6.156 1.00 68.12 699 ASP A C 1
ATOM 5491 O O . ASP A 1 699 ? -1.123 33.699 -6.124 1.00 68.12 699 ASP A O 1
ATOM 5495 N N . LEU A 1 700 ? 0.236 35.068 -5.022 1.00 75.50 700 LEU A N 1
ATOM 5496 C CA . LEU A 1 700 ? -0.004 34.383 -3.731 1.00 75.50 700 LEU A CA 1
ATOM 5497 C C . LEU A 1 700 ? -1.469 34.433 -3.288 1.00 75.50 700 LEU A C 1
ATOM 5499 O O . LEU A 1 700 ? -1.954 33.506 -2.638 1.00 75.50 700 LEU A O 1
ATOM 5503 N N . LEU A 1 701 ? -2.182 35.515 -3.590 1.00 77.44 701 LEU A N 1
ATOM 5504 C CA . LEU A 1 701 ? -3.602 35.667 -3.257 1.00 77.44 701 LEU A CA 1
ATOM 5505 C C . LEU A 1 701 ? -4.524 35.057 -4.318 1.00 77.44 701 LEU A C 1
ATOM 5507 O O . LEU A 1 701 ? -5.716 34.890 -4.065 1.00 77.44 701 LEU A O 1
ATOM 5511 N N . SER A 1 702 ? -3.985 34.675 -5.478 1.00 83.44 702 SER A N 1
ATOM 5512 C CA . SER A 1 702 ? -4.757 34.050 -6.543 1.00 83.44 702 SER A CA 1
ATOM 5513 C C . SER A 1 702 ? -5.411 32.754 -6.051 1.00 83.44 702 SER A C 1
ATOM 5515 O O . SER A 1 702 ? -4.713 31.865 -5.550 1.00 83.44 702 SER A O 1
ATOM 5517 N N . PRO A 1 703 ? -6.723 32.555 -6.279 1.00 84.00 703 PRO A N 1
ATOM 5518 C CA . PRO A 1 703 ? -7.398 31.271 -6.063 1.00 84.00 703 PRO A CA 1
ATOM 5519 C C . PRO A 1 703 ? -6.709 30.097 -6.770 1.00 84.00 703 PRO A C 1
ATOM 5521 O O . PRO A 1 703 ? -6.896 28.935 -6.411 1.00 84.00 703 PRO A O 1
ATOM 5524 N N . ARG A 1 704 ? -5.924 30.385 -7.815 1.00 84.56 704 ARG A N 1
ATOM 5525 C CA . ARG A 1 704 ? -5.243 29.381 -8.630 1.00 84.56 704 ARG A CA 1
ATOM 5526 C C . ARG A 1 704 ? -3.769 29.174 -8.290 1.00 84.56 704 ARG A C 1
ATOM 5528 O O . ARG A 1 704 ? -3.157 28.266 -8.844 1.00 84.56 704 ARG A O 1
ATOM 5535 N N . HIS A 1 705 ? -3.246 29.916 -7.315 1.00 86.31 705 HIS A N 1
ATOM 5536 C CA . HIS A 1 705 ? -1.936 29.647 -6.735 1.00 86.31 705 HIS A CA 1
ATOM 5537 C C . HIS A 1 705 ? -1.879 28.264 -6.099 1.00 86.31 705 HIS A C 1
ATOM 5539 O O . HIS A 1 705 ? -2.841 27.804 -5.476 1.00 86.31 705 HIS A O 1
ATOM 5545 N N . TRP A 1 706 ? -0.709 27.640 -6.167 1.00 87.88 706 TRP A N 1
ATOM 5546 C CA . TRP A 1 706 ? -0.477 26.307 -5.627 1.00 87.88 706 TRP A CA 1
ATOM 5547 C C . TRP A 1 706 ? -0.889 26.173 -4.142 1.00 87.88 706 TRP A C 1
ATOM 5549 O O . TRP A 1 706 ? -1.608 25.241 -3.778 1.00 87.88 706 TRP A O 1
ATOM 5559 N N . CYS A 1 707 ? -0.544 27.147 -3.288 1.00 82.31 707 CYS A N 1
ATOM 5560 C CA . CYS A 1 707 ? -0.898 27.125 -1.855 1.00 82.31 707 CYS A CA 1
ATOM 5561 C C . CYS A 1 707 ? -2.408 27.168 -1.576 1.00 82.31 707 CYS A C 1
ATOM 5563 O O . CYS A 1 707 ? -2.838 26.730 -0.512 1.00 82.31 707 CYS A O 1
ATOM 5565 N N . ASN A 1 708 ? -3.199 27.705 -2.507 1.00 85.81 708 ASN A N 1
ATOM 5566 C CA . ASN A 1 708 ? -4.625 27.944 -2.304 1.00 85.81 708 ASN A CA 1
ATOM 5567 C C . ASN A 1 708 ? -5.485 26.859 -2.962 1.00 85.81 708 ASN A C 1
ATOM 5569 O O . ASN A 1 708 ? -6.703 26.918 -2.861 1.00 85.81 708 ASN A O 1
ATOM 5573 N N . ARG A 1 709 ? -4.898 25.863 -3.634 1.00 88.12 709 ARG A N 1
ATOM 5574 C CA . ARG A 1 709 ? -5.640 24.770 -4.279 1.00 88.12 709 ARG A CA 1
ATOM 5575 C C . ARG A 1 709 ? -6.062 23.723 -3.244 1.00 88.12 709 ARG A C 1
ATOM 5577 O O . ARG A 1 709 ? -5.291 23.373 -2.352 1.00 88.12 709 ARG A O 1
ATOM 5584 N N . ALA A 1 710 ? -7.280 23.199 -3.369 1.00 89.19 710 ALA A N 1
ATOM 5585 C CA . ALA A 1 710 ? -7.791 22.148 -2.483 1.00 89.19 710 ALA A CA 1
ATOM 5586 C C . ALA A 1 710 ? -6.913 20.886 -2.523 1.00 89.19 710 ALA A C 1
ATOM 5588 O O . ALA A 1 710 ? -6.413 20.436 -1.495 1.00 89.19 710 ALA A O 1
ATOM 5589 N N . TRP A 1 711 ? -6.633 20.385 -3.727 1.00 87.69 711 TRP A N 1
ATOM 5590 C CA . TRP A 1 711 ? -5.839 19.175 -3.950 1.00 87.69 711 TRP A CA 1
ATOM 5591 C C . TRP A 1 711 ? -4.423 19.225 -3.355 1.00 87.69 711 TRP A C 1
ATOM 5593 O O . TRP A 1 711 ? -3.931 18.203 -2.884 1.00 87.69 711 TRP A O 1
ATOM 5603 N N . THR A 1 712 ? -3.785 20.399 -3.258 1.00 85.69 712 THR A N 1
ATOM 5604 C CA . THR A 1 712 ? -2.415 20.485 -2.716 1.00 85.69 712 THR A CA 1
ATOM 5605 C C . THR A 1 712 ? -2.338 20.159 -1.224 1.00 85.69 712 THR A C 1
ATOM 5607 O O . THR A 1 712 ? -1.252 19.877 -0.720 1.00 85.69 712 THR A O 1
ATOM 5610 N N . MET A 1 713 ? -3.476 20.109 -0.520 1.00 81.94 713 MET A N 1
ATOM 5611 C CA . MET A 1 713 ? -3.544 19.647 0.867 1.00 81.94 713 MET A CA 1
ATOM 5612 C C . MET A 1 713 ? -3.138 18.172 1.018 1.00 81.94 713 MET A C 1
ATOM 5614 O O . MET A 1 713 ? -2.476 17.837 1.994 1.00 81.94 713 MET A O 1
ATOM 5618 N N . GLN A 1 714 ? -3.464 17.293 0.065 1.00 81.19 714 GLN A N 1
ATOM 5619 C CA . GLN A 1 714 ? -2.981 15.902 0.095 1.00 81.19 714 GLN A CA 1
ATOM 5620 C C . GLN A 1 714 ? -1.598 15.724 -0.555 1.00 81.19 714 GLN A C 1
ATOM 5622 O O . GLN A 1 714 ? -0.870 14.800 -0.206 1.00 81.19 714 GLN A O 1
ATOM 5627 N N . GLU A 1 715 ? -1.206 16.618 -1.468 1.00 83.81 715 GLU A N 1
ATOM 5628 C CA . GLU A 1 715 ? 0.061 16.523 -2.216 1.00 83.81 715 GLU A CA 1
ATOM 5629 C C . GLU A 1 715 ? 1.275 16.996 -1.387 1.00 83.81 715 GLU A C 1
ATOM 5631 O O . GLU A 1 715 ? 2.399 16.535 -1.583 1.00 83.81 715 GLU A O 1
ATOM 5636 N N . TRP A 1 716 ? 1.059 17.912 -0.437 1.00 68.62 716 TRP A N 1
ATOM 5637 C CA . TRP A 1 716 ? 2.122 18.570 0.337 1.00 68.62 716 TRP A CA 1
ATOM 5638 C C . TRP A 1 716 ? 2.563 17.808 1.597 1.00 68.62 716 TRP A C 1
ATOM 5640 O O . TRP A 1 716 ? 3.710 17.922 2.032 1.00 68.62 716 TRP A O 1
ATOM 5650 N N . CYS A 1 717 ? 1.672 17.035 2.219 1.00 60.44 717 CYS A N 1
ATOM 5651 C CA . CYS A 1 717 ? 1.859 16.590 3.603 1.00 60.44 717 CYS A CA 1
ATOM 5652 C C . CYS A 1 717 ? 3.021 15.599 3.815 1.00 60.44 717 CYS A C 1
ATOM 5654 O O . CYS A 1 717 ? 3.611 15.575 4.897 1.00 60.44 717 CYS A O 1
ATOM 5656 N N . PHE A 1 718 ? 3.437 14.838 2.799 1.00 59.69 718 PHE A N 1
ATOM 5657 C CA . PHE A 1 718 ? 4.180 13.589 3.031 1.00 59.69 718 PHE A CA 1
ATOM 5658 C C . PHE A 1 718 ? 5.559 13.463 2.359 1.00 59.69 718 PHE A C 1
ATOM 5660 O O . PHE A 1 718 ? 6.311 12.552 2.702 1.00 59.69 718 PHE A O 1
ATOM 5667 N N . ALA A 1 719 ? 5.935 14.379 1.464 1.00 58.75 719 ALA A N 1
ATOM 5668 C CA . ALA A 1 719 ? 7.172 14.277 0.685 1.00 58.75 719 ALA A CA 1
ATOM 5669 C C . ALA A 1 719 ? 8.450 14.344 1.545 1.00 58.75 719 ALA A C 1
ATOM 5671 O O . ALA A 1 719 ? 8.582 15.222 2.405 1.00 58.75 719 ALA A O 1
ATOM 5672 N N . VAL A 1 720 ? 9.420 13.458 1.291 1.00 63.25 720 VAL A N 1
ATOM 5673 C CA . VAL A 1 720 ? 10.735 13.498 1.962 1.00 63.25 720 VAL A CA 1
ATOM 5674 C C . VAL A 1 720 ? 11.572 14.659 1.418 1.00 63.25 720 VAL A C 1
ATOM 5676 O O . VAL A 1 720 ? 12.059 15.470 2.204 1.00 63.25 720 VAL A O 1
ATOM 5679 N N . ASN A 1 721 ? 11.655 14.786 0.088 1.00 74.94 721 ASN A N 1
ATOM 5680 C CA . ASN A 1 721 ? 12.375 15.849 -0.611 1.00 74.94 721 ASN A CA 1
ATOM 5681 C C . ASN A 1 721 ? 11.421 16.662 -1.492 1.00 74.94 721 ASN A C 1
ATOM 5683 O O . ASN A 1 721 ? 10.693 16.104 -2.314 1.00 74.94 721 ASN A O 1
ATOM 5687 N N . MET A 1 722 ? 11.457 17.987 -1.356 1.00 79.12 722 MET A N 1
ATOM 5688 C CA . MET A 1 722 ? 10.609 18.909 -2.117 1.00 79.12 722 MET A CA 1
ATOM 5689 C C . MET A 1 722 ? 11.489 19.847 -2.932 1.00 79.12 722 MET A C 1
ATOM 5691 O O . MET A 1 722 ? 12.370 20.502 -2.378 1.00 79.12 722 MET A O 1
ATOM 5695 N N . THR A 1 723 ? 11.255 19.904 -4.240 1.00 85.81 723 THR A N 1
ATOM 5696 C CA . THR A 1 723 ? 12.038 20.726 -5.170 1.00 85.81 723 THR A CA 1
ATOM 5697 C C . THR A 1 723 ? 11.121 21.698 -5.897 1.00 85.81 723 THR A C 1
ATOM 5699 O O . THR A 1 723 ? 10.224 21.277 -6.624 1.00 85.81 723 THR A O 1
ATOM 5702 N N . PHE A 1 724 ? 11.355 22.998 -5.730 1.00 86.75 724 PHE A N 1
ATOM 5703 C CA . PHE A 1 724 ? 10.683 24.014 -6.538 1.00 86.75 724 PHE A CA 1
ATOM 5704 C C . PHE A 1 724 ? 11.314 24.094 -7.929 1.00 86.75 724 PHE A C 1
ATOM 5706 O O . PHE A 1 724 ? 12.537 24.046 -8.076 1.00 86.75 724 PHE A O 1
ATOM 5713 N N . VAL A 1 725 ? 10.461 24.212 -8.939 1.00 90.00 725 VAL A N 1
ATOM 5714 C CA . VAL A 1 725 ? 10.812 24.290 -10.365 1.00 90.00 725 VAL A CA 1
ATOM 5715 C C . VAL A 1 725 ? 10.163 25.517 -11.006 1.00 90.00 725 VAL A C 1
ATOM 5717 O O . VAL A 1 725 ? 9.424 26.249 -10.349 1.00 90.00 725 VAL A O 1
ATOM 5720 N N . GLY A 1 726 ? 10.498 25.791 -12.266 1.00 89.62 726 GLY A N 1
ATOM 5721 C CA . GLY A 1 726 ? 10.221 27.065 -12.924 1.00 89.62 726 GLY A CA 1
ATOM 5722 C C . GLY A 1 726 ? 11.248 28.147 -12.578 1.00 89.62 726 GLY A C 1
ATOM 5723 O O . GLY A 1 726 ? 11.007 29.320 -12.834 1.00 89.62 72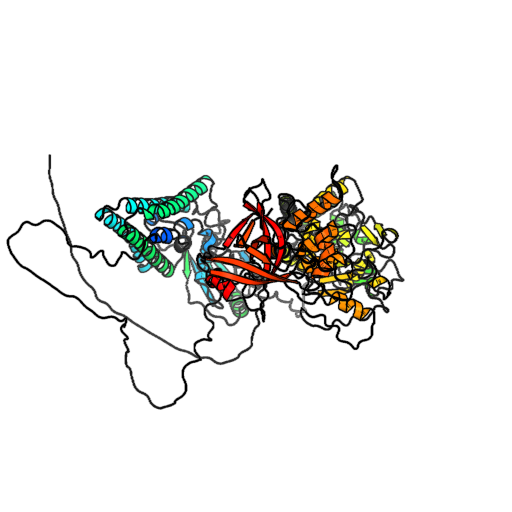6 GLY A O 1
ATOM 5724 N N . ILE A 1 727 ? 12.390 27.790 -11.981 1.00 87.81 727 ILE A N 1
ATOM 5725 C CA . ILE A 1 727 ? 13.360 28.768 -11.468 1.00 87.81 727 ILE A CA 1
ATOM 5726 C C . ILE A 1 727 ? 14.012 29.568 -12.611 1.00 87.81 727 ILE A C 1
ATOM 5728 O O . ILE A 1 727 ? 14.632 29.007 -13.524 1.00 87.81 727 ILE A O 1
ATOM 5732 N N . THR A 1 728 ? 13.918 30.890 -12.512 1.00 87.44 728 THR A N 1
ATOM 5733 C CA . THR A 1 728 ? 14.550 31.884 -13.389 1.00 87.44 728 THR A CA 1
ATOM 5734 C C . THR A 1 728 ? 15.632 32.660 -12.627 1.00 87.44 728 THR A C 1
ATOM 5736 O O . THR A 1 728 ? 15.907 32.387 -11.459 1.00 87.44 728 THR A O 1
ATOM 5739 N N . GLN A 1 729 ? 16.290 33.617 -13.290 1.00 80.94 729 GLN A N 1
ATOM 5740 C CA . GLN A 1 729 ? 17.218 34.542 -12.618 1.00 80.94 729 GLN A CA 1
ATOM 5741 C C . GLN A 1 729 ? 16.500 35.509 -11.662 1.00 80.94 729 GLN A C 1
ATOM 5743 O O . GLN A 1 729 ? 17.113 35.965 -10.702 1.00 80.94 729 GLN A O 1
ATOM 5748 N N . ASP A 1 730 ? 15.212 35.762 -11.907 1.00 79.56 730 ASP A N 1
ATOM 5749 C CA . ASP A 1 730 ? 14.379 36.705 -11.154 1.00 79.56 730 ASP A CA 1
ATOM 5750 C C . ASP A 1 730 ? 13.559 36.007 -10.052 1.00 79.56 730 ASP A C 1
ATOM 5752 O O . ASP A 1 730 ? 12.768 36.644 -9.359 1.00 79.56 730 ASP A O 1
ATOM 5756 N N . SER A 1 731 ? 13.704 34.686 -9.893 1.00 80.38 731 SER A N 1
ATOM 5757 C CA . SER A 1 731 ? 12.952 33.928 -8.893 1.00 80.38 731 SER A CA 1
ATOM 5758 C C . SER A 1 731 ? 13.349 34.314 -7.460 1.00 80.38 731 SER A C 1
ATOM 5760 O O . SER A 1 731 ? 14.544 34.408 -7.156 1.00 80.38 731 SER A O 1
ATOM 5762 N N . PRO A 1 732 ? 12.380 34.429 -6.531 1.00 73.94 732 PRO A N 1
ATOM 5763 C CA . PRO A 1 732 ? 12.662 34.696 -5.125 1.00 73.94 732 PRO A CA 1
ATOM 5764 C C . PRO A 1 732 ? 13.571 33.642 -4.488 1.00 73.94 732 PRO A C 1
ATOM 5766 O O . PRO A 1 732 ? 13.379 32.433 -4.657 1.00 73.94 732 PRO A O 1
ATOM 5769 N N . VAL A 1 733 ? 14.528 34.090 -3.672 1.00 67.00 733 VAL A N 1
ATOM 5770 C CA . VAL A 1 733 ? 15.401 33.188 -2.910 1.00 67.00 733 VAL A CA 1
ATOM 5771 C C . VAL A 1 733 ? 14.642 32.630 -1.704 1.00 67.00 733 VAL A C 1
ATOM 5773 O O . VAL A 1 733 ? 14.504 33.282 -0.669 1.00 67.00 733 VAL A O 1
ATOM 5776 N N . LEU A 1 734 ? 14.185 31.383 -1.805 1.00 63.88 734 LEU A N 1
ATOM 5777 C CA . LEU A 1 734 ? 13.599 30.642 -0.687 1.00 63.88 734 LEU A CA 1
ATOM 5778 C C . LEU A 1 734 ? 14.709 30.025 0.180 1.00 63.88 734 LEU A C 1
ATOM 5780 O O . LEU A 1 734 ? 15.231 28.952 -0.119 1.00 63.88 734 LEU A O 1
ATOM 5784 N N . LYS A 1 735 ? 15.069 30.689 1.285 1.00 52.00 735 LYS A N 1
ATOM 5785 C CA . LYS A 1 735 ? 15.938 30.100 2.319 1.00 52.00 735 LYS A CA 1
ATOM 5786 C C . LYS A 1 735 ? 15.121 29.167 3.214 1.00 52.00 735 LYS A C 1
ATOM 5788 O O . LYS A 1 735 ? 14.619 29.571 4.260 1.00 52.00 735 LYS A O 1
ATOM 5793 N N . LEU A 1 736 ? 14.975 27.914 2.794 1.00 52.25 736 LEU A N 1
ATOM 5794 C CA . LEU A 1 736 ? 14.446 26.856 3.651 1.00 52.25 736 LEU A CA 1
ATOM 5795 C C . LEU A 1 736 ? 15.562 26.348 4.573 1.00 52.25 736 LEU A C 1
ATOM 5797 O O . LEU A 1 736 ? 16.347 25.481 4.197 1.00 52.25 736 LEU A O 1
ATOM 5801 N N . SER A 1 737 ? 15.669 26.912 5.774 1.00 36.53 737 SER A N 1
ATOM 5802 C CA . SER A 1 737 ? 16.594 26.413 6.797 1.00 36.53 737 SER A CA 1
ATOM 5803 C C . SER A 1 737 ? 15.979 25.210 7.515 1.00 36.53 737 SER A C 1
ATOM 5805 O O . SER A 1 737 ? 14.963 25.358 8.190 1.00 36.53 737 SER A O 1
ATOM 5807 N N . GLY A 1 738 ? 16.603 24.035 7.412 1.00 34.44 738 GLY A N 1
ATOM 5808 C CA . GLY A 1 738 ? 16.261 22.879 8.247 1.00 34.44 738 GLY A CA 1
ATOM 5809 C C . GLY A 1 738 ? 16.657 21.542 7.629 1.00 34.44 738 GLY A C 1
ATOM 5810 O O . GLY A 1 738 ? 15.977 21.033 6.743 1.00 34.44 738 GLY A O 1
ATOM 5811 N N . GLY A 1 739 ? 17.748 20.951 8.119 1.00 32.69 739 GLY A N 1
ATOM 5812 C CA . GLY A 1 739 ? 18.032 19.535 7.898 1.00 32.69 739 GLY A CA 1
ATOM 5813 C C . GLY A 1 739 ? 17.000 18.663 8.617 1.00 32.69 739 GLY A C 1
ATOM 5814 O O . GLY A 1 739 ? 16.568 19.015 9.705 1.00 32.69 739 GLY A O 1
ATOM 5815 N N . HIS A 1 740 ? 16.625 17.542 7.995 1.00 34.38 740 HIS A N 1
ATOM 5816 C CA . HIS A 1 740 ? 15.805 16.458 8.555 1.00 34.38 740 HIS A CA 1
ATOM 5817 C C . HIS A 1 740 ? 14.581 16.897 9.378 1.00 34.38 740 HIS A C 1
ATOM 5819 O O . HIS A 1 740 ? 14.654 17.038 10.590 1.00 34.38 740 HIS A O 1
ATOM 5825 N N . HIS A 1 741 ? 13.432 16.921 8.698 1.00 44.22 741 HIS A N 1
ATOM 5826 C CA . HIS A 1 741 ? 12.089 16.756 9.260 1.00 44.22 741 HIS A CA 1
ATOM 5827 C C . HIS A 1 741 ? 11.598 17.815 10.282 1.00 44.22 741 HIS A C 1
ATOM 5829 O O . HIS A 1 741 ? 12.177 18.051 11.334 1.00 44.22 741 HIS A O 1
ATOM 5835 N N . ARG A 1 742 ? 10.395 18.337 10.002 1.00 38.81 742 ARG A N 1
ATOM 5836 C CA . ARG A 1 742 ? 9.426 18.935 10.947 1.00 38.81 742 ARG A CA 1
ATOM 5837 C C . ARG A 1 742 ? 9.465 20.419 11.311 1.00 38.81 742 ARG A C 1
ATOM 5839 O O . ARG A 1 742 ? 8.499 20.863 11.904 1.00 38.81 742 ARG A O 1
ATOM 5846 N N . ASN A 1 743 ? 10.434 21.237 10.905 1.00 37.59 743 ASN A N 1
ATOM 5847 C CA . ASN A 1 743 ? 10.326 22.685 11.160 1.00 37.59 743 ASN A CA 1
ATOM 5848 C C . ASN A 1 743 ? 10.877 23.520 9.999 1.00 37.59 743 ASN A C 1
ATOM 5850 O O . ASN A 1 743 ? 12.067 23.820 9.957 1.00 37.59 743 ASN A O 1
ATOM 5854 N N . LEU A 1 744 ? 10.003 23.934 9.072 1.00 47.06 744 LEU A N 1
ATOM 5855 C CA . LEU A 1 744 ? 10.294 25.063 8.183 1.00 47.06 744 LEU A CA 1
ATOM 5856 C C . LEU A 1 744 ? 10.208 26.349 9.020 1.00 47.06 744 LEU A C 1
ATOM 5858 O O . LEU A 1 744 ? 9.177 27.016 9.053 1.00 47.06 744 LEU A O 1
ATOM 5862 N N . ALA A 1 745 ? 11.274 26.695 9.736 1.00 40.22 745 ALA A N 1
ATOM 5863 C CA . ALA A 1 745 ? 11.357 27.996 10.385 1.00 40.22 745 ALA A CA 1
ATOM 5864 C C . ALA A 1 745 ? 11.899 29.018 9.379 1.00 40.22 745 ALA A C 1
ATOM 5866 O O . ALA A 1 745 ? 13.042 28.910 8.922 1.00 40.22 745 ALA A O 1
ATOM 5867 N N . ALA A 1 746 ? 11.092 30.032 9.056 1.00 43.81 746 ALA A N 1
ATOM 5868 C CA . ALA A 1 746 ? 11.563 31.223 8.359 1.00 43.81 746 ALA A CA 1
ATOM 5869 C C . ALA A 1 746 ? 12.606 31.922 9.248 1.00 43.81 746 ALA A C 1
ATOM 5871 O O . ALA A 1 746 ? 12.266 32.658 10.169 1.00 43.81 746 ALA A O 1
ATOM 5872 N N . SER A 1 747 ? 13.886 31.639 9.021 1.00 38.78 747 SER A N 1
ATOM 5873 C CA . SER A 1 747 ? 14.999 32.240 9.758 1.00 38.78 747 SER A CA 1
ATOM 5874 C C . SER A 1 747 ? 15.609 33.345 8.901 1.00 38.78 747 SER A C 1
ATOM 5876 O O . SER A 1 747 ? 16.385 33.099 7.981 1.00 38.78 747 SER A O 1
ATOM 5878 N N . GLY A 1 748 ? 15.211 34.581 9.188 1.00 43.31 748 GLY A N 1
ATOM 5879 C CA . GLY A 1 748 ? 15.714 35.793 8.550 1.00 43.31 748 GLY A CA 1
ATOM 5880 C C . GLY A 1 748 ? 15.109 37.040 9.203 1.00 43.31 748 GLY A C 1
ATOM 5881 O O . GLY A 1 748 ? 14.056 36.924 9.837 1.00 43.31 748 GLY A O 1
ATOM 5882 N N . PRO A 1 749 ? 15.767 38.211 9.105 1.00 42.31 749 PRO A N 1
ATOM 5883 C CA . PRO A 1 749 ? 15.208 39.467 9.603 1.00 42.31 749 PRO A CA 1
ATOM 5884 C C . PRO A 1 749 ? 13.837 39.756 8.954 1.00 42.31 749 PRO A C 1
ATOM 5886 O O . PRO A 1 749 ? 13.564 39.259 7.858 1.00 42.31 749 PRO A O 1
ATOM 5889 N N . PRO A 1 750 ? 12.953 40.512 9.631 1.00 44.91 750 PRO A N 1
ATOM 5890 C CA . PRO A 1 750 ? 11.592 40.769 9.180 1.00 44.91 750 PRO A CA 1
ATOM 5891 C C . PRO A 1 750 ? 11.600 41.794 8.042 1.00 44.91 750 PRO A C 1
ATOM 5893 O O . PRO A 1 750 ? 11.381 42.979 8.260 1.00 44.91 750 PRO A O 1
ATOM 5896 N N . GLU A 1 751 ? 11.865 41.338 6.826 1.00 46.06 751 GLU A N 1
ATOM 5897 C CA . GLU A 1 751 ? 11.449 42.051 5.620 1.00 46.06 751 GLU A CA 1
ATOM 5898 C C . GLU A 1 751 ? 10.204 41.341 5.069 1.00 46.06 751 GLU A C 1
ATOM 5900 O O . GLU A 1 751 ? 10.214 40.126 4.861 1.00 46.06 751 GLU A O 1
ATOM 5905 N N . GLU A 1 752 ? 9.114 42.089 4.874 1.00 55.56 752 GLU A N 1
ATOM 5906 C CA . GLU A 1 752 ? 7.772 41.630 4.462 1.00 55.56 752 GLU A CA 1
ATOM 5907 C C . GLU A 1 752 ? 7.695 41.106 3.005 1.00 55.56 752 GLU A C 1
ATOM 5909 O O . GLU A 1 752 ? 6.669 41.226 2.342 1.00 55.56 752 GLU A O 1
ATOM 5914 N N . GLY A 1 753 ? 8.764 40.513 2.470 1.00 66.94 753 GLY A N 1
ATOM 5915 C CA . GLY A 1 753 ? 8.824 40.048 1.081 1.00 66.94 753 GLY A CA 1
ATOM 5916 C C . GLY A 1 753 ? 8.004 38.778 0.803 1.00 66.94 753 GLY A C 1
ATOM 5917 O O . GLY A 1 753 ? 7.763 37.951 1.695 1.00 66.94 753 GLY A O 1
ATOM 5918 N N . PHE A 1 754 ? 7.637 38.573 -0.467 1.00 72.62 754 PHE A N 1
ATOM 5919 C CA . PHE A 1 754 ? 6.889 37.414 -0.983 1.00 72.62 754 PHE A CA 1
ATOM 5920 C C . PHE A 1 754 ? 7.425 36.067 -0.479 1.00 72.62 754 PHE A C 1
ATOM 5922 O O . PHE A 1 754 ? 6.657 35.202 -0.056 1.00 72.62 754 PHE A O 1
ATOM 5929 N N . GLY A 1 755 ? 8.751 35.891 -0.450 1.00 71.44 755 GLY A N 1
ATOM 5930 C CA . GLY A 1 755 ? 9.392 34.651 0.001 1.00 71.44 755 GLY A CA 1
ATOM 5931 C C . GLY A 1 755 ? 9.085 34.291 1.460 1.00 71.44 755 GLY A C 1
ATOM 5932 O O . GLY A 1 755 ? 8.898 33.114 1.774 1.00 71.44 755 GLY A O 1
ATOM 5933 N N . GLN A 1 756 ? 8.964 35.281 2.353 1.00 71.12 756 GLN A N 1
ATOM 5934 C CA . GLN A 1 756 ? 8.608 35.044 3.755 1.00 71.12 756 GLN A CA 1
ATOM 5935 C C . GLN A 1 756 ? 7.111 34.738 3.907 1.00 71.12 756 GLN A C 1
ATOM 5937 O O . GLN A 1 756 ? 6.739 33.881 4.709 1.00 71.12 756 GLN A O 1
ATOM 5942 N N . GLN A 1 757 ? 6.251 35.395 3.123 1.00 75.31 757 GLN A N 1
ATOM 5943 C CA . GLN A 1 757 ? 4.811 35.109 3.092 1.00 75.31 757 GLN A CA 1
ATOM 5944 C C . GLN A 1 757 ? 4.534 33.695 2.567 1.00 75.31 757 GLN A C 1
ATOM 5946 O O . GLN A 1 757 ? 3.759 32.950 3.170 1.00 75.31 757 GLN A O 1
ATOM 5951 N N . LEU A 1 758 ? 5.223 33.295 1.495 1.00 77.31 758 LEU A N 1
ATOM 5952 C CA . LEU A 1 758 ? 5.190 31.937 0.968 1.00 77.31 758 LEU A CA 1
ATOM 5953 C C . LEU A 1 758 ? 5.705 30.944 2.017 1.00 77.31 758 LEU A C 1
ATOM 5955 O O . LEU A 1 758 ? 4.992 30.005 2.352 1.00 77.31 758 LEU A O 1
ATOM 5959 N N . ALA A 1 759 ? 6.871 31.186 2.625 1.00 72.62 759 ALA A N 1
ATOM 5960 C CA . ALA A 1 759 ? 7.403 30.323 3.681 1.00 72.62 759 ALA A CA 1
ATOM 5961 C C . ALA A 1 759 ? 6.426 30.157 4.859 1.00 72.62 759 ALA A C 1
ATOM 5963 O O . ALA A 1 759 ? 6.236 29.035 5.316 1.00 72.62 759 ALA A O 1
ATOM 5964 N N . LYS A 1 760 ? 5.743 31.224 5.304 1.00 72.56 760 LYS A N 1
ATOM 5965 C CA . LYS A 1 760 ? 4.699 31.152 6.347 1.00 72.56 760 LYS A CA 1
ATOM 5966 C C . LYS A 1 760 ? 3.535 30.244 5.939 1.00 72.56 760 LYS A C 1
ATOM 5968 O O . LYS A 1 760 ? 3.098 29.429 6.746 1.00 72.56 760 LYS A O 1
ATOM 5973 N N . ARG A 1 761 ? 3.066 30.330 4.689 1.00 73.81 761 ARG A N 1
ATOM 5974 C CA . ARG A 1 761 ? 2.010 29.438 4.166 1.00 73.81 761 ARG A CA 1
ATOM 5975 C C . ARG A 1 761 ? 2.469 27.984 4.037 1.00 73.81 761 ARG A C 1
ATOM 5977 O O . ARG A 1 761 ? 1.652 27.080 4.162 1.00 73.81 761 ARG A O 1
ATOM 5984 N N . LEU A 1 762 ? 3.762 27.759 3.808 1.00 72.06 762 LEU A N 1
ATOM 5985 C CA . LEU A 1 762 ? 4.363 26.427 3.697 1.00 72.06 762 LEU A CA 1
ATOM 5986 C C . LEU A 1 762 ? 4.763 25.818 5.060 1.00 72.06 762 LEU A C 1
ATOM 5988 O O . LEU A 1 762 ? 4.876 24.597 5.173 1.00 72.06 762 LEU A O 1
ATOM 5992 N N . ALA A 1 763 ? 4.975 26.643 6.092 1.00 62.34 763 ALA A N 1
ATOM 5993 C CA . ALA A 1 763 ? 5.522 26.235 7.388 1.00 62.34 763 ALA A CA 1
ATOM 5994 C C . ALA A 1 763 ? 4.552 25.452 8.290 1.00 62.34 763 ALA A C 1
ATOM 5996 O O . ALA A 1 763 ? 5.011 24.679 9.128 1.00 62.34 763 ALA A O 1
ATOM 5997 N N . ASN A 1 764 ? 3.233 25.562 8.101 1.00 59.12 764 ASN A N 1
ATOM 5998 C CA . ASN A 1 764 ? 2.231 24.881 8.940 1.00 59.12 764 ASN A CA 1
ATOM 5999 C C . ASN A 1 764 ? 2.089 23.363 8.661 1.00 59.12 764 ASN A C 1
ATOM 6001 O O . ASN A 1 764 ? 1.014 22.788 8.753 1.00 59.12 764 ASN A O 1
ATOM 6005 N N . ARG A 1 765 ? 3.167 22.656 8.320 1.00 54.16 765 ARG A N 1
ATOM 6006 C CA . ARG A 1 765 ? 3.117 21.283 7.786 1.00 54.16 765 ARG A CA 1
ATOM 6007 C C . ARG A 1 765 ? 2.582 20.214 8.760 1.00 54.16 765 ARG A C 1
ATOM 6009 O O . ARG A 1 765 ? 1.930 19.273 8.314 1.00 54.16 765 ARG A O 1
ATOM 6016 N N . ASP A 1 766 ? 2.836 20.349 10.062 1.00 48.03 766 ASP A N 1
ATOM 6017 C CA . ASP A 1 766 ? 2.669 19.249 11.032 1.00 48.03 766 ASP A CA 1
ATOM 6018 C C . ASP A 1 766 ? 1.324 19.229 11.785 1.00 48.03 766 ASP A C 1
ATOM 6020 O O . ASP A 1 766 ? 0.970 18.210 12.376 1.00 48.03 766 ASP A O 1
ATOM 6024 N N . VAL A 1 767 ? 0.534 20.307 11.741 1.00 49.22 767 VAL A N 1
ATOM 6025 C CA . VAL A 1 767 ? -0.729 20.413 12.508 1.00 49.22 767 VAL A CA 1
ATOM 6026 C C . VAL A 1 767 ? -1.941 19.881 11.714 1.00 49.22 767 VAL A C 1
ATOM 6028 O O . VAL A 1 767 ? -3.007 19.636 12.275 1.00 49.22 767 VAL A O 1
ATOM 6031 N N . HIS A 1 768 ? -1.789 19.646 10.406 1.00 54.12 768 HIS A N 1
ATOM 6032 C CA . HIS A 1 768 ? -2.913 19.501 9.468 1.00 54.12 768 HIS A CA 1
ATOM 6033 C C . HIS A 1 768 ? -3.383 18.071 9.148 1.00 54.12 768 HIS A C 1
ATOM 6035 O O . HIS A 1 768 ? -4.320 17.919 8.371 1.00 54.12 768 HIS A O 1
ATOM 6041 N N . THR A 1 769 ? -2.774 17.019 9.704 1.00 58.16 769 THR A N 1
ATOM 6042 C CA . THR A 1 769 ? -2.971 15.645 9.179 1.00 58.16 769 THR A CA 1
ATOM 6043 C C . THR A 1 769 ? -3.762 14.694 10.074 1.00 58.16 769 THR A C 1
ATOM 6045 O O . THR A 1 769 ? -3.969 13.551 9.688 1.00 58.16 769 THR A O 1
ATOM 6048 N N . ARG A 1 770 ? -4.205 15.113 11.269 1.00 62.19 770 ARG A N 1
ATOM 6049 C CA . ARG A 1 770 ? -4.926 14.213 12.200 1.00 62.19 770 ARG A CA 1
ATOM 6050 C C . ARG A 1 770 ? -6.274 14.722 12.696 1.00 62.19 770 ARG A C 1
ATOM 6052 O O . ARG A 1 770 ? -7.051 13.929 13.212 1.00 62.19 770 ARG A O 1
ATOM 6059 N N . TYR A 1 771 ? -6.555 16.009 12.520 1.00 78.12 771 TYR A N 1
ATOM 6060 C CA . TYR A 1 771 ? -7.701 16.675 13.134 1.00 78.12 771 TYR A CA 1
ATOM 6061 C C . TYR A 1 771 ? -8.624 17.219 12.054 1.00 78.12 771 TYR A C 1
ATOM 6063 O O . TYR A 1 771 ? -8.279 18.180 11.360 1.00 78.12 771 TYR A O 1
ATOM 6071 N N . ILE A 1 772 ? -9.787 16.592 11.887 1.00 85.44 772 ILE A N 1
ATOM 6072 C CA . ILE A 1 772 ? -10.664 16.874 10.745 1.00 85.44 772 ILE A CA 1
ATOM 6073 C C . ILE A 1 772 ? -11.196 18.309 10.757 1.00 85.44 772 ILE A C 1
ATOM 6075 O O . ILE A 1 772 ? -11.304 18.913 9.696 1.00 85.44 772 ILE A O 1
ATOM 6079 N N . LEU A 1 773 ? -11.447 18.889 11.936 1.00 85.19 773 LEU A N 1
ATOM 6080 C CA . LEU A 1 773 ? -11.916 20.273 12.066 1.00 85.19 773 LEU A CA 1
ATOM 6081 C C . LEU A 1 773 ? -10.859 21.284 11.599 1.00 85.19 773 LEU A C 1
ATOM 6083 O O . LEU A 1 773 ? -11.176 22.220 10.872 1.00 85.19 773 LEU A O 1
ATOM 6087 N N . ILE A 1 774 ? -9.583 21.059 11.933 1.00 80.50 774 ILE A N 1
ATOM 6088 C CA . ILE A 1 774 ? -8.470 21.889 11.438 1.00 80.50 774 ILE A CA 1
ATOM 6089 C C . ILE A 1 774 ? -8.303 21.693 9.935 1.00 80.50 774 ILE A C 1
ATOM 6091 O O . ILE A 1 774 ? -8.107 22.656 9.195 1.00 80.50 774 ILE A O 1
ATOM 6095 N N . GLY A 1 775 ? -8.414 20.447 9.475 1.00 84.25 775 GLY A N 1
ATOM 6096 C CA . GLY A 1 775 ? -8.383 20.137 8.055 1.00 84.25 775 GLY A CA 1
ATOM 6097 C C . GLY A 1 775 ? -9.477 20.866 7.277 1.00 84.25 775 GLY A C 1
ATOM 6098 O O . GLY A 1 775 ? -9.194 21.462 6.242 1.00 84.25 775 GLY A O 1
ATOM 6099 N N . ALA A 1 776 ? -10.700 20.880 7.805 1.00 89.19 776 ALA A N 1
ATOM 6100 C CA . ALA A 1 776 ? -11.832 21.593 7.228 1.00 89.19 776 ALA A CA 1
ATOM 6101 C C . ALA A 1 776 ? -11.628 23.114 7.260 1.00 89.19 776 ALA A C 1
ATOM 6103 O O . ALA A 1 776 ? -11.892 23.783 6.262 1.00 89.19 776 ALA A O 1
ATOM 6104 N N . ALA A 1 777 ? -11.084 23.664 8.351 1.00 85.50 777 ALA A N 1
ATOM 6105 C CA . ALA A 1 777 ? -10.768 25.087 8.456 1.00 85.50 777 ALA A CA 1
ATOM 6106 C C . ALA A 1 777 ? -9.743 25.515 7.395 1.00 85.50 777 ALA A C 1
ATOM 6108 O O . ALA A 1 777 ? -9.913 26.546 6.749 1.00 85.50 777 ALA A O 1
ATOM 6109 N N . GLU A 1 778 ? -8.716 24.706 7.140 1.00 82.31 778 GLU A N 1
ATOM 6110 C CA . GLU A 1 778 ? -7.761 24.966 6.060 1.00 82.31 778 GLU A CA 1
ATOM 6111 C C . GLU A 1 778 ? -8.369 24.751 4.672 1.00 82.31 778 GLU A C 1
ATOM 6113 O O . GLU A 1 778 ? -8.137 25.548 3.762 1.00 82.31 778 GLU A O 1
ATOM 6118 N N . MET A 1 779 ? -9.193 23.717 4.498 1.00 88.75 779 MET A N 1
ATOM 6119 C CA . MET A 1 779 ? -9.883 23.450 3.236 1.00 88.75 779 MET A CA 1
ATOM 6120 C C . MET A 1 779 ? -10.897 24.550 2.876 1.00 88.75 779 MET A C 1
ATOM 6122 O O . MET A 1 779 ? -11.099 24.858 1.698 1.00 88.75 779 MET A O 1
ATOM 6126 N N . SER A 1 780 ? -11.500 25.205 3.871 1.00 88.00 780 SER A N 1
ATOM 6127 C CA . SER A 1 780 ? -12.424 26.327 3.662 1.00 88.00 780 SER A CA 1
ATOM 6128 C C . SER A 1 780 ? -11.740 27.529 2.998 1.00 88.00 780 SER A C 1
ATOM 6130 O O . SER A 1 780 ? -12.351 28.190 2.160 1.00 88.00 780 SER A O 1
ATOM 6132 N N . LYS A 1 781 ? -10.443 27.740 3.267 1.00 85.06 781 LYS A N 1
ATOM 6133 C CA . LYS A 1 781 ? -9.612 28.806 2.676 1.00 85.06 781 LYS A CA 1
ATOM 6134 C C . LYS A 1 781 ? -9.132 28.473 1.259 1.00 85.06 781 LYS A C 1
ATOM 6136 O O . LYS A 1 781 ? -8.577 29.331 0.574 1.00 85.06 781 LYS A O 1
ATOM 6141 N N . ARG A 1 782 ? -9.304 27.222 0.819 1.00 88.00 782 ARG A N 1
ATOM 6142 C CA . ARG A 1 782 ? -8.812 26.714 -0.465 1.00 88.00 782 ARG A CA 1
ATOM 6143 C C . ARG A 1 782 ? -9.887 26.754 -1.551 1.00 88.00 782 ARG A C 1
ATOM 6145 O O . ARG A 1 782 ? -11.087 26.644 -1.302 1.00 88.00 782 ARG A O 1
ATOM 6152 N N . SER A 1 783 ? -9.424 26.882 -2.785 1.00 90.25 783 SER A N 1
ATOM 6153 C CA . SER A 1 783 ? -10.204 26.955 -4.015 1.00 90.25 783 SER A CA 1
ATOM 6154 C C . SER A 1 783 ? -10.219 25.610 -4.746 1.00 90.25 783 SER A C 1
ATOM 6156 O O . SER A 1 783 ? -9.220 24.884 -4.764 1.00 90.25 783 SER A O 1
ATOM 6158 N N . ALA A 1 784 ? -11.356 25.292 -5.365 1.00 90.56 784 ALA A N 1
ATOM 6159 C CA . ALA A 1 784 ? -11.618 24.048 -6.090 1.00 90.56 784 ALA A CA 1
ATOM 6160 C C . ALA A 1 784 ? -12.646 24.278 -7.228 1.00 90.56 784 ALA A C 1
ATOM 6162 O O . ALA A 1 784 ? -13.247 25.350 -7.271 1.00 90.56 784 ALA A O 1
ATOM 6163 N N . GLU A 1 785 ? -12.837 23.325 -8.158 1.00 85.06 785 GLU A N 1
ATOM 6164 C CA . GLU A 1 785 ? -13.860 23.451 -9.224 1.00 85.06 785 GLU A CA 1
ATOM 6165 C C . GLU A 1 785 ? -15.245 23.064 -8.675 1.00 85.06 785 GLU A C 1
ATOM 6167 O O . GLU A 1 785 ? -16.269 23.588 -9.119 1.00 85.06 785 GLU A O 1
ATOM 6172 N N . GLY A 1 786 ? -15.282 22.210 -7.647 1.00 88.31 786 GLY A N 1
ATOM 6173 C CA . GLY A 1 786 ? -16.476 21.932 -6.854 1.00 88.31 786 GLY A CA 1
ATOM 6174 C C . GLY A 1 786 ? -16.168 21.427 -5.445 1.00 88.31 786 GLY A C 1
ATOM 6175 O O . GLY A 1 786 ? -15.021 21.173 -5.089 1.00 88.31 786 GLY A O 1
ATOM 6176 N N . ASP A 1 787 ? -17.209 21.255 -4.633 1.00 91.50 787 ASP A N 1
ATOM 6177 C CA . ASP A 1 787 ? -17.064 20.762 -3.258 1.00 91.50 787 ASP A CA 1
ATOM 6178 C C . ASP A 1 787 ? -16.582 19.309 -3.180 1.00 91.50 787 ASP A C 1
ATOM 6180 O O . ASP A 1 787 ? -15.845 18.958 -2.263 1.00 91.50 787 ASP A O 1
ATOM 6184 N N . VAL A 1 788 ? -16.908 18.477 -4.175 1.00 91.50 788 VAL A N 1
ATOM 6185 C CA . VAL A 1 788 ? -16.392 17.099 -4.256 1.00 91.50 788 VAL A CA 1
ATOM 6186 C C . VAL A 1 788 ? -14.861 17.084 -4.327 1.00 91.50 788 VAL A C 1
ATOM 6188 O O . VAL A 1 788 ? -14.236 16.241 -3.694 1.00 91.50 788 VAL A O 1
ATOM 6191 N N . ASP A 1 789 ? -14.234 18.050 -5.007 1.00 90.00 789 ASP A N 1
ATOM 6192 C CA . ASP A 1 789 ? -12.769 18.176 -5.036 1.00 90.00 789 ASP A CA 1
ATOM 6193 C C . ASP A 1 789 ? -12.193 18.532 -3.659 1.00 90.00 789 ASP A C 1
ATOM 6195 O O . ASP A 1 789 ? -11.104 18.080 -3.307 1.00 90.00 789 ASP A O 1
ATOM 6199 N N . LYS A 1 790 ? -12.904 19.349 -2.869 1.00 91.94 790 LYS A N 1
ATOM 6200 C CA . LYS A 1 790 ? -12.494 19.679 -1.497 1.00 91.94 790 LYS A CA 1
ATOM 6201 C C . LYS A 1 790 ? -12.574 18.451 -0.593 1.00 91.94 790 LYS A C 1
ATOM 6203 O O . LYS A 1 790 ? -11.638 18.190 0.158 1.00 91.94 790 LYS A O 1
ATOM 6208 N N . ILE A 1 791 ? -13.649 17.673 -0.714 1.00 92.19 791 ILE A N 1
ATOM 6209 C CA . ILE A 1 791 ? -13.821 16.401 -0.001 1.00 92.19 791 ILE A CA 1
ATOM 6210 C C . ILE A 1 791 ? -12.709 15.419 -0.407 1.00 92.19 791 ILE A C 1
ATOM 6212 O O . ILE A 1 791 ? -12.016 14.876 0.452 1.00 92.19 791 ILE A O 1
ATOM 6216 N N . ALA A 1 792 ? -12.471 15.243 -1.709 1.00 89.38 792 ALA A N 1
ATOM 6217 C CA . ALA A 1 792 ? -11.438 14.348 -2.225 1.00 89.38 792 ALA A CA 1
ATOM 6218 C C . ALA A 1 792 ? -10.021 14.779 -1.809 1.00 89.38 792 ALA A C 1
ATOM 6220 O O . ALA A 1 792 ? -9.222 13.940 -1.402 1.00 89.38 792 ALA A O 1
ATOM 6221 N N . GLY A 1 793 ? -9.726 16.084 -1.809 1.00 88.19 793 GLY A N 1
ATOM 6222 C CA . GLY A 1 793 ? -8.449 16.632 -1.338 1.00 88.19 793 GLY A CA 1
ATOM 6223 C C . GLY A 1 793 ? -8.185 16.424 0.161 1.00 88.19 793 GLY A C 1
ATOM 6224 O O . GLY A 1 793 ? -7.038 16.525 0.598 1.00 88.19 793 GLY A O 1
ATOM 6225 N N . MET A 1 794 ? -9.221 16.114 0.949 1.00 87.69 794 MET A N 1
ATOM 6226 C CA . MET A 1 794 ? -9.106 15.723 2.358 1.00 87.69 794 MET A CA 1
ATOM 6227 C C . MET A 1 794 ? -9.056 14.201 2.554 1.00 87.69 794 MET A C 1
ATOM 6229 O O . MET A 1 794 ? -8.488 13.748 3.548 1.00 87.69 794 MET A O 1
ATOM 6233 N N . ALA A 1 795 ? -9.610 13.414 1.626 1.00 87.81 795 ALA A N 1
ATOM 6234 C CA . ALA A 1 795 ? -9.867 11.984 1.796 1.00 87.81 795 ALA A CA 1
ATOM 6235 C C . ALA A 1 795 ? -8.649 11.195 2.290 1.00 87.81 795 ALA A C 1
ATOM 6237 O O . ALA A 1 795 ? -8.696 10.571 3.352 1.00 87.81 795 ALA A O 1
ATOM 6238 N N . TYR A 1 796 ? -7.523 11.323 1.587 1.00 84.12 796 TYR A N 1
ATOM 6239 C CA . TYR A 1 796 ? -6.314 10.567 1.902 1.00 84.12 796 TYR A CA 1
ATOM 6240 C C . TYR A 1 796 ? -5.732 10.877 3.294 1.00 84.12 796 TYR A C 1
ATOM 6242 O O . TYR A 1 796 ? -5.151 10.001 3.926 1.00 84.12 796 TYR A O 1
ATOM 6250 N N . ASN A 1 797 ? -5.895 12.110 3.790 1.00 81.00 797 ASN A N 1
ATOM 6251 C CA . ASN A 1 797 ? -5.338 12.533 5.079 1.00 81.00 797 ASN A CA 1
ATOM 6252 C C . ASN A 1 797 ? -6.135 12.012 6.286 1.00 81.00 797 ASN A C 1
ATOM 6254 O O . ASN A 1 797 ? -5.543 11.786 7.338 1.00 81.00 797 ASN A O 1
ATOM 6258 N N . PHE A 1 798 ? -7.458 11.852 6.160 1.00 85.19 798 PHE A N 1
ATOM 6259 C CA . PHE A 1 798 ? -8.335 11.574 7.311 1.00 85.19 798 PHE A CA 1
ATOM 6260 C C . PHE A 1 798 ? -9.046 10.214 7.258 1.00 85.19 798 PHE A C 1
ATOM 6262 O O . PHE A 1 798 ? -9.612 9.783 8.268 1.00 85.19 798 PHE A O 1
ATOM 6269 N N . ALA A 1 799 ? -9.029 9.528 6.114 1.00 83.44 799 ALA A N 1
ATOM 6270 C CA . ALA A 1 799 ? -9.545 8.169 6.003 1.00 83.44 799 ALA A CA 1
ATOM 6271 C C . ALA A 1 799 ? -8.592 7.131 6.633 1.00 83.44 799 ALA A C 1
ATOM 6273 O O . ALA A 1 799 ? -7.382 7.342 6.705 1.00 83.44 799 ALA A O 1
ATOM 6274 N N . SER A 1 800 ? -9.143 6.015 7.121 1.00 75.25 800 SER A N 1
ATOM 6275 C CA . SER A 1 800 ? -8.391 5.004 7.885 1.00 75.25 800 SER A CA 1
ATOM 6276 C C . SER A 1 800 ? -7.790 3.897 7.017 1.00 75.25 800 SER A C 1
ATOM 6278 O O . SER A 1 800 ? -6.571 3.778 6.931 1.00 75.25 800 SER A O 1
ATOM 6280 N N . PHE A 1 801 ? -8.643 3.054 6.425 1.00 74.50 801 PHE A N 1
ATOM 6281 C CA . PHE A 1 801 ? -8.240 1.838 5.699 1.00 74.50 801 PHE A CA 1
ATOM 6282 C C . PHE A 1 801 ? -8.824 1.763 4.291 1.00 74.50 801 PHE A C 1
ATOM 6284 O O . PHE A 1 801 ? -8.137 1.279 3.402 1.00 74.50 801 PHE A O 1
ATOM 6291 N N . ASP A 1 802 ? -10.032 2.291 4.089 1.00 84.31 802 ASP A N 1
ATOM 6292 C CA . ASP A 1 802 ? -10.685 2.390 2.783 1.00 84.31 802 ASP A CA 1
ATOM 6293 C C . ASP A 1 802 ? -10.697 3.849 2.317 1.00 84.31 802 ASP A C 1
ATOM 6295 O O . ASP A 1 802 ? -10.727 4.762 3.145 1.00 84.31 802 ASP A O 1
ATOM 6299 N N . GLN A 1 803 ? -10.719 4.084 1.005 1.00 86.50 803 GLN A N 1
ATOM 6300 C CA . GLN A 1 803 ? -10.913 5.423 0.435 1.00 86.50 803 GLN A CA 1
ATOM 6301 C C . GLN A 1 803 ? -12.282 5.537 -0.248 1.00 86.50 803 GLN A C 1
ATOM 6303 O O . GLN A 1 803 ? -12.730 4.587 -0.896 1.00 86.50 803 GLN A O 1
ATOM 6308 N N . PRO A 1 804 ? -12.964 6.687 -0.143 1.00 87.50 804 PRO A N 1
ATOM 6309 C CA . PRO A 1 804 ? -14.225 6.901 -0.841 1.00 87.50 804 PRO A CA 1
ATOM 6310 C C . PRO A 1 804 ? -13.998 6.986 -2.358 1.00 87.50 804 PRO A C 1
ATOM 6312 O O . PRO A 1 804 ? -13.132 7.728 -2.821 1.00 87.50 804 PRO A O 1
ATOM 6315 N N . ALA A 1 805 ? -14.797 6.253 -3.139 1.00 85.75 805 ALA A N 1
ATOM 6316 C CA . ALA A 1 805 ? -14.892 6.479 -4.578 1.00 85.75 805 ALA A CA 1
ATOM 6317 C C . ALA A 1 805 ? -15.946 7.564 -4.845 1.00 85.75 805 ALA A C 1
ATOM 6319 O O . ALA A 1 805 ? -17.062 7.493 -4.322 1.00 85.75 805 ALA A O 1
ATOM 6320 N N . PHE A 1 806 ? -15.594 8.567 -5.649 1.00 82.06 806 PHE A N 1
ATOM 6321 C CA . PHE A 1 806 ? -16.453 9.719 -5.926 1.00 82.06 806 PHE A CA 1
ATOM 6322 C C . PHE A 1 806 ? -16.968 9.716 -7.362 1.00 82.06 806 PHE A C 1
ATOM 6324 O O . PHE A 1 806 ? -16.250 9.356 -8.296 1.00 82.06 806 PHE A O 1
ATOM 6331 N N . TYR A 1 807 ? -18.189 10.218 -7.540 1.00 74.69 807 TYR A N 1
ATOM 6332 C CA . TYR A 1 807 ? -18.658 10.664 -8.845 1.00 74.69 807 TYR A CA 1
ATOM 6333 C C . TYR A 1 807 ? -18.203 12.102 -9.089 1.00 74.69 807 TYR A C 1
ATOM 6335 O O . TYR A 1 807 ? -18.424 12.989 -8.267 1.00 74.69 807 TYR A O 1
ATOM 6343 N N . TYR A 1 808 ? -17.589 12.330 -10.246 1.00 70.88 808 TYR A N 1
ATOM 6344 C CA . TYR A 1 808 ? -17.155 13.660 -10.690 1.00 70.88 808 TYR A CA 1
ATOM 6345 C C . TYR A 1 808 ? -18.106 14.276 -11.723 1.00 70.88 808 TYR A C 1
ATOM 6347 O O . TYR A 1 808 ? -17.976 15.443 -12.085 1.00 70.88 808 TYR A O 1
ATOM 6355 N N . GLU A 1 809 ? -19.088 13.497 -12.175 1.00 74.75 809 GLU A N 1
ATOM 6356 C CA . GLU A 1 809 ? -20.182 13.933 -13.032 1.00 74.75 809 GLU A CA 1
ATOM 6357 C C . GLU A 1 809 ? -21.498 13.619 -12.331 1.00 74.75 809 GLU A C 1
ATOM 6359 O O . GLU A 1 809 ? -21.627 12.576 -11.691 1.00 74.75 809 GLU A O 1
ATOM 6364 N N . VAL A 1 810 ? -22.459 14.539 -12.428 1.00 78.94 810 VAL A N 1
ATOM 6365 C CA . VAL A 1 810 ? -23.767 14.384 -11.787 1.00 78.94 810 VAL A CA 1
ATOM 6366 C C . VAL A 1 810 ? -24.528 13.257 -12.498 1.00 78.94 810 VAL A C 1
ATOM 6368 O O . VAL A 1 810 ? -24.793 13.387 -13.698 1.00 78.94 810 VAL A O 1
ATOM 6371 N N . PRO A 1 811 ? -24.877 12.154 -11.807 1.00 81.75 811 PRO A N 1
ATOM 6372 C CA . PRO A 1 811 ? -25.646 11.074 -12.413 1.00 81.75 811 PRO A CA 1
ATOM 6373 C C . PRO A 1 811 ? -27.029 11.553 -12.887 1.00 81.75 811 PRO A C 1
ATOM 6375 O O . PRO A 1 811 ? -27.602 12.466 -12.285 1.00 81.75 811 PRO A O 1
ATOM 6378 N N . PRO A 1 812 ? -27.618 10.932 -13.927 1.00 82.25 812 PRO A N 1
ATOM 6379 C CA . PRO A 1 812 ? -28.971 11.267 -14.360 1.00 82.25 812 PRO A CA 1
ATOM 6380 C C . PRO A 1 812 ? -29.981 11.140 -13.211 1.00 82.25 812 PRO A C 1
ATOM 6382 O O . PRO A 1 812 ? -30.076 10.085 -12.586 1.00 82.25 812 PRO A O 1
ATOM 6385 N N . GLY A 1 813 ? -30.749 12.203 -12.956 1.00 83.31 813 GLY A N 1
ATOM 6386 C CA . GLY A 1 813 ? -31.779 12.231 -11.909 1.00 83.31 813 GLY A CA 1
ATOM 6387 C C . GLY A 1 813 ? -31.288 12.584 -10.500 1.00 83.31 813 GLY A C 1
ATOM 6388 O O . GLY A 1 813 ? -32.094 12.516 -9.581 1.00 83.31 813 GLY A O 1
ATOM 6389 N N . MET A 1 814 ? -30.016 12.961 -10.331 1.00 86.50 814 MET A N 1
ATOM 6390 C CA . MET A 1 814 ? -29.448 13.453 -9.069 1.00 86.50 814 MET A CA 1
ATOM 6391 C C . MET A 1 814 ? -29.153 14.957 -9.161 1.00 86.50 814 MET A C 1
ATOM 6393 O O . MET A 1 814 ? -28.712 15.440 -10.206 1.00 86.50 814 MET A O 1
ATOM 6397 N N . GLU A 1 815 ? -29.353 15.707 -8.080 1.00 89.06 815 GLU A N 1
ATOM 6398 C CA . GLU A 1 815 ? -28.945 17.117 -8.013 1.00 89.06 815 GLU A CA 1
ATOM 6399 C C . GLU A 1 815 ? -27.481 17.288 -7.565 1.00 89.06 815 GLU A C 1
ATOM 6401 O O . GLU A 1 815 ? -26.888 16.436 -6.905 1.00 89.06 815 GLU A O 1
ATOM 6406 N N . LYS A 1 816 ? -26.862 18.434 -7.885 1.00 86.44 816 LYS A N 1
ATOM 6407 C CA . LYS A 1 816 ? -25.471 18.721 -7.474 1.00 86.44 816 LYS A CA 1
ATOM 6408 C C . LYS A 1 816 ? -25.305 18.741 -5.946 1.00 86.44 816 LYS A C 1
ATOM 6410 O O . LYS A 1 816 ? -24.264 18.342 -5.435 1.00 86.44 816 LYS A O 1
ATOM 6415 N N . THR A 1 817 ? -26.316 19.215 -5.225 1.00 87.44 817 THR A N 1
ATOM 6416 C CA . THR A 1 817 ? -26.381 19.229 -3.755 1.00 87.44 817 THR A CA 1
ATOM 6417 C C . THR A 1 817 ? -26.422 17.813 -3.180 1.00 87.44 817 THR A C 1
ATOM 6419 O O . THR A 1 817 ? -25.684 17.512 -2.243 1.00 87.44 817 THR A O 1
ATOM 6422 N N . GLU A 1 818 ? -27.211 16.925 -3.787 1.00 88.31 818 GLU A N 1
ATOM 6423 C CA . GLU A 1 818 ? -27.283 15.505 -3.427 1.00 88.31 818 GLU A CA 1
ATOM 6424 C C . GLU A 1 818 ? -25.955 14.785 -3.682 1.00 88.31 818 GLU A C 1
ATOM 6426 O O . GLU A 1 818 ? -25.512 14.006 -2.841 1.00 88.31 818 GLU A O 1
ATOM 6431 N N . LEU A 1 819 ? -25.269 15.101 -4.786 1.00 89.75 819 LEU A N 1
ATOM 6432 C CA . LEU A 1 819 ? -23.941 14.560 -5.091 1.00 89.75 819 LEU A CA 1
ATOM 6433 C C . LEU A 1 819 ? -22.911 14.911 -4.004 1.00 89.75 819 LEU A C 1
ATOM 6435 O O . LEU A 1 819 ? -22.127 14.057 -3.590 1.00 89.75 819 LEU A O 1
ATOM 6439 N N . VAL A 1 820 ? -22.906 16.160 -3.526 1.00 91.81 820 VAL A N 1
ATOM 6440 C CA . VAL A 1 820 ? -22.001 16.595 -2.447 1.00 91.81 820 VAL A CA 1
ATOM 6441 C C . VAL A 1 820 ? -22.349 15.897 -1.131 1.00 91.81 820 VAL A C 1
ATOM 6443 O O . VAL A 1 820 ? -21.446 15.472 -0.409 1.00 91.81 820 VAL A O 1
ATOM 6446 N N . ALA A 1 821 ? -23.639 15.733 -0.829 1.00 90.81 821 ALA A N 1
ATOM 6447 C CA . ALA A 1 821 ? -24.087 15.016 0.360 1.00 90.81 821 ALA A CA 1
ATOM 6448 C C . ALA A 1 821 ? -23.702 13.523 0.325 1.00 90.81 821 ALA A C 1
ATOM 6450 O O . ALA A 1 821 ? -23.208 13.007 1.329 1.00 90.81 821 ALA A O 1
ATOM 6451 N N . ASP A 1 822 ? -23.853 12.848 -0.821 1.00 88.94 822 ASP A N 1
ATOM 6452 C CA . ASP A 1 822 ? -23.419 11.455 -1.023 1.00 88.94 822 ASP A CA 1
ATOM 6453 C C . ASP A 1 822 ? -21.895 11.321 -0.885 1.00 88.94 822 ASP A C 1
ATOM 6455 O O . ASP A 1 822 ? -21.414 10.451 -0.156 1.00 88.94 822 ASP A O 1
ATOM 6459 N N . ALA A 1 823 ? -21.125 12.224 -1.503 1.00 90.62 823 ALA A N 1
ATOM 6460 C CA . ALA A 1 823 ? -19.667 12.252 -1.378 1.00 90.62 823 ALA A CA 1
ATOM 6461 C C . ALA A 1 823 ? -19.217 12.437 0.081 1.00 90.62 823 ALA A C 1
ATOM 6463 O O . ALA A 1 823 ? -18.321 11.731 0.551 1.00 90.62 823 ALA A O 1
ATOM 6464 N N . TRP A 1 824 ? -19.856 13.351 0.816 1.00 92.88 824 TRP A N 1
ATOM 6465 C CA . TRP A 1 824 ? -19.562 13.586 2.228 1.00 92.88 824 TRP A CA 1
ATOM 6466 C C . TRP A 1 824 ? -19.886 12.366 3.091 1.00 92.88 824 TRP A C 1
ATOM 6468 O O . TRP A 1 824 ? -19.046 11.941 3.882 1.00 92.88 824 TRP A O 1
ATOM 6478 N N . LEU A 1 825 ? -21.054 11.750 2.898 1.00 90.12 825 LEU A N 1
ATOM 6479 C CA . LEU A 1 825 ? -21.453 10.551 3.635 1.00 90.12 825 LEU A CA 1
ATOM 6480 C C . LEU A 1 825 ? -20.461 9.395 3.420 1.00 90.12 825 LEU A C 1
ATOM 6482 O O . LEU A 1 825 ? -20.023 8.759 4.383 1.00 90.12 825 LEU A O 1
ATOM 6486 N N . ARG A 1 826 ? -20.039 9.163 2.169 1.00 88.81 826 ARG A N 1
ATOM 6487 C CA . ARG A 1 826 ? -19.003 8.168 1.840 1.00 88.81 826 ARG A CA 1
ATOM 6488 C C . ARG A 1 826 ? -17.683 8.481 2.524 1.00 88.81 826 ARG A C 1
ATOM 6490 O O . ARG A 1 826 ? -17.051 7.581 3.071 1.00 88.81 826 ARG A O 1
ATOM 6497 N N . PHE A 1 827 ? -17.275 9.747 2.524 1.00 91.19 827 PHE A N 1
ATOM 6498 C CA . PHE A 1 827 ? -16.047 10.142 3.194 1.00 91.19 827 PHE A CA 1
ATOM 6499 C C . PHE A 1 827 ? -16.127 9.898 4.707 1.00 91.19 827 PHE A C 1
ATOM 6501 O O . PHE A 1 827 ? -15.215 9.281 5.254 1.00 91.19 827 PHE A O 1
ATOM 6508 N N . VAL A 1 828 ? -17.235 10.255 5.371 1.00 90.56 828 VAL A N 1
ATOM 6509 C CA . VAL A 1 828 ? -17.443 9.991 6.810 1.00 90.56 828 VAL A CA 1
ATOM 6510 C C . VAL A 1 828 ? -17.352 8.500 7.140 1.00 90.56 828 VAL A C 1
ATOM 6512 O O . VAL A 1 828 ? -16.759 8.115 8.153 1.00 90.56 828 VAL A O 1
ATOM 6515 N N . ARG A 1 829 ? -17.869 7.629 6.271 1.00 87.31 829 ARG A N 1
ATOM 6516 C CA . ARG A 1 829 ? -17.722 6.174 6.419 1.00 87.31 829 ARG A CA 1
ATOM 6517 C C . ARG A 1 829 ? -16.257 5.721 6.384 1.00 87.31 829 ARG A C 1
ATOM 6519 O O . ARG A 1 829 ? -15.879 4.842 7.156 1.00 87.31 829 ARG A O 1
ATOM 6526 N N . CYS A 1 830 ? -15.428 6.347 5.554 1.00 87.94 830 CYS A N 1
ATOM 6527 C CA . CYS A 1 830 ? -14.002 6.039 5.442 1.00 87.94 830 CYS A CA 1
ATOM 6528 C C . CYS A 1 830 ? -13.128 6.711 6.518 1.00 87.94 830 CYS A C 1
ATOM 6530 O O . CYS A 1 830 ? -11.999 6.265 6.732 1.00 87.94 830 CYS A O 1
ATOM 6532 N N . LEU A 1 831 ? -13.621 7.756 7.198 1.00 87.94 831 LEU A N 1
ATOM 6533 C CA . LEU A 1 831 ? -12.884 8.478 8.242 1.00 87.94 831 LEU A CA 1
ATOM 6534 C C . LEU A 1 831 ? -12.330 7.551 9.331 1.00 87.94 831 LEU A C 1
ATOM 6536 O O . LEU A 1 831 ? -12.920 6.530 9.687 1.00 87.94 831 LEU A O 1
ATOM 6540 N N . SER A 1 832 ? -11.204 7.946 9.920 1.00 81.38 832 SER A N 1
ATOM 6541 C CA . SER A 1 832 ? -10.720 7.304 11.139 1.00 81.38 832 SER A CA 1
ATOM 6542 C C . SER A 1 832 ? -11.725 7.444 12.295 1.00 81.38 832 SER A C 1
ATOM 6544 O O . SER A 1 832 ? -12.462 8.438 12.353 1.00 81.38 832 SER A O 1
ATOM 6546 N N . PRO A 1 833 ? -11.752 6.493 13.250 1.00 78.88 833 PRO A N 1
ATOM 6547 C CA . PRO A 1 833 ? -12.561 6.626 14.462 1.00 78.88 833 PRO A CA 1
ATOM 6548 C C . PRO A 1 833 ? -12.298 7.938 15.212 1.00 78.88 833 PRO A C 1
ATOM 6550 O O . PRO A 1 833 ? -13.247 8.572 15.667 1.00 78.88 833 PRO A O 1
ATOM 6553 N N . PHE A 1 834 ? -11.040 8.397 15.236 1.00 77.75 834 PHE A N 1
ATOM 6554 C CA . PHE A 1 834 ? -10.647 9.696 15.790 1.00 77.75 834 PHE A CA 1
ATOM 6555 C C . PHE A 1 834 ? -11.390 10.851 15.109 1.00 77.75 834 PHE A C 1
ATOM 6557 O O . PHE A 1 834 ? -12.025 11.666 15.768 1.00 77.75 834 PHE A O 1
ATOM 6564 N N . SER A 1 835 ? -11.370 10.889 13.774 1.00 85.19 835 SER A N 1
ATOM 6565 C CA . SER A 1 835 ? -12.006 11.957 13.000 1.00 85.19 835 SER A CA 1
ATOM 6566 C C . SER A 1 835 ? -13.530 11.945 13.129 1.00 85.19 835 SER A C 1
ATOM 6568 O O . SER A 1 835 ? -14.138 13.007 13.200 1.00 85.19 835 SER A O 1
ATOM 6570 N N . ARG A 1 836 ? -14.172 10.772 13.214 1.00 88.88 836 ARG A N 1
ATOM 6571 C CA . ARG A 1 836 ? -15.616 10.701 13.518 1.00 88.88 836 ARG A CA 1
ATOM 6572 C C . ARG A 1 836 ? -15.926 11.139 14.948 1.00 88.88 836 ARG A C 1
ATOM 6574 O O . ARG A 1 836 ? -16.942 11.787 15.175 1.00 88.88 836 ARG A O 1
ATOM 6581 N N . GLY A 1 837 ? -15.039 10.827 15.888 1.00 86.19 837 GLY A N 1
ATOM 6582 C CA . GLY A 1 837 ? -15.081 11.330 17.255 1.00 86.19 837 GLY A CA 1
ATOM 6583 C C . GLY A 1 837 ? -15.052 12.855 17.325 1.00 86.19 837 GLY A C 1
ATOM 6584 O O . GLY A 1 837 ? -15.914 13.447 17.969 1.00 86.19 837 GLY A O 1
ATOM 6585 N N . ASP A 1 838 ? -14.127 13.493 16.602 1.00 85.62 838 ASP A N 1
ATOM 6586 C CA . ASP A 1 838 ? -14.053 14.956 16.499 1.00 85.62 838 ASP A CA 1
ATOM 6587 C C . ASP A 1 838 ? -15.388 15.546 15.988 1.00 85.62 838 ASP A C 1
ATOM 6589 O O . ASP A 1 838 ? -15.890 16.523 16.542 1.00 85.62 838 ASP A O 1
ATOM 6593 N N . LEU A 1 839 ? -16.021 14.933 14.979 1.00 90.88 839 LEU A N 1
ATOM 6594 C CA . LEU A 1 839 ? -17.330 15.386 14.481 1.00 90.88 839 LEU A CA 1
ATOM 6595 C C . LEU A 1 839 ? -18.450 15.242 15.529 1.00 90.88 839 LEU A C 1
ATOM 6597 O O . LEU A 1 839 ? -19.304 16.122 15.643 1.00 90.88 839 LEU A O 1
ATOM 6601 N N . LEU A 1 840 ? -18.460 14.155 16.303 1.00 91.75 840 LEU A N 1
ATOM 6602 C CA . LEU A 1 840 ? -19.482 13.916 17.324 1.00 91.75 840 LEU A CA 1
ATOM 6603 C C . LEU A 1 840 ? -19.322 14.856 18.527 1.00 91.75 840 LEU A C 1
ATOM 6605 O O . LEU A 1 840 ? -20.284 15.516 18.918 1.00 91.75 840 LEU A O 1
ATOM 6609 N N . PHE A 1 841 ? -18.122 14.919 19.099 1.00 88.12 841 PHE A N 1
ATOM 6610 C CA . PHE A 1 841 ? -17.876 15.519 20.412 1.00 88.12 841 PHE A CA 1
ATOM 6611 C C . PHE A 1 841 ? -17.340 16.957 20.363 1.00 88.12 841 PHE A C 1
ATOM 6613 O O . PHE A 1 841 ? -17.396 17.640 21.383 1.00 88.12 841 PHE A O 1
ATOM 6620 N N . LEU A 1 842 ? -16.810 17.423 19.223 1.00 85.94 842 LEU A N 1
ATOM 6621 C CA . LEU A 1 842 ? -16.219 18.766 19.100 1.00 85.94 842 LEU A CA 1
ATOM 6622 C C . LEU A 1 842 ? -16.969 19.694 18.140 1.00 85.94 842 LEU A C 1
ATOM 6624 O O . LEU A 1 842 ? -16.819 20.911 18.239 1.00 85.94 842 LEU A O 1
ATOM 6628 N N . PHE A 1 843 ? -17.785 19.161 17.228 1.00 89.38 843 PHE A N 1
ATOM 6629 C CA . PHE A 1 843 ? -18.653 19.998 16.402 1.00 89.38 843 PHE A CA 1
ATOM 6630 C C . PHE A 1 843 ? -19.954 20.316 17.158 1.00 89.38 843 PHE A C 1
ATOM 6632 O O . PHE A 1 843 ? -20.640 19.375 17.554 1.00 89.38 843 PHE A O 1
ATOM 6639 N N . PRO A 1 844 ? -20.330 21.586 17.378 1.00 88.56 844 PRO A N 1
ATOM 6640 C CA . PRO A 1 844 ? -21.423 21.916 18.289 1.00 88.56 844 PRO A CA 1
ATOM 6641 C C . PRO A 1 844 ? -22.810 21.671 17.702 1.00 88.56 844 PRO A C 1
ATOM 6643 O O . PRO A 1 844 ? -23.640 21.059 18.366 1.00 88.56 844 PRO A O 1
ATOM 6646 N N . ALA A 1 845 ? -23.061 22.093 16.463 1.00 89.06 845 ALA A N 1
ATOM 6647 C CA . ALA A 1 845 ? -24.408 22.037 15.913 1.00 89.06 845 ALA A CA 1
ATOM 6648 C C . ALA A 1 845 ? -24.848 20.608 15.568 1.00 89.06 845 ALA A C 1
ATOM 6650 O O . ALA A 1 845 ? -24.046 19.740 15.207 1.00 89.06 845 ALA A O 1
ATOM 6651 N N . MET A 1 846 ? -26.158 20.381 15.663 1.00 91.12 846 MET A N 1
ATOM 6652 C CA . MET A 1 846 ? -26.789 19.166 15.162 1.00 91.12 846 MET A CA 1
ATOM 6653 C C . MET A 1 846 ? -26.707 19.092 13.630 1.00 91.12 846 MET A C 1
ATOM 6655 O O . MET A 1 846 ? -26.760 20.108 12.932 1.00 91.12 846 MET A O 1
ATOM 6659 N N . GLY A 1 847 ? -26.605 17.876 13.104 1.00 91.06 847 GLY A N 1
ATOM 6660 C CA . GLY A 1 847 ? -26.534 17.610 11.673 1.00 91.06 847 GLY A CA 1
ATOM 6661 C C . GLY A 1 847 ? -27.823 17.941 10.924 1.00 91.06 847 GLY A C 1
ATOM 6662 O O . GLY A 1 847 ? -28.920 17.525 11.305 1.00 91.06 847 GLY A O 1
ATOM 6663 N N . GLU A 1 848 ? -27.695 18.628 9.791 1.00 90.00 848 GLU A N 1
ATOM 6664 C CA . GLU A 1 848 ? -28.822 18.888 8.879 1.00 90.00 848 GLU A CA 1
ATOM 6665 C C . GLU A 1 848 ? -29.211 17.659 8.039 1.00 90.00 848 GLU A C 1
ATOM 6667 O O . GLU A 1 848 ? -30.339 17.567 7.560 1.00 90.00 848 GLU A O 1
ATOM 6672 N N . GLY A 1 849 ? -28.289 16.707 7.866 1.00 84.44 849 GLY A N 1
ATOM 6673 C CA . GLY A 1 849 ? -28.460 15.546 6.991 1.00 84.44 849 GLY A CA 1
ATOM 6674 C C . GLY A 1 849 ? -29.277 14.397 7.591 1.00 84.44 849 GLY A C 1
ATOM 6675 O O . GLY A 1 849 ? -30.030 14.567 8.556 1.00 84.44 849 GLY A O 1
ATOM 6676 N N . LYS A 1 850 ? -29.092 13.209 6.992 1.00 83.44 850 LYS A N 1
ATOM 6677 C CA . LYS A 1 850 ? -29.687 11.933 7.428 1.00 83.44 850 LYS A CA 1
ATOM 6678 C C . LYS A 1 850 ? -29.339 11.613 8.884 1.00 83.44 850 LYS A C 1
ATOM 6680 O O . LYS A 1 850 ? -30.238 11.298 9.645 1.00 83.44 850 LYS A O 1
ATOM 6685 N N . PHE A 1 851 ? -28.063 11.749 9.242 1.00 88.81 851 PHE A N 1
ATOM 6686 C CA . PHE A 1 851 ? -27.554 11.495 10.588 1.00 88.81 851 PHE A CA 1
ATOM 6687 C C . PHE A 1 851 ? -27.394 12.811 11.347 1.00 88.81 851 PHE A C 1
ATOM 6689 O O . PHE A 1 851 ? -26.725 13.727 10.862 1.00 88.81 851 PHE A O 1
ATOM 6696 N N . LYS A 1 852 ? -28.000 12.911 12.531 1.00 89.50 852 LYS A N 1
ATOM 6697 C CA . LYS A 1 852 ? -28.032 14.139 13.347 1.00 89.50 852 LYS A CA 1
ATOM 6698 C C . LYS A 1 852 ? -26.774 14.334 14.175 1.00 89.50 852 LYS A C 1
ATOM 6700 O O . LYS A 1 852 ? -26.459 15.459 14.561 1.00 89.50 852 LYS A O 1
ATOM 6705 N N . TRP A 1 853 ? -26.026 13.266 14.419 1.00 90.94 853 TRP A N 1
ATOM 6706 C CA . TRP A 1 853 ? -24.794 13.328 15.200 1.00 90.94 853 TRP A CA 1
ATOM 6707 C C . TRP A 1 853 ? -23.619 14.009 14.470 1.00 90.94 853 TRP A C 1
ATOM 6709 O O . TRP A 1 853 ? -22.729 14.560 15.128 1.00 90.94 853 TRP A O 1
ATOM 6719 N N . MET A 1 854 ? -23.617 14.003 13.131 1.00 91.69 854 MET A N 1
ATOM 6720 C CA . MET A 1 854 ? -22.540 14.548 12.296 1.00 91.69 854 MET A CA 1
ATOM 6721 C C . MET A 1 854 ? -22.991 15.791 11.513 1.00 91.69 854 MET A C 1
ATOM 6723 O O . MET A 1 854 ? -24.123 15.827 11.032 1.00 91.69 854 MET A O 1
ATOM 6727 N N . PRO A 1 855 ? -22.120 16.792 11.305 1.00 93.81 855 PRO A N 1
ATOM 6728 C CA . PRO A 1 855 ? -22.459 17.949 10.484 1.00 93.81 855 PRO A CA 1
ATOM 6729 C C . PRO A 1 855 ? -22.624 17.589 9.006 1.00 93.81 855 PRO A C 1
ATOM 6731 O O . PRO A 1 855 ? -22.010 16.642 8.502 1.00 93.81 855 PRO A O 1
ATOM 6734 N N . SER A 1 856 ? -23.399 18.394 8.276 1.00 94.25 856 SER A N 1
ATOM 6735 C CA . SER A 1 856 ? -23.327 18.410 6.812 1.00 94.25 856 SER A CA 1
ATOM 6736 C C . SER A 1 856 ? -21.979 18.979 6.346 1.00 94.25 856 SER A C 1
ATOM 6738 O O . SER A 1 856 ? -21.320 19.720 7.078 1.00 94.25 856 SER A O 1
ATOM 6740 N N . TRP A 1 857 ? -21.565 18.673 5.109 1.00 94.12 857 TRP A N 1
ATOM 6741 C CA . TRP A 1 857 ? -20.348 19.258 4.524 1.00 94.12 857 TRP A CA 1
ATOM 6742 C C . TRP A 1 857 ? -20.352 20.792 4.598 1.00 94.12 857 TRP A C 1
ATOM 6744 O O . TRP A 1 857 ? -19.341 21.406 4.930 1.00 94.12 857 TRP A O 1
ATOM 6754 N N . ARG A 1 858 ? -21.517 21.402 4.344 1.00 92.81 858 ARG A N 1
ATOM 6755 C CA . ARG A 1 858 ? -21.718 22.851 4.406 1.00 92.81 858 ARG A CA 1
ATOM 6756 C C . ARG A 1 858 ? -21.504 23.392 5.821 1.00 92.81 858 ARG A C 1
ATOM 6758 O O . ARG A 1 858 ? -20.691 24.293 5.986 1.00 92.81 858 ARG A O 1
ATOM 6765 N N . GLN A 1 859 ? -22.166 22.799 6.822 1.00 93.00 859 GLN A N 1
ATOM 6766 C CA . GLN A 1 859 ? -22.006 23.183 8.232 1.00 93.00 859 GLN A CA 1
ATOM 6767 C C . GLN A 1 859 ? -20.538 23.090 8.666 1.00 93.00 859 GLN A C 1
ATOM 6769 O O . GLN A 1 859 ? -19.998 24.017 9.261 1.00 93.00 859 GLN A O 1
ATOM 6774 N N . LEU A 1 860 ? -19.868 21.987 8.317 1.00 92.50 860 LEU A N 1
ATOM 6775 C CA . LEU A 1 860 ? -18.464 21.788 8.656 1.00 92.50 860 LEU A CA 1
ATOM 6776 C C . LEU A 1 860 ? -17.572 22.878 8.045 1.00 92.50 860 LEU A C 1
ATOM 6778 O O . LEU A 1 860 ? -16.710 23.414 8.735 1.00 92.50 860 LEU A O 1
ATOM 6782 N N . LEU A 1 861 ? -17.761 23.205 6.766 1.00 90.19 861 LEU A N 1
ATOM 6783 C CA . LEU A 1 861 ? -16.902 24.158 6.064 1.00 90.19 861 LEU A CA 1
ATOM 6784 C C . LEU A 1 861 ? -17.133 25.613 6.508 1.00 90.19 861 LEU A C 1
ATOM 6786 O O . LEU A 1 861 ? -16.167 26.374 6.567 1.00 90.19 861 LEU A O 1
ATOM 6790 N N . GLU A 1 862 ? -18.380 25.987 6.810 1.00 90.00 862 GLU A N 1
ATOM 6791 C CA . GLU A 1 862 ? -18.758 27.326 7.290 1.00 90.00 862 GLU A CA 1
ATOM 6792 C C . GLU A 1 862 ? -18.242 27.582 8.719 1.00 90.00 862 GLU A C 1
ATOM 6794 O O . GLU A 1 862 ? -17.668 28.640 8.984 1.00 90.00 862 GLU A O 1
ATOM 6799 N N . ASP A 1 863 ? -18.356 26.598 9.619 1.00 84.88 863 ASP A N 1
ATOM 6800 C CA . ASP A 1 863 ? -18.064 26.796 11.046 1.00 84.88 863 ASP A CA 1
ATOM 6801 C C . ASP A 1 863 ? -16.633 26.421 11.463 1.00 84.88 863 ASP A C 1
ATOM 6803 O O . ASP A 1 863 ? -16.155 26.876 12.507 1.00 84.88 863 ASP A O 1
ATOM 6807 N N . ALA A 1 864 ? -15.900 25.625 10.674 1.00 81.31 864 ALA A N 1
ATOM 6808 C CA . ALA A 1 864 ? -14.583 25.118 11.077 1.00 81.31 864 ALA A CA 1
ATOM 6809 C C . ALA A 1 864 ? -13.557 26.218 11.403 1.00 81.31 864 ALA A C 1
ATOM 6811 O O . ALA A 1 864 ? -12.717 26.032 12.287 1.00 81.31 864 ALA A O 1
ATOM 6812 N N . GLN A 1 865 ? -13.610 27.374 10.729 1.00 78.44 865 GLN A N 1
ATOM 6813 C CA . GLN A 1 865 ? -12.715 28.493 11.052 1.00 78.44 865 GLN A CA 1
ATOM 6814 C C . GLN A 1 865 ? -12.987 29.035 12.458 1.00 78.44 865 GLN A C 1
ATOM 6816 O O . GLN A 1 865 ? -12.061 29.141 13.258 1.00 78.44 865 GLN A O 1
ATOM 6821 N N . ASN A 1 866 ? -14.258 29.277 12.783 1.00 77.56 866 ASN A N 1
ATOM 6822 C CA . ASN A 1 866 ? -14.678 29.788 14.088 1.00 77.56 866 ASN A CA 1
ATOM 6823 C C . ASN A 1 866 ? -14.319 28.816 15.223 1.00 77.56 866 ASN A C 1
ATOM 6825 O O . ASN A 1 866 ? -13.907 29.236 16.303 1.00 77.56 866 ASN A O 1
ATOM 6829 N N . LEU A 1 867 ? -14.417 27.509 14.959 1.00 73.62 867 LEU A N 1
ATOM 6830 C CA . LEU A 1 867 ? -14.068 26.452 15.915 1.00 73.62 867 LEU A CA 1
ATOM 6831 C C . LEU A 1 867 ? -12.559 26.326 16.173 1.00 73.62 867 LEU A C 1
ATOM 6833 O O . LEU A 1 867 ? -12.157 25.729 17.168 1.00 73.62 867 LEU A O 1
ATOM 6837 N N . THR A 1 868 ? -11.715 26.864 15.288 1.00 70.06 868 THR A N 1
ATOM 6838 C CA . THR A 1 868 ? -10.248 26.752 15.381 1.00 70.06 868 THR A CA 1
ATOM 6839 C C . THR A 1 868 ? -9.560 28.068 15.761 1.00 70.06 868 THR A C 1
ATOM 6841 O O . THR A 1 868 ? -8.398 28.067 16.180 1.00 70.06 868 THR A O 1
ATOM 6844 N N . THR A 1 869 ? -10.265 29.199 15.687 1.00 57.19 869 THR A N 1
ATOM 6845 C CA . THR A 1 869 ? -9.801 30.506 16.171 1.00 57.19 869 THR A CA 1
ATOM 6846 C C . THR A 1 869 ? -9.757 30.566 17.704 1.00 57.19 869 THR A C 1
ATOM 6848 O O . THR A 1 869 ? -10.768 30.373 18.368 1.00 57.19 869 THR A O 1
ATOM 6851 N N . GLY A 1 870 ? -8.581 30.860 18.281 1.00 50.91 870 GLY A N 1
ATOM 6852 C CA . GLY A 1 870 ? -8.390 31.006 19.738 1.00 50.91 870 GLY A CA 1
ATOM 6853 C C . GLY A 1 870 ? -7.264 30.168 20.361 1.00 50.91 870 GLY A C 1
ATOM 6854 O O . GLY A 1 870 ? -7.099 30.175 21.578 1.00 50.91 870 GLY A O 1
ATOM 6855 N N . GLY A 1 871 ? -6.481 29.433 19.561 1.00 44.22 871 GLY A N 1
ATOM 6856 C CA . GLY A 1 871 ? -5.270 28.729 20.019 1.00 44.22 871 GLY A CA 1
ATOM 6857 C C . GLY A 1 871 ? -5.508 27.450 20.837 1.00 44.22 871 GLY A C 1
ATOM 6858 O O . GLY A 1 871 ? -4.556 26.720 21.116 1.00 44.22 871 GLY A O 1
ATOM 6859 N N . ARG A 1 872 ? -6.758 27.119 21.184 1.00 50.06 872 ARG A N 1
ATOM 6860 C CA . ARG A 1 872 ? -7.112 25.831 21.793 1.00 50.06 872 ARG A CA 1
ATOM 6861 C C . ARG A 1 872 ? -7.227 24.769 20.708 1.00 50.06 872 ARG A C 1
ATOM 6863 O O . ARG A 1 872 ? -8.265 24.580 20.092 1.00 50.06 872 ARG A O 1
ATOM 6870 N N . THR A 1 873 ? -6.119 24.075 20.482 1.00 51.09 873 THR A N 1
ATOM 6871 C CA . THR A 1 873 ? -6.059 22.917 19.587 1.00 51.09 873 THR A CA 1
ATOM 6872 C C . THR A 1 873 ? -6.553 21.690 20.356 1.00 51.09 873 THR A C 1
ATOM 6874 O O . THR A 1 873 ? -5.758 20.871 20.806 1.00 51.09 873 THR A O 1
ATOM 6877 N N . THR A 1 874 ? -7.858 21.595 20.612 1.00 54.59 874 THR A N 1
ATOM 6878 C CA . THR A 1 874 ? -8.439 20.424 21.283 1.00 54.59 874 THR A CA 1
ATOM 6879 C C . THR A 1 874 ? -8.820 19.383 20.241 1.00 54.59 874 THR A C 1
ATOM 6881 O O . THR A 1 874 ? -9.683 19.634 19.407 1.00 54.59 874 THR A O 1
ATOM 6884 N N . SER A 1 875 ? -8.182 18.216 20.290 1.00 56.03 875 SER A N 1
ATOM 6885 C CA . SER A 1 875 ? -8.648 17.010 19.605 1.00 56.03 875 SER A CA 1
ATOM 6886 C C . SER A 1 875 ? -8.806 15.895 20.618 1.00 56.03 875 SER A C 1
ATOM 6888 O O . SER A 1 875 ? -8.044 15.806 21.588 1.00 56.03 875 SER A O 1
ATOM 6890 N N . ILE A 1 876 ? -9.792 15.039 20.376 1.00 58.22 876 ILE A N 1
ATOM 6891 C CA . ILE A 1 876 ? -10.045 13.889 21.222 1.00 58.22 876 ILE A CA 1
ATOM 6892 C C . ILE A 1 876 ? -9.330 12.685 20.617 1.00 58.22 876 ILE A C 1
ATOM 6894 O O . ILE A 1 876 ? -9.736 12.134 19.596 1.00 58.22 876 ILE A O 1
ATOM 6898 N N . GLN A 1 877 ? -8.248 12.246 21.258 1.00 55.66 877 GLN A N 1
ATOM 6899 C CA . GLN A 1 877 ? -7.614 10.971 20.922 1.00 55.66 877 GLN A CA 1
ATOM 6900 C C . GLN A 1 877 ? -8.501 9.816 21.428 1.00 55.66 877 GLN A C 1
ATOM 6902 O O . GLN A 1 877 ? -8.294 9.313 22.531 1.00 55.66 877 GLN A O 1
ATOM 6907 N N . LEU A 1 878 ? -9.525 9.456 20.645 1.00 57.09 878 LEU A N 1
ATOM 6908 C CA . LEU A 1 878 ? -10.442 8.331 20.880 1.00 57.09 878 LEU A CA 1
ATOM 6909 C C . LEU A 1 878 ? -9.992 7.059 20.152 1.00 57.09 878 LEU A C 1
ATOM 6911 O O . LEU A 1 878 ? -10.076 6.988 18.928 1.00 57.09 878 LEU A O 1
ATOM 6915 N N . ASP A 1 879 ? -9.550 6.043 20.897 1.00 52.81 879 ASP A N 1
ATOM 6916 C CA . ASP A 1 879 ? -9.237 4.716 20.345 1.00 52.81 879 ASP A CA 1
ATOM 6917 C C . ASP A 1 879 ? -10.471 4.062 19.664 1.00 52.81 879 ASP A C 1
ATOM 6919 O O . ASP A 1 879 ? -11.618 4.440 19.893 1.00 52.81 879 ASP A O 1
ATOM 6923 N N . GLY A 1 880 ? -10.230 3.081 18.785 1.00 58.19 880 GLY A N 1
ATOM 6924 C CA . GLY A 1 880 ? -11.136 2.680 17.696 1.00 58.19 880 GLY A CA 1
ATOM 6925 C C . GLY A 1 880 ? -12.623 2.440 18.009 1.00 58.19 880 GLY A C 1
ATOM 6926 O O . GLY A 1 880 ? -13.459 2.784 17.178 1.00 58.19 880 GLY A O 1
ATOM 6927 N N . GLU A 1 881 ? -12.972 1.874 19.165 1.00 59.03 881 GLU A N 1
ATOM 6928 C CA . GLU A 1 881 ? -14.363 1.549 19.540 1.00 59.03 881 GLU A CA 1
ATOM 6929 C C . GLU A 1 881 ? -15.148 2.717 20.168 1.00 59.03 881 GLU A C 1
ATOM 6931 O O . GLU A 1 881 ? -16.372 2.636 20.309 1.00 59.03 881 GLU A O 1
ATOM 6936 N N . TYR A 1 882 ? -14.458 3.812 20.500 1.00 69.94 882 TYR A N 1
ATOM 6937 C CA . TYR A 1 882 ? -15.017 4.992 21.169 1.00 69.94 882 TYR A CA 1
ATOM 6938 C C . TYR A 1 882 ? -15.477 6.086 20.191 1.00 69.94 882 TYR A C 1
ATOM 6940 O O . TYR A 1 882 ? -16.148 7.042 20.579 1.00 69.94 882 TYR A O 1
ATOM 6948 N N . GLY A 1 883 ? -15.131 5.953 18.908 1.00 72.19 883 GLY A N 1
ATOM 6949 C CA . GLY A 1 883 ? -15.675 6.773 17.826 1.00 72.19 883 GLY A CA 1
ATOM 6950 C C . GLY A 1 883 ? -16.916 6.126 17.191 1.00 72.19 883 GLY A C 1
ATOM 6951 O O . GLY A 1 883 ? -17.039 4.901 17.212 1.00 72.19 883 GLY A O 1
ATOM 6952 N N . PRO A 1 884 ? -17.824 6.910 16.578 1.00 79.00 884 PR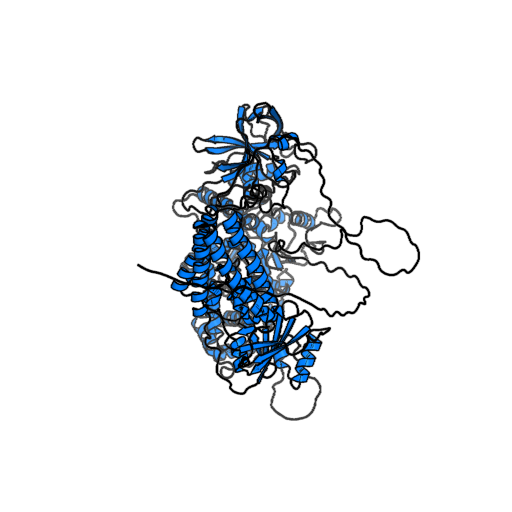O A N 1
ATOM 6953 C CA . PRO A 1 884 ? -18.930 6.373 15.780 1.00 79.00 884 PRO A CA 1
ATOM 6954 C C . PRO A 1 884 ? -18.430 5.372 14.736 1.00 79.00 884 PRO A C 1
ATOM 6956 O O . PRO A 1 884 ? -17.478 5.663 14.015 1.00 79.00 884 PRO A O 1
ATOM 6959 N N . ALA A 1 885 ? -19.057 4.205 14.627 1.00 79.38 885 ALA A N 1
ATOM 6960 C CA . ALA A 1 885 ? -18.726 3.186 13.635 1.00 79.38 885 ALA A CA 1
ATOM 6961 C C . ALA A 1 885 ? -19.980 2.416 13.201 1.00 79.38 885 ALA A C 1
ATOM 6963 O O . ALA A 1 885 ? -20.926 2.257 13.974 1.00 79.38 885 ALA A O 1
ATOM 6964 N N . THR A 1 886 ? -19.976 1.926 11.963 1.00 71.62 886 THR A N 1
ATOM 6965 C CA . THR A 1 886 ? -21.024 1.042 11.443 1.00 71.62 886 THR A CA 1
ATOM 6966 C C . THR A 1 886 ? -20.695 -0.413 11.776 1.00 71.62 886 THR A C 1
ATOM 6968 O O . THR A 1 886 ? -19.524 -0.798 11.832 1.00 71.62 886 THR A O 1
ATOM 6971 N N . SER A 1 887 ? -21.714 -1.244 12.018 1.00 59.12 887 SER A N 1
ATOM 6972 C CA . SER A 1 887 ? -21.493 -2.684 12.200 1.00 59.12 887 SER A CA 1
ATOM 6973 C C . SER A 1 887 ? -21.042 -3.304 10.870 1.00 59.12 887 SER A C 1
ATOM 6975 O O . SER A 1 887 ? -21.709 -3.168 9.847 1.00 59.12 887 SER A O 1
ATOM 6977 N N . ALA A 1 888 ? -19.867 -3.936 10.853 1.00 47.91 888 ALA A N 1
ATOM 6978 C CA . ALA A 1 888 ? -19.222 -4.381 9.616 1.00 47.91 888 ALA A CA 1
ATOM 6979 C C . ALA A 1 888 ? -19.891 -5.606 8.948 1.00 47.91 888 ALA A C 1
ATOM 6981 O O . ALA A 1 888 ? -19.446 -6.025 7.883 1.00 47.91 888 ALA A O 1
ATOM 6982 N N . GLU A 1 889 ? -20.950 -6.180 9.535 1.00 39.78 889 GLU A N 1
ATOM 6983 C CA . GLU A 1 889 ? -21.467 -7.503 9.146 1.00 39.78 889 GLU A CA 1
ATOM 6984 C C . GLU A 1 889 ? -22.881 -7.535 8.544 1.00 39.78 889 GLU A C 1
ATOM 6986 O O . GLU A 1 889 ? -23.310 -8.598 8.098 1.00 39.78 889 GLU A O 1
ATOM 6991 N N . GLN A 1 890 ? -23.618 -6.421 8.446 1.00 35.91 890 GLN A N 1
ATOM 6992 C CA . GLN A 1 890 ? -24.968 -6.449 7.860 1.00 35.91 890 GLN A CA 1
ATOM 6993 C C . GLN A 1 890 ? -25.156 -5.397 6.770 1.00 35.91 890 GLN A C 1
ATOM 6995 O O . GLN A 1 890 ? -25.196 -4.193 6.991 1.00 35.91 890 GLN A O 1
ATOM 7000 N N . ASN A 1 891 ? -25.282 -5.900 5.547 1.00 40.34 891 ASN A N 1
ATOM 7001 C CA . ASN A 1 891 ? -25.325 -5.164 4.289 1.00 40.34 891 ASN A CA 1
ATOM 7002 C C . ASN A 1 891 ? -26.639 -4.390 4.040 1.00 40.34 891 ASN A C 1
ATOM 7004 O O . ASN A 1 891 ? -26.968 -4.177 2.873 1.00 40.34 891 ASN A O 1
ATOM 7008 N N . GLN A 1 892 ? -27.428 -4.022 5.062 1.00 43.91 892 GLN A N 1
ATOM 7009 C CA . GLN A 1 892 ? -28.785 -3.509 4.809 1.00 43.91 892 GLN A CA 1
ATOM 7010 C C . GLN A 1 892 ? -29.287 -2.283 5.582 1.00 43.91 892 GLN A C 1
ATOM 7012 O O . GLN A 1 892 ? -30.265 -1.726 5.109 1.00 43.91 892 GLN A O 1
ATOM 7017 N N . GLU A 1 893 ? -28.620 -1.733 6.600 1.00 51.06 893 GLU A N 1
ATOM 7018 C CA . GLU A 1 893 ? -29.016 -0.420 7.155 1.00 51.06 893 GLU A CA 1
ATOM 7019 C C . GLU A 1 893 ? -27.828 0.255 7.868 1.00 51.06 893 GLU A C 1
ATOM 7021 O O . GLU A 1 893 ? -27.109 -0.368 8.646 1.00 51.06 893 GLU A O 1
ATOM 7026 N N . GLU A 1 894 ? -27.541 1.515 7.520 1.00 62.19 894 GLU A N 1
ATOM 7027 C CA . GLU A 1 894 ? -26.362 2.267 7.985 1.00 62.19 894 GLU A CA 1
ATOM 7028 C C . GLU A 1 894 ? -26.552 2.823 9.406 1.00 62.19 894 GLU A C 1
ATOM 7030 O O . GLU A 1 894 ? -26.565 4.036 9.602 1.00 62.19 894 GLU A O 1
ATOM 7035 N N . ASP A 1 895 ? -26.687 1.957 10.403 1.00 77.12 895 ASP A N 1
ATOM 7036 C CA . ASP A 1 895 ? -26.756 2.399 11.797 1.00 77.12 895 ASP A CA 1
ATOM 7037 C C . ASP A 1 895 ? -25.347 2.644 12.360 1.00 77.12 895 ASP A C 1
ATOM 7039 O O . ASP A 1 895 ? -24.472 1.768 12.333 1.00 77.12 895 ASP A O 1
ATOM 7043 N N . TYR A 1 896 ? -25.122 3.850 12.891 1.00 87.00 896 TYR A N 1
ATOM 7044 C CA . TYR A 1 896 ? -23.892 4.207 13.596 1.00 87.00 896 TYR A CA 1
ATOM 7045 C C . TYR A 1 896 ? -24.039 3.927 15.090 1.00 87.00 896 TYR A C 1
ATOM 7047 O O . TYR A 1 896 ? -25.053 4.251 15.703 1.00 87.00 896 TYR A O 1
ATOM 7055 N N . SER A 1 897 ? -22.997 3.369 15.702 1.00 88.56 897 SER A N 1
ATOM 7056 C CA . SER A 1 897 ? -22.908 3.242 17.157 1.00 88.56 897 SER A CA 1
ATOM 7057 C C . SER A 1 897 ? -21.504 3.549 17.662 1.00 88.56 897 SER A C 1
ATOM 7059 O O . SER A 1 897 ? -20.530 3.397 16.924 1.00 88.56 897 SER A O 1
ATOM 7061 N N . CYS A 1 898 ? -21.383 3.959 18.920 1.00 87.25 898 CYS A N 1
ATOM 7062 C CA . CYS A 1 898 ? -20.098 4.087 19.608 1.00 87.25 898 CYS A CA 1
ATOM 7063 C C . CYS A 1 898 ? -20.196 3.571 21.043 1.00 87.25 898 CYS A C 1
ATOM 7065 O O . CYS A 1 898 ? -21.284 3.485 21.614 1.00 87.25 898 CYS A O 1
ATOM 7067 N N . LEU A 1 899 ? -19.053 3.201 21.616 1.00 85.19 899 LEU A N 1
ATOM 7068 C CA . LEU A 1 899 ? -18.934 2.945 23.044 1.00 85.19 899 LEU A CA 1
ATOM 7069 C C . LEU A 1 899 ? -18.651 4.276 23.751 1.00 85.19 899 LEU A C 1
ATOM 7071 O O . LEU A 1 899 ? -17.659 4.938 23.448 1.00 85.19 899 LEU A O 1
ATOM 7075 N N . ALA A 1 900 ? -19.525 4.682 24.665 1.00 88.12 900 ALA A N 1
ATOM 7076 C CA . ALA A 1 900 ? -19.412 5.950 25.382 1.00 88.12 900 ALA A CA 1
ATOM 7077 C C . ALA A 1 900 ? -19.959 5.816 26.807 1.00 88.12 900 ALA A C 1
ATOM 7079 O O . ALA A 1 900 ? -20.675 4.862 27.121 1.00 88.12 900 ALA A O 1
ATOM 7080 N N . VAL A 1 901 ? -19.632 6.782 27.666 1.00 89.31 901 VAL A N 1
ATOM 7081 C CA . VAL A 1 901 ? -20.315 6.930 28.956 1.00 89.31 901 VAL A CA 1
ATOM 7082 C C . VAL A 1 901 ? -21.676 7.556 28.675 1.00 89.31 901 VAL A C 1
ATOM 7084 O O . VAL A 1 901 ? -21.726 8.686 28.195 1.00 89.31 901 VAL A O 1
ATOM 7087 N N . LEU A 1 902 ? -22.763 6.840 28.957 1.00 92.25 902 LEU A N 1
ATOM 7088 C CA . LEU A 1 902 ? -24.125 7.356 28.836 1.00 92.25 902 LEU A CA 1
ATOM 7089 C C . LEU A 1 902 ? -24.657 7.685 30.227 1.00 92.25 902 LEU A C 1
ATOM 7091 O O . LEU A 1 902 ? -24.863 6.789 31.042 1.00 92.25 902 LEU A O 1
ATOM 7095 N N . VAL A 1 903 ? -24.915 8.965 30.476 1.00 93.12 903 VAL A N 1
ATOM 7096 C CA . VAL A 1 903 ? -25.534 9.435 31.716 1.00 93.12 903 VAL A CA 1
ATOM 7097 C C . VAL A 1 903 ? -26.952 9.916 31.393 1.00 93.12 903 VAL A C 1
ATOM 7099 O O . VAL A 1 903 ? -27.109 10.883 30.641 1.00 93.12 903 VAL A O 1
ATOM 7102 N N . PRO A 1 904 ? -28.001 9.238 31.888 1.00 91.94 904 PRO A N 1
ATOM 7103 C CA . PRO A 1 904 ? -29.373 9.651 31.676 1.00 91.94 904 PRO A CA 1
ATOM 7104 C C . PRO A 1 904 ? -29.788 10.759 32.649 1.00 91.94 904 PRO A C 1
ATOM 7106 O O . PRO A 1 904 ? -29.158 10.970 33.686 1.00 91.94 904 PRO A O 1
ATOM 7109 N N . ASP A 1 905 ? -30.874 11.448 32.299 1.00 92.44 905 ASP A N 1
ATOM 7110 C CA . ASP A 1 905 ? -31.600 12.375 33.174 1.00 92.44 905 ASP A CA 1
ATOM 7111 C C . ASP A 1 905 ? -30.734 13.464 33.840 1.00 92.44 905 ASP A C 1
ATOM 7113 O O . ASP A 1 905 ? -30.947 13.849 34.991 1.00 92.44 905 ASP A O 1
ATOM 7117 N N . CYS A 1 906 ? -29.756 14.000 33.108 1.00 94.56 906 CYS A N 1
ATOM 7118 C CA . CYS A 1 906 ? -28.923 15.110 33.556 1.00 94.56 906 CYS A CA 1
ATOM 7119 C C . CYS A 1 906 ? -29.692 16.434 33.494 1.00 94.56 906 CYS A C 1
ATOM 7121 O O . CYS A 1 906 ? -30.192 16.828 32.438 1.00 94.56 906 CYS A O 1
ATOM 7123 N N . GLN A 1 907 ? -29.725 17.166 34.603 1.00 95.88 907 GLN A N 1
ATOM 7124 C CA . GLN A 1 907 ? -30.283 18.510 34.668 1.00 95.88 907 GLN A CA 1
ATOM 7125 C C . GLN A 1 907 ? -29.219 19.546 34.285 1.00 95.88 907 GLN A C 1
ATOM 7127 O O . GLN A 1 907 ? -28.172 19.640 34.928 1.00 95.88 907 GLN A O 1
ATOM 7132 N N . LEU A 1 908 ? -29.493 20.326 33.238 1.00 95.38 908 LEU A N 1
ATOM 7133 C CA . LEU A 1 908 ? -28.618 21.391 32.738 1.00 95.38 908 LEU A CA 1
ATOM 7134 C C . LEU A 1 908 ? -29.181 22.762 33.122 1.00 95.38 908 LEU A C 1
ATOM 7136 O O . LEU A 1 908 ? -30.364 23.037 32.901 1.00 95.38 908 LEU A O 1
ATOM 7140 N N . THR A 1 909 ? -28.322 23.629 33.664 1.00 93.12 909 THR A N 1
ATOM 7141 C CA . THR A 1 909 ? -28.668 25.017 34.018 1.00 93.12 909 THR A CA 1
ATOM 7142 C C . THR A 1 909 ? -27.564 26.001 33.618 1.00 93.12 909 THR A C 1
ATOM 7144 O O . THR A 1 909 ? -26.382 25.696 33.768 1.00 93.12 909 THR A O 1
ATOM 7147 N N . GLY A 1 910 ? -27.934 27.188 33.122 1.00 88.38 910 GLY A N 1
ATOM 7148 C CA . GLY A 1 910 ? -26.993 28.278 32.808 1.00 88.38 910 GLY A CA 1
ATOM 7149 C C . GLY A 1 910 ? -26.426 28.272 31.382 1.00 88.38 910 GLY A C 1
ATOM 7150 O O . GLY A 1 910 ? -25.404 28.906 31.128 1.00 88.38 910 GLY A O 1
ATOM 7151 N N . PHE A 1 911 ? -27.070 27.562 30.447 1.00 88.88 911 PHE A N 1
ATOM 7152 C CA . PHE A 1 911 ? -26.667 27.489 29.031 1.00 88.88 911 PHE A CA 1
ATOM 7153 C C . PHE A 1 911 ? -27.726 28.043 28.056 1.00 88.88 911 PHE A C 1
ATOM 7155 O O . PHE A 1 911 ? -27.590 27.890 26.840 1.00 88.88 911 PHE A O 1
ATOM 7162 N N . ASP A 1 912 ? -28.777 28.682 28.558 1.00 84.00 912 ASP A N 1
ATOM 7163 C CA . ASP A 1 912 ? -29.965 29.118 27.817 1.00 84.00 912 ASP A CA 1
ATOM 7164 C C . ASP A 1 912 ? -29.800 30.475 27.116 1.00 84.00 912 ASP A C 1
ATOM 7166 O O . ASP A 1 912 ? -30.443 30.730 26.093 1.00 84.00 912 ASP A O 1
ATOM 7170 N N . GLU A 1 913 ? -28.890 31.326 27.582 1.00 74.94 913 GLU A N 1
ATOM 7171 C CA . GLU A 1 913 ? -28.602 32.596 26.916 1.00 74.94 913 GLU A CA 1
ATOM 7172 C C . GLU A 1 913 ? -27.788 32.376 25.629 1.00 74.94 913 GLU A C 1
ATOM 7174 O O . GLU A 1 913 ? -26.685 31.819 25.648 1.00 74.94 913 GLU A O 1
ATOM 7179 N N . ALA A 1 914 ? -28.336 32.811 24.489 1.00 61.81 914 ALA A N 1
ATOM 7180 C CA . ALA A 1 914 ? -27.611 32.852 23.224 1.00 61.81 914 ALA A CA 1
ATOM 7181 C C . ALA A 1 914 ? -26.652 34.049 23.223 1.00 61.81 914 ALA A C 1
ATOM 7183 O O . ALA A 1 914 ? -27.073 35.192 23.404 1.00 61.81 914 ALA A O 1
ATOM 7184 N N . THR A 1 915 ? -25.364 33.802 22.993 1.00 62.75 915 THR A N 1
ATOM 7185 C CA . THR A 1 915 ? -24.386 34.875 22.797 1.00 62.75 915 THR A CA 1
ATOM 7186 C C . THR A 1 915 ? -24.368 35.332 21.335 1.00 62.75 915 THR A C 1
ATOM 7188 O O . THR A 1 915 ? -24.569 34.511 20.436 1.00 62.75 915 THR A O 1
ATOM 7191 N N . PRO A 1 916 ? -24.129 36.631 21.060 1.00 58.16 916 PRO A N 1
ATOM 7192 C CA . PRO A 1 916 ? -23.970 37.109 19.692 1.00 58.16 916 PRO A CA 1
ATOM 7193 C C . PRO A 1 916 ? -22.834 36.355 18.989 1.00 58.16 916 PRO A C 1
ATOM 7195 O O . PRO A 1 916 ? -21.836 36.008 19.627 1.00 58.16 916 PRO A O 1
ATOM 7198 N N . SER A 1 917 ? -22.978 36.112 17.682 1.00 54.16 917 SER A N 1
ATOM 7199 C CA . SER A 1 917 ? -21.925 35.488 16.875 1.00 54.16 917 SER A CA 1
ATOM 7200 C C . SER A 1 917 ? -20.593 36.236 17.030 1.00 54.16 917 SER A C 1
ATOM 7202 O O . SER A 1 917 ? -20.602 37.467 17.123 1.00 54.16 917 SER A O 1
ATOM 7204 N N . PRO A 1 918 ? -19.455 35.519 17.065 1.00 52.66 918 PRO A N 1
ATOM 7205 C CA . PRO A 1 918 ? -18.140 36.141 17.187 1.00 52.66 918 PRO A CA 1
ATOM 7206 C C . PRO A 1 918 ? -17.914 37.167 16.065 1.00 52.66 918 PRO A C 1
ATOM 7208 O O . PRO A 1 918 ? -18.272 36.923 14.914 1.00 52.66 918 PRO A O 1
ATOM 7211 N N . SER A 1 919 ? -17.333 38.321 16.404 1.00 50.81 919 SER A N 1
ATOM 7212 C CA . SER A 1 919 ? -16.806 39.276 15.423 1.00 50.81 919 SER A CA 1
ATOM 7213 C C . SER A 1 919 ? -15.338 38.956 15.132 1.00 50.81 919 SER A C 1
ATOM 7215 O O . SER A 1 919 ? -14.667 38.369 15.979 1.00 50.81 919 SER A O 1
ATOM 7217 N N . ASP A 1 920 ? -14.801 39.420 13.997 1.00 47.69 920 ASP A N 1
ATOM 7218 C CA . ASP A 1 920 ? -13.389 39.234 13.582 1.00 47.69 920 ASP A CA 1
ATOM 7219 C C . ASP A 1 920 ? -12.334 39.663 14.633 1.00 47.69 920 ASP A C 1
ATOM 7221 O O . ASP A 1 920 ? -11.142 39.400 14.483 1.00 47.69 920 ASP A O 1
ATOM 7225 N N . THR A 1 921 ? -12.753 40.339 15.704 1.00 43.88 921 THR A N 1
ATOM 7226 C CA . THR A 1 921 ? -11.903 40.947 16.733 1.00 43.88 921 THR A CA 1
ATOM 7227 C C . THR A 1 921 ? -12.043 40.357 18.142 1.00 43.88 921 THR A C 1
ATOM 7229 O O . THR A 1 921 ? -11.209 40.689 18.982 1.00 43.88 921 THR A O 1
ATOM 7232 N N . SER A 1 922 ? -13.020 39.478 18.420 1.00 47.81 922 SER A N 1
ATOM 7233 C CA . SER A 1 922 ? -13.192 38.846 19.745 1.00 47.81 922 SER A CA 1
ATOM 7234 C C . SER A 1 922 ? -13.822 37.446 19.647 1.00 47.81 922 SER A C 1
ATOM 7236 O O . SER A 1 922 ? -14.873 37.304 19.019 1.00 47.81 922 SER A O 1
ATOM 7238 N N . PRO A 1 923 ? -13.246 36.412 20.299 1.00 54.53 923 PRO A N 1
ATOM 7239 C CA . PRO A 1 923 ? -13.849 35.080 20.344 1.00 54.53 923 PRO A CA 1
ATOM 7240 C C . PRO A 1 923 ? -15.215 35.113 21.044 1.00 54.53 923 PRO A C 1
ATOM 7242 O O . PRO A 1 923 ? -15.457 35.955 21.913 1.00 54.53 923 PRO A O 1
ATOM 7245 N N . ALA A 1 924 ? -16.102 34.183 20.678 1.00 55.25 924 ALA A N 1
ATOM 7246 C CA . ALA A 1 924 ? -17.407 34.051 21.318 1.00 55.25 924 ALA A CA 1
ATOM 7247 C C . ALA A 1 924 ? -17.231 33.873 22.843 1.00 55.25 924 ALA A C 1
ATOM 7249 O O . ALA A 1 924 ? -16.341 33.122 23.261 1.00 55.25 924 ALA A O 1
ATOM 7250 N N . PRO A 1 925 ? -18.045 34.533 23.690 1.00 65.25 925 PRO A N 1
ATOM 7251 C CA . PRO A 1 925 ? -17.939 34.370 25.134 1.00 65.25 925 PRO A CA 1
ATOM 7252 C C . PRO A 1 925 ? -18.188 32.908 25.509 1.00 65.25 925 PRO A C 1
ATOM 7254 O O . PRO A 1 925 ? -19.192 32.322 25.098 1.00 65.25 925 PRO A O 1
ATOM 7257 N N . VAL A 1 926 ? -17.279 32.325 26.292 1.00 76.75 926 VAL A N 1
ATOM 7258 C CA . VAL A 1 926 ? -17.455 30.978 26.846 1.00 76.75 926 VAL A CA 1
ATOM 7259 C C . VAL A 1 926 ? -18.597 31.032 27.851 1.00 76.75 926 VAL A C 1
ATOM 7261 O O . VAL A 1 926 ? -18.518 31.776 28.828 1.00 76.75 926 VAL A O 1
ATOM 7264 N N . ARG A 1 927 ? -19.655 30.256 27.616 1.00 86.56 927 ARG A N 1
ATOM 7265 C CA . ARG A 1 927 ? -20.787 30.168 28.545 1.00 86.56 927 ARG A CA 1
ATOM 7266 C C . ARG A 1 927 ? -20.523 29.053 29.541 1.00 86.56 927 ARG A C 1
ATOM 7268 O O . ARG A 1 927 ? -20.113 27.965 29.143 1.00 86.56 927 ARG A O 1
ATOM 7275 N N . GLN A 1 928 ? -20.731 29.335 30.819 1.00 88.12 928 GLN A N 1
ATOM 7276 C CA . GLN A 1 928 ? -20.514 28.388 31.903 1.00 88.12 928 GLN A CA 1
ATOM 7277 C C . GLN A 1 928 ? -21.842 28.094 32.589 1.00 88.12 928 GLN A C 1
ATOM 7279 O O . GLN A 1 928 ? -22.564 29.013 32.963 1.00 88.12 928 GLN A O 1
ATOM 7284 N N . GLY A 1 929 ? -22.116 26.813 32.786 1.00 91.19 929 GLY A N 1
ATOM 7285 C CA . GLY A 1 929 ? -23.303 26.329 33.474 1.00 91.19 929 GLY A CA 1
ATOM 7286 C C . GLY A 1 929 ? -22.987 25.106 34.326 1.00 91.19 929 GLY A C 1
ATOM 7287 O O . GLY A 1 929 ? -21.827 24.701 34.464 1.00 91.19 929 GLY A O 1
ATOM 7288 N N . LEU A 1 930 ? -24.029 24.527 34.911 1.00 92.38 930 LEU A N 1
ATOM 7289 C CA . LEU A 1 930 ? -23.943 23.369 35.794 1.00 92.38 930 LEU A CA 1
ATOM 7290 C C . LEU A 1 930 ? -24.667 22.174 35.179 1.00 92.38 930 LEU A C 1
ATOM 7292 O O . LEU A 1 930 ? -25.745 22.315 34.594 1.00 92.38 930 LEU A O 1
ATOM 7296 N N . VAL A 1 931 ? -24.060 21.003 35.350 1.00 93.50 931 VAL A N 1
ATOM 7297 C CA . VAL A 1 931 ? -24.623 19.699 35.002 1.00 93.50 931 VAL A CA 1
ATOM 7298 C C . VAL A 1 931 ? -24.794 18.903 36.289 1.00 93.50 931 VAL A C 1
ATOM 7300 O O . VAL A 1 931 ? -23.816 18.682 37.006 1.00 93.50 931 VAL A O 1
ATOM 7303 N N . THR A 1 932 ? -26.019 18.459 36.565 1.00 92.50 932 THR A N 1
ATOM 7304 C CA . THR A 1 932 ? -26.362 17.665 37.753 1.00 92.50 932 THR A CA 1
ATOM 7305 C C . THR A 1 932 ? -26.971 16.327 37.347 1.00 92.50 932 THR A C 1
ATOM 7307 O O . THR A 1 932 ? -27.881 16.297 36.523 1.00 92.50 932 THR A O 1
ATOM 7310 N N . PHE A 1 933 ? -26.510 15.220 37.932 1.00 93.12 933 PHE A N 1
ATOM 7311 C CA . PHE A 1 933 ? -27.092 13.889 37.718 1.00 93.12 933 PHE A CA 1
ATOM 7312 C C . PHE A 1 933 ? -26.996 13.013 38.972 1.00 93.12 933 PHE A C 1
ATOM 7314 O O . PHE A 1 933 ? -26.211 13.282 39.885 1.00 93.12 933 PHE A O 1
ATOM 7321 N N . GLN A 1 934 ? -27.798 11.949 39.020 1.00 90.88 934 GLN A N 1
ATOM 7322 C CA . GLN A 1 934 ? -27.793 10.995 40.126 1.00 90.88 934 GLN A CA 1
ATOM 7323 C C . GLN A 1 934 ? -26.724 9.916 39.893 1.00 90.88 934 GLN A C 1
ATOM 7325 O O . GLN A 1 934 ? -26.864 9.102 38.986 1.00 90.88 934 GLN A O 1
ATOM 7330 N N . ALA A 1 935 ? -25.663 9.894 40.706 1.00 81.75 935 ALA A N 1
ATOM 7331 C CA . ALA A 1 935 ? -24.570 8.923 40.568 1.00 81.75 935 ALA A CA 1
ATOM 7332 C C . ALA A 1 935 ? -24.890 7.574 41.240 1.00 81.75 935 ALA A C 1
ATOM 7334 O O . ALA A 1 935 ? -24.491 6.516 40.768 1.00 81.75 935 ALA A O 1
ATOM 7335 N N . ASN A 1 936 ? -25.620 7.589 42.353 1.00 78.12 936 ASN A N 1
ATOM 7336 C CA . ASN A 1 936 ? -26.178 6.398 43.001 1.00 78.12 936 ASN A CA 1
ATOM 7337 C C . ASN A 1 936 ? -27.375 6.807 43.872 1.00 78.12 936 ASN A C 1
ATOM 7339 O O . ASN A 1 936 ? -27.685 7.991 43.950 1.00 78.12 936 ASN A O 1
ATOM 7343 N N . ALA A 1 937 ? -28.059 5.862 44.524 1.00 76.25 937 ALA A N 1
ATOM 7344 C CA . ALA A 1 937 ? -29.281 6.147 45.291 1.00 76.25 937 ALA A CA 1
ATOM 7345 C C . ALA A 1 937 ? -29.137 7.292 46.320 1.00 76.25 937 ALA A C 1
ATOM 7347 O O . ALA A 1 937 ? -30.112 7.994 46.574 1.00 76.25 937 ALA A O 1
ATOM 7348 N N . ASP A 1 938 ? -27.924 7.528 46.834 1.00 75.81 938 ASP A N 1
ATOM 7349 C CA . ASP A 1 938 ? -27.667 8.465 47.932 1.00 75.81 938 ASP A CA 1
ATOM 7350 C C . ASP A 1 938 ? -26.820 9.696 47.537 1.00 75.81 938 ASP A C 1
ATOM 7352 O O . ASP A 1 938 ? -26.678 10.620 48.340 1.00 75.81 938 ASP A O 1
ATOM 7356 N N . LYS A 1 939 ? -26.260 9.753 46.317 1.00 81.50 939 LYS A N 1
ATOM 7357 C CA . LYS A 1 939 ? -25.360 10.832 45.864 1.00 81.50 939 LYS A CA 1
ATOM 7358 C C . LYS A 1 939 ? -25.795 11.415 44.515 1.00 81.50 939 LYS A C 1
ATOM 7360 O O . LYS A 1 939 ? -25.709 10.751 43.481 1.00 81.50 939 LYS A O 1
ATOM 7365 N N . ALA A 1 940 ? -26.177 12.693 44.526 1.00 86.81 940 ALA A N 1
ATOM 7366 C CA . ALA A 1 940 ? -26.258 13.528 43.329 1.00 86.81 940 ALA A CA 1
ATOM 7367 C C . ALA A 1 940 ? -24.914 14.240 43.118 1.00 86.81 940 ALA A C 1
ATOM 7369 O O . ALA A 1 940 ? -24.371 14.825 44.057 1.00 86.81 940 ALA A O 1
ATOM 7370 N N . LEU A 1 941 ? -24.377 14.190 41.901 1.00 89.25 941 LEU A N 1
ATOM 7371 C CA . LEU A 1 941 ? -23.145 14.878 41.526 1.00 89.25 941 LEU A CA 1
ATOM 7372 C C . LEU A 1 941 ? -23.488 16.121 40.706 1.00 89.25 941 LEU A C 1
ATOM 7374 O O . LEU A 1 941 ? -24.343 16.064 39.824 1.00 89.25 941 LEU A O 1
ATOM 7378 N N . THR A 1 942 ? -22.815 17.238 40.981 1.00 90.19 942 THR A N 1
ATOM 7379 C CA . THR A 1 942 ? -22.904 18.461 40.173 1.00 90.19 942 THR A CA 1
ATOM 7380 C C . THR A 1 942 ? -21.510 18.919 39.782 1.00 90.19 942 THR A C 1
ATOM 7382 O O . THR A 1 942 ? -20.649 19.055 40.646 1.00 90.19 942 THR A O 1
ATOM 7385 N N . PHE A 1 943 ? -21.292 19.195 38.498 1.00 89.50 943 PHE A N 1
ATOM 7386 C CA . PHE A 1 943 ? -20.031 19.744 38.004 1.00 89.50 943 PHE A CA 1
ATOM 7387 C C . PHE A 1 943 ? -20.270 20.917 37.051 1.00 89.50 943 PHE A C 1
ATOM 7389 O O . PHE A 1 943 ? -21.325 21.038 36.424 1.00 89.50 943 PHE A O 1
ATOM 7396 N N . ALA A 1 944 ? -19.279 21.802 36.954 1.00 89.88 944 ALA A N 1
ATOM 7397 C CA . ALA A 1 944 ? -19.314 22.923 36.028 1.00 89.88 944 ALA A CA 1
ATOM 7398 C C . ALA A 1 944 ? -18.881 22.487 34.622 1.00 89.88 944 ALA A C 1
ATOM 7400 O O . ALA A 1 944 ? -17.899 21.758 34.454 1.00 89.88 944 ALA A O 1
ATOM 7401 N N . ALA A 1 945 ? -19.586 22.977 33.606 1.00 89.88 945 ALA A N 1
ATOM 7402 C CA . ALA A 1 945 ? -19.257 22.742 32.207 1.00 89.88 945 ALA A CA 1
ATOM 7403 C C . ALA A 1 945 ? -19.277 24.048 31.400 1.00 89.88 945 ALA A C 1
ATOM 7405 O O . ALA A 1 945 ? -19.906 25.038 31.778 1.00 89.88 945 ALA A O 1
ATOM 7406 N N . LEU A 1 946 ? -18.546 24.038 30.292 1.00 88.50 946 LEU A N 1
ATOM 7407 C CA . LEU A 1 946 ? -18.288 25.155 29.399 1.00 88.50 946 LEU A CA 1
ATOM 7408 C C . LEU A 1 946 ? -18.855 24.849 28.012 1.00 88.50 946 LEU A C 1
ATOM 7410 O O . LEU A 1 946 ? -18.588 23.790 27.443 1.00 88.50 946 LEU A O 1
ATOM 7414 N N . ALA A 1 947 ? -19.573 25.807 27.437 1.00 88.12 947 ALA A N 1
ATOM 7415 C CA . ALA A 1 947 ? -19.952 25.818 26.033 1.00 88.12 947 ALA A CA 1
ATOM 7416 C C . ALA A 1 947 ? -19.074 26.833 25.288 1.00 88.12 947 ALA A C 1
ATOM 7418 O O . ALA A 1 947 ? -19.177 28.045 25.492 1.00 88.12 947 ALA A O 1
ATOM 7419 N N . HIS A 1 948 ? -18.210 26.332 24.403 1.00 80.62 948 HIS A N 1
ATOM 7420 C CA . HIS A 1 948 ? -17.308 27.137 23.567 1.00 80.62 948 HIS A CA 1
ATOM 7421 C C . HIS A 1 948 ? -17.967 27.648 22.269 1.00 80.62 948 HIS A C 1
ATOM 7423 O O . HIS A 1 948 ? -17.280 28.020 21.323 1.00 80.62 948 HIS A O 1
ATOM 7429 N N . HIS A 1 949 ? -19.300 27.666 22.214 1.00 81.75 949 HIS A N 1
ATOM 7430 C CA . HIS A 1 949 ? -20.092 28.034 21.041 1.00 81.75 949 HIS A CA 1
ATOM 7431 C C . HIS A 1 949 ? -21.325 28.872 21.431 1.00 81.75 949 HIS A C 1
ATOM 7433 O O . HIS A 1 949 ? -21.772 28.866 22.585 1.00 81.75 949 HIS A O 1
ATOM 7439 N N . SER A 1 950 ? -21.912 29.557 20.445 1.00 79.88 950 SER A N 1
ATOM 7440 C CA . SER A 1 950 ? -23.043 30.485 20.618 1.00 79.88 950 SER A CA 1
ATOM 7441 C C . SER A 1 950 ? -24.423 29.817 20.700 1.00 79.88 950 SER A C 1
ATOM 7443 O O . SER A 1 950 ? -25.368 30.437 21.182 1.00 79.88 950 SER A O 1
ATOM 7445 N N . GLN A 1 951 ? -24.562 28.561 20.257 1.00 83.00 951 GLN A N 1
ATOM 7446 C CA . GLN A 1 951 ? -25.847 27.844 20.262 1.00 83.00 951 GLN A CA 1
ATOM 7447 C C . GLN A 1 951 ? -26.425 27.681 21.679 1.00 83.00 951 GLN A C 1
ATOM 7449 O O . GLN A 1 951 ? -25.822 27.013 22.517 1.00 83.00 951 GLN A O 1
ATOM 7454 N N . SER A 1 952 ? -27.605 28.254 21.931 1.00 87.31 952 SER A N 1
ATOM 7455 C CA . SER A 1 952 ? -28.330 28.113 23.202 1.00 87.31 952 SER A CA 1
ATOM 7456 C C . SER A 1 952 ? -28.735 26.658 23.477 1.00 87.31 952 SER A C 1
ATOM 7458 O O . SER A 1 952 ? -29.144 25.937 22.566 1.00 87.31 952 SER A O 1
ATOM 7460 N N . ILE A 1 953 ? -28.620 26.244 24.741 1.00 91.19 953 ILE A N 1
ATOM 7461 C CA . ILE A 1 953 ? -29.090 24.961 25.264 1.00 91.19 953 ILE A CA 1
ATOM 7462 C C . ILE A 1 953 ? -30.093 25.296 26.378 1.00 91.19 953 ILE A C 1
ATOM 7464 O O . ILE A 1 953 ? -29.674 25.721 27.456 1.00 91.19 953 ILE A O 1
ATOM 7468 N N . PRO A 1 954 ? -31.409 25.158 26.139 1.00 92.19 954 PRO A N 1
ATOM 7469 C CA . PRO A 1 954 ? -32.419 25.489 27.137 1.00 92.19 954 PRO A CA 1
ATOM 7470 C C . PRO A 1 954 ? -32.221 24.707 28.436 1.00 92.19 954 PRO A C 1
ATOM 7472 O O . PRO A 1 954 ? -31.891 23.520 28.402 1.00 92.19 954 PRO A O 1
ATOM 7475 N N . ASN A 1 955 ? -32.484 25.348 29.575 1.00 93.25 955 ASN A N 1
ATOM 7476 C CA . ASN A 1 955 ? -32.464 24.667 30.868 1.00 93.25 955 ASN A CA 1
ATOM 7477 C C . ASN A 1 955 ? -33.499 23.532 30.871 1.00 93.25 955 ASN A C 1
ATOM 7479 O O . ASN A 1 955 ? -34.650 23.731 30.478 1.00 93.25 955 ASN A O 1
ATOM 7483 N N . GLY A 1 956 ? -33.098 22.344 31.311 1.00 94.12 956 GLY A N 1
ATOM 7484 C CA . GLY A 1 956 ? -33.944 21.160 31.207 1.00 94.12 956 GLY A CA 1
ATOM 7485 C C . GLY A 1 956 ? -33.213 19.867 31.533 1.00 94.12 956 GLY A C 1
ATOM 7486 O O . GLY A 1 956 ? -32.078 19.887 32.012 1.00 94.12 956 GLY A O 1
ATOM 7487 N N . THR A 1 957 ? -33.890 18.752 31.273 1.00 95.56 957 THR A N 1
ATOM 7488 C CA . THR A 1 957 ? -33.372 17.399 31.491 1.00 95.56 957 THR A CA 1
ATOM 7489 C C . THR A 1 957 ? -32.956 16.783 30.159 1.00 95.56 957 THR A C 1
ATOM 7491 O O . THR A 1 957 ? -33.745 16.772 29.215 1.00 95.56 957 THR A O 1
ATOM 7494 N N . TYR A 1 958 ? -31.732 16.264 30.092 1.00 96.56 958 TYR A N 1
ATOM 7495 C CA . TYR A 1 958 ? -31.122 15.700 28.888 1.00 96.56 958 TYR A CA 1
ATOM 7496 C C . TYR A 1 958 ? -30.385 14.398 29.199 1.00 96.56 958 TYR A C 1
ATOM 7498 O O . TYR A 1 958 ? -30.003 14.142 30.338 1.00 96.56 958 TYR A O 1
ATOM 7506 N N . HIS A 1 959 ? -30.117 13.607 28.165 1.00 95.56 959 HIS A N 1
ATOM 7507 C CA . HIS A 1 959 ? -29.137 12.528 28.236 1.00 95.56 959 HIS A CA 1
ATOM 7508 C C . HIS A 1 959 ? -27.788 13.062 27.755 1.00 95.56 959 HIS A C 1
ATOM 7510 O O . HIS A 1 959 ? -27.724 13.814 26.776 1.00 95.56 959 HIS A O 1
ATOM 7516 N N . LEU A 1 960 ? -26.708 12.672 28.428 1.00 95.25 960 LEU A N 1
ATOM 7517 C CA . LEU A 1 960 ? -25.360 13.088 28.069 1.00 95.25 960 LEU A CA 1
ATOM 7518 C C . LEU A 1 960 ? -24.489 11.899 27.668 1.00 95.25 960 LEU A C 1
ATOM 7520 O O . LEU A 1 960 ? -24.471 10.874 28.348 1.00 95.25 960 LEU A O 1
ATOM 7524 N N . LEU A 1 961 ? -23.720 12.073 26.591 1.00 93.25 961 LEU A N 1
ATOM 7525 C CA . LEU A 1 961 ? -22.657 11.149 26.195 1.00 93.25 961 LEU A CA 1
ATOM 7526 C C . LEU A 1 961 ? -21.295 11.751 26.498 1.00 93.25 961 LEU A C 1
ATOM 7528 O O . LEU A 1 961 ? -20.961 12.796 25.945 1.00 93.25 961 LEU A O 1
ATOM 7532 N N . ALA A 1 962 ? -20.484 11.080 27.307 1.00 88.81 962 ALA A N 1
ATOM 7533 C CA . ALA A 1 962 ? -19.104 11.471 27.563 1.00 88.81 962 ALA A CA 1
ATOM 7534 C C . ALA A 1 962 ? -18.122 10.629 26.745 1.00 88.81 962 ALA A C 1
ATOM 7536 O O . ALA A 1 962 ? -18.303 9.425 26.535 1.00 88.81 962 ALA A O 1
ATOM 7537 N N . ASN A 1 963 ? -17.047 11.274 26.304 1.00 83.50 963 ASN A N 1
ATOM 7538 C CA . ASN A 1 963 ? -16.005 10.631 25.520 1.00 83.50 963 ASN A CA 1
ATOM 7539 C C . ASN A 1 963 ? -15.109 9.716 26.392 1.00 83.50 963 ASN A C 1
ATOM 7541 O O . ASN A 1 963 ? -14.742 10.067 27.514 1.00 83.50 963 ASN A O 1
ATOM 7545 N N . LEU A 1 964 ? -14.689 8.572 25.844 1.00 75.75 964 LEU A N 1
ATOM 7546 C CA . LEU A 1 964 ? -13.747 7.631 26.468 1.00 75.75 964 LEU A CA 1
ATOM 7547 C C . LEU A 1 964 ? -12.366 7.776 25.804 1.00 75.75 964 LEU A C 1
ATOM 7549 O O . LEU A 1 964 ? -12.100 7.186 24.760 1.00 75.75 964 LEU A O 1
ATOM 7553 N N . GLY A 1 965 ? -11.516 8.653 26.345 1.00 64.25 965 GLY A N 1
ATOM 7554 C CA . GLY A 1 965 ? -10.227 9.032 25.752 1.00 64.25 965 GLY A CA 1
ATOM 7555 C C . GLY A 1 965 ? -9.005 8.419 26.445 1.00 64.25 965 GLY A C 1
ATOM 7556 O O . GLY A 1 965 ? -9.105 7.613 27.365 1.00 64.25 965 GLY A O 1
ATOM 7557 N N . HIS A 1 966 ? -7.807 8.817 26.013 1.00 59.53 966 HIS A N 1
ATOM 7558 C CA . HIS A 1 966 ? -6.575 8.511 26.746 1.00 59.53 966 HIS A CA 1
ATOM 7559 C C . HIS A 1 966 ? -6.283 9.509 27.862 1.00 59.53 966 HIS A C 1
ATOM 7561 O O . HIS A 1 966 ? -6.323 10.720 27.635 1.00 59.53 966 HIS A O 1
ATOM 7567 N N . TYR A 1 967 ? -5.883 8.981 29.025 1.00 59.34 967 TYR A N 1
ATOM 7568 C CA . TYR A 1 967 ? -5.425 9.755 30.182 1.00 59.34 967 TYR A CA 1
ATOM 7569 C C . TYR A 1 967 ? -6.430 10.866 30.552 1.00 59.34 967 TYR A C 1
ATOM 7571 O O . TYR A 1 967 ? -7.619 10.597 30.699 1.00 59.34 967 TYR A O 1
ATOM 7579 N N . ASN A 1 968 ? -5.967 12.114 30.646 1.00 58.78 968 ASN A N 1
ATOM 7580 C CA . ASN A 1 968 ? -6.711 13.275 31.137 1.00 58.78 968 ASN A CA 1
ATOM 7581 C C . ASN A 1 968 ? -7.883 13.735 30.240 1.00 58.78 968 ASN A C 1
ATOM 7583 O O . ASN A 1 968 ? -8.537 14.729 30.546 1.00 58.78 968 ASN A O 1
ATOM 7587 N N . ASN A 1 969 ? -8.143 13.060 29.113 1.00 65.38 969 ASN A N 1
ATOM 7588 C CA . ASN A 1 969 ? -9.217 13.427 28.187 1.00 65.38 969 ASN A CA 1
ATOM 7589 C C . ASN A 1 969 ? -10.504 12.607 28.356 1.00 65.38 969 ASN A C 1
ATOM 7591 O O . ASN A 1 969 ? -11.472 12.914 27.666 1.00 65.38 969 ASN A O 1
ATOM 7595 N N . THR A 1 970 ? -10.558 11.587 29.217 1.00 74.88 970 THR A N 1
ATOM 7596 C CA . THR A 1 970 ? -11.814 10.851 29.471 1.00 74.88 970 THR A CA 1
ATOM 7597 C C . THR A 1 970 ? -12.828 11.737 30.200 1.00 74.88 970 THR A C 1
ATOM 7599 O O . THR A 1 970 ? -12.454 12.546 31.050 1.00 74.88 970 THR A O 1
ATOM 7602 N N . CYS A 1 971 ? -14.107 11.638 29.826 1.00 78.88 971 CYS A N 1
ATOM 7603 C CA . CYS A 1 971 ? -15.207 12.446 30.367 1.00 78.88 971 CYS A CA 1
ATOM 7604 C C . CYS A 1 971 ? -14.961 13.969 30.317 1.00 78.88 971 CYS A C 1
ATOM 7606 O O . CYS A 1 971 ? -15.497 14.722 31.132 1.00 78.88 971 CYS A O 1
ATOM 7608 N N . ARG A 1 972 ? -14.140 14.436 29.368 1.00 81.06 972 ARG A N 1
ATOM 7609 C CA . ARG A 1 972 ? -13.825 15.860 29.187 1.00 81.06 972 ARG A CA 1
ATOM 7610 C C . ARG A 1 972 ? -14.822 16.541 28.259 1.00 81.06 972 ARG A C 1
ATOM 7612 O O . ARG A 1 972 ? -15.203 17.682 28.503 1.00 81.06 972 ARG A O 1
ATOM 7619 N N . PHE A 1 973 ? -15.229 15.853 27.200 1.00 86.94 973 PHE A N 1
ATOM 7620 C CA . PHE A 1 973 ? -16.150 16.337 26.180 1.00 86.94 973 PHE A CA 1
ATOM 7621 C C . PHE A 1 973 ? -17.457 15.559 26.259 1.00 86.94 973 PHE A C 1
ATOM 7623 O O . PHE A 1 973 ? -17.466 14.329 26.349 1.00 86.94 973 PHE A O 1
ATOM 7630 N N . TRP A 1 974 ? -18.553 16.303 26.215 1.00 91.12 974 TRP A N 1
ATOM 7631 C CA . TRP A 1 974 ? -19.895 15.816 26.475 1.00 91.12 974 TRP A CA 1
ATOM 7632 C C . TRP A 1 974 ? -20.812 16.196 25.318 1.00 91.12 974 TRP A C 1
ATOM 7634 O O . TRP A 1 974 ? -20.803 17.341 24.876 1.00 91.12 974 TRP A O 1
ATOM 7644 N N . VAL A 1 975 ? -21.617 15.258 24.834 1.00 94.56 975 VAL A N 1
ATOM 7645 C CA . VAL A 1 975 ? -22.673 15.511 23.848 1.00 94.56 975 VAL A CA 1
ATOM 7646 C C . VAL A 1 975 ? -23.999 15.576 24.581 1.00 94.56 975 VAL A C 1
ATOM 7648 O O . VAL A 1 975 ? -24.339 14.659 25.323 1.00 94.56 975 VAL A O 1
ATOM 7651 N N . VAL A 1 976 ? -24.745 16.652 24.361 1.00 95.69 976 VAL A N 1
ATOM 7652 C CA . VAL A 1 976 ? -26.086 16.868 24.904 1.00 95.69 976 VAL A CA 1
ATOM 7653 C C . VAL A 1 976 ? -27.111 16.367 23.898 1.00 95.69 976 VAL A C 1
ATOM 7655 O O . VAL A 1 976 ? -27.027 16.722 22.718 1.00 95.69 976 VAL A O 1
ATOM 7658 N N . GLY A 1 977 ? -28.080 15.571 24.344 1.00 95.44 977 GLY A N 1
ATOM 7659 C CA . GLY A 1 977 ? -29.106 15.023 23.463 1.00 95.44 977 GLY A CA 1
ATOM 7660 C C . GLY A 1 977 ? -30.262 14.334 24.181 1.00 95.44 977 GLY A C 1
ATOM 7661 O O . GLY A 1 977 ? -30.397 14.408 25.404 1.00 95.44 977 GLY A O 1
ATOM 7662 N N . HIS A 1 978 ? -31.098 13.656 23.397 1.00 94.19 978 HIS A N 1
ATOM 7663 C CA . HIS A 1 978 ? -32.186 12.810 23.894 1.00 94.19 978 HIS A CA 1
ATOM 7664 C C . HIS A 1 978 ? -32.162 11.431 23.242 1.00 94.19 978 HIS A C 1
ATOM 7666 O O . HIS A 1 978 ? -31.659 11.283 22.132 1.00 94.19 978 HIS A O 1
ATOM 7672 N N . MET A 1 979 ? -32.733 10.438 23.920 1.00 92.88 979 MET A N 1
ATOM 7673 C CA . MET A 1 979 ? -33.004 9.128 23.330 1.00 92.88 979 MET A CA 1
ATOM 7674 C C . MET A 1 979 ? -34.370 9.153 22.635 1.00 92.88 979 MET A C 1
ATOM 7676 O O . MET A 1 979 ? -35.313 9.736 23.172 1.00 92.88 979 MET A O 1
ATOM 7680 N N . ASP A 1 980 ? -34.477 8.555 21.448 1.00 90.50 980 ASP A N 1
ATOM 7681 C CA . ASP A 1 980 ? -35.767 8.312 20.793 1.00 90.50 980 ASP A CA 1
ATOM 7682 C C . ASP A 1 980 ? -36.395 6.969 21.202 1.00 90.50 980 ASP A C 1
ATOM 7684 O O . ASP A 1 980 ? -35.841 6.217 22.001 1.00 90.50 980 ASP A O 1
ATOM 7688 N N . GLU A 1 981 ? -37.575 6.673 20.649 1.00 88.25 981 GLU A N 1
ATOM 7689 C CA . GLU A 1 981 ? -38.326 5.435 20.911 1.00 88.25 981 GLU A CA 1
ATOM 7690 C C . GLU A 1 981 ? -37.604 4.158 20.430 1.00 88.25 981 GLU A C 1
ATOM 7692 O O . GLU A 1 981 ? -37.985 3.057 20.821 1.00 88.25 981 GLU A O 1
ATOM 7697 N N . GLU A 1 982 ? -36.571 4.290 19.590 1.00 85.69 982 GLU A N 1
ATOM 7698 C CA . GLU A 1 982 ? -35.772 3.190 19.030 1.00 85.69 982 GLU A CA 1
ATOM 7699 C C . GLU A 1 982 ? -34.401 3.052 19.725 1.00 85.69 982 GLU A C 1
ATOM 7701 O O . GLU A 1 982 ? -33.493 2.394 19.202 1.00 85.69 982 GLU A O 1
ATOM 7706 N N . ASP A 1 983 ? -34.240 3.676 20.897 1.00 88.56 983 ASP A N 1
ATOM 7707 C CA . ASP A 1 983 ? -32.997 3.743 21.669 1.00 88.56 983 ASP A CA 1
ATOM 7708 C C . ASP A 1 983 ? -31.817 4.346 20.876 1.00 88.56 983 ASP A C 1
ATOM 7710 O O . ASP A 1 983 ? -30.658 3.937 21.035 1.00 88.56 983 ASP A O 1
ATOM 7714 N N . ARG A 1 984 ? -32.079 5.345 20.021 1.00 90.12 984 ARG A N 1
ATOM 7715 C CA . ARG A 1 984 ? -31.037 6.134 19.344 1.00 90.12 984 ARG A CA 1
ATOM 7716 C C . ARG A 1 984 ? -30.863 7.500 19.986 1.00 90.12 984 ARG A C 1
ATOM 7718 O O . ARG A 1 984 ? -31.824 8.192 20.310 1.00 90.12 984 ARG A O 1
ATOM 7725 N N . PHE A 1 985 ? -29.613 7.923 20.094 1.00 94.00 985 PHE A N 1
ATOM 7726 C CA . PHE A 1 985 ? -29.237 9.210 20.649 1.00 94.00 985 PHE A CA 1
ATOM 7727 C C . PHE A 1 985 ? -29.284 10.319 19.588 1.00 94.00 985 PHE A C 1
ATOM 7729 O O . PHE A 1 985 ? -28.530 10.303 18.610 1.00 94.00 985 PHE A O 1
ATOM 7736 N N . HIS A 1 986 ? -30.132 11.320 19.819 1.00 93.12 986 HIS A N 1
ATOM 7737 C CA . HIS A 1 986 ? -30.272 12.540 19.025 1.00 93.12 986 HIS A CA 1
ATOM 7738 C C . HIS A 1 986 ? -29.433 13.661 19.626 1.00 93.12 986 HIS A C 1
ATOM 7740 O O . HIS A 1 986 ? -29.781 14.233 20.660 1.00 93.12 986 HIS A O 1
ATOM 7746 N N . LYS A 1 987 ? -28.333 14.000 18.954 1.00 94.50 987 LYS A N 1
ATOM 7747 C CA . LYS A 1 987 ? -27.469 15.122 19.330 1.00 94.50 987 LYS A CA 1
ATOM 7748 C C . LYS A 1 987 ? -28.189 16.465 19.173 1.00 94.50 987 LYS A C 1
ATOM 7750 O O . LYS A 1 987 ? -28.772 16.744 18.129 1.00 94.50 987 LYS A O 1
ATOM 7755 N N . ILE A 1 988 ? -28.034 17.322 20.178 1.00 92.94 988 ILE A N 1
ATOM 7756 C CA . ILE A 1 988 ? -28.465 18.726 20.181 1.00 92.94 988 ILE A CA 1
ATOM 7757 C C . ILE A 1 988 ? -27.257 19.661 20.164 1.00 92.94 988 ILE A C 1
ATOM 7759 O O . ILE A 1 988 ? -27.215 20.591 19.359 1.00 92.94 988 ILE A O 1
ATOM 7763 N N . SER A 1 989 ? -26.305 19.439 21.075 1.00 92.94 989 SER A N 1
ATOM 7764 C CA . SER A 1 989 ? -25.153 20.320 21.291 1.00 92.94 989 SER A CA 1
ATOM 7765 C C . SER A 1 989 ? -23.998 19.580 21.972 1.00 92.94 989 SER A C 1
ATOM 7767 O O . SER A 1 989 ? -24.105 18.388 22.258 1.00 92.94 989 SER A O 1
ATOM 7769 N N . ILE A 1 990 ? -22.899 20.278 22.264 1.00 92.06 990 ILE A N 1
ATOM 7770 C CA . ILE A 1 990 ? -21.755 19.753 23.022 1.00 92.06 990 ILE A CA 1
ATOM 7771 C C . ILE A 1 990 ? -21.404 20.644 24.219 1.00 92.06 990 ILE A C 1
ATOM 7773 O O . ILE A 1 990 ? -21.757 21.820 24.253 1.00 92.06 990 ILE A O 1
ATOM 7777 N N . LEU A 1 991 ? -20.674 20.090 25.182 1.00 91.00 991 LEU A N 1
ATOM 7778 C CA . LEU A 1 991 ? -20.128 20.767 26.355 1.00 91.00 991 LEU A CA 1
ATOM 7779 C C . LEU A 1 991 ? -18.716 20.240 26.653 1.00 91.00 991 LEU A C 1
ATOM 7781 O O . LEU A 1 991 ? -18.359 19.121 26.282 1.00 91.00 991 LEU A O 1
ATOM 7785 N N . GLN A 1 992 ? -17.918 21.027 27.366 1.00 87.38 992 GLN A N 1
ATOM 7786 C CA . GLN A 1 992 ? -16.622 20.617 27.904 1.00 87.38 992 GLN A CA 1
ATOM 7787 C C . GLN A 1 992 ? -16.620 20.761 29.429 1.00 87.38 992 GLN A C 1
ATOM 7789 O O . GLN A 1 992 ? -17.097 21.765 29.944 1.00 87.38 992 GLN A O 1
ATOM 7794 N N . SER A 1 993 ? -16.056 19.812 30.175 1.00 84.69 993 SER A N 1
ATOM 7795 C CA . SER A 1 993 ? -15.912 19.954 31.629 1.00 84.69 993 SER A CA 1
ATOM 7796 C C . SER A 1 993 ? -14.991 21.133 31.991 1.00 84.69 993 SER A C 1
ATOM 7798 O O . SER A 1 993 ? -13.946 21.354 31.366 1.00 84.69 993 SER A O 1
ATOM 7800 N N . ALA A 1 994 ? -15.380 21.915 33.000 1.00 77.75 994 ALA A N 1
ATOM 7801 C CA . ALA A 1 994 ? -14.587 23.023 33.521 1.00 77.75 994 ALA A CA 1
ATOM 7802 C C . ALA A 1 994 ? -13.582 22.490 34.558 1.00 77.75 994 ALA A C 1
ATOM 7804 O O . ALA A 1 994 ? -13.873 22.481 35.750 1.00 77.75 994 ALA A O 1
ATOM 7805 N N . ASN A 1 995 ? -12.419 22.008 34.113 1.00 67.75 995 ASN A N 1
ATOM 7806 C CA . ASN A 1 995 ? -11.369 21.526 35.020 1.00 67.75 995 ASN A CA 1
ATOM 7807 C C . ASN A 1 995 ? -10.251 22.571 35.146 1.00 67.75 995 ASN A C 1
ATOM 7809 O O . ASN A 1 995 ? -9.876 23.211 34.158 1.00 67.75 995 ASN A O 1
ATOM 7813 N N . GLU A 1 996 ? -9.687 22.714 36.343 1.00 51.28 996 GLU A N 1
ATOM 7814 C CA . GLU A 1 996 ? -8.460 23.479 36.560 1.00 51.28 996 GLU A CA 1
ATOM 7815 C C . GLU A 1 996 ? -7.257 22.574 36.208 1.00 51.28 996 GLU A C 1
ATOM 7817 O O . GLU A 1 996 ? -7.166 21.457 36.699 1.00 51.28 996 GLU A O 1
ATOM 7822 N N . TRP A 1 997 ? -6.340 23.035 35.347 1.00 48.53 997 TRP A N 1
ATOM 7823 C CA . TRP A 1 997 ? -5.019 22.411 35.087 1.00 48.53 997 TRP A CA 1
ATOM 7824 C C . TRP A 1 997 ? -4.920 21.157 34.193 1.00 48.53 997 TRP A C 1
ATOM 7826 O O . TRP A 1 997 ? -3.932 20.437 34.283 1.00 48.53 997 TRP A O 1
ATOM 7836 N N . ASP A 1 998 ? -5.858 20.923 33.264 1.00 55.28 998 ASP A N 1
ATOM 7837 C CA . ASP A 1 998 ? -5.817 19.761 32.342 1.00 55.28 998 ASP A CA 1
ATOM 7838 C C . ASP A 1 998 ? -5.799 18.391 33.061 1.00 55.28 998 ASP A C 1
ATOM 7840 O O . ASP A 1 998 ? -5.458 17.379 32.449 1.00 55.28 998 ASP A O 1
ATOM 7844 N N . GLU A 1 999 ? -6.192 18.331 34.336 1.00 58.34 999 GLU A N 1
ATOM 7845 C CA . GLU A 1 999 ? -6.366 17.089 35.093 1.00 58.34 999 GLU A CA 1
ATOM 7846 C C . GLU A 1 999 ? -7.827 16.606 35.032 1.00 58.34 999 GLU A C 1
ATOM 7848 O O . GLU A 1 999 ? -8.752 17.418 34.893 1.00 58.34 999 GLU A O 1
ATOM 7853 N N . PRO A 1 1000 ? -8.068 15.282 35.066 1.00 61.06 1000 PRO A N 1
ATOM 7854 C CA . PRO A 1 1000 ? -9.416 14.736 35.150 1.00 61.06 1000 PRO A CA 1
ATOM 7855 C C . PRO A 1 1000 ? -10.119 15.211 36.428 1.00 61.06 1000 PRO A C 1
ATOM 7857 O O . PRO A 1 1000 ? -9.500 15.323 37.479 1.00 61.06 1000 PRO A O 1
ATOM 7860 N N . ASN A 1 1001 ? -11.423 15.492 36.345 1.00 71.56 1001 ASN A N 1
ATOM 7861 C CA . ASN A 1 1001 ? -12.210 15.825 37.530 1.00 71.56 1001 ASN A CA 1
ATOM 7862 C C . ASN A 1 1001 ? -12.347 14.545 38.366 1.00 71.56 1001 ASN A C 1
ATOM 7864 O O . ASN A 1 1001 ? -13.151 13.682 38.017 1.00 71.56 1001 ASN A O 1
ATOM 7868 N N . GLU A 1 1002 ? -11.523 14.402 39.407 1.00 72.31 1002 GLU A N 1
ATOM 7869 C CA . GLU A 1 1002 ? -11.429 13.176 40.213 1.00 72.31 1002 GLU A CA 1
ATOM 7870 C C . GLU A 1 1002 ? -12.793 12.751 40.763 1.00 72.31 1002 GLU A C 1
ATOM 7872 O O . GLU A 1 1002 ? -13.159 11.586 40.650 1.00 72.31 1002 GLU A O 1
ATOM 7877 N N . GLU A 1 1003 ? -13.613 13.700 41.227 1.00 76.25 1003 GLU A N 1
ATOM 7878 C CA . GLU A 1 1003 ? -14.941 13.390 41.763 1.00 76.25 1003 GLU A CA 1
ATOM 7879 C C . GLU A 1 1003 ? -15.891 12.827 40.690 1.00 76.25 1003 GLU A C 1
ATOM 7881 O O . GLU A 1 1003 ? -16.666 11.902 40.948 1.00 76.25 1003 GLU A O 1
ATOM 7886 N N . LEU A 1 1004 ? -15.818 13.362 39.469 1.00 79.62 1004 LEU A N 1
ATOM 7887 C CA . LEU A 1 1004 ? -16.573 12.867 38.317 1.00 79.62 1004 LEU A CA 1
ATOM 7888 C C . LEU A 1 1004 ? -16.071 11.493 37.856 1.00 79.62 1004 LEU A C 1
ATOM 7890 O O . LEU A 1 1004 ? -16.872 10.650 37.458 1.00 79.62 1004 LEU A O 1
ATOM 7894 N N . TYR A 1 1005 ? -14.762 11.255 37.924 1.00 77.69 1005 TYR A N 1
ATOM 7895 C CA . TYR A 1 1005 ? -14.152 9.970 37.580 1.00 77.69 1005 TYR A CA 1
ATOM 7896 C C . TYR A 1 1005 ? -14.519 8.869 38.575 1.00 77.69 1005 TYR A C 1
ATOM 7898 O O . TYR A 1 1005 ? -14.875 7.769 38.150 1.00 77.69 1005 TYR A O 1
ATOM 7906 N N . GLU A 1 1006 ? -14.474 9.166 39.873 1.00 78.38 1006 GLU A N 1
ATOM 7907 C CA . GLU A 1 1006 ? -14.895 8.251 40.937 1.00 78.38 1006 GLU A CA 1
ATOM 7908 C C . GLU A 1 1006 ? -16.390 7.929 40.828 1.00 78.38 1006 GLU A C 1
ATOM 7910 O O . GLU A 1 1006 ? -16.785 6.765 40.878 1.00 78.38 1006 GLU A O 1
ATOM 7915 N N . ALA A 1 1007 ? -17.239 8.943 40.622 1.00 81.62 1007 ALA A N 1
ATOM 7916 C CA . ALA A 1 1007 ? -18.689 8.758 40.525 1.00 81.62 1007 ALA A CA 1
ATOM 7917 C C . ALA A 1 1007 ? -19.115 7.868 39.345 1.00 81.62 1007 ALA A C 1
ATOM 7919 O O . ALA A 1 1007 ? -20.133 7.179 39.423 1.00 81.62 1007 ALA A O 1
ATOM 7920 N N . LEU A 1 1008 ? -18.341 7.885 38.259 1.00 83.69 1008 LEU A N 1
ATOM 7921 C CA . LEU A 1 1008 ? -18.583 7.091 37.056 1.00 83.69 1008 LEU A CA 1
ATOM 7922 C C . LEU A 1 1008 ? -17.822 5.749 37.054 1.00 83.69 1008 LEU A C 1
ATOM 7924 O O . LEU A 1 1008 ? -17.880 5.030 36.055 1.00 83.69 1008 LEU A O 1
ATOM 7928 N N . ASP A 1 1009 ? -17.139 5.395 38.150 1.00 80.19 1009 ASP A N 1
ATOM 7929 C CA . ASP A 1 1009 ? -16.343 4.164 38.299 1.00 80.19 1009 ASP A CA 1
ATOM 7930 C C . ASP A 1 1009 ? -15.280 3.997 37.190 1.00 80.19 1009 ASP A C 1
ATOM 7932 O O . ASP A 1 1009 ? -15.134 2.950 36.554 1.00 80.19 1009 ASP A O 1
ATOM 7936 N N . MET A 1 1010 ? -14.550 5.081 36.900 1.00 75.38 1010 MET A N 1
ATOM 7937 C CA . MET A 1 1010 ? -13.602 5.141 35.779 1.00 75.38 1010 MET A CA 1
ATOM 7938 C C . MET A 1 1010 ? -12.161 4.748 36.150 1.00 75.38 1010 MET A C 1
ATOM 7940 O O . MET A 1 1010 ? -11.293 4.742 35.272 1.00 75.38 1010 MET A O 1
ATOM 7944 N N . GLU A 1 1011 ? -11.881 4.379 37.407 1.00 61.62 1011 GLU A N 1
ATOM 7945 C CA . GLU A 1 1011 ? -10.534 4.018 37.895 1.00 61.62 1011 GLU A CA 1
ATOM 7946 C C . GLU A 1 1011 ? -9.906 2.843 37.118 1.00 61.62 1011 GLU A C 1
ATOM 7948 O O . GLU A 1 1011 ? -8.712 2.852 36.811 1.00 61.62 1011 GLU A O 1
ATOM 7953 N N . GLY A 1 1012 ? -10.715 1.857 36.711 1.00 55.00 1012 GLY A N 1
ATOM 7954 C CA . GLY A 1 1012 ? -10.267 0.700 35.922 1.00 55.00 1012 GLY A CA 1
ATOM 7955 C C . GLY A 1 1012 ? -9.933 1.006 34.455 1.00 55.00 1012 GLY A C 1
ATOM 7956 O O . GLY A 1 1012 ? -9.315 0.183 33.779 1.00 55.00 1012 GLY A O 1
ATOM 7957 N N . CYS A 1 1013 ? -10.299 2.189 33.951 1.00 55.47 1013 CYS A N 1
ATOM 7958 C CA . CYS A 1 1013 ? -10.133 2.561 32.542 1.00 55.47 1013 CYS A CA 1
ATOM 7959 C C . CYS A 1 1013 ? -8.740 3.146 32.215 1.00 55.47 1013 CYS A C 1
ATOM 7961 O O . CYS A 1 1013 ? -8.457 3.438 31.054 1.00 55.47 1013 CYS A O 1
ATOM 7963 N N . GLN A 1 1014 ? -7.853 3.322 33.209 1.00 48.72 1014 GLN A N 1
ATOM 7964 C CA . GLN A 1 1014 ? -6.579 4.045 33.051 1.00 48.72 1014 GLN A CA 1
ATOM 7965 C C . GLN A 1 1014 ? -5.358 3.200 32.614 1.00 48.72 1014 GLN A C 1
ATOM 7967 O O . GLN A 1 1014 ? -4.308 3.774 32.324 1.00 48.72 1014 GLN A O 1
ATOM 7972 N N . TYR A 1 1015 ? -5.445 1.866 32.504 1.00 41.53 1015 TYR A N 1
ATOM 7973 C CA . TYR A 1 1015 ? -4.269 1.020 32.216 1.00 41.53 1015 TYR A CA 1
ATOM 7974 C C . TYR A 1 1015 ? -4.303 0.335 30.844 1.00 41.53 1015 TYR A C 1
ATOM 7976 O O . TYR A 1 1015 ? -4.965 -0.680 30.635 1.00 41.53 1015 TYR A O 1
ATOM 7984 N N . LYS A 1 1016 ? -3.464 0.824 29.923 1.00 41.28 1016 LYS A N 1
ATOM 7985 C CA . LYS A 1 1016 ? -3.249 0.251 28.580 1.00 41.28 1016 LYS A CA 1
ATOM 7986 C C . LYS A 1 1016 ? -2.400 -1.039 28.560 1.00 41.28 1016 LYS A C 1
ATOM 7988 O O . LYS A 1 1016 ? -1.867 -1.384 27.507 1.00 41.28 1016 LYS A O 1
ATOM 7993 N N . ASP A 1 1017 ? -2.282 -1.752 29.685 1.00 34.91 1017 ASP A N 1
ATOM 7994 C CA . ASP A 1 1017 ? -1.543 -3.028 29.770 1.00 34.91 1017 ASP A CA 1
ATOM 7995 C C . ASP A 1 1017 ? -2.417 -4.251 30.111 1.00 34.91 1017 ASP A C 1
ATOM 7997 O O . ASP A 1 1017 ? -1.928 -5.379 30.148 1.00 34.91 1017 ASP A O 1
ATOM 8001 N N . ASN A 1 1018 ? -3.734 -4.077 30.256 1.00 34.72 1018 ASN A N 1
ATOM 8002 C CA . ASN A 1 1018 ? -4.657 -5.209 30.307 1.00 34.72 1018 ASN A CA 1
ATOM 8003 C C . ASN A 1 1018 ? -5.079 -5.597 28.887 1.00 34.72 1018 ASN A C 1
ATOM 8005 O O . ASN A 1 1018 ? -6.016 -5.037 28.325 1.00 34.72 1018 ASN A O 1
ATOM 8009 N N . ARG A 1 1019 ? -4.411 -6.601 28.308 1.00 35.88 1019 ARG A N 1
ATOM 8010 C CA . ARG A 1 1019 ? -4.861 -7.233 27.051 1.00 35.88 1019 ARG A CA 1
ATOM 8011 C C . ARG A 1 1019 ? -6.164 -8.042 27.194 1.00 35.88 1019 ARG A C 1
ATOM 8013 O O . ARG A 1 1019 ? -6.641 -8.520 26.176 1.00 35.88 1019 ARG A O 1
ATOM 8020 N N . ASP A 1 1020 ? -6.748 -8.097 28.398 1.00 38.56 1020 ASP A N 1
ATOM 8021 C CA . ASP A 1 1020 ? -8.016 -8.776 28.723 1.00 38.56 1020 ASP A CA 1
ATOM 8022 C C . ASP A 1 1020 ? -9.014 -7.880 29.510 1.00 38.56 1020 ASP A C 1
ATOM 8024 O O . ASP A 1 1020 ? -9.923 -8.375 30.176 1.00 38.56 1020 ASP A O 1
ATOM 8028 N N . GLY A 1 1021 ? -8.844 -6.552 29.508 1.00 39.34 1021 GLY A N 1
ATOM 8029 C CA . GLY A 1 1021 ? -9.639 -5.649 30.351 1.00 39.34 1021 GLY A CA 1
ATOM 8030 C C . GLY A 1 1021 ? -11.050 -5.384 29.818 1.00 39.34 1021 GLY A C 1
ATOM 8031 O O . GLY A 1 1021 ? -11.234 -4.487 29.003 1.00 39.34 1021 GLY A O 1
ATOM 8032 N N . HIS A 1 1022 ? -12.058 -6.108 30.311 1.00 48.34 1022 HIS A N 1
ATOM 8033 C CA . HIS A 1 1022 ? -13.449 -5.651 30.242 1.00 48.34 1022 HIS A CA 1
ATOM 8034 C C . HIS A 1 1022 ? -13.567 -4.283 30.932 1.00 48.34 1022 HIS A C 1
ATOM 8036 O O . HIS A 1 1022 ? -13.164 -4.146 32.086 1.00 48.34 1022 HIS A O 1
ATOM 8042 N N . ILE A 1 1023 ? -14.131 -3.280 30.252 1.00 55.41 1023 ILE A N 1
ATOM 8043 C CA . ILE A 1 1023 ? -14.577 -2.048 30.914 1.00 55.41 1023 ILE A CA 1
ATOM 8044 C C . ILE A 1 1023 ? -15.678 -2.449 31.904 1.00 55.41 1023 ILE A C 1
ATOM 8046 O O . ILE A 1 1023 ? -16.697 -3.004 31.497 1.00 55.41 1023 ILE A O 1
ATOM 8050 N N . THR A 1 1024 ? -15.450 -2.235 33.200 1.00 56.47 1024 THR A N 1
ATOM 8051 C CA . THR A 1 1024 ? -16.345 -2.688 34.280 1.00 56.47 1024 THR A CA 1
ATOM 8052 C C . THR A 1 1024 ? -17.396 -1.659 34.685 1.00 56.47 1024 THR A C 1
ATOM 8054 O O . THR A 1 1024 ? -18.331 -2.016 35.398 1.00 56.47 1024 THR A O 1
ATOM 8057 N N . SER A 1 1025 ? -17.267 -0.405 34.237 1.00 75.75 1025 SER A N 1
ATOM 8058 C CA . SER A 1 1025 ? -18.210 0.656 34.596 1.00 75.75 1025 SER A CA 1
ATOM 8059 C C . SER A 1 1025 ? -19.587 0.397 33.986 1.00 75.75 1025 SER A C 1
ATOM 8061 O O . SER A 1 1025 ? -19.732 0.267 32.770 1.00 75.75 1025 SER A O 1
ATOM 8063 N N . SER A 1 1026 ? -20.616 0.392 34.838 1.00 80.75 1026 SER A N 1
ATOM 8064 C CA . SER A 1 1026 ? -22.019 0.257 34.418 1.00 80.75 1026 SER A CA 1
ATOM 8065 C C . SER A 1 1026 ? -22.533 1.421 33.559 1.00 80.75 1026 SER A C 1
ATOM 8067 O O . SER A 1 1026 ? -23.568 1.289 32.911 1.00 80.75 1026 SER A O 1
ATOM 8069 N N . TRP A 1 1027 ? -21.806 2.542 33.532 1.00 85.38 1027 TRP A N 1
ATOM 8070 C CA . TRP A 1 1027 ? -22.147 3.728 32.744 1.00 85.38 1027 TRP A CA 1
ATOM 8071 C C . TRP A 1 1027 ? -21.689 3.633 31.288 1.00 85.38 1027 TRP A C 1
ATOM 8073 O O . TRP A 1 1027 ? -22.161 4.386 30.433 1.00 85.38 1027 TRP A O 1
ATOM 8083 N N . VAL A 1 1028 ? -20.753 2.729 30.992 1.00 87.06 1028 VAL A N 1
ATOM 8084 C CA . VAL A 1 1028 ? -20.234 2.547 29.639 1.00 87.06 1028 VAL A CA 1
ATOM 8085 C C . VAL A 1 1028 ? -21.154 1.609 28.874 1.00 87.06 1028 VAL A C 1
ATOM 8087 O O . VAL A 1 1028 ? -21.310 0.438 29.212 1.00 87.06 1028 VAL A O 1
ATOM 8090 N N . SER A 1 1029 ? -21.761 2.128 27.811 1.00 85.81 1029 SER A N 1
ATOM 8091 C CA . SER A 1 1029 ? -22.694 1.375 26.979 1.00 85.81 1029 SER A CA 1
ATOM 8092 C C . SER A 1 1029 ? -22.461 1.653 25.500 1.00 85.81 1029 SER A C 1
ATOM 8094 O O . SER A 1 1029 ? -21.886 2.672 25.104 1.00 85.81 1029 SER A O 1
ATOM 8096 N N . ARG A 1 1030 ? -22.870 0.698 24.660 1.00 87.69 1030 ARG A N 1
ATOM 8097 C CA . ARG A 1 1030 ? -22.894 0.894 23.213 1.00 87.69 1030 ARG A CA 1
ATOM 8098 C C . ARG A 1 1030 ? -24.155 1.672 22.863 1.00 87.69 1030 ARG A C 1
ATOM 8100 O O . ARG A 1 1030 ? -25.254 1.145 23.007 1.00 87.69 1030 ARG A O 1
ATOM 8107 N N . VAL A 1 1031 ? -23.981 2.891 22.374 1.00 89.19 1031 VAL A N 1
ATOM 8108 C CA . VAL A 1 1031 ? -25.072 3.816 22.060 1.00 89.19 1031 VAL A CA 1
ATOM 8109 C C . VAL A 1 1031 ? -25.268 3.873 20.552 1.00 89.19 1031 VAL A C 1
ATOM 8111 O O . VAL A 1 1031 ? -24.302 4.076 19.813 1.00 89.19 1031 VAL A O 1
ATOM 8114 N N . LYS A 1 1032 ? -26.508 3.686 20.088 1.00 91.12 1032 LYS A N 1
ATOM 8115 C CA . LYS A 1 1032 ? -26.887 3.931 18.690 1.00 91.12 1032 LYS A CA 1
ATOM 8116 C C . LYS A 1 1032 ? -27.065 5.430 18.469 1.00 91.12 1032 LYS A C 1
ATOM 8118 O O . LYS A 1 1032 ? -27.624 6.113 19.320 1.00 91.12 1032 LYS A O 1
ATOM 8123 N N . LEU A 1 1033 ? -26.602 5.943 17.340 1.00 91.06 1033 LEU A N 1
ATOM 8124 C CA . LEU A 1 1033 ? -26.670 7.361 16.996 1.00 91.06 1033 LEU A CA 1
ATOM 8125 C C . LEU A 1 1033 ? -27.713 7.578 15.901 1.00 91.06 1033 LEU A C 1
ATOM 8127 O O . LEU A 1 1033 ? -27.741 6.820 14.930 1.00 91.06 1033 LEU A O 1
ATOM 8131 N N . ALA A 1 1034 ? -28.538 8.612 16.071 1.00 84.94 1034 ALA A N 1
ATOM 8132 C CA . ALA A 1 1034 ? -29.574 8.996 15.115 1.00 84.94 1034 ALA A CA 1
ATOM 8133 C C . ALA A 1 1034 ? -29.040 9.787 13.912 1.00 84.94 1034 ALA A C 1
ATOM 8135 O O . ALA A 1 1034 ? -28.058 10.565 14.049 1.00 84.94 1034 ALA A O 1
#

Secondary structure (DSSP, 8-state):
---------------------------------PPP-----TT--SS--S--TTSSSSS-------------------------------------------PPP-GGGSTT---THHHHHHH----HHHHHHHHHSS--GGGGG---TTGGGGGGGGGTTTT---EEEETTT--EEE---HHHHHHHHHH--TTEEEEEEEEPPPTTS-SS-HHHHHHHHHHHHHHHHHHHHHHHTT-HHHHHHHHHHHHHHHHHHHHHHHH------SS--TT-EEEEEEEETTTEEEEEEEEHHHHHHHHSS-SSPPPPHHHHHHHHHHHHHHHHHHHHGGGS-HHHHHHHHHHHHHHHHHHHHHHHT--EEEETTEEEEE-SPPEE-S-HHHHHHHHHHHTTT--HHHHHTTSSPPPPP------------PPPPPP-EEEEE-S-TT---GGGSEEEEES---HHHHT-----HHHHHHHHHHHHT----TTT-TTHHHHHHHHHHTT--HHHHHHHHHTTGGGGGG-TTHHHHHHHHHHHHHHHHHHSEETTEES-TTPPPSEEEETTTTEEEEGGGS--S--THHHHHHHHHT-EEEEE----GGGEEEEE-GGGTTSSEEEEETT--HHHHHHHHHTTT-SEEEEHHHHSPPS-S-HHHHHHHHHHHHHHTTTHHHHHHH-SEEEEESSSTT------HHHHH-TTSGGGBSTHHHHHSS-SEEEE-S--TTS-----B-SSSS--B--S-----HHHHHHHHHH-TTSSSS-HHHHHHHHHTSB-SSHHHHHHHHHHHHB-S-EE---SSPPTT--HHHHHHHHHHHHHHHB-HHHHHHHHHT--SPPSSS-SSS--HHHHHHHHHHHHTTS--------TTSS-EE-TT-TT---EEEEEEEEEEEEEES--SPPPPPBTTBPPPPEEEEEEEEEETTEEEEEEEEE-SS----SEEEEEEE---SGGGTT-EEEEEEE-TTSEEEEEEEEEE--STT---HHHHHHTT-GGGG-TT-TT-----TTEEEEEE-